Protein AF-A0A0D6LVR3-F1 (afdb_monomer)

Foldseek 3Di:
DDDDDDDPDDQFAFLDKDKWQQALDPQFIWIWTFRQQKIWIWGQDLVQRDIDTQAIDGNVWGFQDWDWADAAPGSHIWIWTQTQAQKIWIWGQYNVVSDIDTQDIGHHDHGGLDQFRWRNAWEAARNRQKIWTGHQAFWIWMWGWDADPVRRIDIDDIDTDGDHQKGWPHKYWDHPPPPDTDMDTDIDRVPDDDDDDPDDWDFQEKEWDDDPVAIWMWTATPLQWTKIWGFDDDPPDTDKIKIFTAAGFADASYWYQRPSQKIWGSHNFWKTWIKGQPDPRPDPVTDIDMPPDDDDVPDDDDGDHDHHDRIDTNDIGGRQPPFQDWDWAPLVVLVHTWIFTFGTFFQFTWTKIKDFFFEKFFPDKDFFPAFWQAKEFECQFPPDLFTFWIWTFHQFFIWIWGDDPDTHTDPLPLDGGGFGFQDKYAAAGGWIWTFGFQWIWIQGPVRDIDTDGDPPPWTFPHWEDERFKIWTATPQAKIWIWGQDPVRDIDTDPDIDGDRFGWQEKYFEYAPPPGRGGQWIWTFTQQQKIWIAGCDPVGHRHTQDMDHHPAGFNYKYWYWDDQPPVPDDIWIWIWTWGQQQKIWIWTADPPRRDTHDIDIDRHERGTWYWAWFADPNGIWIWIFGSFIWIWDADPNDTDITTHPDHGFSYKYWGDDPVRHTWIWTDDTRMITIIDRDDPPDRIDIDIFGDRRRWNDKDQDPPEQKIKTKGKDFQADDPVRVLVVLLVVLVVLLVPDDDPVSNVVSNVVSVCSNPDDDSCSRSNGDGHDGLKMWMKMWMARNPPSDTLDIDTDDIQKGWADKDWEAAPVHNPWIKIKTKIKGSDGDPDDPPQIWIKIWIWTADPNRRDIDTQEIATGRAGWNDWYYDPRWIFTDGQQKTWTWHDDNHHTDTDDIDRHPNVVSVVCVVVVVVVVVVPVVPDPDDDDDDDDDDDDDDDDDDDDDDDDDDDDDDDDDDDDDPDDDDDDDDDDDDDDDDPDDPVVVVVVVVVVVVVVVPDD

Nearest PDB structures (foldseek):
  7qtt-assembly1_A  TM=8.056E-01  e=1.765E-85  Homo sapiens
  8ch6-assembly1_A  TM=7.986E-01  e=8.817E-81  Homo sapiens
  9bbg-assembly1_A  TM=6.700E-01  e=7.889E-51  Homo sapiens
  3ei3-assembly1_A  TM=7.001E-01  e=1.724E-49  Homo sapiens
  4ci3-assembly1_A  TM=7.238E-01  e=1.888E-47  Homo sapiens

pLDDT: mean 81.64, std 19.07, range [22.12, 96.56]

Mean predicted aligned error: 13.9 Å

Solvent-accessible surface area (backbone atoms only — not comparable to full-atom values): 55483 Å² total; per-residue (Å²): 138,87,84,83,92,78,83,91,71,77,75,53,47,43,65,41,55,44,65,40,26,40,76,48,52,87,92,53,59,32,37,43,34,32,23,46,39,32,44,33,34,34,37,64,39,88,87,79,52,43,79,41,79,73,34,78,46,78,68,85,50,45,60,53,24,74,46,68,39,37,48,78,96,57,78,42,32,34,39,38,38,20,26,28,64,14,36,48,35,33,33,37,53,37,72,93,74,56,41,78,42,77,75,46,75,49,81,82,52,63,68,51,90,48,62,54,42,43,17,56,39,58,28,47,26,75,55,26,48,34,39,39,35,21,18,46,25,36,36,28,37,35,32,42,44,49,65,50,98,84,70,44,83,44,75,51,78,74,44,79,60,67,44,80,67,27,39,49,81,47,59,44,39,45,82,58,80,85,54,81,85,45,73,52,67,47,72,48,65,68,86,70,89,81,89,84,89,86,82,73,92,53,76,63,31,67,27,73,46,77,61,98,86,53,61,43,32,41,39,24,33,80,62,11,43,28,30,41,38,39,72,43,64,57,92,95,42,80,75,41,47,37,41,27,77,47,42,60,40,71,46,34,47,24,45,40,67,45,95,89,40,34,41,39,37,33,16,63,54,27,53,26,42,33,26,36,53,76,47,92,58,81,57,87,89,55,78,73,46,47,71,80,64,86,68,61,98,89,62,76,94,85,82,83,88,66,78,68,72,23,48,42,85,67,36,73,48,83,31,61,25,48,68,57,40,75,48,78,46,56,70,84,72,70,91,55,63,31,37,41,34,33,23,25,54,42,37,55,6,29,46,32,41,35,37,75,7,30,51,65,48,78,78,45,77,44,83,46,102,53,64,56,67,44,47,38,52,28,45,64,35,71,87,47,90,40,41,38,35,40,41,38,14,29,86,62,27,28,49,42,30,33,58,64,100,61,82,44,80,46,89,83,75,81,73,70,44,78,39,30,56,79,49,65,40,48,35,67,61,45,25,40,37,43,31,30,43,62,30,39,40,40,35,39,77,86,70,50,72,49,74,49,69,46,73,88,88,38,37,48,72,38,59,28,61,37,49,42,40,40,39,37,30,33,66,74,19,35,40,46,45,33,40,50,44,97,86,74,46,79,42,73,54,92,70,70,55,71,41,100,50,46,62,56,24,40,20,40,34,69,55,54,93,94,53,88,58,43,50,54,39,38,40,22,28,68,85,16,33,40,36,33,24,32,54,42,91,91,48,58,78,39,79,61,33,77,45,82,49,100,46,43,42,50,21,37,39,45,45,79,44,74,48,92,78,85,75,54,76,70,45,35,35,40,37,38,13,17,46,75,7,34,38,37,39,26,35,37,41,93,85,67,43,46,79,41,79,75,45,80,45,81,60,35,81,34,47,18,41,53,32,66,32,56,54,94,95,35,82,26,39,39,34,25,28,58,38,28,30,42,35,38,78,55,94,96,38,83,45,80,43,38,43,62,59,76,51,41,76,27,50,21,41,34,29,39,97,92,39,74,61,23,35,38,33,32,38,71,44,29,42,34,36,32,29,72,81,52,84,88,45,61,59,31,79,46,78,37,84,38,69,32,17,52,54,45,73,48,71,46,94,88,31,55,24,38,38,36,37,21,37,35,76,24,24,60,30,72,73,57,45,55,49,51,41,48,52,51,28,53,49,48,42,66,69,41,86,46,79,70,47,37,55,53,27,45,54,52,24,51,47,54,65,69,58,76,78,58,35,64,57,62,42,64,70,75,38,64,88,44,31,16,17,19,38,42,40,32,31,32,71,86,80,61,46,75,58,35,79,46,78,46,58,76,26,32,30,59,58,28,66,31,71,34,50,33,68,93,41,71,94,43,52,27,40,39,38,22,16,29,35,56,58,49,88,95,50,87,77,84,82,38,29,13,36,36,40,37,27,42,47,44,92,76,50,58,47,70,45,81,70,40,68,29,82,40,85,37,35,26,62,41,55,41,61,48,96,36,28,39,38,36,35,28,74,40,34,43,31,36,29,38,90,43,93,72,38,66,40,79,77,48,78,46,81,47,56,72,66,53,46,53,45,49,57,50,47,54,53,52,54,49,65,68,51,67,80,74,67,90,68,85,89,71,94,76,91,79,83,88,80,82,81,79,82,82,82,82,88,80,92,84,83,84,87,86,88,84,84,88,87,84,85,79,86,88,82,92,73,86,79,90,89,90,88,89,86,90,88,85,88,88,87,87,88,80,69,75,75,58,51,59,53,51,54,51,48,53,54,58,64,75,69,72,76,131

Structure (mmCIF, N/CA/C/O backbone):
data_AF-A0A0D6LVR3-F1
#
_entry.id   AF-A0A0D6LVR3-F1
#
loop_
_atom_site.group_PDB
_atom_site.id
_atom_site.type_symbol
_atom_site.label_atom_id
_atom_site.label_alt_id
_atom_site.label_comp_id
_atom_site.label_asym_id
_atom_site.label_entity_id
_atom_site.label_seq_id
_atom_site.pdbx_PDB_ins_code
_atom_site.Cartn_x
_atom_site.Cartn_y
_atom_site.Cartn_z
_atom_site.occupancy
_atom_site.B_iso_or_equiv
_atom_site.auth_seq_id
_atom_site.auth_comp_id
_atom_site.auth_asym_id
_atom_site.auth_atom_id
_atom_site.pdbx_PDB_model_num
ATOM 1 N N . MET A 1 1 ? -14.407 -28.831 -9.518 1.00 78.44 1 MET A N 1
ATOM 2 C CA . MET A 1 1 ? -13.690 -27.862 -8.665 1.00 78.44 1 MET A CA 1
ATOM 3 C C . MET A 1 1 ? -14.320 -26.502 -8.917 1.00 78.44 1 MET A C 1
ATOM 5 O O . MET A 1 1 ? -14.341 -26.081 -10.065 1.00 78.44 1 MET A O 1
ATOM 9 N N . HIS A 1 2 ? -14.910 -25.877 -7.899 1.00 88.75 2 HIS A N 1
ATOM 10 C CA . HIS A 1 2 ? -15.403 -24.500 -7.988 1.00 88.75 2 HIS A CA 1
ATOM 11 C C . HIS A 1 2 ? -14.345 -23.592 -7.363 1.00 88.75 2 HIS A C 1
ATOM 13 O O . HIS A 1 2 ? -13.868 -23.889 -6.271 1.00 88.75 2 HIS A O 1
ATOM 19 N N . LEU A 1 3 ? -13.958 -22.530 -8.063 1.00 91.56 3 LEU A N 1
ATOM 20 C CA . LEU A 1 3 ? -13.041 -21.510 -7.559 1.00 91.56 3 LEU A CA 1
ATOM 21 C C . LEU A 1 3 ? -13.811 -20.195 -7.418 1.00 91.56 3 LEU A C 1
ATOM 23 O O . LEU A 1 3 ? -14.681 -19.901 -8.237 1.00 91.56 3 LEU A O 1
ATOM 27 N N . TYR A 1 4 ? -13.484 -19.417 -6.389 1.00 92.38 4 TYR A N 1
ATOM 28 C CA . TYR A 1 4 ? -14.029 -18.081 -6.163 1.00 92.38 4 TYR A CA 1
ATOM 29 C C . TYR A 1 4 ? -12.878 -17.077 -6.165 1.00 92.38 4 TYR A C 1
ATOM 31 O O . TYR A 1 4 ? -11.946 -17.206 -5.374 1.00 92.38 4 TYR A O 1
ATOM 39 N N . ASN A 1 5 ? -12.923 -16.109 -7.080 1.00 90.81 5 ASN A N 1
ATOM 40 C CA . ASN A 1 5 ? -11.905 -15.069 -7.183 1.00 90.81 5 ASN A CA 1
ATOM 41 C C . ASN A 1 5 ? -12.265 -13.895 -6.264 1.00 90.81 5 ASN A C 1
ATOM 43 O O . ASN A 1 5 ? -13.367 -13.356 -6.362 1.00 90.81 5 ASN A O 1
ATOM 47 N N . LEU A 1 6 ? -11.334 -13.496 -5.398 1.00 89.38 6 LEU A N 1
ATOM 48 C CA . LEU A 1 6 ? -11.467 -12.338 -4.521 1.00 89.38 6 LEU A CA 1
ATOM 49 C C . LEU A 1 6 ? -10.172 -11.524 -4.546 1.00 89.38 6 LEU A C 1
ATOM 51 O O . LEU A 1 6 ? -9.086 -12.062 -4.335 1.00 89.38 6 LEU A O 1
ATOM 55 N N . THR A 1 7 ? -10.297 -10.216 -4.744 1.00 87.62 7 THR A N 1
ATOM 56 C CA . THR A 1 7 ? -9.169 -9.284 -4.715 1.00 87.62 7 THR A CA 1
ATOM 57 C C . THR A 1 7 ? -8.992 -8.720 -3.306 1.00 87.62 7 THR A C 1
ATOM 59 O O . THR A 1 7 ? -9.866 -8.015 -2.811 1.00 87.62 7 THR A O 1
ATOM 62 N N . LEU A 1 8 ? -7.860 -9.025 -2.658 1.00 86.38 8 LEU A N 1
ATOM 63 C CA . LEU A 1 8 ? -7.519 -8.488 -1.330 1.00 86.38 8 LEU A CA 1
ATOM 64 C C . LEU A 1 8 ? -6.923 -7.077 -1.407 1.00 86.38 8 LEU A C 1
ATOM 66 O O . LEU A 1 8 ? -7.274 -6.214 -0.612 1.00 86.38 8 LEU A O 1
ATOM 70 N N . GLN A 1 9 ? -6.034 -6.851 -2.375 1.00 85.94 9 GLN A N 1
ATOM 71 C CA . GLN A 1 9 ? -5.432 -5.554 -2.670 1.00 85.94 9 GLN A CA 1
ATOM 72 C C . GLN A 1 9 ? -5.692 -5.232 -4.141 1.00 85.94 9 GLN A C 1
ATOM 74 O O . GLN A 1 9 ? -5.344 -6.021 -5.022 1.00 85.94 9 GLN A O 1
ATOM 79 N N . GLY A 1 10 ? -6.336 -4.093 -4.403 1.00 85.44 10 GLY A N 1
ATOM 80 C CA . GLY A 1 10 ? -6.606 -3.627 -5.763 1.00 85.44 10 GLY A CA 1
ATOM 81 C C . GLY A 1 10 ? -5.327 -3.267 -6.526 1.00 85.44 10 GLY A C 1
ATOM 82 O O . GLY A 1 10 ? -4.255 -3.113 -5.940 1.00 85.44 10 GLY A O 1
ATOM 83 N N . GLN A 1 11 ? -5.438 -3.101 -7.846 1.00 88.81 11 GLN A N 1
ATOM 84 C CA . GLN A 1 11 ? -4.311 -2.655 -8.669 1.00 88.81 11 GLN A CA 1
ATOM 85 C C . GLN A 1 11 ? -3.825 -1.285 -8.195 1.00 88.81 11 GLN A C 1
ATOM 87 O O . GLN A 1 11 ? -4.625 -0.367 -8.045 1.00 88.81 11 GLN A O 1
ATOM 92 N N . THR A 1 12 ? -2.518 -1.138 -7.978 1.00 91.19 12 THR A N 1
ATOM 93 C CA . THR A 1 12 ? -1.912 0.121 -7.519 1.00 91.19 12 THR A CA 1
ATOM 94 C C . THR A 1 12 ? -1.181 0.876 -8.625 1.00 91.19 12 THR A C 1
ATOM 96 O O . THR A 1 12 ? -0.748 1.995 -8.392 1.00 91.19 12 THR A O 1
ATOM 99 N N . ALA A 1 13 ? -1.040 0.314 -9.826 1.00 92.00 13 ALA A N 1
ATOM 100 C CA . ALA A 1 13 ? -0.486 1.043 -10.964 1.00 92.00 13 ALA A CA 1
ATOM 101 C C . ALA A 1 13 ? -1.473 2.125 -11.427 1.00 92.00 13 ALA A C 1
ATOM 103 O O . ALA A 1 13 ? -2.678 1.878 -11.465 1.00 92.00 13 ALA A O 1
ATOM 104 N N . ILE A 1 14 ? -0.976 3.310 -11.779 1.00 94.44 14 ILE A N 1
ATOM 105 C CA . ILE A 1 14 ? -1.771 4.355 -12.432 1.00 94.44 14 ILE A CA 1
ATOM 106 C C . ILE A 1 14 ? -1.338 4.410 -13.891 1.00 94.44 14 ILE A C 1
ATOM 108 O O . ILE A 1 14 ? -0.207 4.779 -14.200 1.00 94.44 14 ILE A O 1
ATOM 112 N N . ASN A 1 15 ? -2.244 4.040 -14.791 1.00 90.56 15 ASN A N 1
ATOM 113 C CA . ASN A 1 15 ? -1.988 4.081 -16.226 1.00 90.56 15 ASN A CA 1
ATOM 114 C C . ASN A 1 15 ? -2.154 5.508 -16.746 1.00 90.56 15 ASN A C 1
ATOM 116 O O . ASN A 1 15 ? -1.379 5.952 -17.583 1.00 90.56 15 ASN A O 1
ATOM 120 N N . GLN A 1 16 ? -3.182 6.210 -16.262 1.00 91.12 16 GLN A N 1
ATOM 121 C CA . GLN A 1 16 ? -3.510 7.579 -16.652 1.00 91.12 16 GLN A CA 1
ATOM 122 C C . GLN A 1 16 ? -4.091 8.344 -15.471 1.00 91.12 16 GLN A C 1
ATOM 124 O O . GLN A 1 16 ? -4.826 7.780 -14.657 1.00 91.12 16 GLN A O 1
ATOM 129 N N . ALA A 1 17 ? -3.784 9.635 -15.410 1.00 94.94 17 ALA A N 1
ATOM 130 C CA . ALA A 1 17 ? -4.320 10.563 -14.430 1.00 94.94 17 ALA A CA 1
ATOM 131 C C . ALA A 1 17 ? -4.745 11.844 -15.141 1.00 94.94 17 ALA A C 1
ATOM 133 O O . ALA A 1 17 ? -4.003 12.374 -15.966 1.00 94.94 17 ALA A O 1
ATOM 134 N N . VAL A 1 18 ? -5.937 12.333 -14.815 1.00 94.69 18 VAL A N 1
ATOM 135 C CA . VAL A 1 18 ? -6.458 13.600 -15.324 1.00 94.69 18 VAL A CA 1
ATOM 136 C C . VAL A 1 18 ? -7.054 14.407 -14.185 1.00 94.69 18 VAL A C 1
ATOM 138 O O . VAL A 1 18 ? -7.685 13.849 -13.291 1.00 94.69 18 VAL A O 1
ATOM 141 N N . HIS A 1 19 ? -6.880 15.724 -14.212 1.00 94.38 19 HIS A N 1
ATOM 142 C CA . HIS A 1 19 ? -7.401 16.611 -13.176 1.00 94.38 19 HIS A CA 1
ATOM 143 C C . HIS A 1 19 ? -8.533 17.491 -13.712 1.00 94.38 19 HIS A C 1
ATOM 145 O O . HIS A 1 19 ? -8.549 17.874 -14.881 1.00 94.38 19 HIS A O 1
ATOM 151 N N . GLY A 1 20 ? -9.488 17.822 -12.847 1.00 92.31 20 GLY A N 1
ATOM 152 C CA . GLY A 1 20 ? -10.683 18.583 -13.206 1.00 92.31 20 GLY A CA 1
ATOM 153 C C . GLY A 1 20 ? -11.516 18.940 -11.979 1.00 92.31 20 GLY A C 1
ATOM 154 O O . GLY A 1 20 ? -11.193 18.550 -10.865 1.00 92.31 20 GLY A O 1
ATOM 155 N N . ASN A 1 21 ? -12.573 19.718 -12.178 1.00 93.19 21 ASN A N 1
ATOM 156 C CA . ASN A 1 21 ? -13.628 19.944 -11.195 1.00 93.19 21 ASN A CA 1
ATOM 157 C C . ASN A 1 21 ? -14.746 18.918 -11.422 1.00 93.19 21 ASN A C 1
ATOM 159 O O . ASN A 1 21 ? -15.737 19.200 -12.103 1.00 93.19 21 ASN A O 1
ATOM 163 N N . PHE A 1 22 ? -14.566 17.719 -10.880 1.00 93.69 22 PHE A N 1
ATOM 164 C CA . PHE A 1 22 ? -15.504 16.611 -11.027 1.00 93.69 22 PHE A CA 1
ATOM 165 C C . PHE A 1 22 ? -16.616 16.656 -9.977 1.00 93.69 22 PHE A C 1
ATOM 167 O O . PHE A 1 22 ? -17.717 16.184 -10.251 1.00 93.69 22 PHE A O 1
ATOM 174 N N . SER A 1 23 ? -16.375 17.240 -8.795 1.00 88.25 23 SER A N 1
ATOM 175 C CA . SER A 1 23 ? -17.413 17.403 -7.762 1.00 88.25 23 SER A CA 1
ATOM 176 C C . SER A 1 23 ? -18.408 18.525 -8.075 1.00 88.25 23 SER A C 1
ATOM 178 O O . SER A 1 23 ? -19.529 18.511 -7.572 1.00 88.25 23 SER A O 1
ATOM 180 N N . GLY A 1 24 ? -18.027 19.482 -8.928 1.00 83.38 24 GLY A N 1
ATOM 181 C CA . GLY A 1 24 ? -18.813 20.687 -9.202 1.00 83.38 24 GLY A CA 1
ATOM 182 C C . GLY A 1 24 ? -18.655 21.765 -8.125 1.00 83.38 24 GLY A C 1
ATOM 183 O O . GLY A 1 24 ? -19.277 22.824 -8.225 1.00 83.38 24 GLY A O 1
ATOM 184 N N . THR A 1 25 ? -17.796 21.538 -7.127 1.00 82.69 25 THR A N 1
ATOM 185 C CA . THR A 1 25 ? -17.517 22.507 -6.065 1.00 82.69 25 THR A CA 1
ATOM 186 C C . THR A 1 25 ? -16.667 23.651 -6.624 1.00 82.69 25 THR A C 1
ATOM 188 O O . THR A 1 25 ? -15.662 23.409 -7.299 1.00 82.69 25 THR A O 1
ATOM 191 N N . PRO A 1 26 ? -17.017 24.926 -6.384 1.00 73.69 26 PRO A N 1
ATOM 192 C CA . PRO A 1 26 ? -16.202 26.041 -6.847 1.00 73.69 26 PRO A CA 1
ATOM 193 C C . PRO A 1 26 ? -14.778 25.952 -6.282 1.00 73.69 26 PRO A C 1
ATOM 195 O O . PRO A 1 26 ? -14.598 25.804 -5.079 1.00 73.69 26 PRO A O 1
ATOM 198 N N . LYS A 1 27 ? -13.769 26.103 -7.148 1.00 73.62 27 LYS A N 1
ATOM 199 C CA . LYS A 1 27 ? -12.326 26.120 -6.817 1.00 73.62 27 LYS A CA 1
ATOM 200 C C . LYS A 1 27 ? -11.703 24.790 -6.361 1.00 73.62 27 LYS A C 1
ATOM 202 O O . LYS A 1 27 ? -10.477 24.734 -6.318 1.00 73.62 27 LYS A O 1
ATOM 207 N N . ALA A 1 28 ? -12.480 23.742 -6.092 1.00 80.50 28 ALA A N 1
ATOM 208 C CA . ALA A 1 28 ? -11.923 22.411 -5.860 1.00 80.50 28 ALA A CA 1
ATOM 209 C C . ALA A 1 28 ? -11.417 21.801 -7.179 1.00 80.50 28 ALA A C 1
ATOM 211 O O . ALA A 1 28 ? -11.988 22.035 -8.249 1.00 80.50 28 ALA A O 1
ATOM 212 N N . GLN A 1 29 ? -10.319 21.050 -7.104 1.00 90.00 29 GLN A N 1
ATOM 213 C CA . GLN A 1 29 ? -9.851 20.197 -8.190 1.00 90.00 29 GLN A CA 1
ATOM 214 C C . GLN A 1 29 ? -9.580 18.806 -7.640 1.00 90.00 29 GLN A C 1
ATOM 216 O O . GLN A 1 29 ? -8.870 18.646 -6.648 1.00 90.00 29 GLN A O 1
ATOM 221 N N . GLU A 1 30 ? -10.140 17.812 -8.308 1.00 94.56 30 GLU A N 1
ATOM 222 C CA . GLU A 1 30 ? -9.919 16.404 -8.030 1.00 94.56 30 GLU A CA 1
ATOM 223 C C . GLU A 1 30 ? -9.114 15.769 -9.173 1.00 94.56 30 GLU A C 1
ATOM 225 O O . GLU A 1 30 ? -9.017 16.308 -10.282 1.00 94.56 30 GLU A O 1
ATOM 230 N N . ILE A 1 31 ? -8.530 14.604 -8.902 1.00 95.69 31 ILE A N 1
ATOM 231 C CA . ILE A 1 31 ? -7.748 13.828 -9.863 1.00 95.69 31 ILE A CA 1
ATOM 232 C C . ILE A 1 31 ? -8.472 12.507 -10.111 1.00 95.69 31 ILE A C 1
ATOM 234 O O . ILE A 1 31 ? -8.648 11.699 -9.204 1.00 95.69 31 ILE A O 1
ATOM 238 N N . CYS A 1 32 ? -8.892 12.274 -11.348 1.00 95.75 32 CYS A N 1
ATOM 239 C CA . CYS A 1 32 ? -9.432 10.998 -11.787 1.00 95.75 32 CYS A CA 1
ATOM 240 C C . CYS A 1 32 ? -8.286 10.125 -12.310 1.00 95.75 32 CYS A C 1
ATOM 242 O O . CYS A 1 32 ? -7.558 10.533 -13.217 1.00 95.75 32 CYS A O 1
ATOM 244 N N . VAL A 1 33 ? -8.114 8.935 -11.736 1.00 95.69 33 VAL A N 1
ATOM 245 C CA . VAL A 1 33 ? -7.041 8.001 -12.094 1.00 95.69 33 VAL A CA 1
ATOM 246 C C . VAL A 1 33 ? -7.609 6.682 -12.613 1.00 95.69 33 VAL A C 1
ATOM 248 O O . VAL A 1 33 ? -8.510 6.090 -12.016 1.00 95.69 33 VAL A O 1
ATOM 251 N N . GLY A 1 34 ? -7.063 6.213 -13.734 1.00 93.56 34 GLY A N 1
ATOM 252 C CA . GLY A 1 34 ? -7.338 4.896 -14.304 1.00 93.56 34 GLY A CA 1
ATOM 253 C C . GLY A 1 34 ? -6.257 3.898 -13.898 1.00 93.56 34 GLY A C 1
ATOM 254 O O . GLY A 1 34 ? -5.111 4.010 -14.335 1.00 93.56 34 GLY A O 1
ATOM 255 N N . ARG A 1 35 ? -6.623 2.910 -13.081 1.00 92.00 35 ARG A N 1
ATOM 256 C CA . ARG A 1 35 ? -5.755 1.832 -12.587 1.00 92.00 35 ARG A CA 1
ATOM 257 C C . ARG A 1 35 ? -6.086 0.523 -13.292 1.00 92.00 35 ARG A C 1
ATOM 259 O O . ARG A 1 35 ? -6.693 -0.357 -12.689 1.00 92.00 35 ARG A O 1
ATOM 266 N N . GLY A 1 36 ? -5.795 0.443 -14.591 1.00 87.75 36 GLY A N 1
ATOM 267 C CA . GLY A 1 36 ? -6.125 -0.713 -15.431 1.00 87.75 36 GLY A CA 1
ATOM 268 C C . GLY A 1 36 ? -7.629 -1.012 -15.481 1.00 87.75 36 GLY A C 1
ATOM 269 O O . GLY A 1 36 ? -8.314 -0.536 -16.383 1.00 87.75 36 GLY A O 1
ATOM 270 N N . SER A 1 37 ? -8.132 -1.788 -14.517 1.00 90.25 37 SER A N 1
ATOM 271 C CA . SER A 1 37 ? -9.543 -2.175 -14.371 1.00 90.25 37 SER A CA 1
ATOM 272 C C . SER A 1 37 ? -10.343 -1.413 -13.320 1.00 90.25 37 SER A C 1
ATOM 274 O O . SER A 1 37 ? -11.534 -1.682 -13.154 1.00 90.25 37 SER A O 1
ATOM 276 N N . THR A 1 38 ? -9.732 -0.448 -12.638 1.00 92.75 38 THR A N 1
ATOM 277 C CA . THR A 1 38 ? -10.400 0.358 -11.611 1.00 92.75 38 THR A CA 1
ATOM 278 C C . THR A 1 38 ? -10.305 1.839 -11.950 1.00 92.75 38 THR A C 1
ATOM 280 O O . THR A 1 38 ? -9.237 2.337 -12.301 1.00 92.75 38 THR A O 1
ATOM 283 N N . LEU A 1 39 ? -11.416 2.560 -11.820 1.00 94.31 39 LEU A N 1
ATOM 284 C CA . LEU A 1 39 ? -11.473 4.015 -11.911 1.00 94.31 39 LEU A CA 1
ATOM 285 C C . LEU A 1 39 ? -11.578 4.594 -10.498 1.00 94.31 39 LEU A C 1
ATOM 287 O O . LEU A 1 39 ? -12.447 4.183 -9.728 1.00 94.31 39 LEU A O 1
ATOM 291 N N . GLN A 1 40 ? -10.708 5.537 -10.147 1.00 93.69 40 GLN A N 1
ATOM 292 C CA . GLN A 1 40 ? -10.725 6.173 -8.828 1.00 93.69 40 GLN A CA 1
ATOM 293 C C . GLN A 1 40 ? -10.719 7.694 -8.932 1.00 93.69 40 GLN A C 1
ATOM 295 O O . GLN A 1 40 ? -10.107 8.262 -9.833 1.00 93.69 40 GLN A O 1
ATOM 300 N N . LEU A 1 41 ? -11.383 8.346 -7.981 1.00 94.06 41 LEU A N 1
ATOM 301 C CA . LEU A 1 41 ? -11.356 9.791 -7.802 1.00 94.06 41 LEU A CA 1
ATOM 302 C C . LEU A 1 41 ? -10.582 10.130 -6.529 1.00 94.06 41 LEU A C 1
ATOM 304 O O . LEU A 1 41 ? -10.961 9.712 -5.433 1.00 94.06 41 LEU A O 1
ATOM 308 N N . LEU A 1 42 ? -9.505 10.887 -6.687 1.00 93.25 42 LEU A N 1
ATOM 309 C CA . LEU A 1 42 ? -8.629 11.348 -5.621 1.00 93.25 42 LEU A CA 1
ATOM 310 C C . LEU A 1 42 ? -8.875 12.834 -5.359 1.00 93.25 42 LEU A C 1
ATOM 312 O O . LEU A 1 42 ? -9.034 13.619 -6.293 1.00 93.25 42 LEU A O 1
ATOM 316 N N . PHE A 1 43 ? -8.852 13.228 -4.095 1.00 91.44 43 PHE A N 1
ATOM 317 C CA . PHE A 1 43 ? -8.890 14.618 -3.666 1.00 91.44 43 PHE A CA 1
ATOM 318 C C . PHE A 1 43 ? -7.603 14.956 -2.924 1.00 91.44 43 PHE A C 1
ATOM 320 O O . PHE A 1 43 ? -7.257 14.298 -1.943 1.00 91.44 43 PHE A O 1
ATOM 327 N N . CYS A 1 44 ? -6.898 15.974 -3.408 1.00 89.19 44 CYS A N 1
ATOM 328 C CA . CYS A 1 44 ? -5.722 16.522 -2.747 1.00 89.19 44 CYS A CA 1
ATOM 329 C C . CYS A 1 44 ? -6.186 17.649 -1.828 1.00 89.19 44 CYS A C 1
ATOM 331 O O . CYS A 1 44 ? -6.583 18.715 -2.301 1.00 89.19 44 CYS A O 1
ATOM 333 N N . ASP A 1 45 ? -6.168 17.395 -0.525 1.00 86.94 45 ASP A N 1
ATOM 334 C CA . ASP A 1 45 ? -6.590 18.364 0.475 1.00 86.94 45 ASP A CA 1
ATOM 335 C C . ASP A 1 45 ? -5.525 19.471 0.593 1.00 86.94 45 ASP A C 1
ATOM 337 O O . ASP A 1 45 ? -4.392 19.183 0.980 1.00 86.94 45 ASP A O 1
ATOM 341 N N . PRO A 1 46 ? -5.837 20.734 0.248 1.00 83.88 46 PRO A N 1
ATOM 342 C CA . PRO A 1 46 ? -4.841 21.799 0.226 1.00 83.88 46 PRO A CA 1
ATOM 343 C C . PRO A 1 46 ? -4.395 22.241 1.620 1.00 83.88 46 PRO A C 1
ATOM 345 O O . PRO A 1 46 ? -3.369 22.902 1.735 1.00 83.88 46 PRO A O 1
ATOM 348 N N . THR A 1 47 ? -5.162 21.922 2.665 1.00 85.44 47 THR A N 1
ATOM 349 C CA . THR A 1 47 ? -4.858 22.334 4.039 1.00 85.44 47 THR A CA 1
ATOM 350 C C . THR A 1 47 ? -3.983 21.302 4.733 1.00 85.44 47 THR A C 1
ATOM 352 O O . THR A 1 47 ? -3.021 21.663 5.400 1.00 85.44 47 THR A O 1
ATOM 355 N N . THR A 1 48 ? -4.300 20.016 4.557 1.00 83.44 48 THR A N 1
ATOM 356 C CA . THR A 1 48 ? -3.521 18.919 5.158 1.00 83.44 48 THR A CA 1
ATOM 357 C C . THR A 1 48 ? -2.402 18.407 4.253 1.00 83.44 48 THR A C 1
ATOM 359 O O . THR A 1 48 ? -1.513 17.703 4.722 1.00 83.44 48 THR A O 1
ATOM 362 N N . GLY A 1 49 ? -2.449 18.715 2.954 1.00 82.94 49 GLY A N 1
ATOM 363 C CA . GLY A 1 49 ? -1.511 18.199 1.959 1.00 82.94 49 GLY A CA 1
ATOM 364 C C . GLY A 1 49 ? -1.692 16.709 1.642 1.00 82.94 49 GLY A C 1
ATOM 365 O O . GLY A 1 49 ? -0.897 16.147 0.894 1.00 82.94 49 GLY A O 1
ATOM 366 N N . LYS A 1 50 ? -2.718 16.049 2.199 1.00 85.50 50 LYS A N 1
ATOM 367 C CA . LYS A 1 50 ? -2.939 14.603 2.065 1.00 85.50 50 LYS A CA 1
ATOM 368 C C . LYS A 1 50 ? -3.853 14.245 0.902 1.00 85.50 50 LYS A C 1
ATOM 370 O O . LYS A 1 50 ? -4.821 14.950 0.602 1.00 85.50 50 LYS A O 1
ATOM 375 N N . ILE A 1 51 ? -3.580 13.098 0.282 1.00 88.75 51 ILE A N 1
ATOM 376 C CA . ILE A 1 51 ? -4.428 12.541 -0.772 1.00 88.75 51 ILE A CA 1
ATOM 377 C C . ILE A 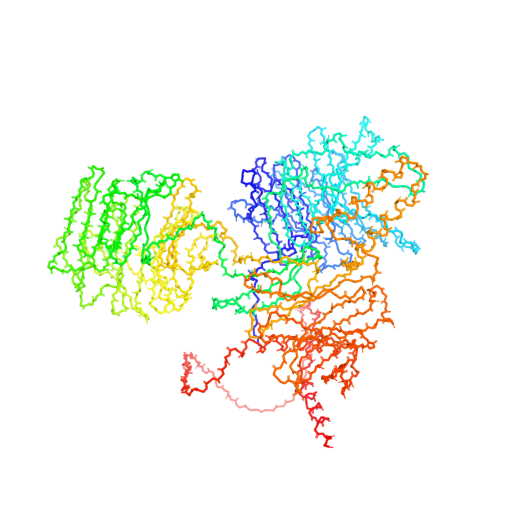1 51 ? -5.493 11.628 -0.162 1.00 88.75 51 ILE A C 1
ATOM 379 O O . ILE A 1 51 ? -5.192 10.632 0.493 1.00 88.75 51 ILE A O 1
ATOM 383 N N . LYS A 1 52 ? -6.764 11.940 -0.424 1.00 86.88 52 LYS A N 1
ATOM 384 C CA . LYS A 1 52 ? -7.925 11.151 0.005 1.00 86.88 52 LYS A CA 1
ATOM 385 C C . LYS A 1 52 ? -8.581 10.493 -1.205 1.00 86.88 52 LYS A C 1
ATOM 387 O O . LYS A 1 52 ? -8.827 11.147 -2.216 1.00 86.88 52 LYS A O 1
ATOM 392 N N . VAL A 1 53 ? -8.897 9.203 -1.109 1.00 87.44 53 VAL A N 1
ATOM 393 C CA . VAL A 1 53 ? -9.704 8.507 -2.124 1.00 87.44 53 VAL A CA 1
ATOM 394 C C . VAL A 1 53 ? -11.176 8.801 -1.839 1.00 87.44 53 VAL A C 1
ATOM 396 O O . VAL A 1 53 ? -11.691 8.377 -0.808 1.00 87.44 53 VAL A O 1
ATOM 399 N N . LEU A 1 54 ? -11.850 9.530 -2.731 1.00 87.38 54 LEU A N 1
ATOM 400 C CA . LEU A 1 54 ? -13.277 9.842 -2.592 1.00 87.38 54 LEU A CA 1
ATOM 401 C C . LEU A 1 54 ? -14.147 8.664 -3.035 1.00 87.38 54 LEU A C 1
ATOM 403 O O . LEU A 1 54 ? -15.031 8.218 -2.307 1.00 87.38 54 LEU A O 1
ATOM 407 N N . CYS A 1 55 ? -13.861 8.146 -4.230 1.00 88.81 55 CYS A N 1
ATOM 408 C CA . CYS A 1 55 ? -14.627 7.084 -4.868 1.00 88.81 55 CYS A CA 1
ATOM 409 C C . CYS A 1 55 ? -13.683 6.114 -5.584 1.00 88.81 55 CYS A C 1
ATOM 411 O O . CYS A 1 55 ? -12.693 6.527 -6.191 1.00 88.81 55 CYS A O 1
ATOM 413 N N . SER A 1 56 ? -14.002 4.823 -5.533 1.00 89.75 56 SER A N 1
ATOM 414 C CA . SER A 1 56 ? -13.301 3.765 -6.259 1.00 89.75 56 SER A CA 1
ATOM 415 C C . SER A 1 56 ? -14.328 2.823 -6.871 1.00 89.75 56 SER A C 1
ATOM 417 O O . SER A 1 56 ? -15.181 2.297 -6.160 1.00 89.75 56 SER A O 1
ATOM 419 N N . HIS A 1 57 ? -14.248 2.604 -8.181 1.00 91.38 57 HIS A N 1
ATOM 420 C CA . HIS A 1 57 ? -15.193 1.774 -8.917 1.00 91.38 57 HIS A CA 1
ATOM 421 C C . HIS A 1 57 ? -14.462 0.809 -9.848 1.00 91.38 57 HIS A C 1
ATOM 423 O O . HIS A 1 57 ? -13.626 1.220 -10.654 1.00 91.38 57 HIS A O 1
ATOM 429 N N . GLU A 1 58 ? -14.778 -0.479 -9.749 1.00 91.38 58 GLU A N 1
ATOM 430 C CA . GLU A 1 58 ? -14.238 -1.494 -10.649 1.00 91.38 58 GLU A CA 1
ATOM 431 C C . GLU A 1 58 ? -15.038 -1.498 -11.954 1.00 91.38 58 GLU A C 1
ATOM 433 O O . GLU A 1 58 ? -16.256 -1.663 -11.952 1.00 91.38 58 GLU A O 1
ATOM 438 N N . VAL A 1 59 ? -14.357 -1.271 -13.079 1.00 91.62 59 VAL A N 1
ATOM 439 C CA . VAL A 1 59 ? -15.008 -1.142 -14.393 1.00 91.62 59 VAL A CA 1
ATOM 440 C C . VAL A 1 59 ? -15.102 -2.469 -15.149 1.00 91.62 59 VAL A C 1
ATOM 442 O O . VAL A 1 59 ? -15.757 -2.523 -16.188 1.00 91.62 59 VAL A O 1
ATOM 445 N N . PHE A 1 60 ? -14.451 -3.529 -14.650 1.00 91.69 60 PHE A N 1
ATOM 446 C CA . PHE A 1 60 ? -14.396 -4.867 -15.261 1.00 91.69 60 PHE A CA 1
ATOM 447 C C . PHE A 1 60 ? -13.958 -4.868 -16.741 1.00 91.69 60 PHE A C 1
ATOM 449 O O . PHE A 1 60 ? -14.444 -5.654 -17.554 1.00 91.69 60 PHE A O 1
ATOM 456 N N . GLY A 1 61 ? -13.028 -3.979 -17.091 1.00 91.06 61 GLY A N 1
ATOM 457 C CA . GLY A 1 61 ? -12.434 -3.838 -18.424 1.00 91.06 61 GLY A CA 1
ATOM 458 C C . GLY A 1 61 ? -11.068 -3.163 -18.334 1.00 91.06 61 GLY A C 1
ATOM 459 O O . GLY A 1 61 ? -10.583 -2.919 -17.236 1.00 91.06 61 GLY A O 1
ATOM 460 N N . ILE A 1 62 ? -10.438 -2.852 -19.463 1.00 93.75 62 ILE A N 1
ATOM 461 C CA . ILE A 1 62 ? -9.137 -2.170 -19.493 1.00 93.75 62 ILE A CA 1
ATOM 462 C C . ILE A 1 62 ? -9.354 -0.719 -19.913 1.00 93.75 62 ILE A C 1
ATOM 464 O O . ILE A 1 62 ? -9.726 -0.441 -21.056 1.00 93.75 62 ILE A O 1
ATOM 468 N N . ILE A 1 63 ? -9.092 0.214 -19.000 1.00 94.38 63 ILE A N 1
ATOM 469 C CA . ILE A 1 63 ? -9.066 1.651 -19.281 1.00 94.38 63 ILE A CA 1
ATOM 470 C C . ILE A 1 63 ? -7.804 1.945 -20.092 1.00 94.38 63 ILE A C 1
ATOM 472 O O . ILE A 1 63 ? -6.685 1.692 -19.643 1.00 94.38 63 ILE A O 1
ATOM 476 N N . ARG A 1 64 ? -7.987 2.459 -21.309 1.00 93.25 64 ARG A N 1
ATOM 477 C CA . ARG A 1 64 ? -6.896 2.726 -22.258 1.00 93.25 64 ARG A CA 1
ATOM 478 C C . ARG A 1 64 ? -6.674 4.210 -22.493 1.00 93.25 64 ARG A C 1
ATOM 480 O O . ARG A 1 64 ? -5.553 4.593 -22.799 1.00 93.25 64 ARG A O 1
ATOM 487 N N . SER A 1 65 ? -7.728 5.013 -22.406 1.00 93.75 65 SER A N 1
ATOM 488 C CA . SER A 1 65 ? -7.682 6.463 -22.566 1.00 93.75 65 SER A CA 1
ATOM 489 C C . SER A 1 65 ? -8.722 7.143 -21.673 1.00 93.75 65 SER A C 1
ATOM 491 O O . SER A 1 65 ? -9.834 6.640 -21.501 1.00 93.75 65 SER A O 1
ATOM 493 N N . LEU A 1 66 ? -8.348 8.278 -21.091 1.00 94.69 66 LEU A N 1
ATOM 494 C CA . LEU A 1 66 ? -9.115 9.026 -20.106 1.00 94.69 66 LEU A CA 1
ATOM 495 C C . LEU A 1 66 ? -8.893 10.513 -20.374 1.00 94.69 66 LEU A C 1
ATOM 497 O O . LEU A 1 66 ? -7.751 10.964 -20.360 1.00 94.69 66 LEU A O 1
ATOM 501 N N . MET A 1 67 ? -9.963 11.268 -20.626 1.00 94.56 67 MET A N 1
ATOM 502 C CA . MET A 1 67 ? -9.880 12.716 -20.847 1.00 94.56 67 MET A CA 1
ATOM 503 C C . MET A 1 67 ? -11.055 13.443 -20.184 1.00 94.56 67 MET A C 1
ATOM 505 O O . MET A 1 67 ? -12.209 13.043 -20.387 1.00 94.56 67 MET A O 1
ATOM 509 N N . PRO A 1 68 ? -10.806 14.515 -19.414 1.00 95.19 68 PRO A N 1
ATOM 510 C CA . PRO A 1 68 ? -11.858 15.346 -18.866 1.00 95.19 68 PRO A CA 1
ATOM 511 C C . PRO A 1 68 ? -12.313 16.365 -19.909 1.00 95.19 68 PRO A C 1
ATOM 513 O O . PRO A 1 68 ? -11.527 16.813 -20.745 1.00 95.19 68 PRO A O 1
ATOM 516 N N . PHE A 1 69 ? -13.573 16.777 -19.841 1.00 94.50 69 PHE A N 1
ATOM 517 C CA . PHE A 1 69 ? -14.046 17.892 -20.650 1.00 94.50 69 PHE A CA 1
ATOM 518 C C . PHE A 1 69 ? -15.158 18.674 -19.971 1.00 94.50 69 PHE A C 1
ATOM 520 O O . PHE A 1 69 ? -15.960 18.139 -19.203 1.00 94.50 69 PHE A O 1
ATOM 527 N N . ARG A 1 70 ? -15.224 19.959 -20.316 1.00 92.25 70 ARG A N 1
ATOM 528 C CA . ARG A 1 70 ? -16.241 20.885 -19.838 1.00 92.25 70 ARG A CA 1
ATOM 529 C C . ARG A 1 70 ? -17.029 21.423 -21.008 1.00 92.25 70 ARG A C 1
ATOM 531 O O . ARG A 1 70 ? -16.467 22.046 -21.899 1.00 92.25 70 ARG A O 1
ATOM 538 N N . LEU A 1 71 ? -18.339 21.248 -20.965 1.00 90.31 71 LEU A N 1
ATOM 539 C CA . LEU A 1 71 ? -19.235 21.911 -21.904 1.00 90.31 71 LEU A CA 1
ATOM 540 C C . LEU A 1 71 ? -19.222 23.439 -21.673 1.00 90.31 71 LEU A C 1
ATOM 542 O O . LEU A 1 71 ? -19.148 23.891 -20.525 1.00 90.31 71 LEU A O 1
ATOM 546 N N . THR A 1 72 ? -19.368 24.231 -22.736 1.00 87.06 72 THR A N 1
ATOM 547 C CA . THR A 1 72 ? -19.400 25.705 -22.682 1.00 87.06 72 THR A CA 1
ATOM 548 C C . THR A 1 72 ? -20.374 26.230 -21.620 1.00 87.06 72 THR A C 1
ATOM 550 O O . THR A 1 72 ? -21.531 25.819 -21.560 1.00 87.06 72 THR A O 1
ATOM 553 N N . GLY A 1 73 ? -19.904 27.124 -20.743 1.00 83.31 73 GLY A N 1
ATOM 554 C CA . GLY A 1 73 ? -20.706 27.681 -19.643 1.00 83.31 73 GLY A CA 1
ATOM 555 C C . GLY A 1 73 ? -21.023 26.691 -18.512 1.00 83.31 73 GLY A C 1
ATOM 556 O O . GLY A 1 73 ? -21.905 26.948 -17.704 1.00 83.31 73 GLY A O 1
ATOM 557 N N . GLY A 1 74 ? -20.369 25.526 -18.472 1.00 84.94 74 GLY A N 1
ATOM 558 C CA . GLY A 1 74 ? -20.514 24.547 -17.390 1.00 84.94 74 GLY A CA 1
ATOM 559 C C . GLY A 1 74 ? -19.629 24.856 -16.194 1.00 84.94 74 GLY A C 1
ATOM 560 O O . GLY A 1 74 ? -18.592 25.504 -16.322 1.00 84.94 74 GLY A O 1
ATOM 561 N N . THR A 1 75 ? -20.014 24.350 -15.029 1.00 87.56 75 THR A N 1
ATOM 562 C CA . THR A 1 75 ? -19.219 24.442 -13.794 1.00 87.56 75 THR A CA 1
ATOM 563 C C . THR A 1 75 ? -18.483 23.142 -13.466 1.00 87.56 75 THR A C 1
ATOM 565 O O . THR A 1 75 ? -17.453 23.189 -12.787 1.00 87.56 75 THR A O 1
ATOM 568 N N . LYS A 1 76 ? -18.983 22.016 -13.989 1.00 91.06 76 LYS A N 1
ATOM 569 C CA . LYS A 1 76 ? -18.542 20.646 -13.711 1.00 91.06 76 LYS A CA 1
ATOM 570 C C . LYS A 1 76 ? -17.922 19.987 -14.943 1.00 91.06 76 LYS A C 1
ATOM 572 O O . LYS A 1 76 ? -18.387 20.211 -16.064 1.00 91.06 76 LYS A O 1
ATOM 577 N N . ASP A 1 77 ? -16.892 19.183 -14.708 1.00 93.75 77 ASP A N 1
ATOM 578 C CA . ASP A 1 77 ? -16.190 18.405 -15.724 1.00 93.75 77 ASP A CA 1
ATOM 579 C C . ASP A 1 77 ? -16.765 16.989 -15.827 1.00 93.75 77 ASP A C 1
ATOM 581 O O . ASP A 1 77 ? -16.986 16.311 -14.823 1.00 93.75 77 ASP A O 1
ATOM 585 N N . TYR A 1 78 ? -16.986 16.543 -17.060 1.00 95.19 78 TYR A N 1
ATOM 586 C CA . TYR A 1 78 ? -17.318 15.162 -17.392 1.00 95.19 78 TYR A CA 1
ATOM 587 C C . TYR A 1 78 ? -16.041 14.377 -17.684 1.00 95.19 78 TYR A C 1
ATOM 589 O O . TYR A 1 78 ? -15.015 14.948 -18.059 1.00 95.19 78 TYR A O 1
ATOM 597 N N . ILE A 1 79 ? -16.111 13.056 -17.551 1.00 96.12 79 ILE A N 1
ATOM 598 C CA . ILE A 1 79 ? -14.990 12.150 -17.803 1.00 96.12 79 ILE A CA 1
ATOM 599 C C . ILE A 1 79 ? -15.328 11.298 -19.022 1.00 96.12 79 ILE A C 1
ATOM 601 O O . ILE A 1 79 ? -16.275 10.514 -18.993 1.00 96.12 79 ILE A O 1
ATOM 605 N N . SER A 1 80 ? -14.550 11.435 -20.091 1.00 95.44 80 SER A N 1
ATOM 606 C CA . SER A 1 80 ? -14.630 10.556 -21.258 1.00 95.44 80 SER A CA 1
ATOM 607 C C . SER A 1 80 ? -13.645 9.395 -21.112 1.00 95.44 80 SER A C 1
ATOM 609 O O . SER A 1 80 ? -12.480 9.600 -20.764 1.00 95.44 80 SER A O 1
ATOM 611 N N . VAL A 1 81 ? -14.128 8.173 -21.343 1.00 95.94 81 VAL A N 1
ATOM 612 C CA . VAL A 1 81 ? -13.370 6.931 -21.151 1.00 95.94 81 VAL A CA 1
ATOM 613 C C . VAL A 1 81 ? -13.360 6.122 -22.444 1.00 95.94 81 VAL A C 1
ATOM 615 O O . VAL A 1 81 ? -14.415 5.724 -22.951 1.00 95.94 81 VAL A O 1
ATOM 618 N N . GLY A 1 82 ? -12.160 5.839 -22.949 1.00 94.88 82 GLY A N 1
ATOM 619 C CA . GLY A 1 82 ? -11.908 4.827 -23.968 1.00 94.88 82 GLY A CA 1
ATOM 620 C C . GLY A 1 82 ? -11.392 3.542 -23.324 1.00 94.88 82 GLY A C 1
ATOM 621 O O . GLY A 1 82 ? -10.374 3.538 -22.626 1.00 94.88 82 GLY A O 1
ATOM 622 N N . SER A 1 83 ? -12.100 2.437 -23.555 1.00 94.75 83 SER A N 1
ATOM 623 C CA . SER A 1 83 ? -11.757 1.119 -23.011 1.00 94.75 83 SER A CA 1
ATOM 624 C C . SER A 1 83 ? -11.605 0.059 -24.101 1.00 94.75 83 SER A C 1
ATOM 626 O O . SER A 1 83 ? -11.727 0.328 -25.297 1.00 94.75 83 SER A O 1
ATOM 628 N N . ASP A 1 84 ? -11.345 -1.177 -23.696 1.00 94.81 84 ASP A N 1
ATOM 629 C CA . ASP A 1 84 ? -11.366 -2.357 -24.558 1.00 94.81 84 ASP A CA 1
ATOM 630 C C . ASP A 1 84 ? -12.786 -2.799 -24.962 1.00 94.81 84 ASP A C 1
ATOM 632 O O . ASP A 1 84 ? -12.941 -3.739 -25.733 1.00 94.81 84 ASP A O 1
ATOM 636 N N . SER A 1 85 ? -13.843 -2.136 -24.493 1.00 93.75 85 SER A N 1
ATOM 637 C CA . SER A 1 85 ? -15.228 -2.546 -24.770 1.00 93.75 85 SER A CA 1
ATOM 638 C C . SER A 1 85 ? -15.704 -2.297 -26.213 1.00 93.75 85 SER A C 1
ATOM 640 O O . SER A 1 85 ? -16.741 -2.830 -26.610 1.00 93.75 85 SER A O 1
ATOM 642 N N . GLY A 1 86 ? -14.987 -1.488 -27.004 1.00 93.12 86 GLY A N 1
ATOM 643 C CA . GLY A 1 86 ? -15.473 -1.000 -28.306 1.00 93.12 86 GLY A CA 1
ATOM 644 C C . GLY A 1 86 ? -16.614 0.023 -28.182 1.00 93.12 86 GLY A C 1
ATOM 645 O O . GLY A 1 86 ? -17.399 0.207 -29.118 1.00 93.12 86 GLY A O 1
ATOM 646 N N . ARG A 1 87 ? -16.727 0.653 -27.006 1.00 94.94 87 ARG A N 1
ATOM 647 C CA . ARG A 1 87 ? -17.690 1.706 -26.678 1.00 94.94 87 ARG A CA 1
ATOM 648 C C . ARG A 1 87 ? -16.969 2.927 -26.119 1.00 94.94 87 ARG A C 1
ATOM 650 O O . ARG A 1 87 ? -15.939 2.785 -25.462 1.00 94.94 87 ARG A O 1
ATOM 657 N N . ILE A 1 88 ? -17.535 4.107 -26.353 1.00 94.69 88 ILE A N 1
ATOM 658 C CA . ILE A 1 88 ? -17.122 5.350 -25.695 1.00 94.69 88 ILE A CA 1
ATOM 659 C C . ILE A 1 88 ? -18.114 5.612 -24.571 1.00 94.69 88 ILE A C 1
ATOM 661 O O . ILE A 1 88 ? -19.327 5.526 -24.773 1.00 94.69 88 ILE A O 1
ATOM 665 N N . VAL A 1 89 ? -17.598 5.879 -23.376 1.00 95.75 89 VAL A N 1
ATOM 666 C CA . VAL A 1 89 ? -18.417 6.105 -22.185 1.00 95.75 89 VAL A CA 1
ATOM 667 C C . VAL A 1 89 ? -18.134 7.498 -21.650 1.00 95.75 89 VAL A C 1
ATOM 669 O O . VAL A 1 89 ? -16.974 7.890 -21.530 1.00 95.75 89 VAL A O 1
ATOM 672 N N . ILE A 1 90 ? -19.194 8.232 -21.315 1.00 96.25 90 ILE A N 1
ATOM 673 C CA . ILE A 1 90 ? -19.095 9.523 -20.636 1.00 96.25 90 ILE A CA 1
ATOM 674 C C . ILE A 1 90 ? -19.681 9.379 -19.238 1.00 96.25 90 ILE A C 1
ATOM 676 O O . ILE A 1 90 ? -20.830 8.958 -19.066 1.00 96.25 90 ILE A O 1
ATOM 680 N N . LEU A 1 91 ? -18.871 9.718 -18.243 1.00 95.88 91 LEU A N 1
ATOM 681 C CA . LEU A 1 91 ? -19.182 9.604 -16.829 1.00 95.88 91 LEU A CA 1
ATOM 682 C C . LEU A 1 91 ? -19.282 10.988 -16.187 1.00 95.88 91 LEU A C 1
ATOM 684 O O . LEU A 1 91 ? -18.573 11.925 -16.554 1.00 95.88 91 LEU A O 1
ATOM 688 N N . GLU A 1 92 ? -20.132 11.077 -15.175 1.00 94.62 92 GLU A N 1
ATOM 689 C CA . GLU A 1 92 ? -20.253 12.211 -14.270 1.00 94.62 92 GLU A CA 1
ATOM 690 C C . GLU A 1 92 ? -20.119 11.704 -12.833 1.00 94.62 92 GLU A C 1
ATOM 692 O O . GLU A 1 92 ? -20.746 10.717 -12.454 1.00 94.62 92 GLU A O 1
ATOM 697 N N . TYR A 1 93 ? -19.311 12.362 -12.006 1.00 94.19 93 TYR A N 1
ATOM 698 C CA . TYR A 1 93 ? -19.209 12.010 -10.591 1.00 94.19 93 TYR A CA 1
ATOM 699 C C . TYR A 1 93 ? -20.348 12.650 -9.783 1.00 94.19 93 TYR A C 1
ATOM 701 O O . TYR A 1 93 ? -20.542 13.860 -9.847 1.00 94.19 93 TYR A O 1
ATOM 709 N N . SER A 1 94 ? -21.104 11.869 -9.009 1.00 90.88 94 SER A N 1
ATOM 710 C CA . SER A 1 94 ? -22.143 12.377 -8.101 1.00 90.88 94 SER A CA 1
ATOM 711 C C . SER A 1 94 ? -21.651 12.317 -6.656 1.00 90.88 94 SER A C 1
ATOM 713 O O . SER A 1 94 ? -21.400 11.228 -6.141 1.00 90.88 94 SER A O 1
ATOM 715 N N . SER A 1 95 ? -21.544 13.476 -5.999 1.00 86.19 95 SER A N 1
ATOM 716 C CA . SER A 1 95 ? -21.160 13.583 -4.584 1.00 86.19 95 SER A CA 1
ATOM 717 C C . SER A 1 95 ? -22.220 13.005 -3.645 1.00 86.19 95 SER A C 1
ATOM 719 O O . SER A 1 95 ? -21.864 12.349 -2.675 1.00 86.19 95 SER A O 1
ATOM 721 N N . GLU A 1 96 ? -23.507 13.174 -3.963 1.00 86.31 96 GLU A N 1
ATOM 722 C CA . GLU A 1 96 ? -24.628 12.643 -3.169 1.00 86.31 96 GLU A CA 1
ATOM 723 C C . GLU A 1 96 ? -24.618 11.112 -3.091 1.00 86.31 96 GLU A C 1
ATOM 725 O O . GLU A 1 96 ? -24.868 10.536 -2.038 1.00 86.31 96 GLU A O 1
ATOM 730 N N . LYS A 1 97 ? -24.315 10.442 -4.211 1.00 84.62 97 LYS A N 1
ATOM 731 C CA . LYS A 1 97 ? -24.258 8.971 -4.289 1.00 84.62 97 LYS A CA 1
ATOM 732 C C . LYS A 1 97 ? -22.861 8.405 -4.041 1.00 84.62 97 LYS A C 1
ATOM 734 O O . LYS A 1 97 ? -22.704 7.188 -4.034 1.00 84.62 97 LYS A O 1
ATOM 739 N N . ASN A 1 98 ? -21.857 9.275 -3.931 1.00 86.50 98 ASN A N 1
ATOM 740 C CA . ASN A 1 98 ? -20.436 8.940 -3.953 1.00 86.50 98 ASN A CA 1
ATOM 741 C C . ASN A 1 98 ? -20.062 7.909 -5.046 1.00 86.50 98 ASN A C 1
ATOM 743 O O . ASN A 1 98 ? -19.394 6.905 -4.792 1.00 86.50 98 ASN A O 1
ATOM 747 N N . ALA A 1 99 ? -20.547 8.125 -6.274 1.00 90.69 99 ALA A N 1
ATOM 748 C CA . ALA A 1 99 ? -20.418 7.161 -7.368 1.00 90.69 99 ALA A CA 1
ATOM 749 C C . ALA A 1 99 ? -20.296 7.833 -8.742 1.00 90.69 99 ALA A C 1
ATOM 751 O O . ALA A 1 99 ? -20.810 8.932 -8.972 1.00 90.69 99 ALA A O 1
ATOM 752 N N . PHE A 1 100 ? -19.655 7.134 -9.683 1.00 93.56 100 PHE A N 1
ATOM 753 C CA . PHE A 1 100 ? -19.655 7.517 -11.094 1.00 93.56 100 PHE A CA 1
ATOM 754 C C . PHE A 1 100 ? -20.988 7.139 -11.745 1.00 93.56 100 PHE A C 1
ATOM 756 O O . PHE A 1 100 ? -21.356 5.968 -11.830 1.00 93.56 100 PHE A O 1
ATOM 763 N N . VAL A 1 101 ? -21.706 8.143 -12.234 1.00 94.25 101 VAL A N 1
ATOM 764 C CA . VAL A 1 101 ? -22.942 7.991 -12.995 1.00 94.25 101 VAL A CA 1
ATOM 765 C C . VAL A 1 101 ? -22.598 7.970 -14.476 1.00 94.25 101 VAL A C 1
ATOM 767 O O . VAL A 1 101 ? -21.960 8.879 -15.005 1.00 94.25 101 VAL A O 1
ATOM 770 N N . ARG A 1 102 ? -23.032 6.919 -15.167 1.00 94.81 102 ARG A N 1
ATOM 771 C CA . ARG A 1 102 ? -22.890 6.817 -16.618 1.00 94.81 102 ARG A CA 1
ATOM 772 C C . ARG A 1 102 ? -23.933 7.693 -17.304 1.00 94.81 102 ARG A C 1
ATOM 774 O O . ARG A 1 102 ? -25.110 7.345 -17.292 1.00 94.81 102 ARG A O 1
ATOM 781 N N . VAL A 1 103 ? -23.482 8.784 -17.918 1.00 93.25 103 VAL A N 1
ATOM 782 C CA . VAL A 1 103 ? -24.342 9.739 -18.632 1.00 93.25 103 VAL A CA 1
ATOM 783 C C . VAL A 1 103 ? -24.640 9.239 -20.041 1.00 93.25 103 VAL A C 1
ATOM 785 O O . VAL A 1 103 ? -25.798 9.169 -20.432 1.00 93.25 103 VAL A O 1
ATOM 788 N N . HIS A 1 104 ? -23.601 8.833 -20.779 1.00 94.31 104 HIS A N 1
ATOM 789 C CA . HIS A 1 104 ? -23.726 8.322 -22.148 1.00 94.31 104 HIS A CA 1
ATOM 790 C C . HIS A 1 104 ? -22.852 7.099 -22.386 1.00 94.31 104 HIS A C 1
ATOM 792 O O . HIS A 1 104 ? -21.801 6.928 -21.762 1.00 94.31 104 HIS A O 1
ATOM 798 N N . GLN A 1 105 ? -23.294 6.249 -23.311 1.00 94.62 105 GLN A N 1
ATOM 799 C CA . GLN A 1 105 ? -22.546 5.089 -23.777 1.00 94.62 105 GLN A CA 1
ATOM 800 C C . GLN A 1 105 ? -22.900 4.788 -25.231 1.00 94.62 105 GLN A C 1
ATOM 802 O O . GLN A 1 105 ? -23.975 4.260 -25.504 1.00 94.62 105 GLN A O 1
ATOM 807 N N . GLU A 1 106 ? -21.955 5.030 -26.134 1.00 94.62 106 GLU A N 1
ATOM 808 C CA . GLU A 1 106 ? -22.122 4.782 -27.567 1.00 94.62 106 GLU A CA 1
ATOM 809 C C . GLU A 1 106 ? -21.248 3.620 -28.029 1.00 94.62 106 GLU A C 1
ATOM 811 O O . GLU A 1 106 ? -20.097 3.478 -27.609 1.00 94.62 106 GLU A O 1
ATOM 816 N N . THR A 1 107 ? -21.799 2.760 -28.886 1.00 94.62 107 THR A N 1
ATOM 817 C CA . THR A 1 107 ? -21.098 1.573 -29.398 1.00 94.62 107 THR A CA 1
ATOM 818 C C . THR A 1 107 ? -20.610 1.825 -30.814 1.00 94.62 107 THR A C 1
ATOM 820 O O . THR A 1 107 ? -21.408 2.141 -31.688 1.00 94.62 107 THR A O 1
ATOM 823 N N . PHE A 1 108 ? -19.316 1.619 -31.057 1.00 92.19 108 PHE A N 1
ATOM 824 C CA . PHE A 1 108 ? -18.708 1.852 -32.371 1.00 92.19 108 PHE A CA 1
ATOM 825 C C . PHE A 1 108 ? -17.882 0.671 -32.894 1.00 92.19 108 PHE A C 1
ATOM 827 O O . PHE A 1 108 ? -17.502 0.653 -34.062 1.00 92.19 108 PHE A O 1
ATOM 834 N N . GLY A 1 109 ? -17.566 -0.320 -32.054 1.00 91.75 109 GLY A N 1
ATOM 835 C CA . GLY A 1 109 ? -16.658 -1.398 -32.433 1.00 91.75 109 GLY A CA 1
ATOM 836 C C . GLY A 1 109 ? -16.832 -2.688 -31.641 1.00 91.75 109 GLY A C 1
ATOM 837 O O . GLY A 1 109 ? -17.746 -2.852 -30.837 1.00 91.75 109 GLY A O 1
ATOM 838 N N . LYS A 1 110 ? -15.932 -3.641 -31.906 1.00 93.19 110 LYS A N 1
ATOM 839 C CA . LYS A 1 110 ? -15.866 -4.932 -31.206 1.00 93.19 110 LYS A CA 1
ATOM 840 C C . LYS A 1 110 ? -15.023 -4.818 -29.938 1.00 93.19 110 LYS A C 1
ATOM 842 O O . LYS A 1 110 ? -14.078 -4.038 -29.899 1.00 93.19 110 LYS A O 1
ATOM 847 N N . THR A 1 111 ? -15.299 -5.686 -28.971 1.00 93.75 111 THR A N 1
ATOM 848 C CA . THR A 1 111 ? -14.522 -5.802 -27.733 1.00 93.75 111 THR A CA 1
ATOM 849 C C . THR A 1 111 ? -13.097 -6.336 -27.974 1.00 93.75 111 THR A C 1
ATOM 851 O O . THR A 1 111 ? -12.835 -7.076 -28.939 1.00 93.75 111 THR A O 1
ATOM 854 N N . GLY A 1 112 ? -12.181 -5.965 -27.079 1.00 92.06 112 GLY A N 1
ATOM 855 C CA . GLY A 1 112 ? -10.762 -6.311 -27.029 1.00 92.06 112 GLY A CA 1
ATOM 856 C C . GLY A 1 112 ? -9.816 -5.171 -27.437 1.00 92.06 112 GLY A C 1
ATOM 857 O O . GLY A 1 112 ? -10.163 -4.288 -28.222 1.00 92.06 112 GLY A O 1
ATOM 858 N N . CYS A 1 113 ? -8.567 -5.239 -26.965 1.00 92.81 113 CYS A N 1
ATOM 859 C CA . CYS A 1 113 ? -7.468 -4.351 -27.364 1.00 92.81 113 CYS A CA 1
ATOM 860 C C . CYS A 1 113 ? -7.009 -4.638 -28.804 1.00 92.81 113 CYS A C 1
ATOM 862 O O . CYS A 1 113 ? -5.973 -5.258 -29.040 1.00 92.81 113 CYS A O 1
ATOM 864 N N . ARG A 1 114 ? -7.810 -4.225 -29.788 1.00 93.06 114 ARG A N 1
ATOM 865 C CA . ARG A 1 114 ? -7.541 -4.455 -31.214 1.00 93.06 114 ARG A CA 1
ATOM 866 C C . ARG A 1 114 ? -6.726 -3.310 -31.812 1.00 93.06 114 ARG A C 1
ATOM 868 O O . ARG A 1 114 ? -6.858 -2.161 -31.402 1.00 93.06 114 ARG A O 1
ATOM 875 N N . ARG A 1 115 ? -5.942 -3.636 -32.843 1.00 90.94 115 ARG A N 1
ATOM 876 C CA . ARG A 1 115 ? -5.102 -2.691 -33.597 1.00 90.94 115 ARG A CA 1
ATOM 877 C C . ARG A 1 115 ? -5.915 -1.587 -34.288 1.00 90.94 115 ARG A C 1
ATOM 879 O O . ARG A 1 115 ? -5.549 -0.421 -34.209 1.00 90.94 115 ARG A O 1
ATOM 886 N N . ILE A 1 116 ? -7.034 -1.967 -34.907 1.00 92.81 116 ILE A N 1
ATOM 887 C CA . ILE A 1 116 ? -7.859 -1.071 -35.734 1.00 92.81 116 ILE A CA 1
ATOM 888 C C . ILE A 1 116 ? -9.112 -0.533 -35.039 1.00 92.81 116 ILE A C 1
ATOM 890 O O . ILE A 1 116 ? -9.769 0.314 -35.618 1.00 92.81 116 ILE A O 1
ATOM 894 N N . VAL A 1 117 ? -9.485 -1.025 -33.850 1.00 94.25 117 VAL A N 1
ATOM 895 C CA . VAL A 1 117 ? -10.696 -0.540 -33.158 1.00 94.25 117 VAL A CA 1
ATOM 896 C C . VAL A 1 117 ? -10.329 0.639 -32.251 1.00 94.25 117 VAL A C 1
ATOM 898 O O . VAL A 1 117 ? -9.382 0.500 -31.467 1.00 94.25 117 VAL A O 1
ATOM 901 N N . PRO A 1 118 ? -11.050 1.777 -32.330 1.00 93.31 118 PRO A N 1
ATOM 902 C CA . PRO A 1 118 ? -10.763 2.949 -31.511 1.00 93.31 118 PRO A CA 1
ATOM 903 C C . PRO A 1 118 ? -10.856 2.685 -30.006 1.00 93.31 118 PRO A C 1
ATOM 905 O O . PRO A 1 118 ? -11.588 1.808 -29.554 1.00 93.31 118 PRO A O 1
ATOM 908 N N . GLY A 1 119 ? -10.094 3.450 -29.226 1.00 90.56 119 GLY A N 1
ATOM 909 C CA . GLY A 1 119 ? -10.067 3.350 -27.762 1.00 90.56 119 GLY A CA 1
ATOM 910 C C . GLY A 1 119 ? -8.684 3.548 -27.157 1.00 90.56 119 GLY A C 1
ATOM 911 O O . GLY A 1 119 ? -8.577 3.756 -25.952 1.00 90.56 119 GLY A O 1
ATOM 912 N N . HIS A 1 120 ? -7.625 3.505 -27.973 1.00 93.62 120 HIS A N 1
ATOM 913 C CA . HIS A 1 120 ? -6.267 3.750 -27.492 1.00 93.62 120 HIS A CA 1
ATOM 914 C C . HIS A 1 120 ? -5.982 5.234 -27.282 1.00 93.62 120 HIS A C 1
ATOM 916 O O . HIS A 1 120 ? -5.428 5.601 -26.253 1.00 93.62 120 HIS A O 1
ATOM 922 N N . TYR A 1 121 ? -6.385 6.059 -28.248 1.00 94.56 121 TYR A N 1
ATOM 923 C CA . TYR A 1 121 ? -6.198 7.501 -28.217 1.00 94.56 121 TYR A CA 1
ATOM 924 C C . TYR A 1 121 ? -7.539 8.195 -28.016 1.00 94.56 121 TYR A C 1
ATOM 926 O O . TYR A 1 121 ? -8.547 7.793 -28.604 1.00 94.56 121 TYR A O 1
ATOM 934 N N . LEU A 1 122 ? -7.533 9.260 -27.223 1.00 94.88 122 LEU A N 1
ATOM 935 C CA . LEU A 1 122 ? -8.699 10.089 -26.953 1.00 94.88 122 LEU A CA 1
ATOM 936 C C . LEU A 1 122 ? -8.247 11.542 -26.870 1.00 94.88 122 LEU A C 1
ATOM 938 O O . LEU A 1 122 ? -7.300 11.851 -26.154 1.00 94.88 122 LEU A O 1
ATOM 942 N N . ALA A 1 123 ? -8.920 12.416 -27.607 1.00 95.19 123 ALA A N 1
ATOM 943 C CA . ALA A 1 123 ? -8.652 13.843 -27.628 1.00 95.19 123 ALA A CA 1
ATOM 944 C C . ALA A 1 123 ? -9.972 14.603 -27.560 1.00 95.19 123 ALA A C 1
ATOM 946 O O . ALA A 1 123 ? -10.972 14.192 -28.149 1.00 95.19 123 ALA A O 1
ATOM 947 N N . VAL A 1 124 ? -9.976 15.719 -26.843 1.00 95.06 124 VAL A N 1
ATOM 948 C CA . VAL A 1 124 ? -11.168 16.542 -26.634 1.00 95.06 124 VAL A CA 1
ATOM 949 C C . VAL A 1 124 ? -10.864 17.965 -27.086 1.00 95.06 124 VAL A C 1
ATOM 951 O O . VAL A 1 124 ? -9.783 18.484 -26.818 1.00 95.06 124 VAL A O 1
ATOM 954 N N . ASP A 1 125 ? -11.821 18.595 -27.768 1.00 94.62 125 ASP A N 1
ATOM 955 C CA . ASP A 1 125 ? -11.832 20.042 -27.983 1.00 94.62 125 ASP A CA 1
ATOM 956 C C . ASP A 1 125 ? -11.801 20.767 -26.621 1.00 94.62 125 ASP A C 1
ATOM 958 O O . ASP A 1 125 ? -12.642 20.477 -25.766 1.00 94.62 125 ASP A O 1
ATOM 962 N N . PRO A 1 126 ? -10.894 21.734 -26.394 1.00 90.56 126 PRO A N 1
ATOM 963 C CA . PRO A 1 126 ? -10.786 22.434 -25.110 1.00 90.56 126 PRO A CA 1
ATOM 964 C C . PRO A 1 126 ? -12.041 23.210 -24.676 1.00 90.56 126 PRO A C 1
ATOM 966 O O . PRO A 1 126 ? -12.181 23.530 -23.494 1.00 90.56 126 PRO A O 1
ATOM 969 N N . LYS A 1 127 ? -12.971 23.517 -25.597 1.00 91.12 127 LYS A N 1
ATOM 970 C CA . LYS A 1 127 ? -14.295 24.089 -25.268 1.00 91.12 127 LYS A CA 1
ATOM 971 C C . LYS A 1 127 ? -15.386 23.029 -25.061 1.00 91.12 127 LYS A C 1
ATOM 973 O O . LYS A 1 127 ? -16.547 23.377 -24.856 1.00 91.12 127 LYS A O 1
ATOM 978 N N . GLY A 1 128 ? -15.025 21.749 -25.125 1.00 90.81 128 GLY A N 1
ATOM 979 C CA . GLY A 1 128 ? -15.904 20.608 -24.902 1.00 90.81 128 GLY A CA 1
ATOM 980 C C . GLY A 1 128 ? -16.950 20.394 -25.991 1.00 90.81 128 GLY A C 1
ATOM 981 O O . GLY A 1 128 ? -17.987 19.814 -25.692 1.00 90.81 128 GLY A O 1
ATOM 982 N N . ARG A 1 129 ? -16.722 20.870 -27.224 1.00 92.75 129 ARG A N 1
ATOM 983 C CA . ARG A 1 129 ? -17.698 20.785 -28.332 1.00 92.75 129 ARG A CA 1
ATOM 984 C C . ARG A 1 129 ? -17.609 19.484 -29.124 1.00 92.75 129 ARG A C 1
ATOM 986 O O . ARG A 1 129 ? -18.586 19.074 -29.743 1.00 92.75 129 ARG A O 1
ATOM 993 N N . ALA A 1 130 ? -16.446 18.840 -29.132 1.00 94.69 130 ALA A N 1
ATOM 994 C CA . ALA A 1 130 ? -16.221 17.595 -29.855 1.00 94.69 130 ALA A CA 1
ATOM 995 C C . ALA A 1 130 ? -15.197 16.707 -29.140 1.00 94.69 130 ALA A C 1
ATOM 997 O O . ALA A 1 130 ? -14.275 17.204 -28.491 1.00 94.69 130 ALA A O 1
ATOM 998 N N . ILE A 1 131 ? -15.345 15.393 -29.294 1.00 95.94 131 ILE A N 1
ATOM 999 C CA . ILE A 1 131 ? -14.408 14.380 -28.801 1.00 95.94 131 ILE A CA 1
ATOM 1000 C C . ILE A 1 131 ? -14.018 13.468 -29.955 1.00 95.94 131 ILE A C 1
ATOM 1002 O O . ILE A 1 131 ? -14.882 12.925 -30.638 1.00 95.94 131 ILE A O 1
ATOM 1006 N N . MET A 1 132 ? -12.721 13.265 -30.143 1.00 96.19 132 MET A N 1
ATOM 1007 C CA . MET A 1 132 ? -12.163 12.346 -31.121 1.00 96.19 132 MET A CA 1
ATOM 1008 C C . MET A 1 132 ? -11.587 11.119 -30.416 1.00 96.19 132 MET A C 1
ATOM 1010 O O . MET A 1 132 ? -10.793 11.243 -29.484 1.00 96.19 132 MET A O 1
ATOM 1014 N N . ILE A 1 133 ? -11.971 9.926 -30.866 1.00 95.94 133 ILE A N 1
ATOM 1015 C CA . ILE A 1 133 ? -11.454 8.642 -30.385 1.00 95.94 133 ILE A CA 1
ATOM 1016 C C . ILE A 1 133 ? -10.754 7.906 -31.528 1.00 95.94 133 ILE A C 1
ATOM 1018 O O . ILE A 1 133 ? -11.289 7.773 -32.631 1.00 95.94 133 ILE A O 1
ATOM 1022 N N . GLY A 1 134 ? -9.536 7.436 -31.267 1.00 94.06 134 GLY A N 1
ATOM 1023 C CA . GLY A 1 134 ? -8.635 6.876 -32.271 1.00 94.06 134 GLY A CA 1
ATOM 1024 C C . GLY A 1 134 ? -8.163 5.464 -31.934 1.00 94.06 134 GLY A C 1
ATOM 1025 O O . GLY A 1 134 ? -7.984 5.093 -30.767 1.00 94.06 134 GLY A O 1
ATOM 1026 N N . ALA A 1 135 ? -7.974 4.659 -32.977 1.00 94.19 135 ALA A N 1
ATOM 1027 C CA . ALA A 1 135 ? -7.237 3.402 -32.931 1.00 94.19 135 ALA A CA 1
ATOM 1028 C C . ALA A 1 135 ? -5.736 3.645 -33.170 1.00 94.19 135 ALA A C 1
ATOM 1030 O O . ALA A 1 135 ? -5.333 4.746 -33.544 1.00 94.19 135 ALA A O 1
ATOM 1031 N N . VAL A 1 136 ? -4.912 2.610 -32.980 1.00 92.75 136 VAL A N 1
ATOM 1032 C CA . VAL A 1 136 ? -3.477 2.668 -33.329 1.00 92.75 136 VAL A CA 1
ATOM 1033 C C . VAL A 1 136 ? -3.299 2.787 -34.838 1.00 92.75 136 VAL A C 1
ATOM 1035 O O . VAL A 1 136 ? -2.403 3.473 -35.309 1.00 92.75 136 VAL A O 1
ATOM 1038 N N . GLU A 1 137 ? -4.177 2.141 -35.600 1.00 88.69 137 GLU A N 1
ATOM 1039 C CA . GLU A 1 137 ? -4.163 2.205 -37.052 1.00 88.69 137 GLU A CA 1
ATOM 1040 C C . GLU A 1 137 ? -5.562 2.478 -37.590 1.00 88.69 137 GLU A C 1
ATOM 1042 O O . GLU A 1 137 ? -6.561 1.955 -37.085 1.00 88.69 137 GLU A O 1
ATOM 1047 N N . ARG A 1 138 ? -5.611 3.220 -38.694 1.00 88.75 138 ARG A N 1
ATOM 1048 C CA . ARG A 1 138 ? -6.763 3.362 -39.581 1.00 88.75 138 ARG A CA 1
ATOM 1049 C C . ARG A 1 138 ? -7.958 4.132 -39.039 1.00 88.75 138 ARG A C 1
ATOM 1051 O O . ARG A 1 138 ? -8.319 5.152 -39.624 1.00 88.75 138 ARG A O 1
ATOM 1058 N N . GLN A 1 139 ? -8.634 3.625 -38.012 1.00 92.81 139 GLN A N 1
ATOM 1059 C CA . GLN A 1 139 ? -9.937 4.146 -37.602 1.00 92.81 139 GLN A CA 1
ATOM 1060 C C . GLN A 1 139 ? -9.808 5.292 -36.599 1.00 92.81 139 GLN A C 1
ATOM 1062 O O . GLN A 1 139 ? -9.219 5.140 -35.529 1.00 92.81 139 GLN A O 1
ATOM 1067 N N . LYS A 1 140 ? -10.444 6.419 -36.920 1.00 94.88 140 LYS A N 1
ATOM 1068 C CA . LYS A 1 140 ? -10.707 7.528 -36.000 1.00 94.88 140 LYS A CA 1
ATOM 1069 C C . LYS A 1 140 ? -12.162 7.966 -36.147 1.00 94.88 140 LYS A C 1
ATOM 1071 O O . LYS A 1 140 ? -12.687 7.946 -37.265 1.00 94.88 140 LYS A O 1
ATOM 1076 N N . LEU A 1 141 ? -12.800 8.305 -35.032 1.00 95.88 141 LEU A N 1
ATOM 1077 C CA . LEU A 1 141 ? -14.206 8.706 -34.950 1.00 95.88 141 LEU A CA 1
ATOM 1078 C C . LEU A 1 141 ? -14.327 9.999 -34.145 1.00 95.88 141 LEU A C 1
ATOM 1080 O O . LEU A 1 141 ? -13.651 10.143 -33.128 1.00 95.88 141 LEU A O 1
ATOM 1084 N N . VAL A 1 142 ? -15.203 10.906 -34.568 1.00 96.56 142 VAL A N 1
ATOM 1085 C CA . VAL A 1 142 ? -15.462 12.185 -33.893 1.00 96.56 142 VAL A CA 1
ATOM 1086 C C . VAL A 1 142 ? -16.924 12.258 -33.462 1.00 96.56 142 VAL A C 1
ATOM 1088 O O . VAL A 1 142 ? -17.823 12.024 -34.262 1.00 96.56 142 VAL A O 1
ATOM 1091 N N . TYR A 1 143 ? -17.162 12.610 -32.205 1.00 95.69 143 TYR A N 1
ATOM 1092 C CA . TYR A 1 143 ? -18.482 12.818 -31.618 1.00 95.69 143 TYR A CA 1
ATOM 1093 C C . TYR A 1 143 ? -18.660 14.293 -31.273 1.00 95.69 143 TYR A C 1
ATOM 1095 O O . TYR A 1 143 ? -17.790 14.882 -30.633 1.00 95.69 143 TYR A O 1
ATOM 1103 N N . ILE A 1 144 ? -19.788 14.883 -31.661 1.00 94.69 144 ILE A N 1
ATOM 1104 C CA . ILE A 1 144 ? -20.144 16.262 -31.317 1.00 94.69 144 ILE A CA 1
ATOM 1105 C C . ILE A 1 144 ? -20.923 16.245 -30.002 1.00 94.69 144 ILE A C 1
ATOM 1107 O O . ILE A 1 144 ? -21.837 15.438 -29.822 1.00 94.69 144 ILE A O 1
ATOM 1111 N N . MET A 1 145 ? -20.556 17.146 -29.095 1.00 92.25 145 MET A N 1
ATOM 1112 C CA . MET A 1 145 ? -21.147 17.286 -27.768 1.00 92.25 145 MET A CA 1
ATOM 1113 C C . MET A 1 145 ? -22.006 18.544 -27.714 1.00 92.25 145 MET A C 1
ATOM 1115 O O . MET A 1 145 ? -21.524 19.644 -27.979 1.00 92.25 145 MET A O 1
ATOM 1119 N N . ASN A 1 146 ? -23.271 18.384 -27.334 1.00 89.44 146 ASN A N 1
ATOM 1120 C CA . ASN A 1 146 ? -24.237 19.475 -27.210 1.00 89.44 146 ASN A CA 1
ATOM 1121 C C . ASN A 1 146 ? -24.979 19.419 -25.872 1.00 89.44 146 ASN A C 1
ATOM 1123 O O . ASN A 1 146 ? -24.900 18.435 -25.135 1.00 89.44 146 ASN A O 1
ATOM 1127 N N . ARG A 1 147 ? -25.725 20.482 -25.561 1.00 87.56 147 ARG A N 1
ATOM 1128 C CA . ARG A 1 147 ? -26.662 20.520 -24.432 1.00 87.56 147 ARG A CA 1
ATOM 1129 C C . ARG A 1 147 ? -28.097 20.611 -24.926 1.00 87.56 147 ARG A C 1
ATOM 1131 O O . ARG A 1 147 ? -28.362 21.357 -25.866 1.00 87.56 147 ARG A O 1
ATOM 1138 N N . ASP A 1 148 ? -28.999 19.879 -24.281 1.00 86.88 148 ASP A N 1
ATOM 1139 C CA . ASP A 1 148 ? -30.439 20.057 -24.476 1.00 86.88 148 ASP A CA 1
ATOM 1140 C C . ASP A 1 148 ? -30.966 21.289 -23.706 1.00 86.88 148 ASP A C 1
ATOM 1142 O O . ASP A 1 148 ? -30.220 21.988 -23.011 1.00 86.88 148 ASP A O 1
ATOM 1146 N N . ALA A 1 149 ? -32.268 21.571 -23.832 1.00 84.69 149 ALA A N 1
ATOM 1147 C CA . ALA A 1 149 ? -32.922 22.676 -23.125 1.00 84.69 149 ALA A CA 1
ATOM 1148 C C . ALA A 1 149 ? -32.901 22.520 -21.589 1.00 84.69 149 ALA A C 1
ATOM 1150 O O . ALA A 1 149 ? -33.019 23.511 -20.873 1.00 84.69 149 ALA A O 1
ATOM 1151 N N . GLU A 1 150 ? -32.712 21.296 -21.086 1.00 83.00 150 GLU A N 1
ATOM 1152 C CA . GLU A 1 150 ? -32.582 20.964 -19.661 1.00 83.00 150 GLU A CA 1
ATOM 1153 C C . GLU A 1 150 ? -31.109 20.963 -19.198 1.00 83.00 150 GLU A C 1
ATOM 1155 O O . GLU A 1 150 ? -30.795 20.511 -18.099 1.00 83.00 150 GLU A O 1
ATOM 1160 N N . ALA A 1 151 ? -30.194 21.481 -20.029 1.00 80.94 151 ALA A N 1
ATOM 1161 C CA . ALA A 1 151 ? -28.750 21.533 -19.804 1.00 80.94 151 ALA A CA 1
ATOM 1162 C C . ALA A 1 151 ? -28.055 20.164 -19.655 1.00 80.94 151 ALA A C 1
ATOM 1164 O O . ALA A 1 151 ? -26.898 20.104 -19.222 1.00 80.94 151 ALA A O 1
ATOM 1165 N N . ARG A 1 152 ? -28.704 19.070 -20.066 1.00 85.56 152 ARG A N 1
ATOM 1166 C CA . ARG A 1 152 ? -28.105 17.733 -20.097 1.00 85.56 152 ARG A CA 1
ATOM 1167 C C . ARG A 1 152 ? -27.212 17.573 -21.315 1.00 85.56 152 ARG A C 1
ATOM 1169 O O . ARG A 1 152 ? -27.508 18.073 -22.400 1.00 85.56 152 ARG A O 1
ATOM 1176 N N . LEU A 1 153 ? -26.120 16.838 -21.136 1.00 90.88 153 LEU A N 1
ATOM 1177 C CA . LEU A 1 153 ? -25.224 16.464 -22.223 1.00 90.88 153 LEU A CA 1
ATOM 1178 C C . LEU A 1 153 ? -25.961 15.585 -23.246 1.00 90.88 153 LEU A C 1
ATOM 1180 O O . LEU A 1 153 ? -26.665 14.650 -22.875 1.00 90.88 153 LEU A O 1
ATOM 1184 N N . THR A 1 154 ? -25.736 15.843 -24.530 1.00 90.44 154 THR A N 1
ATOM 1185 C CA . THR A 1 154 ? -26.185 15.030 -25.668 1.00 90.44 154 THR A CA 1
ATOM 1186 C C . THR A 1 154 ? -25.005 14.771 -26.603 1.00 90.44 154 THR A C 1
ATOM 1188 O O . THR A 1 154 ? -24.133 15.630 -26.753 1.00 90.44 154 THR A O 1
ATOM 1191 N N . ILE A 1 155 ? -24.967 13.582 -27.205 1.00 92.69 155 ILE A N 1
ATOM 1192 C CA . ILE A 1 155 ? -23.900 13.127 -28.104 1.00 92.69 155 ILE A CA 1
ATOM 1193 C C . ILE A 1 155 ? -24.468 12.884 -29.508 1.00 92.69 155 ILE A C 1
ATOM 1195 O O . ILE A 1 155 ? -25.575 12.364 -29.649 1.00 92.69 155 ILE A O 1
ATOM 1199 N N . SER A 1 156 ? -23.744 13.294 -30.552 1.00 92.38 156 SER A N 1
ATOM 1200 C CA . SER A 1 156 ? -24.132 13.032 -31.945 1.00 92.38 156 SER A CA 1
ATOM 1201 C C . SER A 1 156 ? -23.766 11.617 -32.400 1.00 92.38 156 SER A C 1
ATOM 1203 O O . SER A 1 156 ? -22.953 10.936 -31.778 1.00 92.38 156 SER A O 1
ATOM 1205 N N . SER A 1 157 ? -24.274 11.209 -33.567 1.00 91.12 157 SER A N 1
ATOM 1206 C CA . SER A 1 157 ? -23.703 10.074 -34.301 1.00 91.12 157 SER A CA 1
ATOM 1207 C C . SER A 1 157 ? -22.225 10.331 -34.646 1.00 91.12 157 SER A C 1
ATOM 1209 O O . SER A 1 157 ? -21.846 11.493 -34.847 1.00 91.12 157 SER A O 1
ATOM 1211 N N . PRO A 1 158 ? -21.388 9.278 -34.708 1.00 94.12 158 PRO A N 1
ATOM 1212 C CA . PRO A 1 158 ? -19.965 9.426 -34.979 1.00 94.12 158 PRO A CA 1
ATOM 1213 C C . PRO A 1 158 ? -19.707 9.865 -36.422 1.00 94.12 158 PRO A C 1
ATOM 1215 O O . PRO A 1 158 ? -20.291 9.331 -37.362 1.00 94.12 158 PRO A O 1
ATOM 1218 N N . LEU A 1 159 ? -18.775 10.796 -36.590 1.00 94.62 159 LEU A N 1
ATOM 1219 C CA . LEU A 1 159 ? -18.201 11.176 -37.875 1.00 94.62 159 LEU A CA 1
ATOM 1220 C C . LEU A 1 159 ? -16.907 10.392 -38.102 1.00 94.62 159 LEU A C 1
ATOM 1222 O O . LEU A 1 159 ? -16.049 10.323 -37.220 1.00 94.62 159 LEU A O 1
ATOM 1226 N N . GLU A 1 160 ? -16.760 9.794 -39.279 1.00 92.81 160 GLU A N 1
ATOM 1227 C CA . GLU A 1 160 ? -15.621 8.936 -39.605 1.00 92.81 160 GLU A CA 1
ATOM 1228 C C . GLU A 1 160 ? -14.457 9.739 -40.204 1.00 92.81 160 GLU A C 1
ATOM 1230 O O . GLU A 1 160 ? -14.625 10.469 -41.176 1.00 92.81 160 GLU A O 1
ATOM 1235 N N . ALA A 1 161 ? -13.255 9.558 -39.651 1.00 91.31 161 ALA A N 1
ATOM 1236 C CA . ALA A 1 161 ? -12.004 10.145 -40.144 1.00 91.31 161 ALA A CA 1
ATOM 1237 C C . ALA A 1 161 ? -10.960 9.039 -40.392 1.00 91.31 161 ALA A C 1
ATOM 1239 O O . ALA A 1 161 ? -9.908 8.971 -39.752 1.00 91.31 161 ALA A O 1
ATOM 1240 N N . HIS A 1 162 ? -11.309 8.080 -41.251 1.00 90.38 162 HIS A N 1
ATOM 1241 C CA . HIS A 1 162 ? -10.501 6.887 -41.510 1.00 90.38 162 HIS A CA 1
ATOM 1242 C C . HIS A 1 162 ? -9.410 7.136 -42.557 1.00 90.38 162 HIS A C 1
ATOM 1244 O O . HIS A 1 162 ? -9.683 7.711 -43.606 1.00 90.38 162 HIS A O 1
ATOM 1250 N N . LYS A 1 163 ? -8.199 6.618 -42.316 1.00 85.06 163 LYS A N 1
ATOM 1251 C CA . LYS A 1 163 ? -7.076 6.689 -43.268 1.00 85.06 163 LYS A CA 1
ATOM 1252 C C . LYS A 1 163 ? -6.305 5.371 -43.300 1.00 85.06 163 LYS A C 1
ATOM 1254 O O . LYS A 1 163 ? -5.843 4.913 -42.264 1.00 85.06 163 LYS A O 1
ATOM 1259 N N . GLN A 1 164 ? -6.244 4.701 -44.449 1.00 83.62 164 GLN A N 1
ATOM 1260 C CA . GLN A 1 164 ? -5.611 3.377 -44.559 1.00 83.62 164 GLN A CA 1
ATOM 1261 C C . GLN A 1 164 ? -4.080 3.473 -44.439 1.00 83.62 164 GLN A C 1
ATOM 1263 O O . GLN A 1 164 ? -3.529 4.549 -44.630 1.00 83.62 164 GLN A O 1
ATOM 1268 N N . TYR A 1 165 ? -3.423 2.368 -44.061 1.00 75.88 165 TYR A N 1
ATOM 1269 C CA . TYR A 1 165 ? -1.953 2.240 -43.976 1.00 75.88 165 TYR A CA 1
ATOM 1270 C C . TYR A 1 165 ? -1.240 3.268 -43.084 1.00 75.88 165 TYR A C 1
ATOM 1272 O O . TYR A 1 165 ? -0.034 3.456 -43.161 1.00 75.88 165 TYR A O 1
ATOM 1280 N N . THR A 1 166 ? -1.985 3.902 -42.177 1.00 78.69 166 THR A N 1
ATOM 1281 C CA . THR A 1 166 ? -1.462 4.949 -41.303 1.00 78.69 166 THR A CA 1
ATOM 1282 C C . THR A 1 166 ? -1.462 4.504 -39.845 1.00 78.69 166 THR A C 1
ATOM 1284 O O . THR A 1 166 ? -2.516 4.163 -39.292 1.00 78.69 166 THR A O 1
ATOM 1287 N N . LEU A 1 167 ? -0.292 4.569 -39.211 1.00 84.44 167 LEU A N 1
ATOM 1288 C CA . LEU A 1 167 ? -0.115 4.432 -37.767 1.00 84.44 167 LEU A CA 1
ATOM 1289 C C . LEU A 1 167 ? -0.262 5.796 -37.091 1.00 84.44 167 LEU A C 1
ATOM 1291 O O . LEU A 1 167 ? 0.315 6.781 -37.540 1.00 84.44 167 LEU A O 1
ATOM 1295 N N . CYS A 1 168 ? -1.022 5.849 -36.003 1.00 87.06 168 CYS A N 1
ATOM 1296 C CA . CYS A 1 168 ? -1.160 7.022 -35.148 1.00 87.06 168 CYS A CA 1
ATOM 1297 C C . CYS A 1 168 ? -0.249 6.858 -33.926 1.00 87.06 168 CYS A C 1
ATOM 1299 O O . CYS A 1 168 ? -0.361 5.852 -33.228 1.00 87.06 168 CYS A O 1
ATOM 1301 N N . TYR A 1 169 ? 0.621 7.835 -33.665 1.00 86.44 169 TYR A N 1
ATOM 1302 C CA . TYR A 1 169 ? 1.524 7.856 -32.506 1.00 86.44 169 TYR A CA 1
ATOM 1303 C C . TYR A 1 169 ? 0.991 8.727 -31.363 1.00 86.44 169 TYR A C 1
ATOM 1305 O O . TYR A 1 169 ? 1.209 8.415 -30.193 1.00 86.44 169 TYR A O 1
ATOM 1313 N N . GLY A 1 170 ? 0.258 9.793 -31.690 1.00 87.75 170 GLY A N 1
ATOM 1314 C CA . GLY A 1 170 ? -0.307 10.730 -30.722 1.00 87.75 170 GLY A CA 1
ATOM 1315 C C . GLY A 1 170 ? -1.461 11.527 -31.319 1.00 87.75 170 GLY A C 1
ATOM 1316 O O . GLY A 1 170 ? -1.520 11.723 -32.532 1.00 87.75 170 GLY A O 1
ATOM 1317 N N . MET A 1 171 ? -2.389 11.966 -30.467 1.00 91.19 171 MET A N 1
ATOM 1318 C CA . MET A 1 171 ? -3.599 12.687 -30.866 1.00 91.19 171 MET A CA 1
ATOM 1319 C C . MET A 1 171 ? -3.970 13.722 -29.803 1.00 91.19 171 MET A C 1
ATOM 1321 O O . MET A 1 171 ? -4.076 13.372 -28.628 1.00 91.19 171 MET A O 1
ATOM 1325 N N . VAL A 1 172 ? -4.173 14.979 -30.205 1.00 93.06 172 VAL A N 1
ATOM 1326 C CA . VAL A 1 172 ? -4.450 16.107 -29.296 1.00 93.06 172 VAL A CA 1
ATOM 1327 C C . VAL A 1 172 ? -5.470 17.062 -29.928 1.00 93.06 172 VAL A C 1
ATOM 1329 O O . VAL A 1 172 ? -5.483 17.256 -31.143 1.00 93.06 172 VAL A O 1
ATOM 1332 N N . GLY A 1 173 ? -6.346 17.656 -29.114 1.00 92.56 173 GLY A N 1
ATOM 1333 C CA . GLY A 1 173 ? -7.257 18.723 -29.547 1.00 92.56 173 GLY A CA 1
ATOM 1334 C C . GLY A 1 173 ? -6.578 20.094 -29.496 1.00 92.56 173 GLY A C 1
ATOM 1335 O O . GLY A 1 173 ? -5.908 20.410 -28.515 1.00 92.56 173 GLY A O 1
ATOM 1336 N N . ILE A 1 174 ? -6.753 20.912 -30.533 1.00 92.12 174 ILE A N 1
ATOM 1337 C CA . ILE A 1 174 ? -6.159 22.253 -30.635 1.00 92.12 174 ILE A CA 1
ATOM 1338 C C . ILE A 1 174 ? -7.122 23.295 -30.036 1.00 92.12 174 ILE A C 1
ATOM 1340 O O . ILE A 1 174 ? -8.305 23.313 -30.381 1.00 92.12 174 ILE A O 1
ATOM 1344 N N . ASP A 1 175 ? -6.635 24.184 -29.156 1.00 89.12 175 ASP A N 1
ATOM 1345 C CA . ASP A 1 175 ? -7.425 25.318 -28.630 1.00 89.12 175 ASP A CA 1
ATOM 1346 C C . ASP A 1 175 ? -7.527 26.421 -29.691 1.00 89.12 175 ASP A C 1
ATOM 1348 O O . ASP A 1 175 ? -6.714 27.337 -29.743 1.00 89.12 175 ASP A O 1
ATOM 1352 N N . VAL A 1 176 ? -8.541 26.320 -30.547 1.00 90.25 176 VAL A N 1
ATOM 1353 C CA . VAL A 1 176 ? -8.835 27.289 -31.620 1.00 90.25 176 VAL A CA 1
ATOM 1354 C C . VAL A 1 176 ? -9.853 28.358 -31.192 1.00 90.25 176 VAL A C 1
ATOM 1356 O O . VAL A 1 176 ? -10.535 28.967 -32.016 1.00 90.25 176 VAL A O 1
ATOM 1359 N N . GLY A 1 177 ? -10.043 28.563 -29.885 1.00 87.38 177 GLY A N 1
ATOM 1360 C CA . GLY A 1 177 ? -11.073 29.472 -29.388 1.00 87.38 177 GLY A CA 1
ATOM 1361 C C . GLY A 1 177 ? -12.480 28.956 -29.707 1.00 87.38 177 GLY A C 1
ATOM 1362 O O . GLY A 1 177 ? -12.907 27.963 -29.125 1.00 87.38 177 GLY A O 1
ATOM 1363 N N . PHE A 1 178 ? -13.210 29.645 -30.589 1.00 88.06 178 PHE A N 1
ATOM 1364 C CA . PHE A 1 178 ? -14.557 29.254 -31.035 1.00 88.06 178 PHE A CA 1
ATOM 1365 C C . PHE A 1 178 ? -14.632 28.884 -32.522 1.00 88.06 178 PHE A C 1
ATOM 1367 O O . PHE A 1 178 ? -15.718 28.567 -33.006 1.00 88.06 178 PHE A O 1
ATOM 1374 N N . GLU A 1 179 ? -13.493 28.829 -33.213 1.00 92.62 179 GLU A N 1
ATOM 1375 C CA . GLU A 1 179 ? -13.397 28.290 -34.573 1.00 92.62 179 GLU A CA 1
ATOM 1376 C C . GLU A 1 179 ? -13.694 26.785 -34.608 1.00 92.62 179 GLU A C 1
ATOM 1378 O O . GLU A 1 179 ? -13.846 26.131 -33.566 1.00 92.62 179 GLU A O 1
ATOM 1383 N N . ASN A 1 180 ? -13.788 26.218 -35.810 1.00 90.81 180 ASN A N 1
ATOM 1384 C CA . ASN A 1 180 ? -14.082 24.798 -36.003 1.00 90.81 180 ASN A CA 1
ATOM 1385 C C . ASN A 1 180 ? -13.112 23.896 -35.208 1.00 90.81 180 ASN A C 1
ATOM 1387 O O . ASN A 1 180 ? -11.896 24.014 -35.391 1.00 90.81 180 ASN A O 1
ATOM 1391 N N . PRO A 1 181 ? -13.616 22.978 -34.350 1.00 93.31 181 PRO A N 1
ATOM 1392 C CA . PRO A 1 181 ? -12.773 22.070 -33.576 1.00 93.31 181 PRO A CA 1
ATOM 1393 C C . PRO A 1 181 ? -11.756 21.344 -34.459 1.00 93.31 181 PRO A C 1
ATOM 1395 O O . PRO A 1 181 ? -12.131 20.679 -35.425 1.00 93.31 181 PRO A O 1
ATOM 1398 N N . THR A 1 182 ? -10.474 21.463 -34.117 1.00 93.56 182 THR A N 1
ATOM 1399 C CA . THR A 1 182 ? -9.372 20.877 -34.889 1.00 93.56 182 THR A CA 1
ATOM 1400 C C . THR A 1 182 ? -8.590 19.897 -34.019 1.00 93.56 182 THR A C 1
ATOM 1402 O O . THR A 1 182 ? -8.287 20.187 -32.861 1.00 93.56 182 THR A O 1
ATOM 1405 N N . PHE A 1 183 ? -8.255 18.735 -34.579 1.00 93.69 183 PHE A N 1
ATOM 1406 C CA . PHE A 1 183 ? -7.483 17.689 -33.911 1.00 93.69 183 PHE A CA 1
ATOM 1407 C C . PHE A 1 183 ? -6.177 17.445 -34.667 1.00 93.69 183 PHE A C 1
ATOM 1409 O O . PHE A 1 183 ? -6.196 17.159 -35.863 1.00 93.69 183 PHE A O 1
ATOM 1416 N N . ALA A 1 184 ? -5.049 17.534 -33.965 1.00 92.44 184 ALA A N 1
ATOM 1417 C CA . ALA A 1 184 ? -3.738 17.181 -34.494 1.00 92.44 184 ALA A CA 1
ATOM 1418 C C . ALA A 1 184 ? -3.443 15.707 -34.201 1.00 92.44 184 ALA A C 1
ATOM 1420 O O . ALA A 1 184 ? -3.641 15.242 -33.076 1.00 92.44 184 ALA A O 1
ATOM 1421 N N . CYS A 1 185 ? -2.951 14.979 -35.204 1.00 88.81 185 CYS A N 1
ATOM 1422 C CA . CYS A 1 185 ? -2.508 13.593 -35.070 1.00 88.81 185 CYS A CA 1
ATOM 1423 C C . CYS A 1 185 ? -1.084 13.453 -35.619 1.00 88.81 185 CYS A C 1
ATOM 1425 O O . CYS A 1 185 ? -0.794 13.968 -36.698 1.00 88.81 185 CYS A O 1
ATOM 1427 N N . LEU A 1 186 ? -0.219 12.729 -34.908 1.00 87.44 186 LEU A N 1
ATOM 1428 C CA . LEU A 1 186 ? 1.082 12.302 -35.425 1.00 87.44 186 LEU A CA 1
ATOM 1429 C C . LEU A 1 186 ? 0.893 10.986 -36.173 1.00 87.44 186 LEU A C 1
ATOM 1431 O O . LEU A 1 186 ? 0.608 9.955 -35.561 1.00 87.44 186 LEU A O 1
ATOM 1435 N N . GLU A 1 187 ? 1.008 11.043 -37.493 1.00 81.12 187 GLU A N 1
ATOM 1436 C CA . GLU A 1 187 ? 0.715 9.936 -38.395 1.00 81.12 187 GLU A CA 1
ATOM 1437 C C . GLU A 1 187 ? 1.959 9.510 -39.170 1.00 81.12 187 GLU A C 1
ATOM 1439 O O . GLU A 1 187 ? 2.665 10.354 -39.715 1.00 81.12 187 GLU A O 1
ATOM 1444 N N . PHE A 1 188 ? 2.189 8.202 -39.255 1.00 77.81 188 PHE A N 1
ATOM 1445 C CA . PHE A 1 188 ? 3.197 7.611 -40.130 1.00 77.81 188 PHE A CA 1
ATOM 1446 C C . PHE A 1 188 ? 2.512 6.702 -41.146 1.00 77.81 188 PHE A C 1
ATOM 1448 O O . PHE A 1 188 ? 1.795 5.770 -40.764 1.00 77.81 188 PHE A O 1
ATOM 1455 N N . ASP A 1 189 ? 2.717 6.996 -42.424 1.00 77.69 189 ASP A N 1
ATOM 1456 C CA . ASP A 1 189 ? 2.261 6.164 -43.530 1.00 77.69 189 ASP A CA 1
ATOM 1457 C C . ASP A 1 189 ? 3.372 5.179 -43.892 1.00 77.69 189 ASP A C 1
ATOM 1459 O O . ASP A 1 189 ? 4.470 5.592 -44.255 1.00 77.69 189 ASP A O 1
ATOM 1463 N N . TYR A 1 190 ? 3.102 3.883 -43.741 1.00 74.44 190 TYR A N 1
ATOM 1464 C CA . TYR A 1 190 ? 4.091 2.834 -44.000 1.00 74.44 190 TYR A CA 1
ATOM 1465 C C . TYR A 1 190 ? 3.966 2.232 -45.410 1.00 74.44 190 TYR A C 1
ATOM 1467 O O . TYR A 1 190 ? 4.493 1.147 -45.655 1.00 74.44 190 TYR A O 1
ATOM 1475 N N . GLU A 1 191 ? 3.259 2.895 -46.336 1.00 61.09 191 GLU A N 1
ATOM 1476 C CA . GLU A 1 191 ? 3.126 2.436 -47.725 1.00 61.09 191 GLU A CA 1
ATOM 1477 C C . GLU A 1 191 ? 4.462 2.464 -48.502 1.00 61.09 191 GLU A C 1
ATOM 1479 O O . GLU A 1 191 ? 4.642 1.634 -49.390 1.00 61.09 191 GLU A O 1
ATOM 1484 N N . ASN A 1 192 ? 5.433 3.319 -48.134 1.00 45.44 192 ASN A N 1
ATOM 1485 C CA . ASN A 1 192 ? 6.786 3.333 -48.711 1.00 45.44 192 ASN A CA 1
ATOM 1486 C C . ASN A 1 192 ? 7.883 3.599 -47.651 1.00 45.44 192 ASN A C 1
ATOM 1488 O O . ASN A 1 192 ? 7.838 4.608 -46.957 1.00 45.44 192 ASN A O 1
ATOM 1492 N N . ASP A 1 193 ? 8.886 2.714 -47.641 1.00 50.44 193 ASP A N 1
ATOM 1493 C CA . ASP A 1 193 ? 10.219 2.774 -47.006 1.00 50.44 193 ASP A CA 1
ATOM 1494 C C . ASP A 1 193 ? 10.512 2.239 -45.585 1.00 50.44 193 ASP A C 1
ATOM 1496 O O . ASP A 1 193 ? 9.696 2.221 -44.661 1.00 50.44 193 ASP A O 1
ATOM 1500 N N . LEU A 1 194 ? 11.757 1.734 -45.526 1.00 44.78 194 LEU A N 1
ATOM 1501 C CA . LEU A 1 194 ? 12.531 1.028 -44.501 1.00 44.78 194 LEU A CA 1
ATOM 1502 C C . LEU A 1 194 ? 13.667 1.949 -43.980 1.00 44.78 194 LEU A C 1
ATOM 1504 O O . LEU A 1 194 ? 14.259 2.667 -44.780 1.00 44.78 194 LEU A O 1
ATOM 1508 N N . ASP A 1 195 ? 14.012 1.806 -42.688 1.00 38.22 195 ASP A N 1
ATOM 1509 C CA . ASP A 1 195 ? 15.168 2.359 -41.921 1.00 38.22 195 ASP A CA 1
ATOM 1510 C C . ASP A 1 195 ? 15.147 3.885 -41.603 1.00 38.22 195 ASP A C 1
ATOM 1512 O O . ASP A 1 195 ? 14.554 4.661 -42.340 1.00 38.22 195 ASP A O 1
ATOM 1516 N N . ASP A 1 196 ? 15.627 4.428 -40.463 1.00 44.47 196 ASP A N 1
ATOM 1517 C CA . ASP A 1 196 ? 16.847 4.200 -39.646 1.00 44.47 196 ASP A CA 1
ATOM 1518 C C . ASP A 1 196 ? 16.617 4.583 -38.139 1.00 44.47 196 ASP A C 1
ATOM 1520 O O . ASP A 1 196 ? 15.733 5.403 -37.860 1.00 44.47 196 ASP A O 1
ATOM 1524 N N . PRO A 1 197 ? 17.352 4.047 -37.129 1.00 45.06 197 PRO A N 1
ATOM 1525 C CA . PRO A 1 197 ? 17.128 4.313 -35.707 1.00 45.06 197 PRO A CA 1
ATOM 1526 C C . PRO A 1 197 ? 18.265 5.116 -35.042 1.00 45.06 197 PRO A C 1
ATOM 1528 O O . PRO A 1 197 ? 18.951 4.594 -34.161 1.00 45.06 197 PRO A O 1
ATOM 1531 N N . ASP A 1 198 ? 18.414 6.399 -35.371 1.00 43.06 198 ASP A N 1
ATOM 1532 C CA . ASP A 1 198 ? 19.196 7.317 -34.531 1.00 43.06 198 ASP A CA 1
ATOM 1533 C C . ASP A 1 198 ? 18.304 7.875 -33.418 1.00 43.06 198 ASP A C 1
ATOM 1535 O O . ASP A 1 198 ? 17.379 8.662 -33.625 1.00 43.06 198 ASP A O 1
ATOM 1539 N N . ARG A 1 199 ? 18.515 7.363 -32.203 1.00 51.03 199 ARG A N 1
ATOM 1540 C CA . ARG A 1 199 ? 17.617 7.588 -31.068 1.00 51.03 199 ARG A CA 1
ATOM 1541 C C . ARG A 1 199 ? 18.056 8.814 -30.265 1.00 51.03 199 ARG A C 1
ATOM 1543 O O . ARG A 1 199 ? 19.046 8.761 -29.542 1.00 51.03 199 ARG A O 1
ATOM 1550 N N . SER A 1 200 ? 17.275 9.884 -30.362 1.00 57.06 200 SER A N 1
ATOM 1551 C CA . SER A 1 200 ? 17.334 11.076 -29.511 1.00 57.06 200 SER A CA 1
ATOM 1552 C C . SER A 1 200 ? 16.680 10.850 -28.132 1.00 57.06 200 SER A C 1
ATOM 1554 O O . SER A 1 200 ? 16.060 9.811 -27.875 1.00 57.06 200 SER A O 1
ATOM 1556 N N . LEU A 1 201 ? 16.828 11.822 -27.221 1.00 57.72 201 LEU A N 1
ATOM 1557 C CA . LEU A 1 201 ? 16.146 11.858 -25.919 1.00 57.72 201 LEU A CA 1
ATOM 1558 C C . LEU A 1 201 ? 14.618 11.830 -26.096 1.00 57.72 201 LEU A C 1
ATOM 1560 O O . LEU A 1 201 ? 14.047 12.640 -26.824 1.00 57.72 201 LEU A O 1
ATOM 1564 N N . MET A 1 202 ? 13.951 10.900 -25.408 1.00 68.81 202 MET A N 1
ATOM 1565 C CA . MET A 1 202 ? 12.501 10.716 -25.493 1.00 68.81 202 MET A CA 1
ATOM 1566 C C . MET A 1 202 ? 11.784 11.478 -24.376 1.00 68.81 202 MET A C 1
ATOM 1568 O O . MET A 1 202 ? 12.079 11.288 -23.194 1.00 68.81 202 MET A O 1
ATOM 1572 N N . ILE A 1 203 ? 10.805 12.298 -24.758 1.00 77.38 203 ILE A N 1
ATOM 1573 C CA . ILE A 1 203 ? 9.863 12.933 -23.832 1.00 77.38 203 ILE A CA 1
ATOM 1574 C C . ILE A 1 203 ? 8.747 11.929 -23.540 1.00 77.38 203 ILE A C 1
ATOM 1576 O O . ILE A 1 203 ? 8.100 11.435 -24.464 1.00 77.38 203 ILE A O 1
ATOM 1580 N N . ILE A 1 204 ? 8.536 11.614 -22.263 1.00 80.44 204 ILE A N 1
ATOM 1581 C CA . ILE A 1 204 ? 7.599 10.564 -21.834 1.00 80.44 204 ILE A CA 1
ATOM 1582 C C . ILE A 1 204 ? 6.243 11.118 -21.394 1.00 80.44 204 ILE A C 1
ATOM 1584 O O . ILE A 1 204 ? 5.217 10.475 -21.599 1.00 80.44 204 ILE A O 1
ATOM 1588 N N . CYS A 1 205 ? 6.224 12.314 -20.805 1.00 84.62 205 CYS A N 1
ATOM 1589 C CA . CYS A 1 205 ? 5.022 12.920 -20.249 1.00 84.62 205 CYS A CA 1
ATOM 1590 C C . CYS A 1 205 ? 5.105 14.445 -20.344 1.00 84.62 205 CYS A C 1
ATOM 1592 O O . CYS A 1 205 ? 6.181 15.032 -20.233 1.00 84.62 205 CYS A O 1
ATOM 1594 N N . ALA A 1 206 ? 3.950 15.085 -20.509 1.00 88.94 206 ALA A N 1
ATOM 1595 C CA . ALA A 1 206 ? 3.807 16.532 -20.493 1.00 88.94 206 ALA A CA 1
ATOM 1596 C C . ALA A 1 206 ? 2.669 16.935 -19.550 1.00 88.94 206 ALA A C 1
ATOM 1598 O O . ALA A 1 206 ? 1.605 16.316 -19.554 1.00 88.94 206 ALA A O 1
ATOM 1599 N N . ALA A 1 207 ? 2.874 17.994 -18.772 1.00 90.12 207 ALA A N 1
ATOM 1600 C CA . ALA A 1 207 ? 1.821 18.678 -18.034 1.00 90.12 207 ALA A CA 1
ATOM 1601 C C . ALA A 1 207 ? 1.716 20.123 -18.514 1.00 90.12 207 ALA A C 1
ATOM 1603 O O . ALA A 1 207 ? 2.721 20.793 -18.735 1.00 90.12 207 ALA A O 1
ATOM 1604 N N . THR A 1 208 ? 0.488 20.609 -18.672 1.00 89.31 208 THR A N 1
ATOM 1605 C CA . THR A 1 208 ? 0.216 21.980 -19.114 1.00 89.31 208 THR A CA 1
ATOM 1606 C C . THR A 1 208 ? -0.438 22.755 -17.985 1.00 89.31 208 THR A C 1
ATOM 1608 O O . THR A 1 208 ? -1.421 22.290 -17.406 1.00 89.31 208 THR A O 1
ATOM 1611 N N . HIS A 1 209 ? 0.055 23.959 -17.705 1.00 88.62 209 HIS A N 1
ATOM 1612 C CA . HIS A 1 209 ? -0.603 24.880 -16.790 1.00 88.62 209 HIS A CA 1
ATOM 1613 C C . HIS A 1 209 ? -0.912 26.202 -17.489 1.00 88.62 209 HIS A C 1
ATOM 1615 O O . HIS A 1 209 ? -0.039 26.831 -18.081 1.00 88.62 209 HIS A O 1
ATOM 1621 N N . LYS A 1 210 ? -2.176 26.633 -17.408 1.00 84.31 210 LYS A N 1
ATOM 1622 C CA . LYS A 1 210 ? -2.664 27.885 -17.995 1.00 84.31 210 LYS A CA 1
ATOM 1623 C C . LYS A 1 210 ? -3.287 28.751 -16.909 1.00 84.31 210 LYS A C 1
ATOM 1625 O O . LYS A 1 210 ? -4.285 28.373 -16.291 1.00 84.31 210 LYS A O 1
ATOM 1630 N N . THR A 1 211 ? -2.719 29.933 -16.716 1.00 80.88 211 THR A N 1
ATOM 1631 C CA . THR A 1 211 ? -3.311 31.019 -15.928 1.00 80.88 211 THR A CA 1
ATOM 1632 C C . THR A 1 211 ? -3.864 32.092 -16.870 1.00 80.88 211 THR A C 1
ATOM 1634 O O . THR A 1 211 ? -3.790 31.957 -18.090 1.00 80.88 211 THR A O 1
ATOM 1637 N N . LYS A 1 212 ? -4.458 33.164 -16.329 1.00 76.69 212 LYS A N 1
ATOM 1638 C CA . LYS A 1 212 ? -4.955 34.274 -17.162 1.00 76.69 212 LYS A CA 1
ATOM 1639 C C . LYS A 1 212 ? -3.836 35.063 -17.851 1.00 76.69 212 LYS A C 1
ATOM 1641 O O . LYS A 1 212 ? -4.107 35.668 -18.878 1.00 76.69 212 LYS A O 1
ATOM 1646 N N . LEU A 1 213 ? -2.639 35.091 -17.261 1.00 75.69 213 LEU A N 1
ATOM 1647 C CA . LEU A 1 213 ? -1.530 35.957 -17.682 1.00 75.69 213 LEU A CA 1
ATOM 1648 C C . LEU A 1 213 ? -0.383 35.182 -18.338 1.00 75.69 213 LEU A C 1
ATOM 1650 O O . LEU A 1 213 ? 0.329 35.741 -19.157 1.00 75.69 213 LEU A O 1
ATOM 1654 N N . MET A 1 214 ? -0.209 33.906 -17.988 1.00 81.56 214 MET A N 1
ATOM 1655 C CA . MET A 1 214 ? 0.899 33.075 -18.462 1.00 81.56 214 MET A CA 1
ATOM 1656 C C . MET A 1 214 ? 0.472 31.618 -18.642 1.00 81.56 214 MET A C 1
ATOM 1658 O O . MET A 1 214 ? -0.424 31.121 -17.946 1.00 81.56 214 MET A O 1
ATOM 1662 N N . TYR A 1 215 ? 1.156 30.919 -19.537 1.00 86.19 215 TYR A N 1
ATOM 1663 C CA . TYR A 1 215 ? 1.092 29.472 -19.679 1.00 86.19 215 TYR A CA 1
ATOM 1664 C C . TYR A 1 215 ? 2.512 28.910 -19.717 1.00 86.19 215 TYR A C 1
ATOM 1666 O O . TYR A 1 215 ? 3.437 29.571 -20.181 1.00 86.19 215 TYR A O 1
ATOM 1674 N N . PHE A 1 216 ? 2.686 27.703 -19.194 1.00 90.50 216 PHE A N 1
ATOM 1675 C CA . PHE A 1 216 ? 3.950 26.980 -19.265 1.00 90.50 216 PHE A CA 1
ATOM 1676 C C . PHE A 1 216 ? 3.684 25.479 -19.317 1.00 90.50 216 PHE A C 1
ATOM 1678 O O . PHE A 1 216 ? 2.607 24.999 -18.935 1.00 90.50 216 PHE A O 1
ATOM 1685 N N . PHE A 1 217 ? 4.688 24.744 -19.777 1.00 92.38 217 PHE A N 1
ATOM 1686 C CA . PHE A 1 217 ? 4.658 23.293 -19.868 1.00 92.38 217 PHE A CA 1
ATOM 1687 C C . PHE A 1 217 ? 5.746 22.705 -18.979 1.00 92.38 217 PHE A C 1
ATOM 1689 O O . PHE A 1 217 ? 6.835 23.263 -18.890 1.00 92.38 217 PHE A O 1
ATOM 1696 N N . LEU A 1 218 ? 5.453 21.578 -18.338 1.00 92.44 218 LEU A N 1
ATOM 1697 C CA . LEU A 1 218 ? 6.466 20.720 -17.732 1.00 92.44 218 LEU A CA 1
ATOM 1698 C C . LEU A 1 218 ? 6.596 19.472 -18.596 1.00 92.44 218 LEU A C 1
ATOM 1700 O O . LEU A 1 218 ? 5.641 18.699 -18.705 1.00 92.44 218 LEU A O 1
ATOM 1704 N N . LEU A 1 219 ? 7.753 19.296 -19.225 1.00 91.75 219 LEU A N 1
ATOM 1705 C CA . LEU A 1 219 ? 8.077 18.131 -20.045 1.00 91.75 219 LEU A CA 1
ATOM 1706 C C . LEU A 1 219 ? 9.022 17.226 -19.267 1.00 91.75 219 LEU A C 1
ATOM 1708 O O . LEU A 1 219 ? 10.023 17.702 -18.743 1.00 91.75 219 LEU A O 1
ATOM 1712 N N . GLN A 1 220 ? 8.707 15.937 -19.197 1.00 92.81 220 GLN A N 1
ATOM 1713 C CA . GLN A 1 220 ? 9.545 14.958 -18.517 1.00 92.81 220 GLN A CA 1
ATOM 1714 C C . GLN A 1 220 ? 10.319 14.105 -19.520 1.00 92.81 220 GLN A C 1
ATOM 1716 O O . GLN A 1 220 ? 9.732 13.567 -20.465 1.00 92.81 220 GLN A O 1
ATOM 1721 N N . THR A 1 221 ? 11.620 13.936 -19.292 1.00 87.50 221 THR A N 1
ATOM 1722 C CA . THR A 1 221 ? 12.466 13.013 -20.062 1.00 87.50 221 THR A CA 1
ATOM 1723 C C . THR A 1 221 ? 12.390 11.585 -19.524 1.00 87.50 221 THR A C 1
ATOM 1725 O O . THR A 1 221 ? 11.936 11.330 -18.410 1.00 87.50 221 THR A O 1
ATOM 1728 N N . GLU A 1 222 ? 12.900 10.619 -20.286 1.00 80.69 222 GLU A N 1
ATOM 1729 C CA . GLU A 1 222 ? 13.016 9.221 -19.846 1.00 80.69 222 GLU A CA 1
ATOM 1730 C C . GLU A 1 222 ? 13.952 8.970 -18.641 1.00 80.69 222 GLU A C 1
ATOM 1732 O O . GLU A 1 222 ? 14.021 7.834 -18.157 1.00 80.69 222 GLU A O 1
ATOM 1737 N N . GLN A 1 223 ? 14.702 9.980 -18.187 1.00 79.00 223 GLN A N 1
ATOM 1738 C CA . GLN A 1 223 ? 15.515 9.924 -16.963 1.00 79.00 223 GLN A CA 1
ATOM 1739 C C . GLN A 1 223 ? 14.747 10.446 -15.738 1.00 79.00 223 GLN A C 1
ATOM 1741 O O . GLN A 1 223 ? 15.072 10.080 -14.612 1.00 79.00 223 GLN A O 1
ATOM 1746 N N . GLY A 1 224 ? 13.653 11.183 -15.960 1.00 83.50 224 GLY A N 1
ATOM 1747 C CA . GLY A 1 224 ? 12.824 11.767 -14.906 1.00 83.50 224 GLY A CA 1
ATOM 1748 C C . GLY A 1 224 ? 12.963 13.285 -14.772 1.00 83.50 224 GLY A C 1
ATOM 1749 O O . GLY A 1 224 ? 12.210 13.891 -14.007 1.00 83.50 224 GLY A O 1
ATOM 1750 N N . ASP A 1 225 ? 13.866 13.894 -15.539 1.00 89.00 225 ASP A N 1
ATOM 1751 C CA . ASP A 1 225 ? 14.144 15.328 -15.500 1.00 89.00 225 ASP A CA 1
ATOM 1752 C C . ASP A 1 225 ? 12.959 16.123 -16.043 1.00 89.00 225 ASP A C 1
ATOM 1754 O O . ASP A 1 225 ? 12.448 15.834 -17.131 1.00 89.00 225 ASP A O 1
ATOM 1758 N N . LEU A 1 226 ? 12.529 17.129 -15.284 1.00 90.81 226 LEU A N 1
ATOM 1759 C CA . LEU A 1 226 ? 11.474 18.052 -15.672 1.00 90.81 226 LEU A CA 1
ATOM 1760 C C . LEU A 1 226 ? 12.081 19.305 -16.282 1.00 90.81 226 LEU A C 1
ATOM 1762 O O . LEU A 1 226 ? 12.911 19.974 -15.670 1.00 90.81 226 LEU A O 1
ATOM 1766 N N . PHE A 1 227 ? 11.583 19.670 -17.453 1.00 90.50 227 PHE A N 1
ATOM 1767 C CA . PHE A 1 227 ? 11.896 20.923 -18.115 1.00 90.50 227 PHE A CA 1
ATOM 1768 C C . PHE A 1 227 ? 10.675 21.825 -18.135 1.00 90.50 227 PHE A C 1
ATOM 1770 O O . PHE A 1 227 ? 9.612 21.435 -18.627 1.00 90.50 227 PHE A O 1
ATOM 1777 N N . LYS A 1 228 ? 10.840 23.047 -17.631 1.00 92.75 228 LYS A N 1
ATOM 1778 C CA . LYS A 1 228 ? 9.891 24.133 -17.834 1.00 92.75 228 LYS A CA 1
ATOM 1779 C C . LYS A 1 228 ? 10.102 24.686 -19.235 1.00 92.75 228 LYS A C 1
ATOM 1781 O O . LYS A 1 228 ? 11.182 25.175 -19.553 1.00 92.75 228 LYS A O 1
ATOM 1786 N N . VAL A 1 229 ? 9.062 24.607 -20.056 1.00 91.62 229 VAL A N 1
ATOM 1787 C CA . VAL A 1 229 ? 9.043 25.192 -21.396 1.00 91.62 229 VAL A CA 1
ATOM 1788 C C . VAL A 1 229 ? 8.083 26.369 -21.417 1.00 91.62 229 VAL A C 1
ATOM 1790 O O . VAL A 1 229 ? 6.911 26.243 -21.040 1.00 91.62 229 VAL A O 1
ATOM 1793 N N . THR A 1 230 ? 8.587 27.509 -21.869 1.00 90.44 230 THR A N 1
ATOM 1794 C CA . THR A 1 230 ? 7.838 28.745 -22.086 1.00 90.44 230 THR A CA 1
ATOM 1795 C C . THR A 1 230 ? 7.983 29.167 -23.543 1.00 90.44 230 THR A C 1
ATOM 1797 O O . THR A 1 230 ? 9.012 28.950 -24.181 1.00 90.44 230 THR A O 1
ATOM 1800 N N . LEU A 1 231 ? 6.909 29.724 -24.096 1.00 89.31 231 LEU A N 1
ATOM 1801 C CA . LEU A 1 231 ? 6.895 30.248 -25.456 1.00 89.31 231 LEU A CA 1
ATOM 1802 C C . LEU A 1 231 ? 6.799 31.764 -25.364 1.00 89.31 231 LEU A C 1
ATOM 1804 O O . LEU A 1 231 ? 5.857 32.280 -24.758 1.00 89.31 231 LEU A O 1
ATOM 1808 N N . GLU A 1 232 ? 7.763 32.462 -25.952 1.00 87.38 232 GLU A N 1
ATOM 1809 C CA . GLU A 1 232 ? 7.662 33.903 -26.126 1.00 87.38 232 GLU A CA 1
ATOM 1810 C C . GLU A 1 232 ? 6.888 34.198 -27.402 1.00 87.38 232 GLU A C 1
ATOM 1812 O O . GLU A 1 232 ? 7.145 33.635 -28.469 1.00 87.38 232 GLU A O 1
ATOM 1817 N N . THR A 1 233 ? 5.906 35.075 -27.270 1.00 85.06 233 THR A N 1
ATOM 1818 C CA . THR A 1 233 ? 5.020 35.472 -28.356 1.00 85.06 233 THR A CA 1
ATOM 1819 C C . THR A 1 233 ? 5.147 36.964 -28.568 1.00 85.06 233 THR A C 1
ATOM 1821 O O . THR A 1 233 ? 5.038 37.727 -27.607 1.00 85.06 233 THR A O 1
ATOM 1824 N N . ASP A 1 234 ? 5.346 37.358 -29.818 1.00 84.50 234 ASP A N 1
ATOM 1825 C CA . ASP A 1 234 ? 5.203 38.738 -30.259 1.00 84.50 234 ASP A CA 1
ATOM 1826 C C . ASP A 1 234 ? 3.952 38.811 -31.134 1.00 84.50 234 ASP A C 1
ATOM 1828 O O . ASP A 1 234 ? 3.822 38.075 -32.116 1.00 84.50 234 ASP A O 1
ATOM 1832 N N . GLU A 1 235 ? 2.990 39.629 -30.714 1.00 82.88 235 GLU A N 1
ATOM 1833 C CA . GLU A 1 235 ? 1.626 39.638 -31.255 1.00 82.88 235 GLU A CA 1
ATOM 1834 C C . GLU A 1 235 ? 0.996 38.223 -31.277 1.00 82.88 235 GLU A C 1
ATOM 1836 O O . GLU A 1 235 ? 0.762 37.636 -30.219 1.00 82.88 235 GLU A O 1
ATOM 1841 N N . ASP A 1 236 ? 0.737 37.677 -32.471 1.00 81.38 236 ASP A N 1
ATOM 1842 C CA . ASP A 1 236 ? 0.143 36.352 -32.700 1.00 81.38 236 ASP A CA 1
ATOM 1843 C C . ASP A 1 236 ? 1.180 35.289 -33.136 1.00 81.38 236 ASP A C 1
ATOM 1845 O O . ASP A 1 236 ? 0.821 34.147 -33.437 1.00 81.38 236 ASP A O 1
ATOM 1849 N N . LEU A 1 237 ? 2.473 35.637 -33.188 1.00 85.38 237 LEU A N 1
ATOM 1850 C CA . LEU A 1 237 ? 3.554 34.764 -33.655 1.00 85.38 237 LEU A CA 1
ATOM 1851 C C . LEU A 1 237 ? 4.477 34.350 -32.500 1.00 85.38 237 LEU A C 1
ATOM 1853 O O . LEU A 1 237 ? 4.913 35.165 -31.690 1.00 85.38 237 LEU A O 1
ATOM 1857 N N . VAL A 1 238 ? 4.817 33.060 -32.438 1.00 86.12 238 VAL A N 1
ATOM 1858 C CA . VAL A 1 238 ? 5.824 32.544 -31.496 1.00 86.12 238 VAL A CA 1
ATOM 1859 C C . VAL A 1 238 ? 7.211 32.926 -32.009 1.00 86.12 238 VAL A C 1
ATOM 1861 O O . VAL A 1 238 ? 7.580 32.548 -33.121 1.00 86.12 238 VAL A O 1
ATOM 1864 N N . THR A 1 239 ? 7.978 33.669 -31.212 1.00 87.38 239 THR A N 1
ATOM 1865 C CA . THR A 1 239 ? 9.311 34.161 -31.593 1.00 87.38 239 THR A CA 1
ATOM 1866 C C . THR A 1 239 ? 10.432 33.251 -31.112 1.00 87.38 239 THR A C 1
ATOM 1868 O O . THR A 1 239 ? 11.415 33.068 -31.830 1.00 87.38 239 THR A O 1
ATOM 1871 N N . GLU A 1 240 ? 10.305 32.674 -29.917 1.00 89.38 240 GLU A N 1
ATOM 1872 C CA . GLU A 1 240 ? 11.261 31.708 -29.379 1.00 89.38 240 GLU A CA 1
ATOM 1873 C C . GLU A 1 240 ? 10.636 30.746 -28.368 1.00 89.38 240 GLU A C 1
ATOM 1875 O O . GLU A 1 240 ? 9.648 31.049 -27.696 1.00 89.38 240 GLU A O 1
ATOM 1880 N N . MET A 1 241 ? 11.245 29.564 -28.269 1.00 88.69 241 MET A N 1
ATOM 1881 C CA . MET A 1 241 ? 10.962 28.581 -27.233 1.00 88.69 241 MET A CA 1
ATOM 1882 C C . MET A 1 241 ? 12.115 28.577 -26.238 1.00 88.69 241 MET A C 1
ATOM 1884 O O . MET A 1 241 ? 13.259 28.312 -26.614 1.00 88.69 241 MET A O 1
ATOM 1888 N N . LYS A 1 242 ? 11.789 28.835 -24.974 1.00 89.81 242 LYS A N 1
ATOM 1889 C CA . LYS A 1 242 ? 12.723 28.810 -23.856 1.00 89.81 242 LYS A CA 1
ATOM 1890 C C . LYS A 1 242 ? 12.523 27.538 -23.050 1.00 89.81 242 LYS A C 1
ATOM 1892 O O . LYS A 1 242 ? 11.394 27.159 -22.732 1.00 89.81 242 LYS A O 1
ATOM 1897 N N . VAL A 1 243 ? 13.622 26.862 -22.749 1.00 89.75 243 VAL A N 1
ATOM 1898 C CA . VAL A 1 243 ? 13.656 25.602 -22.013 1.00 89.75 243 VAL A CA 1
ATOM 1899 C C . VAL A 1 243 ? 14.590 25.761 -20.829 1.00 89.75 243 VAL A C 1
ATOM 1901 O O . VAL A 1 243 ? 15.744 26.159 -20.980 1.00 89.75 243 VAL A O 1
ATOM 1904 N N . LYS A 1 244 ? 14.093 25.409 -19.647 1.00 90.75 244 LYS A N 1
ATOM 1905 C CA . LYS A 1 244 ? 14.852 25.486 -18.406 1.00 90.75 244 LYS A CA 1
ATOM 1906 C C . LYS A 1 244 ? 14.659 24.228 -17.577 1.00 90.75 244 LYS A C 1
ATOM 1908 O O . LYS A 1 244 ? 13.537 23.738 -17.445 1.00 90.75 244 LYS A O 1
ATOM 1913 N N . TYR A 1 245 ? 15.745 23.697 -17.026 1.00 90.44 245 TYR A N 1
ATOM 1914 C CA . TYR A 1 245 ? 15.665 22.562 -16.112 1.00 90.44 245 TYR A CA 1
ATOM 1915 C C . TYR A 1 245 ? 14.959 22.991 -14.815 1.00 90.44 245 TYR A C 1
ATOM 1917 O O . TYR A 1 245 ? 15.278 24.024 -14.233 1.00 90.44 245 TYR A O 1
ATOM 1925 N N . PHE A 1 246 ? 13.954 22.226 -14.397 1.00 89.69 246 PHE A N 1
ATOM 1926 C CA . PHE A 1 246 ? 13.064 22.581 -13.295 1.00 89.69 246 PHE A CA 1
ATOM 1927 C C . PHE A 1 246 ? 13.423 21.821 -12.016 1.00 89.69 246 PHE A C 1
ATOM 1929 O O . PHE A 1 246 ? 13.784 22.448 -11.023 1.00 89.69 246 PHE A O 1
ATOM 1936 N N . ASP A 1 247 ? 13.324 20.490 -12.052 1.00 91.44 247 ASP A N 1
ATOM 1937 C CA . ASP A 1 247 ? 13.692 19.548 -10.986 1.00 91.44 247 ASP A CA 1
ATOM 1938 C C . ASP A 1 247 ? 13.654 18.110 -11.549 1.00 91.44 247 ASP A C 1
ATOM 1940 O O . ASP A 1 247 ? 13.147 17.885 -12.648 1.00 91.44 247 ASP A O 1
ATOM 1944 N N . THR A 1 248 ? 14.144 17.117 -10.802 1.00 90.25 248 THR A N 1
ATOM 1945 C CA . THR A 1 248 ? 14.077 15.696 -11.197 1.00 90.25 248 THR A CA 1
ATOM 1946 C C . THR A 1 248 ? 13.082 14.934 -10.333 1.00 90.25 248 THR A C 1
ATOM 1948 O O . THR A 1 248 ? 13.164 14.963 -9.107 1.00 90.25 248 THR A O 1
ATOM 1951 N N . VAL A 1 249 ? 12.149 14.214 -10.959 1.00 92.19 249 VAL A N 1
ATOM 1952 C CA . VAL A 1 249 ? 11.164 13.365 -10.267 1.00 92.19 249 VAL A CA 1
ATOM 1953 C C . VAL A 1 249 ? 11.112 11.975 -10.902 1.00 92.19 249 VAL A C 1
ATOM 1955 O O . VAL A 1 249 ? 11.613 11.772 -12.008 1.00 92.19 249 VAL A O 1
ATOM 1958 N N . PRO A 1 250 ? 10.491 10.975 -10.254 1.00 90.25 250 PRO A N 1
ATOM 1959 C CA . PRO A 1 250 ? 10.287 9.683 -10.884 1.00 90.25 250 PRO A CA 1
ATOM 1960 C C . PRO A 1 250 ? 9.601 9.756 -12.249 1.00 90.25 250 PRO A C 1
ATOM 1962 O O . PRO A 1 250 ? 8.614 10.473 -12.403 1.00 90.25 250 PRO A O 1
ATOM 1965 N N . ALA A 1 251 ? 10.105 8.986 -13.224 1.00 89.31 251 ALA A N 1
ATOM 1966 C CA . ALA A 1 251 ? 9.474 8.827 -14.532 1.00 89.31 251 ALA A CA 1
ATOM 1967 C C . ALA A 1 251 ? 7.983 8.501 -14.362 1.00 89.31 251 ALA A C 1
ATOM 1969 O O . ALA A 1 251 ? 7.623 7.582 -13.618 1.00 89.31 251 ALA A O 1
ATOM 1970 N N . ALA A 1 252 ? 7.119 9.280 -15.008 1.00 91.75 252 ALA A N 1
ATOM 1971 C CA . ALA A 1 252 ? 5.683 9.252 -14.787 1.00 91.75 252 ALA A CA 1
ATOM 1972 C C . ALA A 1 252 ? 4.914 8.899 -16.059 1.00 91.75 252 ALA A C 1
ATOM 1974 O O . ALA A 1 252 ? 5.252 9.339 -17.154 1.00 91.75 252 ALA A O 1
ATOM 1975 N N . ASN A 1 253 ? 3.825 8.146 -15.889 1.00 90.44 253 ASN A N 1
ATOM 1976 C CA . ASN A 1 253 ? 2.840 7.912 -16.946 1.00 90.44 253 ASN A CA 1
ATOM 1977 C C . ASN A 1 253 ? 1.974 9.156 -17.191 1.00 90.44 253 ASN A C 1
ATOM 1979 O O . ASN A 1 253 ? 1.482 9.368 -18.296 1.00 90.44 253 ASN A O 1
ATOM 1983 N N . ALA A 1 254 ? 1.737 9.948 -16.141 1.00 91.31 254 ALA A N 1
ATOM 1984 C CA . ALA A 1 254 ? 0.948 11.170 -16.198 1.00 91.31 254 ALA A CA 1
ATOM 1985 C C . ALA A 1 254 ? 1.364 12.146 -15.088 1.00 91.31 254 ALA A C 1
ATOM 1987 O O . ALA A 1 254 ? 1.695 11.741 -13.970 1.00 91.31 254 ALA A O 1
ATOM 1988 N N . MET A 1 255 ? 1.279 13.441 -15.385 1.00 94.69 255 MET A N 1
ATOM 1989 C CA . MET A 1 255 ? 1.525 14.531 -14.443 1.00 94.69 255 MET A CA 1
ATOM 1990 C C . MET A 1 255 ? 0.337 15.493 -14.443 1.00 94.69 255 MET A C 1
ATOM 1992 O O . MET A 1 255 ? -0.202 15.824 -15.498 1.00 94.69 255 MET A O 1
ATOM 1996 N N . CYS A 1 256 ? -0.082 15.951 -13.265 1.00 93.25 256 CYS A N 1
ATOM 1997 C CA . CYS A 1 256 ? -1.211 16.870 -13.104 1.00 93.25 256 CYS A CA 1
ATOM 1998 C C . CYS A 1 256 ? -0.797 18.080 -12.261 1.00 93.25 256 CYS A C 1
ATOM 2000 O O . CYS A 1 256 ? -0.434 17.919 -11.096 1.00 93.25 256 CYS A O 1
ATOM 2002 N N . ILE A 1 257 ? -0.894 19.287 -12.830 1.00 93.62 257 ILE A N 1
ATOM 2003 C CA . ILE A 1 257 ? -0.617 20.545 -12.120 1.00 93.62 257 ILE A CA 1
ATOM 2004 C C . ILE A 1 257 ? -1.938 21.128 -11.611 1.00 93.62 257 ILE A C 1
ATOM 2006 O O . ILE A 1 257 ? -2.793 21.563 -12.390 1.00 93.62 257 ILE A O 1
ATOM 2010 N N . LEU A 1 258 ? -2.099 21.164 -10.291 1.00 91.25 258 LEU A N 1
ATOM 2011 C CA . LEU A 1 258 ? -3.269 21.715 -9.618 1.00 91.25 258 LEU A CA 1
ATOM 2012 C C . LEU A 1 258 ? -3.123 23.229 -9.404 1.00 91.25 258 LEU A C 1
ATOM 2014 O O . LEU A 1 258 ? -2.047 23.747 -9.117 1.00 91.25 258 LEU A O 1
ATOM 2018 N N . LYS A 1 259 ? -4.242 23.954 -9.479 1.00 88.12 259 LYS A N 1
ATOM 2019 C CA . LYS A 1 259 ? -4.330 25.412 -9.265 1.00 88.12 259 LYS A CA 1
ATOM 2020 C C . LYS A 1 259 ? -3.976 25.842 -7.845 1.00 88.12 259 LYS A C 1
ATOM 2022 O O . LYS A 1 259 ? -3.694 27.011 -7.623 1.00 88.12 259 LYS A O 1
ATOM 2027 N N . THR A 1 260 ? -4.023 24.914 -6.898 1.00 85.44 260 THR A N 1
ATOM 2028 C CA . THR A 1 260 ? -3.614 25.106 -5.504 1.00 85.44 260 THR A CA 1
ATOM 2029 C C . THR A 1 260 ? -2.095 25.059 -5.314 1.00 85.44 260 THR A C 1
ATOM 2031 O O . THR A 1 260 ? -1.638 25.220 -4.191 1.00 85.44 260 THR A O 1
ATOM 2034 N N . GLY A 1 261 ? -1.317 24.879 -6.391 1.00 89.00 261 GLY A N 1
ATOM 2035 C CA . GLY A 1 261 ? 0.146 24.857 -6.335 1.00 89.00 261 GLY A CA 1
ATOM 2036 C C . GLY A 1 261 ? 0.726 23.477 -6.033 1.00 89.00 261 GLY A C 1
ATOM 2037 O O . GLY A 1 261 ? 1.820 23.393 -5.489 1.00 89.00 261 GLY A O 1
ATOM 2038 N N . PHE A 1 262 ? 0.017 22.397 -6.375 1.00 92.56 262 PHE A N 1
ATOM 2039 C CA . PHE A 1 262 ? 0.540 21.034 -6.250 1.00 92.56 262 PHE A CA 1
ATOM 2040 C C . PHE A 1 262 ? 0.812 20.404 -7.613 1.00 92.56 262 PHE A C 1
ATOM 2042 O O . PHE A 1 262 ? 0.068 20.621 -8.572 1.00 92.56 262 PHE A O 1
ATOM 2049 N N . LEU A 1 263 ? 1.841 19.566 -7.668 1.00 94.31 263 LEU A N 1
ATOM 2050 C CA . LEU A 1 263 ? 2.165 18.696 -8.788 1.00 94.31 263 LEU A CA 1
ATOM 2051 C C . LEU A 1 263 ? 1.966 17.242 -8.351 1.00 94.31 263 LEU A C 1
ATOM 2053 O O . LEU A 1 263 ? 2.685 16.735 -7.492 1.00 94.31 263 LEU A O 1
ATOM 2057 N N . PHE A 1 264 ? 0.993 16.566 -8.955 1.00 95.44 264 PHE A N 1
ATOM 2058 C CA . PHE A 1 264 ? 0.797 15.130 -8.778 1.00 95.44 264 PHE A CA 1
ATOM 2059 C C . PHE A 1 264 ? 1.533 14.361 -9.874 1.00 95.44 264 PHE A C 1
ATOM 2061 O O . PHE A 1 264 ? 1.319 14.615 -11.063 1.00 95.44 264 PHE A O 1
ATOM 2068 N N . VAL A 1 265 ? 2.374 13.410 -9.468 1.00 94.94 265 VAL A N 1
ATOM 2069 C CA . VAL A 1 265 ? 3.232 12.609 -10.346 1.00 94.94 265 VAL A CA 1
ATOM 2070 C C . VAL A 1 265 ? 2.835 11.140 -10.227 1.00 94.94 265 VAL A C 1
ATOM 2072 O O . VAL A 1 265 ? 3.114 10.470 -9.227 1.00 94.94 265 VAL A O 1
ATOM 2075 N N . ALA A 1 266 ? 2.179 10.625 -11.266 1.00 94.44 266 ALA A N 1
ATOM 2076 C CA . ALA A 1 266 ? 1.810 9.220 -11.365 1.00 94.44 266 ALA A CA 1
ATOM 2077 C C . ALA A 1 266 ? 2.967 8.416 -11.974 1.00 94.44 266 ALA A C 1
ATOM 2079 O O . ALA A 1 266 ? 3.005 8.195 -13.185 1.00 94.44 266 ALA A O 1
ATOM 2080 N N . SER A 1 267 ? 3.911 7.993 -11.126 1.00 92.06 267 SER A N 1
ATOM 2081 C CA . SER A 1 267 ? 5.079 7.187 -11.514 1.00 92.06 267 SER A CA 1
ATOM 2082 C C . SER A 1 267 ? 4.705 5.963 -12.366 1.00 92.06 267 SER A C 1
ATOM 2084 O O . SER A 1 267 ? 3.701 5.305 -12.080 1.00 92.06 267 SER A O 1
ATOM 2086 N N . GLU A 1 268 ? 5.521 5.626 -13.374 1.00 88.88 268 GLU A N 1
ATOM 2087 C CA . GLU A 1 268 ? 5.329 4.418 -14.201 1.00 88.88 268 GLU A CA 1
ATOM 2088 C C . GLU A 1 268 ? 5.368 3.131 -13.360 1.00 88.88 268 GLU A C 1
ATOM 2090 O O . GLU A 1 268 ? 4.564 2.214 -13.546 1.00 88.88 268 GLU A O 1
ATOM 2095 N N . PHE A 1 269 ? 6.281 3.105 -12.391 1.00 90.62 269 PHE A N 1
ATOM 2096 C CA . PHE A 1 269 ? 6.546 2.015 -11.465 1.00 90.62 269 PHE A CA 1
ATOM 2097 C C . PHE A 1 269 ? 6.901 2.593 -10.092 1.00 90.62 269 PHE A C 1
ATOM 2099 O O . PHE A 1 269 ? 7.481 3.676 -9.997 1.00 90.62 269 PHE A O 1
ATOM 2106 N N . GLY A 1 270 ? 6.599 1.847 -9.034 1.00 88.75 270 GLY A N 1
ATOM 2107 C CA . GLY A 1 270 ? 6.780 2.285 -7.655 1.00 88.75 270 GLY A CA 1
ATOM 2108 C C . GLY A 1 270 ? 5.728 3.298 -7.205 1.00 88.75 270 GLY A C 1
ATOM 2109 O O . GLY A 1 270 ? 4.667 3.442 -7.820 1.00 88.75 270 GLY A O 1
ATOM 2110 N N . ASP A 1 271 ? 6.020 3.962 -6.091 1.00 92.50 271 ASP A N 1
ATOM 2111 C CA . ASP A 1 271 ? 5.093 4.868 -5.413 1.00 92.50 271 ASP A CA 1
ATOM 2112 C C . ASP A 1 271 ? 4.800 6.123 -6.242 1.00 92.50 271 ASP A C 1
ATOM 2114 O O . ASP A 1 271 ? 5.650 6.616 -6.991 1.00 92.50 271 ASP A O 1
ATOM 2118 N N . HIS A 1 272 ? 3.589 6.654 -6.096 1.00 93.94 272 HIS A N 1
ATOM 2119 C CA . HIS A 1 272 ? 3.178 7.916 -6.712 1.00 93.94 272 HIS A CA 1
ATOM 2120 C C . HIS A 1 272 ? 3.378 9.062 -5.727 1.00 93.94 272 HIS A C 1
ATOM 2122 O O . HIS A 1 272 ? 3.202 8.876 -4.523 1.00 93.94 272 HIS A O 1
ATOM 2128 N N . HIS A 1 273 ? 3.709 10.247 -6.228 1.00 93.81 273 HIS A N 1
ATOM 2129 C CA . HIS A 1 273 ? 4.156 11.356 -5.389 1.00 93.81 273 HIS A CA 1
ATOM 2130 C C . HIS A 1 273 ? 3.285 12.597 -5.584 1.00 93.81 273 HIS A C 1
ATOM 2132 O O . HIS A 1 273 ? 2.818 12.883 -6.690 1.00 93.81 273 HIS A O 1
ATOM 2138 N N . LEU A 1 274 ? 3.088 13.343 -4.499 1.00 94.56 274 LEU A N 1
ATOM 2139 C CA . LEU A 1 274 ? 2.502 14.675 -4.498 1.00 94.56 274 LEU A CA 1
ATOM 2140 C C . LEU A 1 274 ? 3.541 15.678 -4.009 1.00 94.56 274 LEU A C 1
ATOM 2142 O O . LEU A 1 274 ? 4.044 15.564 -2.890 1.00 94.56 274 LEU A O 1
ATOM 2146 N N . TYR A 1 275 ? 3.813 16.675 -4.841 1.00 94.38 275 TYR A N 1
ATOM 2147 C CA . TYR A 1 275 ? 4.745 17.752 -4.543 1.00 94.38 275 TYR A CA 1
ATOM 2148 C C . TYR A 1 275 ? 4.016 19.091 -4.424 1.00 94.38 275 TYR A C 1
ATOM 2150 O O . TYR A 1 275 ? 3.042 19.335 -5.137 1.00 94.38 275 TYR A O 1
ATOM 2158 N N . GLN A 1 276 ? 4.513 19.981 -3.571 1.00 93.56 276 GLN A N 1
ATOM 2159 C CA . GLN A 1 276 ? 4.178 21.402 -3.578 1.00 93.56 276 GLN A CA 1
ATOM 2160 C C . GLN A 1 276 ? 5.123 22.139 -4.512 1.00 93.56 276 GLN A C 1
ATOM 2162 O O . GLN A 1 276 ? 6.330 21.934 -4.444 1.00 93.56 276 GLN A O 1
ATOM 2167 N N . ILE A 1 277 ? 4.591 23.032 -5.335 1.00 92.44 277 ILE A N 1
ATOM 2168 C CA . ILE A 1 277 ? 5.385 23.963 -6.130 1.00 92.44 277 ILE A CA 1
ATOM 2169 C C . ILE A 1 277 ? 5.696 25.156 -5.224 1.00 92.44 277 ILE A C 1
ATOM 2171 O O . ILE A 1 277 ? 4.826 25.993 -4.984 1.00 92.44 277 ILE A O 1
ATOM 2175 N N . ALA A 1 278 ? 6.915 25.204 -4.687 1.00 89.31 278 ALA A N 1
ATOM 2176 C CA . ALA A 1 278 ? 7.382 26.315 -3.862 1.00 89.31 278 ALA A CA 1
ATOM 2177 C C . ALA A 1 278 ? 7.725 27.527 -4.737 1.00 89.31 278 ALA A C 1
ATOM 2179 O O . ALA A 1 278 ? 7.262 28.634 -4.476 1.00 89.31 278 ALA A O 1
ATOM 2180 N N . ASN A 1 279 ? 8.471 27.281 -5.818 1.00 87.88 279 ASN A N 1
ATOM 2181 C CA . ASN A 1 279 ? 8.918 28.291 -6.771 1.00 87.88 279 ASN A CA 1
ATOM 2182 C C . ASN A 1 279 ? 8.594 27.854 -8.207 1.00 87.88 279 ASN A C 1
ATOM 2184 O O . ASN A 1 279 ? 8.573 26.667 -8.522 1.00 87.88 279 ASN A O 1
ATOM 2188 N N . LEU A 1 280 ? 8.384 28.819 -9.107 1.00 84.94 280 LEU A N 1
ATOM 2189 C CA . LEU A 1 280 ? 8.104 28.561 -10.529 1.00 84.94 280 LEU A CA 1
ATOM 2190 C C . LEU A 1 280 ? 9.370 28.312 -11.369 1.00 84.94 280 LEU A C 1
ATOM 2192 O O . LEU A 1 280 ? 9.280 28.277 -12.595 1.00 84.94 280 LEU A O 1
ATOM 2196 N N . GLY A 1 281 ? 10.530 28.109 -10.737 1.00 76.56 281 GLY A N 1
ATOM 2197 C CA . GLY A 1 281 ? 11.794 27.828 -11.426 1.00 76.56 281 GLY A CA 1
ATOM 2198 C C . GLY A 1 281 ? 12.394 29.033 -12.158 1.00 76.56 281 GLY A C 1
ATOM 2199 O O . GLY A 1 281 ? 13.174 28.860 -13.087 1.00 76.56 281 GLY A O 1
ATOM 2200 N N . ASP A 1 282 ? 12.046 30.262 -11.769 1.00 77.31 282 ASP A N 1
ATOM 2201 C CA . ASP A 1 282 ? 12.518 31.506 -12.407 1.00 77.31 282 ASP A CA 1
ATOM 2202 C C . ASP A 1 282 ? 13.851 32.026 -11.826 1.00 77.31 282 ASP A C 1
ATOM 2204 O O . ASP A 1 282 ? 14.139 33.215 -11.884 1.00 77.31 282 ASP A O 1
ATOM 2208 N N . ASP A 1 283 ? 14.673 31.137 -11.261 1.00 74.44 283 ASP A N 1
ATOM 2209 C CA . ASP A 1 283 ? 15.956 31.494 -10.640 1.00 74.44 283 ASP A CA 1
ATOM 2210 C C . ASP A 1 283 ? 16.976 32.007 -11.685 1.00 74.44 283 ASP A C 1
ATOM 2212 O O . ASP A 1 283 ? 17.305 31.254 -12.606 1.00 74.44 283 ASP A O 1
ATOM 2216 N N . PRO A 1 284 ? 17.475 33.254 -11.601 1.00 70.06 284 PRO A N 1
ATOM 2217 C CA . PRO A 1 284 ? 18.403 33.802 -12.590 1.00 70.06 284 PRO A CA 1
ATOM 2218 C C . PRO A 1 284 ? 19.768 33.097 -12.635 1.00 70.06 284 PRO A C 1
ATOM 2220 O O . PRO A 1 284 ? 20.497 33.290 -13.604 1.00 70.06 284 PRO A O 1
ATOM 2223 N N . GLU A 1 285 ? 20.129 32.299 -11.626 1.00 74.56 285 GLU A N 1
ATOM 2224 C CA . GLU A 1 285 ? 21.408 31.571 -11.599 1.00 74.56 285 GLU A CA 1
ATOM 2225 C C . GLU A 1 285 ? 21.436 30.356 -12.539 1.00 74.56 285 GLU A C 1
ATOM 2227 O O . GLU A 1 285 ? 22.503 29.844 -12.877 1.00 74.56 285 GLU A O 1
ATOM 2232 N N . GLU A 1 286 ? 20.271 29.876 -12.973 1.00 78.31 286 GLU A N 1
ATOM 2233 C CA . GLU A 1 286 ? 20.169 28.676 -13.795 1.00 78.31 286 GLU A CA 1
ATOM 2234 C C . GLU A 1 286 ? 20.150 28.990 -15.292 1.00 78.31 286 GLU A C 1
ATOM 2236 O O . GLU A 1 286 ? 19.405 29.879 -15.718 1.00 78.31 286 GLU A O 1
ATOM 2241 N N . PRO A 1 287 ? 20.896 28.224 -16.112 1.00 81.94 287 PRO A N 1
ATOM 2242 C CA . PRO A 1 287 ? 20.955 28.465 -17.542 1.00 81.94 287 PRO A CA 1
ATOM 2243 C C . PRO A 1 287 ? 19.582 28.240 -18.184 1.00 81.94 287 PRO A C 1
ATOM 2245 O O . PRO A 1 287 ? 18.940 27.203 -18.000 1.00 81.94 287 PRO A O 1
ATOM 2248 N N . GLU A 1 288 ? 19.142 29.232 -18.951 1.00 84.56 288 GLU A N 1
ATOM 2249 C CA . GLU A 1 288 ? 17.948 29.172 -19.787 1.00 84.56 288 GLU A CA 1
ATOM 2250 C C . GLU A 1 288 ? 18.379 28.998 -21.246 1.00 84.56 288 GLU A C 1
ATOM 2252 O O . GLU A 1 288 ? 19.178 29.777 -21.768 1.00 84.56 288 GLU A O 1
ATOM 2257 N N . PHE A 1 289 ? 17.854 27.967 -21.905 1.00 87.38 289 PHE A N 1
ATOM 2258 C CA . PHE A 1 289 ? 18.196 27.641 -23.285 1.00 87.38 289 PHE A CA 1
ATOM 2259 C C . PHE A 1 289 ? 17.101 28.146 -24.217 1.00 87.38 289 PHE A C 1
ATOM 2261 O O . PHE A 1 289 ? 15.926 27.844 -24.013 1.00 87.38 289 PHE A O 1
ATOM 2268 N N . SER A 1 290 ? 17.474 28.898 -25.252 1.00 87.19 290 SER A N 1
ATOM 2269 C CA . SER A 1 290 ? 16.531 29.451 -26.230 1.00 87.19 290 SER A CA 1
ATOM 2270 C C . SER A 1 290 ? 16.759 28.836 -27.604 1.00 87.19 290 SER A C 1
ATOM 2272 O O . SER A 1 290 ? 17.896 28.622 -28.021 1.00 87.19 290 SER A O 1
ATOM 2274 N N . SER A 1 291 ? 15.680 28.616 -28.352 1.00 86.06 291 SER A N 1
ATOM 2275 C CA . SER A 1 291 ? 15.738 28.118 -29.731 1.00 86.06 291 SER A CA 1
ATOM 2276 C C . SER A 1 291 ? 16.479 29.045 -30.707 1.00 86.06 291 SER A C 1
ATOM 2278 O O . SER A 1 291 ? 16.766 28.630 -31.826 1.00 86.06 291 SER A O 1
ATOM 2280 N N . LYS A 1 292 ? 16.763 30.300 -30.326 1.00 84.12 292 LYS A N 1
ATOM 2281 C CA . LYS A 1 292 ? 17.567 31.242 -31.130 1.00 84.12 292 LYS A CA 1
ATOM 2282 C C . LYS A 1 292 ? 19.077 31.081 -30.949 1.00 84.12 292 LYS A C 1
ATOM 2284 O O . LYS A 1 292 ? 19.839 31.665 -31.716 1.00 84.12 292 LYS A O 1
ATOM 2289 N N . MET A 1 293 ? 19.521 30.346 -29.932 1.00 83.25 293 MET A N 1
ATOM 2290 C CA . MET A 1 293 ? 20.941 30.078 -29.728 1.00 83.25 293 MET A CA 1
ATOM 2291 C C . MET A 1 293 ? 21.413 29.083 -30.794 1.00 83.25 293 MET A C 1
ATOM 2293 O O . MET A 1 293 ? 20.906 27.966 -30.873 1.00 83.25 293 MET A O 1
ATOM 2297 N N . HIS A 1 294 ? 22.356 29.501 -31.638 1.00 74.31 294 HIS A N 1
ATOM 2298 C CA . HIS A 1 294 ? 22.945 28.636 -32.657 1.00 74.31 294 HIS A CA 1
ATOM 2299 C C . HIS A 1 294 ? 24.000 27.723 -32.021 1.00 74.31 294 HIS A C 1
ATOM 2301 O O . HIS A 1 294 ? 24.905 28.213 -31.352 1.00 74.31 294 HIS A O 1
ATOM 2307 N N . LEU A 1 295 ? 23.855 26.416 -32.237 1.00 73.62 295 LEU A N 1
ATOM 2308 C CA . LEU A 1 295 ? 24.827 25.381 -31.883 1.00 73.62 295 LEU A CA 1
ATOM 2309 C C . LEU A 1 295 ? 25.454 24.836 -33.171 1.00 73.62 295 LEU A C 1
ATOM 2311 O O . LEU A 1 295 ? 24.756 24.739 -34.188 1.00 73.62 295 LEU A O 1
ATOM 2315 N N . ASP A 1 296 ? 26.735 24.474 -33.127 1.00 73.50 296 ASP A N 1
ATOM 2316 C CA . ASP A 1 296 ? 27.406 23.813 -34.248 1.00 73.50 296 ASP A CA 1
ATOM 2317 C C . ASP A 1 296 ? 26.902 22.361 -34.422 1.00 73.50 296 ASP A C 1
ATOM 2319 O O . ASP A 1 296 ? 26.335 21.761 -33.502 1.00 73.50 296 ASP A O 1
ATOM 2323 N N . GLU A 1 297 ? 27.064 21.777 -35.619 1.00 58.25 297 GLU A N 1
ATOM 2324 C CA . GLU A 1 297 ? 26.608 20.406 -35.912 1.00 58.25 297 GLU A CA 1
ATOM 2325 C C . GLU A 1 297 ? 27.248 19.386 -34.949 1.00 58.25 297 GLU A C 1
ATOM 2327 O O . GLU A 1 297 ? 28.427 19.054 -35.058 1.00 58.25 297 GLU A O 1
ATOM 2332 N N . GLY A 1 298 ? 26.442 18.859 -34.020 1.00 57.72 298 GLY A N 1
ATOM 2333 C CA . GLY A 1 298 ? 26.860 17.870 -33.020 1.00 57.72 298 GLY A CA 1
ATOM 2334 C C . GLY A 1 298 ? 26.996 18.410 -31.593 1.00 57.72 298 GLY A C 1
ATOM 2335 O O . GLY A 1 298 ? 27.174 17.609 -30.675 1.00 57.72 298 GLY A O 1
ATOM 2336 N N . GLU A 1 299 ? 26.865 19.722 -31.377 1.00 65.12 299 GLU A N 1
ATOM 2337 C CA . GLU A 1 299 ? 26.841 20.319 -30.038 1.00 65.12 299 GLU A CA 1
ATOM 2338 C C . GLU A 1 299 ? 25.428 20.322 -29.436 1.00 65.12 299 GLU A C 1
ATOM 2340 O O . GLU A 1 299 ? 24.422 20.504 -30.124 1.00 65.12 299 GLU A O 1
ATOM 2345 N N . THR A 1 300 ? 25.337 20.117 -28.120 1.00 69.50 300 THR A N 1
ATOM 2346 C CA . THR A 1 300 ? 24.076 20.114 -27.362 1.00 69.50 300 THR A CA 1
ATOM 2347 C C . THR A 1 300 ? 24.235 20.865 -26.047 1.00 69.50 300 THR A C 1
ATOM 2349 O O . THR A 1 300 ? 25.319 20.879 -25.470 1.00 69.50 300 THR A O 1
ATOM 2352 N N . PHE A 1 301 ? 23.146 21.432 -25.525 1.00 76.62 301 PHE A N 1
ATOM 2353 C CA . PHE A 1 301 ? 23.149 22.052 -24.200 1.00 76.62 301 PHE A CA 1
ATOM 2354 C C . PHE A 1 301 ? 23.319 21.015 -23.082 1.00 76.62 301 PHE A C 1
ATOM 2356 O O . PHE A 1 301 ? 22.676 19.964 -23.093 1.00 76.62 301 PHE A O 1
ATOM 2363 N N . PHE A 1 302 ? 24.136 21.349 -22.082 1.00 73.81 302 PHE A N 1
ATOM 2364 C CA . PHE A 1 302 ? 24.330 20.558 -20.867 1.00 73.81 302 PHE A CA 1
ATOM 2365 C C . PHE A 1 302 ? 23.805 21.315 -19.644 1.00 73.81 302 PHE A C 1
ATOM 2367 O O . PHE A 1 302 ? 23.859 22.542 -19.588 1.00 73.81 302 PHE A O 1
ATOM 2374 N N . TYR A 1 303 ? 23.313 20.580 -18.649 1.00 81.44 303 TYR A N 1
ATOM 2375 C CA . TYR A 1 303 ? 22.834 21.120 -17.377 1.00 81.44 303 TYR A CA 1
ATOM 2376 C C . TYR A 1 303 ? 23.301 20.233 -16.219 1.00 81.44 303 TYR A C 1
ATOM 2378 O O . TYR A 1 303 ? 23.516 19.031 -16.382 1.00 81.44 303 TYR A O 1
ATOM 2386 N N . GLY A 1 304 ? 23.474 20.837 -15.043 1.00 71.38 304 GLY A N 1
ATOM 2387 C CA . GLY A 1 304 ? 23.811 20.125 -13.814 1.00 71.38 304 GLY A CA 1
ATOM 2388 C C . GLY A 1 304 ? 22.559 19.633 -13.091 1.00 71.38 304 GLY A C 1
ATOM 2389 O O . GLY A 1 304 ? 21.624 20.400 -12.865 1.00 71.38 304 GLY A O 1
ATOM 2390 N N . ILE A 1 305 ? 22.556 18.361 -12.697 1.00 77.50 305 ILE A N 1
ATOM 2391 C CA . ILE A 1 305 ? 21.509 17.786 -11.847 1.00 77.50 305 ILE A CA 1
ATOM 2392 C C . ILE A 1 305 ? 21.692 18.297 -10.407 1.00 77.50 305 ILE A C 1
ATOM 2394 O O . ILE A 1 305 ? 22.818 18.441 -9.930 1.00 77.50 305 ILE A O 1
ATOM 2398 N N . ARG A 1 306 ? 20.584 18.558 -9.706 1.00 83.06 306 ARG A N 1
ATOM 2399 C CA . ARG A 1 306 ? 20.555 19.076 -8.327 1.00 83.06 306 ARG A CA 1
ATOM 2400 C C . ARG A 1 306 ? 19.369 18.527 -7.535 1.00 83.06 306 ARG A C 1
ATOM 2402 O O . ARG A 1 306 ? 18.400 18.056 -8.130 1.00 83.06 306 ARG A O 1
ATOM 2409 N N . GLU A 1 307 ? 19.438 18.675 -6.213 1.00 84.38 307 GLU A N 1
ATOM 2410 C CA . GLU A 1 307 ? 18.331 18.375 -5.298 1.00 84.38 307 GLU A CA 1
ATOM 2411 C C . GLU A 1 307 ? 17.114 19.266 -5.556 1.00 84.38 307 GLU A C 1
ATOM 2413 O O . GLU A 1 307 ? 17.227 20.347 -6.141 1.00 84.38 307 GLU A O 1
ATOM 2418 N N . LEU A 1 308 ? 15.950 18.789 -5.107 1.00 87.19 308 LEU A N 1
ATOM 2419 C CA . LEU A 1 308 ? 14.672 19.467 -5.292 1.00 87.19 308 LEU A CA 1
ATOM 2420 C C . LEU A 1 308 ? 14.712 20.867 -4.666 1.00 87.19 308 LEU A C 1
ATOM 2422 O O . LEU A 1 308 ? 14.812 21.007 -3.446 1.00 87.19 308 LEU A O 1
ATOM 2426 N N . LYS A 1 309 ? 14.613 21.901 -5.506 1.00 87.19 309 LYS A N 1
ATOM 2427 C CA . LYS A 1 309 ? 14.521 23.305 -5.066 1.00 87.19 309 LYS A CA 1
ATOM 2428 C C . LYS A 1 309 ? 13.147 23.903 -5.339 1.00 87.19 309 LYS A C 1
ATOM 2430 O O . LYS A 1 309 ? 12.644 24.693 -4.540 1.00 87.19 309 LYS A O 1
ATOM 2435 N N . SER A 1 310 ? 12.554 23.562 -6.481 1.00 89.12 310 SER A N 1
ATOM 2436 C CA . SER A 1 310 ? 11.263 24.106 -6.912 1.00 89.12 310 SER A CA 1
ATOM 2437 C C . SER A 1 310 ? 10.096 23.301 -6.342 1.00 89.12 310 SER A C 1
ATOM 2439 O O . SER A 1 310 ? 9.011 23.852 -6.130 1.00 89.12 310 SER A O 1
ATOM 2441 N N . LEU A 1 311 ? 10.318 22.013 -6.069 1.00 92.31 311 LEU A N 1
ATOM 2442 C CA . LEU A 1 311 ? 9.332 21.071 -5.552 1.00 92.31 311 LEU A CA 1
ATOM 2443 C C . LEU A 1 311 ? 9.626 20.642 -4.110 1.00 92.31 311 LEU A C 1
ATOM 2445 O O . LEU A 1 311 ? 10.750 20.303 -3.764 1.00 92.31 311 LEU A O 1
ATOM 2449 N N . VAL A 1 312 ? 8.584 20.560 -3.283 1.00 92.81 312 VAL A N 1
ATOM 2450 C CA . VAL A 1 312 ? 8.662 20.000 -1.923 1.00 92.81 312 VAL A CA 1
ATOM 2451 C C . VAL A 1 312 ? 7.794 18.743 -1.849 1.00 92.81 312 VAL A C 1
ATOM 2453 O O . VAL A 1 312 ? 6.599 18.838 -2.129 1.00 92.81 312 VAL A O 1
ATOM 2456 N N . PRO A 1 313 ? 8.332 17.559 -1.507 1.00 91.44 313 PRO A N 1
ATOM 2457 C CA . PRO A 1 313 ? 7.524 16.348 -1.368 1.00 91.44 313 PRO A CA 1
ATOM 2458 C C . PRO A 1 313 ? 6.588 16.458 -0.155 1.00 91.44 313 PRO A C 1
ATOM 2460 O O . PRO A 1 313 ? 7.043 16.749 0.948 1.00 91.44 313 PRO A O 1
ATOM 2463 N N . ILE A 1 314 ? 5.288 16.208 -0.346 1.00 90.94 314 ILE A N 1
ATOM 2464 C CA . ILE A 1 314 ? 4.279 16.295 0.727 1.00 90.94 314 ILE A CA 1
ATOM 2465 C C . ILE A 1 314 ? 3.719 14.928 1.087 1.00 90.94 314 ILE A C 1
ATOM 2467 O O . ILE A 1 314 ? 3.651 14.554 2.259 1.00 90.94 314 ILE A O 1
ATOM 2471 N N . ASP A 1 315 ? 3.254 14.197 0.078 1.00 91.06 315 ASP A N 1
ATOM 2472 C CA . ASP A 1 315 ? 2.543 12.945 0.288 1.00 91.06 315 ASP A CA 1
ATOM 2473 C C . ASP A 1 315 ? 2.928 11.919 -0.769 1.00 91.06 315 ASP A C 1
ATOM 2475 O O . ASP A 1 315 ? 3.371 12.253 -1.873 1.00 91.06 315 ASP A O 1
ATOM 2479 N N . ARG A 1 316 ? 2.750 10.648 -0.415 1.00 90.25 316 ARG A N 1
ATOM 2480 C CA . ARG A 1 316 ? 3.049 9.515 -1.289 1.00 90.25 316 ARG A CA 1
ATOM 2481 C C . ARG A 1 316 ? 1.910 8.507 -1.254 1.00 90.25 316 ARG A C 1
ATOM 2483 O O . ARG A 1 316 ? 1.391 8.186 -0.189 1.00 90.25 316 ARG A O 1
ATOM 2490 N N . ILE A 1 317 ? 1.549 7.980 -2.420 1.00 89.50 317 ILE A N 1
ATOM 2491 C CA . ILE A 1 317 ? 0.657 6.826 -2.534 1.00 89.50 317 ILE A CA 1
ATOM 2492 C C . ILE A 1 317 ? 1.515 5.596 -2.773 1.00 89.50 317 ILE A C 1
ATOM 2494 O O . ILE A 1 317 ? 2.187 5.481 -3.800 1.00 89.50 317 ILE A O 1
ATOM 2498 N N . GLU A 1 318 ? 1.429 4.657 -1.843 1.00 89.50 318 GLU A N 1
ATOM 2499 C CA . GLU A 1 318 ? 2.166 3.407 -1.910 1.00 89.50 318 GLU A CA 1
ATOM 2500 C C . GLU A 1 318 ? 1.647 2.505 -3.039 1.00 89.50 318 GLU A C 1
ATOM 2502 O O . GLU A 1 318 ? 0.440 2.302 -3.207 1.00 89.50 318 GLU A O 1
ATOM 2507 N N . SER A 1 319 ? 2.569 1.950 -3.825 1.00 91.12 319 SER A N 1
ATOM 2508 C CA . SER A 1 319 ? 2.272 1.074 -4.952 1.00 91.12 319 SER A CA 1
ATOM 2509 C C . SER A 1 319 ? 3.109 -0.200 -4.926 1.00 91.12 319 SER A C 1
ATOM 2511 O O . SER A 1 319 ? 4.322 -0.181 -4.746 1.00 91.12 319 SER A O 1
ATOM 2513 N N . LEU A 1 320 ? 2.450 -1.330 -5.178 1.00 91.00 320 LEU A N 1
ATOM 2514 C CA . LEU A 1 320 ? 3.068 -2.649 -5.324 1.00 91.00 320 LEU A CA 1
ATOM 2515 C C . LEU A 1 320 ? 3.494 -2.949 -6.770 1.00 91.00 320 LEU A C 1
ATOM 2517 O O . LEU A 1 320 ? 3.837 -4.085 -7.085 1.00 91.00 320 LEU A O 1
ATOM 2521 N N . CYS A 1 321 ? 3.432 -1.965 -7.671 1.00 90.94 321 CYS A N 1
ATOM 2522 C CA . CYS A 1 321 ? 3.762 -2.158 -9.079 1.00 90.94 321 CYS A CA 1
ATOM 2523 C C . CYS A 1 321 ? 5.249 -1.867 -9.359 1.00 90.94 321 CYS A C 1
ATOM 2525 O O . CYS A 1 321 ? 5.727 -0.805 -8.963 1.00 90.94 321 CYS A O 1
ATOM 2527 N N . PRO A 1 322 ? 5.969 -2.714 -10.115 1.00 92.94 322 PRO A N 1
ATOM 2528 C CA . PRO A 1 322 ? 5.601 -4.061 -10.543 1.00 92.94 322 PRO A CA 1
ATOM 2529 C C . PRO A 1 322 ? 5.873 -5.068 -9.421 1.00 92.94 322 PRO A C 1
ATOM 2531 O O . PRO A 1 322 ? 6.904 -4.976 -8.763 1.00 92.94 322 PRO A O 1
ATOM 2534 N N . LEU A 1 323 ? 4.987 -6.049 -9.245 1.00 92.81 323 LEU A N 1
ATOM 2535 C CA . LEU A 1 323 ? 5.203 -7.184 -8.345 1.00 92.81 323 LEU A CA 1
ATOM 2536 C C . LEU A 1 323 ? 5.914 -8.295 -9.121 1.00 92.81 323 LEU A C 1
ATOM 2538 O O . LEU A 1 323 ? 5.335 -8.841 -10.062 1.00 92.81 323 LEU A O 1
ATOM 2542 N N . THR A 1 324 ? 7.160 -8.611 -8.763 1.00 91.44 324 THR A N 1
ATOM 2543 C CA . THR A 1 324 ? 7.955 -9.623 -9.480 1.00 91.44 324 THR A CA 1
ATOM 2544 C C . THR A 1 324 ? 7.824 -11.014 -8.876 1.00 91.44 324 THR A C 1
ATOM 2546 O O . THR A 1 324 ? 7.672 -11.980 -9.619 1.00 91.44 324 THR A O 1
ATOM 2549 N N . ASP A 1 325 ? 7.850 -11.116 -7.549 1.00 92.50 325 ASP A N 1
ATOM 2550 C CA . ASP A 1 325 ? 7.705 -12.370 -6.807 1.00 92.50 325 ASP A CA 1
ATOM 2551 C C . ASP A 1 325 ? 7.076 -12.100 -5.432 1.00 92.50 325 ASP A C 1
ATOM 2553 O O . ASP A 1 325 ? 7.215 -11.003 -4.879 1.00 92.50 325 ASP A O 1
ATOM 2557 N N . ALA A 1 326 ? 6.386 -13.094 -4.873 1.00 92.88 326 ALA A N 1
ATOM 2558 C CA . ALA A 1 326 ? 5.756 -12.993 -3.564 1.00 92.88 326 ALA A CA 1
ATOM 2559 C C . ALA A 1 326 ? 5.848 -14.309 -2.784 1.00 92.88 326 ALA A C 1
ATOM 2561 O O . ALA A 1 326 ? 5.556 -15.384 -3.304 1.00 92.88 326 ALA A O 1
ATOM 2562 N N . TYR A 1 327 ? 6.193 -14.213 -1.502 1.00 92.19 327 TYR A N 1
ATOM 2563 C CA . TYR A 1 327 ? 6.227 -15.332 -0.572 1.00 92.19 327 TYR A CA 1
ATOM 2564 C C . TYR A 1 327 ? 5.263 -15.070 0.580 1.00 92.19 327 TYR A C 1
ATOM 2566 O O . TYR A 1 327 ? 5.281 -13.998 1.179 1.00 92.19 327 TYR A O 1
ATOM 2574 N N . ILE A 1 328 ? 4.424 -16.053 0.896 1.00 93.25 328 ILE A N 1
ATOM 2575 C CA . ILE A 1 328 ? 3.464 -15.972 1.996 1.00 93.25 328 ILE A CA 1
ATOM 2576 C C . ILE A 1 328 ? 3.901 -16.963 3.066 1.00 93.25 328 ILE A C 1
ATOM 2578 O O . ILE A 1 328 ? 4.011 -18.158 2.797 1.00 93.25 328 ILE A O 1
ATOM 2582 N N . GLY A 1 329 ? 4.146 -16.473 4.276 1.00 89.25 329 GLY A N 1
ATOM 2583 C CA . GLY A 1 329 ? 4.521 -17.312 5.408 1.00 89.25 329 GLY A CA 1
ATOM 2584 C C . GLY A 1 329 ? 4.692 -16.498 6.680 1.00 89.25 329 GLY A C 1
ATOM 2585 O O . GLY A 1 329 ? 4.823 -15.279 6.622 1.00 89.25 329 GLY A O 1
ATOM 2586 N N . ASP A 1 330 ? 4.683 -17.169 7.829 1.00 86.62 330 ASP A N 1
ATOM 2587 C CA . ASP A 1 330 ? 4.893 -16.523 9.126 1.00 86.62 330 ASP A CA 1
ATOM 2588 C C . ASP A 1 330 ? 6.374 -16.559 9.526 1.00 86.62 330 ASP A C 1
ATOM 2590 O O . ASP A 1 330 ? 6.826 -17.373 10.332 1.00 86.62 330 ASP A O 1
ATOM 2594 N N . LEU A 1 331 ? 7.163 -15.686 8.901 1.00 83.31 331 LEU A N 1
ATOM 2595 C CA . LEU A 1 331 ? 8.587 -15.532 9.218 1.00 83.31 331 LEU A CA 1
ATOM 2596 C C . LEU A 1 331 ? 8.794 -14.705 10.492 1.00 83.31 331 LEU A C 1
ATOM 2598 O O . LEU A 1 331 ? 9.835 -14.818 11.147 1.00 83.31 331 LEU A O 1
ATOM 2602 N N . ALA A 1 332 ? 7.810 -13.882 10.861 1.00 77.31 332 ALA A N 1
ATOM 2603 C CA . ALA A 1 332 ? 7.881 -13.065 12.061 1.00 77.31 332 ALA A CA 1
ATOM 2604 C C . ALA A 1 332 ? 7.475 -13.821 13.343 1.00 77.31 332 ALA A C 1
ATOM 2606 O O . ALA A 1 332 ? 7.905 -13.407 14.426 1.00 77.31 332 ALA A O 1
ATOM 2607 N N . ARG A 1 333 ? 6.779 -14.963 13.221 1.00 78.50 333 ARG A N 1
ATOM 2608 C CA . ARG A 1 333 ? 6.147 -15.720 14.319 1.00 78.50 333 ARG A CA 1
ATOM 2609 C C . ARG A 1 333 ? 5.045 -14.907 15.008 1.00 78.50 333 ARG A C 1
ATOM 2611 O O . ARG A 1 333 ? 5.035 -14.787 16.228 1.00 78.50 333 ARG A O 1
ATOM 2618 N N . GLU A 1 334 ? 4.180 -14.291 14.206 1.00 72.25 334 GLU A N 1
ATOM 2619 C CA . GLU A 1 334 ? 3.052 -13.450 14.643 1.00 72.25 334 GLU A CA 1
ATOM 2620 C C . GLU A 1 334 ? 1.694 -14.186 14.537 1.00 72.25 334 GLU A C 1
ATOM 2622 O O . GLU A 1 334 ? 0.645 -13.539 14.576 1.00 72.25 334 GLU A O 1
ATOM 2627 N N . ASP A 1 335 ? 1.697 -15.516 14.352 1.00 74.62 335 ASP A N 1
ATOM 2628 C CA . ASP A 1 335 ? 0.552 -16.426 14.122 1.00 74.62 335 ASP A CA 1
ATOM 2629 C C . ASP A 1 335 ? -0.235 -16.166 12.821 1.00 74.62 335 ASP A C 1
ATOM 2631 O O . ASP A 1 335 ? -0.876 -17.065 12.271 1.00 74.62 335 ASP A O 1
ATOM 2635 N N . ALA A 1 336 ? -0.184 -14.944 12.290 1.00 80.25 336 ALA A N 1
ATOM 2636 C CA . ALA A 1 336 ? -0.745 -14.566 11.004 1.00 80.25 336 ALA A CA 1
ATOM 2637 C C . ALA A 1 336 ? 0.361 -14.517 9.938 1.00 80.25 336 ALA A C 1
ATOM 2639 O O . ALA A 1 336 ? 1.341 -13.798 10.126 1.00 80.25 336 ALA A O 1
ATOM 2640 N N . PRO A 1 337 ? 0.210 -15.203 8.791 1.00 86.06 337 PRO A N 1
ATOM 2641 C CA . PRO A 1 337 ? 1.214 -15.157 7.737 1.00 86.06 337 PRO A CA 1
ATOM 2642 C C . PRO A 1 337 ? 1.315 -13.750 7.136 1.00 86.06 337 PRO A C 1
ATOM 2644 O O . PRO A 1 337 ? 0.299 -13.106 6.853 1.00 86.06 337 PRO A O 1
ATOM 2647 N N . GLN A 1 338 ? 2.543 -13.291 6.904 1.00 89.69 338 GLN A N 1
ATOM 2648 C CA . GLN A 1 338 ? 2.814 -12.039 6.201 1.00 89.69 338 GLN A CA 1
ATOM 2649 C C . GLN A 1 338 ? 3.039 -12.309 4.709 1.00 89.69 338 GLN A C 1
ATOM 2651 O O . GLN A 1 338 ? 3.383 -13.424 4.303 1.00 89.69 338 GLN A O 1
ATOM 2656 N N . ILE A 1 339 ? 2.851 -11.278 3.882 1.00 92.81 339 ILE A N 1
ATOM 2657 C CA . ILE A 1 339 ? 3.164 -11.342 2.450 1.00 92.81 339 ILE A CA 1
ATOM 2658 C C . ILE A 1 339 ? 4.462 -10.577 2.214 1.00 92.81 339 ILE A C 1
ATOM 2660 O O . ILE A 1 339 ? 4.513 -9.361 2.361 1.00 92.81 339 ILE A O 1
ATOM 2664 N N . TYR A 1 340 ? 5.505 -11.289 1.820 1.00 92.81 340 TYR A N 1
ATOM 2665 C CA . TYR A 1 340 ? 6.780 -10.731 1.394 1.00 92.81 340 TYR A CA 1
ATOM 2666 C C . TYR A 1 340 ? 6.720 -10.526 -0.110 1.00 92.81 340 TYR A C 1
ATOM 2668 O O . TYR A 1 340 ? 6.639 -11.496 -0.854 1.00 92.81 340 TYR A O 1
ATOM 2676 N N . ALA A 1 341 ? 6.714 -9.278 -0.557 1.00 94.06 341 ALA A N 1
ATOM 2677 C CA . ALA A 1 341 ? 6.530 -8.891 -1.946 1.00 94.06 341 ALA A CA 1
ATOM 2678 C C . ALA A 1 341 ? 7.788 -8.196 -2.474 1.00 94.06 341 ALA A C 1
ATOM 2680 O O . ALA A 1 341 ? 8.214 -7.172 -1.940 1.00 94.06 341 ALA A O 1
ATOM 2681 N N . LEU A 1 342 ? 8.372 -8.732 -3.542 1.00 94.12 342 LEU A N 1
ATOM 2682 C CA . LEU A 1 342 ? 9.437 -8.068 -4.286 1.00 94.12 342 LEU A CA 1
ATOM 2683 C C . LEU A 1 342 ? 8.806 -7.116 -5.297 1.00 94.12 342 LEU A C 1
ATOM 2685 O O . LEU A 1 342 ? 8.098 -7.557 -6.206 1.00 94.12 342 LEU A O 1
ATOM 2689 N N . VAL A 1 343 ? 9.037 -5.814 -5.124 1.00 94.06 343 VAL A N 1
ATOM 2690 C CA . VAL A 1 343 ? 8.401 -4.781 -5.946 1.00 94.06 343 VAL A CA 1
ATOM 2691 C C . VAL A 1 343 ? 9.389 -3.735 -6.450 1.00 94.06 343 VAL A C 1
ATOM 2693 O O . VAL A 1 343 ? 10.444 -3.514 -5.861 1.00 94.06 343 VAL A O 1
ATOM 2696 N N . GLY A 1 344 ? 9.019 -3.036 -7.518 1.00 89.75 344 GLY A N 1
ATOM 2697 C CA . GLY A 1 344 ? 9.766 -1.884 -8.028 1.00 89.75 344 GLY A CA 1
ATOM 2698 C C . GLY A 1 344 ? 10.687 -2.205 -9.207 1.00 89.75 344 GLY A C 1
ATOM 2699 O O . GLY A 1 344 ? 10.692 -3.313 -9.747 1.00 89.75 344 GLY A O 1
ATOM 2700 N N . ARG A 1 345 ? 11.412 -1.179 -9.659 1.00 90.56 345 ARG A N 1
ATOM 2701 C CA . ARG A 1 345 ? 12.276 -1.217 -10.845 1.00 90.56 345 ARG A CA 1
ATOM 2702 C C . ARG A 1 345 ? 13.560 -0.438 -10.577 1.00 90.56 345 ARG A C 1
ATOM 2704 O O . ARG A 1 345 ? 13.508 0.692 -10.092 1.00 90.56 345 ARG A O 1
ATOM 2711 N N . GLY A 1 346 ? 14.698 -1.004 -10.966 1.00 88.31 346 GLY A N 1
ATOM 2712 C CA . GLY A 1 346 ? 15.996 -0.343 -10.849 1.00 88.31 346 GLY A CA 1
ATOM 2713 C C . GLY A 1 346 ? 16.376 -0.064 -9.397 1.00 88.31 346 GLY A C 1
ATOM 2714 O O . GLY A 1 346 ? 16.035 -0.839 -8.501 1.00 88.31 346 GLY A O 1
ATOM 2715 N N . ALA A 1 347 ? 16.988 1.098 -9.173 1.00 87.25 347 ALA A N 1
ATOM 2716 C CA . ALA A 1 347 ? 17.342 1.609 -7.849 1.00 87.25 347 ALA A CA 1
ATOM 2717 C C . ALA A 1 347 ? 16.128 1.871 -6.936 1.00 87.25 347 ALA A C 1
ATOM 2719 O O . ALA A 1 347 ? 16.265 1.913 -5.722 1.00 87.25 347 ALA A O 1
ATOM 2720 N N . ARG A 1 348 ? 14.912 1.998 -7.488 1.00 90.44 348 ARG A N 1
ATOM 2721 C CA . ARG A 1 348 ? 13.670 2.185 -6.709 1.00 90.44 348 ARG A CA 1
ATOM 2722 C C . ARG A 1 348 ? 12.990 0.870 -6.337 1.00 90.44 348 ARG A C 1
ATOM 2724 O O . ARG A 1 348 ? 11.788 0.829 -6.069 1.00 90.44 348 ARG A O 1
ATOM 2731 N N . SER A 1 349 ? 13.730 -0.228 -6.393 1.00 93.44 349 SER A N 1
ATOM 2732 C CA . SER A 1 349 ? 13.208 -1.533 -6.016 1.00 93.44 349 SER A CA 1
ATOM 2733 C C . SER A 1 349 ? 13.174 -1.684 -4.504 1.00 93.44 349 SER A C 1
ATOM 2735 O O . SER A 1 349 ? 14.022 -1.157 -3.793 1.00 93.44 349 SER A O 1
ATOM 2737 N N . THR A 1 350 ? 12.180 -2.404 -3.998 1.00 93.69 350 THR A N 1
ATOM 2738 C CA . THR A 1 350 ? 11.983 -2.606 -2.565 1.00 93.69 350 THR A CA 1
ATOM 2739 C C . THR A 1 350 ? 11.448 -4.010 -2.283 1.00 93.69 350 THR A C 1
ATOM 2741 O O . THR A 1 350 ? 10.673 -4.565 -3.061 1.00 93.69 350 THR A O 1
ATOM 2744 N N . LEU A 1 351 ? 11.841 -4.588 -1.152 1.00 93.62 351 LEU A N 1
ATOM 2745 C CA . LEU A 1 351 ? 11.131 -5.705 -0.537 1.00 93.62 351 LEU A CA 1
ATOM 2746 C C . LEU A 1 351 ? 10.081 -5.113 0.404 1.00 93.62 351 LEU A C 1
ATOM 2748 O O . LEU A 1 351 ? 10.433 -4.417 1.356 1.00 93.62 351 LEU A O 1
ATOM 2752 N N . ARG A 1 352 ? 8.802 -5.394 0.152 1.00 92.56 352 ARG A N 1
ATOM 2753 C CA . ARG A 1 352 ? 7.698 -4.959 1.010 1.00 92.56 352 ARG A CA 1
ATOM 2754 C C . ARG A 1 352 ? 7.131 -6.119 1.805 1.00 92.56 352 ARG A C 1
ATOM 2756 O O . ARG A 1 352 ? 6.759 -7.139 1.235 1.00 92.56 352 ARG A O 1
ATOM 2763 N N . VAL A 1 353 ? 7.033 -5.945 3.115 1.00 91.50 353 VAL A N 1
ATOM 2764 C CA . VAL A 1 353 ? 6.328 -6.860 4.013 1.00 91.50 353 VAL A CA 1
ATOM 2765 C C . VAL A 1 353 ? 4.931 -6.308 4.235 1.00 91.50 353 VAL A C 1
ATOM 2767 O O . VAL A 1 353 ? 4.774 -5.228 4.803 1.00 91.50 353 VAL A O 1
ATOM 2770 N N . LEU A 1 354 ? 3.923 -7.039 3.767 1.00 90.75 354 LEU A N 1
ATOM 2771 C CA . LEU A 1 354 ? 2.520 -6.693 3.942 1.00 90.75 354 LEU A CA 1
ATOM 2772 C C . LEU A 1 354 ? 1.975 -7.444 5.146 1.00 90.75 354 LEU A C 1
ATOM 2774 O O . LEU A 1 354 ? 1.912 -8.679 5.151 1.00 90.75 354 LEU A O 1
ATOM 2778 N N . ARG A 1 355 ? 1.542 -6.687 6.150 1.00 88.06 355 ARG A N 1
ATOM 2779 C CA . ARG A 1 355 ? 0.785 -7.216 7.282 1.00 88.06 355 ARG A CA 1
ATOM 2780 C C . ARG A 1 355 ? -0.674 -6.851 7.106 1.00 88.06 355 ARG A C 1
ATOM 2782 O O . ARG A 1 355 ? -0.998 -5.686 6.908 1.00 88.06 355 ARG A O 1
ATOM 2789 N N . ASN A 1 356 ? -1.558 -7.840 7.197 1.00 87.44 356 ASN A N 1
ATOM 2790 C CA . ASN A 1 356 ? -2.986 -7.559 7.268 1.00 87.44 356 ASN A CA 1
ATOM 2791 C C . ASN A 1 356 ? -3.283 -6.888 8.613 1.00 87.44 356 ASN A C 1
ATOM 2793 O O . ASN A 1 356 ? -3.107 -7.506 9.672 1.00 87.44 356 ASN A O 1
ATOM 2797 N N . GLY A 1 357 ? -3.709 -5.634 8.553 1.00 86.75 357 GLY A N 1
ATOM 2798 C CA . GLY A 1 357 ? -4.120 -4.844 9.694 1.00 86.75 357 GLY A CA 1
ATOM 2799 C C . GLY A 1 357 ? -3.969 -3.349 9.456 1.00 86.75 357 GLY A C 1
ATOM 2800 O O . GLY A 1 357 ? -3.219 -2.917 8.583 1.00 86.75 357 GLY A O 1
ATOM 2801 N N . LEU A 1 358 ? -4.688 -2.571 10.259 1.00 87.88 358 LEU A N 1
ATOM 2802 C CA . LEU A 1 358 ? -4.615 -1.117 10.231 1.00 87.88 358 LEU A CA 1
ATOM 2803 C C . LEU A 1 358 ? -3.241 -0.643 10.705 1.00 87.88 358 LEU A C 1
A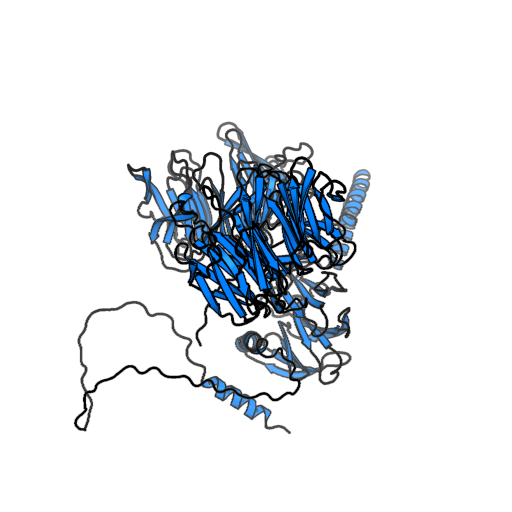TOM 2805 O O . LEU A 1 358 ? -2.660 -1.207 11.641 1.00 87.88 358 LEU A O 1
ATOM 2809 N N . GLU A 1 359 ? -2.748 0.402 10.049 1.00 85.38 359 GLU A N 1
ATOM 2810 C CA . GLU A 1 359 ? -1.568 1.145 10.474 1.00 85.38 359 GLU A CA 1
ATOM 2811 C C . GLU A 1 359 ? -1.895 1.926 11.754 1.00 85.38 359 GLU A C 1
ATOM 2813 O O . GLU A 1 359 ? -2.954 2.549 11.862 1.00 85.38 359 GLU A O 1
ATOM 2818 N N . VAL A 1 360 ? -0.989 1.856 12.725 1.00 87.69 360 VAL A N 1
ATOM 2819 C CA . VAL A 1 360 ? -1.115 2.516 14.025 1.00 87.69 360 VAL A CA 1
ATOM 2820 C C . VAL A 1 360 ? 0.041 3.501 14.154 1.00 87.69 360 VAL A C 1
ATOM 2822 O O . VAL A 1 360 ? 1.197 3.082 14.083 1.00 87.69 360 VAL A O 1
ATOM 2825 N N . SER A 1 361 ? -0.262 4.789 14.323 1.00 87.31 361 SER A N 1
ATOM 2826 C CA . SER A 1 361 ? 0.737 5.824 14.596 1.00 87.31 361 SER A CA 1
ATOM 2827 C C . SER A 1 361 ? 0.975 5.924 16.102 1.00 87.31 361 SER A C 1
ATOM 2829 O O . SER A 1 361 ? 0.045 6.131 16.880 1.00 87.31 361 SER A O 1
ATOM 2831 N N . GLU A 1 362 ? 2.223 5.738 16.531 1.00 86.88 362 GLU A N 1
ATOM 2832 C CA . GLU A 1 362 ? 2.623 5.914 17.929 1.00 86.88 362 GLU A CA 1
ATOM 2833 C C . GLU A 1 362 ? 2.914 7.393 18.197 1.00 86.88 362 GLU A C 1
ATOM 2835 O O . GLU A 1 362 ? 3.813 7.970 17.589 1.00 86.88 362 GLU A O 1
ATOM 2840 N N . MET A 1 363 ? 2.164 8.000 19.117 1.00 87.19 363 MET A N 1
ATOM 2841 C CA . MET A 1 363 ? 2.354 9.395 19.529 1.00 87.19 363 MET A CA 1
ATOM 2842 C C . MET A 1 363 ? 3.304 9.498 20.721 1.00 87.19 363 MET A C 1
ATOM 2844 O O . MET A 1 363 ? 4.137 10.398 20.781 1.00 87.19 363 MET A O 1
ATOM 2848 N N . ALA A 1 364 ? 3.179 8.577 21.680 1.00 88.00 364 ALA A N 1
ATOM 2849 C CA . ALA A 1 364 ? 4.021 8.546 22.870 1.00 88.00 364 ALA A CA 1
ATOM 2850 C C . ALA A 1 364 ? 4.156 7.121 23.415 1.00 88.00 364 ALA A C 1
ATOM 2852 O O . ALA A 1 364 ? 3.200 6.343 23.391 1.00 88.00 364 ALA A O 1
ATOM 2853 N N . VAL A 1 365 ? 5.330 6.803 23.961 1.00 90.75 365 VAL A N 1
ATOM 2854 C CA . VAL A 1 365 ? 5.594 5.562 24.695 1.00 90.75 365 VAL A CA 1
ATOM 2855 C C . VAL A 1 365 ? 6.261 5.929 26.014 1.00 90.75 365 VAL A C 1
ATOM 2857 O O . VAL A 1 365 ? 7.212 6.708 26.042 1.00 90.75 365 VAL A O 1
ATOM 2860 N N . SER A 1 366 ? 5.757 5.386 27.113 1.00 91.00 366 SER A N 1
ATOM 2861 C CA . SER A 1 366 ? 6.304 5.604 28.450 1.00 91.00 366 SER A CA 1
ATOM 2862 C C . SER A 1 366 ? 6.387 4.279 29.190 1.00 91.00 366 SER A C 1
ATOM 2864 O O . SER A 1 366 ? 5.427 3.512 29.221 1.00 91.00 366 SER A O 1
ATOM 2866 N N . GLU A 1 367 ? 7.541 3.991 29.781 1.00 90.88 367 GLU A N 1
ATOM 2867 C CA . GLU A 1 367 ? 7.701 2.817 30.636 1.00 90.88 367 GLU A CA 1
ATOM 2868 C C . GLU A 1 367 ? 7.055 3.069 31.999 1.00 90.88 367 GLU A C 1
ATOM 2870 O O . GLU A 1 367 ? 7.173 4.153 32.572 1.00 90.88 367 GLU A O 1
ATOM 2875 N N . LEU A 1 368 ? 6.360 2.061 32.515 1.00 90.50 368 LEU A N 1
ATOM 2876 C CA . LEU A 1 368 ? 5.679 2.114 33.799 1.00 90.50 368 LEU A CA 1
ATOM 2877 C C . LEU A 1 368 ? 6.426 1.286 34.854 1.00 90.50 368 LEU A C 1
ATOM 2879 O O . LEU A 1 368 ? 7.043 0.265 34.532 1.00 90.50 368 LEU A O 1
ATOM 2883 N N . PRO A 1 369 ? 6.355 1.684 36.139 1.00 85.06 369 PRO A N 1
ATOM 2884 C CA . PRO A 1 369 ? 6.968 0.943 37.233 1.00 85.06 369 PRO A CA 1
ATOM 2885 C C . PRO A 1 369 ? 6.151 -0.323 37.549 1.00 85.06 369 PRO A C 1
ATOM 2887 O O . PRO A 1 369 ? 5.329 -0.353 38.462 1.00 85.06 369 PRO A O 1
ATOM 2890 N N . GLY A 1 370 ? 6.381 -1.387 36.779 1.00 87.38 370 GLY A N 1
ATOM 2891 C CA . GLY A 1 370 ? 5.739 -2.695 36.940 1.00 87.38 370 GLY A CA 1
ATOM 2892 C C . GLY A 1 370 ? 4.679 -2.993 35.879 1.00 87.38 370 GLY A C 1
ATOM 2893 O O . GLY A 1 370 ? 4.594 -2.307 34.866 1.00 87.38 370 GLY A O 1
ATOM 2894 N N . ASN A 1 371 ? 3.876 -4.036 36.117 1.00 89.50 371 ASN A N 1
ATOM 2895 C CA . ASN A 1 371 ? 2.862 -4.507 35.170 1.00 89.50 371 ASN A CA 1
ATOM 2896 C C . ASN A 1 371 ? 1.485 -3.913 35.514 1.00 89.50 371 ASN A C 1
ATOM 2898 O O . ASN A 1 371 ? 0.855 -4.366 36.481 1.00 89.50 371 ASN A O 1
ATOM 2902 N N . PRO A 1 372 ? 1.018 -2.889 34.782 1.00 93.38 372 PRO A N 1
ATOM 2903 C CA . PRO A 1 372 ? -0.337 -2.367 34.923 1.00 93.38 372 PRO A CA 1
ATOM 2904 C C . PRO A 1 372 ? -1.385 -3.367 34.410 1.00 93.38 372 PRO A C 1
ATOM 2906 O O . PRO A 1 372 ? -1.106 -4.199 33.554 1.00 93.38 372 PRO A O 1
ATOM 2909 N N . ASN A 1 373 ? -2.609 -3.286 34.932 1.00 91.12 373 ASN A N 1
ATOM 2910 C CA . ASN A 1 373 ? -3.714 -4.177 34.559 1.00 91.12 373 ASN A CA 1
ATOM 2911 C C . ASN A 1 373 ? -4.804 -3.486 33.725 1.00 91.12 373 ASN A C 1
ATOM 2913 O O . ASN A 1 373 ? -5.461 -4.145 32.914 1.00 91.12 373 ASN A O 1
ATOM 2917 N N . ALA A 1 374 ? -5.005 -2.184 33.920 1.00 92.50 374 ALA A N 1
ATOM 2918 C CA . ALA A 1 374 ? -6.059 -1.419 33.275 1.00 92.50 374 ALA A CA 1
ATOM 2919 C C . ALA A 1 374 ? -5.693 0.062 33.153 1.00 92.50 374 ALA A C 1
ATOM 2921 O O . ALA A 1 374 ? -4.938 0.597 33.969 1.00 92.50 374 ALA A O 1
ATOM 2922 N N . VAL A 1 375 ? -6.248 0.714 32.132 1.00 95.31 375 VAL A N 1
ATOM 2923 C CA . VAL A 1 375 ? -6.100 2.151 31.901 1.00 95.31 375 VAL A CA 1
ATOM 2924 C C . VAL A 1 375 ? -7.440 2.786 31.571 1.00 95.31 375 VAL A C 1
ATOM 2926 O O . VAL A 1 375 ? -8.247 2.211 30.842 1.00 95.31 375 VAL A O 1
ATOM 2929 N N . TRP A 1 376 ? -7.643 3.996 32.079 1.00 94.88 376 TRP A N 1
ATOM 2930 C CA . TRP A 1 376 ? -8.776 4.849 31.754 1.00 94.88 376 TRP A CA 1
ATOM 2931 C C . TRP A 1 376 ? -8.314 6.274 31.519 1.00 94.88 376 TRP A C 1
ATOM 2933 O O . TRP A 1 376 ? -7.280 6.719 32.014 1.00 94.88 376 TRP A O 1
ATOM 2943 N N . THR A 1 377 ? -9.137 6.999 30.793 1.00 93.62 377 THR A N 1
ATOM 2944 C CA . THR A 1 377 ? -8.984 8.415 30.485 1.00 93.62 377 THR A CA 1
ATOM 2945 C C . THR A 1 377 ? -10.227 9.122 30.988 1.00 93.62 377 THR A C 1
ATOM 2947 O O . THR A 1 377 ? -11.344 8.618 30.845 1.00 93.62 377 THR A O 1
ATOM 2950 N N . VAL A 1 378 ? -10.037 10.253 31.661 1.00 91.94 378 VAL A N 1
ATOM 2951 C CA . VAL A 1 378 ? -11.134 10.943 32.335 1.00 91.94 378 VAL A CA 1
ATOM 2952 C C . VAL A 1 378 ? -11.049 12.441 32.080 1.00 91.94 378 VAL A C 1
ATOM 2954 O O . VAL A 1 378 ? -9.994 13.063 32.235 1.00 91.94 378 VAL A O 1
ATOM 2957 N N . LYS A 1 379 ? -12.188 13.022 31.707 1.00 90.69 379 LYS A N 1
ATOM 2958 C CA . LYS A 1 379 ? -12.380 14.468 31.600 1.00 90.69 379 LYS A CA 1
ATOM 2959 C C . LYS A 1 379 ? -12.647 15.078 32.967 1.00 90.69 379 LYS A C 1
ATOM 2961 O O . LYS A 1 379 ? -13.192 14.417 33.847 1.00 90.69 379 LYS A O 1
ATOM 2966 N N . LYS A 1 380 ? -12.294 16.350 33.135 1.00 86.31 380 LYS A N 1
ATOM 2967 C CA . LYS A 1 380 ? -12.607 17.088 34.363 1.00 86.31 380 LYS A CA 1
ATOM 2968 C C . LYS A 1 380 ? -14.060 17.562 34.371 1.00 86.31 380 LYS A C 1
ATOM 2970 O O . LYS A 1 380 ? -14.725 17.439 35.393 1.00 86.31 380 LYS A O 1
ATOM 2975 N N . ASN A 1 381 ? -14.531 18.071 33.238 1.00 87.56 381 ASN A N 1
ATOM 2976 C CA . ASN A 1 381 ? -15.920 18.437 32.996 1.00 87.56 381 ASN A CA 1
ATOM 2977 C C . ASN A 1 381 ? -16.411 17.773 31.699 1.00 87.56 381 ASN A C 1
ATOM 2979 O O . ASN A 1 381 ? -15.625 17.515 30.786 1.00 87.56 381 ASN A O 1
ATOM 2983 N N . ILE A 1 382 ? -17.708 17.494 31.599 1.00 85.44 382 ILE A N 1
ATOM 2984 C CA . ILE A 1 382 ? -18.322 16.934 30.391 1.00 85.44 382 ILE A CA 1
ATOM 2985 C C . ILE A 1 382 ? -18.186 17.867 29.177 1.00 85.44 382 ILE A C 1
ATOM 2987 O O . ILE A 1 382 ? -17.990 17.389 28.057 1.00 85.44 382 ILE A O 1
ATOM 2991 N N . ASP A 1 383 ? -18.225 19.182 29.414 1.00 87.12 383 ASP A N 1
ATOM 2992 C CA . ASP A 1 383 ? -18.098 20.218 28.382 1.00 87.12 383 ASP A CA 1
ATOM 2993 C C . ASP A 1 383 ? -16.653 20.399 27.883 1.00 87.12 383 ASP A C 1
ATOM 2995 O O . ASP A 1 383 ? -16.418 21.050 26.858 1.00 87.12 383 ASP A O 1
ATOM 2999 N N . ASP A 1 384 ? -15.671 19.811 28.576 1.00 87.88 384 ASP A N 1
ATOM 3000 C CA . ASP A 1 384 ? -14.279 19.881 28.155 1.00 87.88 384 ASP A CA 1
ATOM 3001 C C . ASP A 1 384 ? -14.072 19.065 26.872 1.00 87.88 384 ASP A C 1
ATOM 3003 O O . ASP A 1 384 ? -14.483 17.905 26.730 1.00 87.88 384 ASP A O 1
ATOM 3007 N N . LYS A 1 385 ? -13.380 19.667 25.902 1.00 86.06 385 LYS A N 1
ATOM 3008 C CA . LYS A 1 385 ? -13.077 19.007 24.622 1.00 86.06 385 LYS A CA 1
ATOM 3009 C C . LYS A 1 385 ? -12.103 17.839 24.786 1.00 86.06 385 LYS A C 1
ATOM 3011 O O . LYS A 1 385 ? -12.233 16.836 24.081 1.00 86.06 385 LYS A O 1
ATOM 3016 N N . HIS A 1 386 ? -11.172 17.967 25.726 1.00 90.31 386 HIS A N 1
ATOM 3017 C CA . HIS A 1 386 ? -10.044 17.064 25.927 1.00 90.31 386 HIS A CA 1
ATOM 3018 C C . HIS A 1 386 ? -10.102 16.381 27.293 1.00 90.31 386 HIS A C 1
ATOM 3020 O O . HIS A 1 386 ? -10.765 16.859 28.215 1.00 90.31 386 HIS A O 1
ATOM 3026 N N . ASP A 1 387 ? -9.419 15.247 27.399 1.00 91.38 387 ASP A N 1
ATOM 3027 C CA . ASP A 1 387 ? -9.264 14.509 28.645 1.00 91.38 387 ASP A CA 1
ATOM 3028 C C . ASP A 1 387 ? -8.228 15.195 29.543 1.00 91.38 387 ASP A C 1
ATOM 3030 O O . ASP A 1 387 ? -7.263 15.787 29.062 1.00 91.38 387 ASP A O 1
ATOM 3034 N N . ALA A 1 388 ? -8.429 15.112 30.860 1.00 90.50 388 ALA A N 1
ATOM 3035 C CA . ALA A 1 388 ? -7.575 15.771 31.849 1.00 90.50 388 ALA A CA 1
ATOM 3036 C C . ALA A 1 388 ? -6.648 14.792 32.583 1.00 90.50 388 ALA A C 1
ATOM 3038 O O . ALA A 1 388 ? -5.531 15.158 32.944 1.00 90.50 388 ALA A O 1
ATOM 3039 N N . TYR A 1 389 ? -7.096 13.550 32.802 1.00 92.50 389 TYR A N 1
ATOM 3040 C CA . TYR A 1 389 ? -6.344 12.541 33.547 1.00 92.50 389 TYR A CA 1
ATOM 3041 C C . TYR A 1 389 ? -6.263 11.207 32.802 1.00 92.50 389 TYR A C 1
ATOM 3043 O O . TYR A 1 389 ? -7.242 10.759 32.203 1.00 92.50 389 TYR A O 1
ATOM 3051 N N . ILE A 1 390 ? -5.115 10.538 32.919 1.00 93.94 390 ILE A N 1
ATOM 3052 C CA . ILE A 1 390 ? -4.922 9.122 32.592 1.00 93.94 390 ILE A CA 1
ATOM 3053 C C . ILE A 1 390 ? -4.740 8.372 33.909 1.00 93.94 390 ILE A C 1
ATOM 3055 O O . ILE A 1 390 ? -3.810 8.642 34.666 1.00 93.94 390 ILE A O 1
ATOM 3059 N N . VAL A 1 391 ? -5.624 7.423 34.191 1.00 94.44 391 VAL A N 1
ATOM 3060 C CA . VAL A 1 391 ? -5.581 6.596 35.398 1.00 94.44 391 VAL A CA 1
ATOM 3061 C C . VAL A 1 391 ? -5.099 5.207 35.008 1.00 94.44 391 VAL A C 1
ATOM 3063 O O . VAL A 1 391 ? -5.750 4.519 34.226 1.00 94.44 391 VAL A O 1
ATOM 3066 N N . VAL A 1 392 ? -3.965 4.791 35.562 1.00 94.62 392 VAL A N 1
ATOM 3067 C CA . VAL A 1 392 ? -3.357 3.478 35.343 1.00 94.62 392 VAL A CA 1
ATOM 3068 C C . VAL A 1 392 ? -3.453 2.676 36.631 1.00 94.62 392 VAL A C 1
ATOM 3070 O O . VAL A 1 392 ? -2.906 3.063 37.661 1.00 94.62 392 VAL A O 1
ATOM 3073 N N . SER A 1 393 ? -4.137 1.540 36.588 1.00 95.00 393 SER A N 1
ATOM 3074 C CA . SER A 1 393 ? -4.204 0.630 37.727 1.00 95.00 393 SER A CA 1
ATOM 3075 C C . SER A 1 393 ? -3.117 -0.443 37.623 1.00 95.00 393 SER A C 1
ATOM 3077 O O . SER A 1 393 ? -2.818 -0.965 36.550 1.00 95.00 393 SER A O 1
ATOM 3079 N N . PHE A 1 394 ? -2.532 -0.782 38.766 1.00 93.31 394 PHE A N 1
ATOM 3080 C CA . PHE A 1 394 ? -1.626 -1.907 38.976 1.00 93.31 394 PHE A CA 1
ATOM 3081 C C . PHE A 1 394 ? -2.308 -2.939 39.879 1.00 93.31 394 PHE A C 1
ATOM 3083 O O . PHE A 1 394 ? -3.449 -2.771 40.301 1.00 93.31 394 PHE A O 1
ATOM 3090 N N . VAL A 1 395 ? -1.606 -4.023 40.213 1.00 90.12 395 VAL A N 1
ATOM 3091 C CA . VAL A 1 395 ? -2.136 -5.058 41.118 1.00 90.12 395 VAL A CA 1
ATOM 3092 C C . VAL A 1 395 ? -2.407 -4.505 42.525 1.00 90.12 395 VAL A C 1
ATOM 3094 O O . VAL A 1 395 ? -3.409 -4.861 43.136 1.00 90.12 395 VAL A O 1
ATOM 3097 N N . ASN A 1 396 ? -1.543 -3.609 43.021 1.00 89.38 396 ASN A N 1
ATOM 3098 C CA . ASN A 1 396 ? -1.586 -3.121 44.407 1.00 89.38 396 ASN A CA 1
ATOM 3099 C C . ASN A 1 396 ? -1.715 -1.596 44.541 1.00 89.38 396 ASN A C 1
ATOM 3101 O O . ASN A 1 396 ? -1.762 -1.098 45.659 1.00 89.38 396 ASN A O 1
ATOM 3105 N N . ALA A 1 397 ? -1.726 -0.848 43.440 1.00 92.69 397 ALA A N 1
ATOM 3106 C CA . ALA A 1 397 ? -1.700 0.612 43.460 1.00 92.69 397 ALA A CA 1
ATOM 3107 C C . ALA A 1 397 ? -2.392 1.183 42.222 1.00 92.69 397 ALA A C 1
ATOM 3109 O O . ALA A 1 397 ? -2.602 0.471 41.242 1.00 92.69 397 ALA A O 1
ATOM 3110 N N . THR A 1 398 ? -2.705 2.472 42.256 1.00 93.19 398 THR A N 1
ATOM 3111 C CA . THR A 1 398 ? -3.201 3.236 41.110 1.00 93.19 398 THR A CA 1
ATOM 3112 C C . THR A 1 398 ? -2.307 4.455 40.916 1.00 93.19 398 THR A C 1
ATOM 3114 O O . THR A 1 398 ? -2.039 5.178 41.871 1.00 93.19 398 THR A O 1
ATOM 3117 N N . LEU A 1 399 ? -1.863 4.687 39.686 1.00 93.12 399 LEU A N 1
ATOM 3118 C CA . LEU A 1 399 ? -1.109 5.865 39.273 1.00 93.12 399 LEU A CA 1
ATOM 3119 C C . LEU A 1 399 ? -2.025 6.781 38.463 1.00 93.12 399 LEU A C 1
ATOM 3121 O O . LEU A 1 399 ? -2.735 6.319 37.571 1.00 93.12 399 LEU A O 1
ATOM 3125 N N . VAL A 1 400 ? -2.006 8.077 38.761 1.00 93.12 400 VAL A N 1
ATOM 3126 C CA . VAL A 1 400 ? -2.780 9.079 38.021 1.00 93.12 400 VAL A CA 1
ATOM 3127 C C . VAL A 1 400 ? -1.819 10.057 37.375 1.00 93.12 400 VAL A C 1
ATOM 3129 O O . VAL A 1 400 ? -0.980 10.646 38.050 1.00 93.12 400 VAL A O 1
ATOM 3132 N N . LEU A 1 401 ? -1.958 10.235 36.069 1.00 91.88 401 LEU A N 1
ATOM 3133 C CA . LEU A 1 401 ? -1.170 11.158 35.267 1.00 91.88 401 LEU A CA 1
ATOM 3134 C C . LEU A 1 401 ? -2.077 12.296 34.794 1.00 91.88 401 LEU A C 1
ATOM 3136 O O . LEU A 1 401 ? -3.184 12.040 34.319 1.00 91.88 401 LEU A O 1
ATOM 3140 N N . ALA A 1 402 ? -1.636 13.541 34.929 1.00 90.62 402 ALA A N 1
ATOM 3141 C CA . ALA A 1 402 ? -2.311 14.701 34.359 1.00 90.62 402 ALA A CA 1
ATOM 3142 C C . ALA A 1 402 ? -1.855 14.925 32.913 1.00 90.62 402 ALA A C 1
ATOM 3144 O O . ALA A 1 402 ? -0.673 14.793 32.593 1.00 90.62 402 ALA A O 1
ATOM 3145 N N . ILE A 1 403 ? -2.808 15.274 32.051 1.00 88.06 403 ILE A N 1
ATOM 3146 C CA . ILE A 1 403 ? -2.579 15.587 30.642 1.00 88.06 403 ILE A CA 1
ATOM 3147 C C . ILE A 1 403 ? -2.435 17.109 30.520 1.00 88.06 403 ILE A C 1
ATOM 3149 O O . ILE A 1 403 ? -3.410 17.843 30.676 1.00 88.06 403 ILE A O 1
ATOM 3153 N N . GLY A 1 404 ? -1.213 17.580 30.272 1.00 78.81 404 GLY A N 1
ATOM 3154 C CA . GLY A 1 404 ? -0.900 18.974 29.946 1.00 78.81 404 GLY A CA 1
ATOM 3155 C C . GLY A 1 404 ? -0.062 19.063 28.669 1.00 78.81 404 GLY A C 1
ATOM 3156 O O . GLY A 1 404 ? -0.233 18.258 27.755 1.00 78.81 404 GLY A O 1
ATOM 3157 N N . GLU A 1 405 ? 0.879 20.011 28.613 1.00 71.81 405 GLU A N 1
ATOM 3158 C CA . GLU A 1 405 ? 1.924 20.021 27.572 1.00 71.81 405 GLU A CA 1
ATOM 3159 C C . GLU A 1 405 ? 2.841 18.790 27.691 1.00 71.81 405 GLU A C 1
ATOM 3161 O O . GLU A 1 405 ? 3.233 18.190 26.688 1.00 71.81 405 GLU A O 1
ATOM 3166 N N . THR A 1 406 ? 3.137 18.397 28.931 1.00 77.56 406 THR A N 1
ATOM 3167 C CA . THR A 1 406 ? 3.832 17.170 29.326 1.00 77.56 406 THR A CA 1
ATOM 3168 C C . THR A 1 406 ? 2.902 16.296 30.169 1.00 77.56 406 THR A C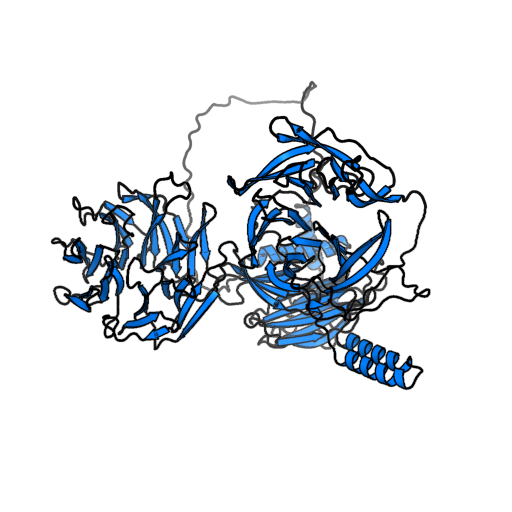 1
ATOM 3170 O O . THR A 1 406 ? 1.968 16.784 30.809 1.00 77.56 406 THR A O 1
ATOM 3173 N N . VAL A 1 407 ? 3.136 14.981 30.153 1.00 82.75 407 VAL A N 1
ATOM 3174 C CA . VAL A 1 407 ? 2.409 14.027 31.003 1.00 82.75 407 VAL A CA 1
ATOM 3175 C C . VAL A 1 407 ? 3.159 13.892 32.326 1.00 82.75 407 VAL A C 1
ATOM 3177 O O . VAL A 1 407 ? 4.292 13.412 32.342 1.00 82.75 407 VAL A O 1
ATOM 3180 N N . GLU A 1 408 ? 2.534 14.312 33.426 1.00 87.31 408 GLU A N 1
ATOM 3181 C CA . GLU A 1 408 ? 3.142 14.334 34.766 1.00 87.31 408 GLU A CA 1
ATOM 3182 C C . GLU A 1 408 ? 2.277 13.609 35.802 1.00 87.31 408 GLU A C 1
ATOM 3184 O O . GLU A 1 408 ? 1.057 13.522 35.666 1.00 87.31 408 GLU A O 1
ATOM 3189 N N . GLU A 1 409 ? 2.899 13.086 36.860 1.00 88.19 409 GLU A N 1
ATOM 3190 C CA . GLU A 1 409 ? 2.183 12.419 37.951 1.00 88.19 409 GLU A CA 1
ATOM 3191 C C . GLU A 1 409 ? 1.367 13.419 38.786 1.00 88.19 409 GLU A C 1
ATOM 3193 O O . GLU A 1 409 ? 1.889 14.394 39.331 1.00 88.19 409 GLU A O 1
ATOM 3198 N N . ALA A 1 410 ? 0.063 13.160 38.907 1.00 85.44 410 ALA A N 1
ATOM 3199 C CA . ALA A 1 410 ? -0.889 14.039 39.571 1.00 85.44 410 ALA A CA 1
ATOM 3200 C C . ALA A 1 410 ? -1.146 13.607 41.022 1.00 85.44 410 ALA A C 1
ATOM 3202 O O . ALA A 1 410 ? -1.888 12.658 41.288 1.00 85.44 410 ALA A O 1
ATOM 3203 N N . ASN A 1 411 ? -0.607 14.369 41.977 1.00 80.25 411 ASN A N 1
ATOM 3204 C CA . ASN A 1 411 ? -0.773 14.106 43.412 1.00 80.25 411 ASN A CA 1
ATOM 3205 C C . ASN A 1 411 ? -2.083 14.658 44.009 1.00 80.25 411 ASN A C 1
ATOM 3207 O O . ASN A 1 411 ? -2.511 14.217 45.074 1.00 80.25 411 ASN A O 1
ATOM 3211 N N . ASP A 1 412 ? -2.730 15.628 43.357 1.00 77.38 412 ASP A N 1
ATOM 3212 C CA . ASP A 1 412 ? -3.892 16.352 43.894 1.00 77.38 412 ASP A CA 1
ATOM 3213 C C . ASP A 1 412 ? -5.229 15.977 43.227 1.00 77.38 412 ASP A C 1
ATOM 3215 O O . ASP A 1 412 ? -6.243 16.645 43.434 1.00 77.38 412 ASP A O 1
ATOM 3219 N N . SER A 1 413 ? -5.240 14.879 42.469 1.00 80.38 413 SER A N 1
ATOM 3220 C CA . SER A 1 413 ? -6.382 14.402 41.680 1.00 80.38 413 SER A CA 1
ATOM 3221 C C . SER A 1 413 ? -7.571 13.901 42.518 1.00 80.38 413 SER A C 1
ATOM 3223 O O . SER A 1 413 ? -8.681 13.770 42.010 1.00 80.38 413 SER A O 1
ATOM 3225 N N . GLY A 1 414 ? -7.366 13.613 43.809 1.00 81.88 414 GLY A N 1
ATOM 3226 C CA . GLY A 1 414 ? -8.396 13.089 44.718 1.00 81.88 414 GLY A CA 1
ATOM 3227 C C . GLY A 1 414 ? -8.611 11.571 44.635 1.00 81.88 414 GLY A C 1
ATOM 3228 O O . GLY A 1 414 ? -9.292 10.999 45.494 1.00 81.88 414 GLY A O 1
ATOM 3229 N N . PHE A 1 415 ? -7.996 10.894 43.664 1.00 88.00 415 PHE A N 1
ATOM 3230 C CA . PHE A 1 415 ? -8.002 9.435 43.565 1.00 88.00 415 PHE A CA 1
ATOM 3231 C C . PHE A 1 415 ? -7.192 8.784 44.695 1.00 88.00 415 PHE A C 1
ATOM 3233 O O . PHE A 1 415 ? -6.272 9.362 45.273 1.00 88.00 415 PHE A O 1
ATOM 3240 N N . MET A 1 416 ? -7.568 7.560 45.051 1.00 89.00 416 MET A N 1
ATOM 3241 C CA . MET A 1 416 ? -6.843 6.726 46.001 1.00 89.00 416 MET A CA 1
ATOM 3242 C C . MET A 1 416 ? -5.753 5.952 45.260 1.00 89.00 416 MET A C 1
ATOM 3244 O O . MET A 1 416 ? -6.060 5.040 44.498 1.00 89.00 416 MET A O 1
ATOM 3248 N N . ALA A 1 417 ? -4.490 6.312 45.496 1.00 87.69 417 ALA A N 1
ATOM 3249 C CA . ALA A 1 417 ? -3.340 5.684 44.842 1.00 87.69 417 ALA A CA 1
ATOM 3250 C C . ALA A 1 417 ? -2.889 4.364 45.503 1.00 87.69 417 ALA A C 1
ATOM 3252 O O . ALA A 1 417 ? -2.190 3.562 44.891 1.00 87.69 417 ALA A O 1
ATOM 3253 N N . THR A 1 418 ? -3.285 4.109 46.754 1.00 90.25 418 THR A N 1
ATOM 3254 C CA . THR A 1 418 ? -2.796 2.970 47.558 1.00 90.25 418 THR A CA 1
ATOM 3255 C C . THR A 1 418 ? -3.494 1.641 47.277 1.00 90.25 418 THR A C 1
ATOM 3257 O O . THR A 1 418 ? -3.102 0.625 47.840 1.00 90.25 418 THR A O 1
ATOM 3260 N N . THR A 1 419 ? -4.560 1.642 46.480 1.00 91.19 419 THR A N 1
ATOM 3261 C CA . THR A 1 419 ? -5.363 0.459 46.148 1.00 91.19 419 THR A CA 1
ATOM 3262 C C . THR A 1 419 ? -5.555 0.367 44.633 1.00 91.19 419 THR A C 1
ATOM 3264 O O . THR A 1 419 ? -5.463 1.386 43.940 1.00 91.19 419 THR A O 1
ATOM 3267 N N . PRO A 1 420 ? -5.792 -0.838 44.083 1.00 93.38 420 PRO A N 1
ATOM 3268 C CA . PRO A 1 420 ? -6.109 -0.993 42.668 1.00 93.38 420 PRO A CA 1
ATOM 3269 C C . PRO A 1 420 ? -7.491 -0.410 42.352 1.00 93.38 420 PRO A C 1
ATOM 3271 O O . PRO A 1 420 ? -8.421 -0.501 43.158 1.00 93.38 420 PRO A O 1
ATOM 3274 N N . THR A 1 421 ? -7.633 0.146 41.154 1.00 94.50 421 THR A N 1
ATOM 3275 C CA . THR A 1 421 ? -8.899 0.689 40.648 1.00 94.50 421 THR A CA 1
ATOM 3276 C C . THR A 1 421 ? -9.527 -0.315 39.685 1.00 94.50 421 THR A C 1
ATOM 3278 O O . THR A 1 421 ? -8.856 -0.832 38.800 1.00 94.50 421 THR A O 1
ATOM 3281 N N . LEU A 1 422 ? -10.815 -0.612 39.862 1.00 92.94 422 LEU A N 1
ATOM 3282 C CA . LEU A 1 422 ? -11.591 -1.513 38.997 1.00 92.94 422 LEU A CA 1
ATOM 3283 C C . LEU A 1 422 ? -12.303 -0.764 37.869 1.00 92.94 422 LEU A C 1
ATOM 3285 O O . LEU A 1 422 ? -12.536 -1.328 36.802 1.00 92.94 422 LEU A O 1
ATOM 3289 N N . GLY A 1 423 ? -12.655 0.496 38.112 1.00 92.00 423 GLY A N 1
ATOM 3290 C CA . GLY A 1 423 ? -13.265 1.372 37.125 1.00 92.00 423 GLY A CA 1
ATOM 3291 C C . GLY A 1 423 ? -13.249 2.815 37.598 1.00 92.00 423 GLY A C 1
ATOM 3292 O O . GLY A 1 423 ? -13.463 3.095 38.780 1.00 92.00 423 GLY A O 1
ATOM 3293 N N . CYS A 1 424 ? -13.004 3.732 36.673 1.00 92.94 424 CYS A N 1
ATOM 3294 C CA . CYS A 1 424 ? -13.117 5.158 36.927 1.00 92.94 424 CYS A CA 1
ATOM 3295 C C . CYS A 1 424 ? -13.676 5.893 35.715 1.00 92.94 424 CYS A C 1
ATOM 3297 O O . CYS A 1 424 ? -13.511 5.457 34.576 1.00 92.94 424 CYS A O 1
ATOM 3299 N N . GLY A 1 425 ? -14.320 7.023 35.978 1.00 91.12 425 GLY A N 1
ATOM 3300 C CA . GLY A 1 425 ? -14.939 7.843 34.952 1.00 91.12 425 GLY A CA 1
ATOM 3301 C C . GLY A 1 425 ? -15.585 9.087 35.541 1.00 91.12 425 GLY A C 1
ATOM 3302 O O . GLY A 1 425 ? -15.584 9.294 36.759 1.00 91.12 425 GLY A O 1
ATOM 3303 N N . ILE A 1 426 ? -16.130 9.911 34.653 1.00 91.44 426 ILE A N 1
ATOM 3304 C CA . ILE A 1 426 ? -16.927 11.078 35.017 1.00 91.44 426 ILE A CA 1
ATOM 3305 C C . ILE A 1 426 ? -18.366 10.651 35.328 1.00 91.44 426 ILE A C 1
ATOM 3307 O O . ILE A 1 426 ? -18.946 9.821 34.623 1.00 91.44 426 ILE A O 1
ATOM 3311 N N . ILE A 1 427 ? -18.936 11.213 36.390 1.00 89.88 427 ILE A N 1
ATOM 3312 C CA . ILE A 1 427 ? -20.329 11.033 36.789 1.00 89.88 427 ILE A CA 1
ATOM 3313 C C . ILE A 1 427 ? -20.974 12.410 36.986 1.00 89.88 427 ILE A C 1
ATOM 3315 O O . ILE A 1 427 ? -20.412 13.288 37.634 1.00 89.88 427 ILE A O 1
ATOM 3319 N N . GLY A 1 428 ? -22.159 12.616 36.417 1.00 86.44 428 GLY A N 1
ATOM 3320 C CA . GLY A 1 428 ? -22.764 13.944 36.317 1.00 86.44 428 GLY A CA 1
ATOM 3321 C C . GLY A 1 428 ? -21.965 14.870 35.396 1.00 86.44 428 GLY A C 1
ATOM 3322 O O . GLY A 1 428 ? -21.400 14.414 34.402 1.00 86.44 428 GLY A O 1
ATOM 3323 N N . ASP A 1 429 ? -21.936 16.157 35.738 1.00 85.12 429 ASP A N 1
ATOM 3324 C CA . ASP A 1 429 ? -21.309 17.189 34.906 1.00 85.12 429 ASP A CA 1
ATOM 3325 C C . ASP A 1 429 ? -19.816 17.363 35.237 1.00 85.12 429 ASP A C 1
ATOM 3327 O O . ASP A 1 429 ? -18.989 17.475 34.336 1.00 85.12 429 ASP A O 1
ATOM 3331 N N . ASP A 1 430 ? -19.455 17.342 36.527 1.00 87.00 430 ASP A N 1
ATOM 3332 C CA . ASP A 1 430 ? -18.130 17.741 37.027 1.00 87.00 430 ASP A CA 1
ATOM 3333 C C . ASP A 1 430 ? -17.574 16.854 38.162 1.00 87.00 430 ASP A C 1
ATOM 3335 O O . ASP A 1 430 ? -16.587 17.217 38.813 1.00 87.00 430 ASP A O 1
ATOM 3339 N N . ALA A 1 431 ? -18.200 15.704 38.437 1.00 90.38 431 ALA A N 1
ATOM 3340 C CA . ALA A 1 431 ? -17.764 14.792 39.489 1.00 90.38 431 ALA A CA 1
ATOM 3341 C C . ALA A 1 431 ? -17.046 13.561 38.924 1.00 90.38 431 ALA A C 1
ATOM 3343 O O . ALA A 1 431 ? -17.364 13.038 37.858 1.00 90.38 431 ALA A O 1
ATOM 3344 N N . LEU A 1 432 ? -16.060 13.073 39.670 1.00 91.88 432 LEU A N 1
ATOM 3345 C CA . LEU A 1 432 ? -15.266 11.900 39.326 1.00 91.88 432 LEU A CA 1
ATOM 3346 C C . LEU A 1 432 ? -15.659 10.737 40.231 1.00 91.88 432 LEU A C 1
ATOM 3348 O O . LEU A 1 432 ? -15.903 10.910 41.429 1.00 91.88 432 LEU A O 1
ATOM 3352 N N . LEU A 1 433 ? -15.684 9.533 39.674 1.00 93.25 433 LEU A N 1
ATOM 3353 C CA . LEU A 1 433 ? -15.951 8.315 40.425 1.00 93.25 433 LEU A CA 1
ATOM 3354 C C . LEU A 1 433 ? -14.780 7.346 40.292 1.00 93.25 433 LEU A C 1
ATOM 3356 O O . LEU A 1 433 ? -14.325 7.058 39.187 1.00 93.25 433 LEU A O 1
ATOM 3360 N N . GLN A 1 434 ? -14.330 6.806 41.421 1.00 94.31 434 GLN A N 1
ATOM 3361 C CA . GLN A 1 434 ? -13.357 5.722 41.488 1.00 94.31 434 GLN A CA 1
ATOM 3362 C C . GLN A 1 434 ? -13.981 4.526 42.200 1.00 94.31 434 GLN A C 1
ATOM 3364 O O . GLN A 1 434 ? -14.434 4.634 43.338 1.00 94.31 434 GLN A O 1
ATOM 3369 N N . ILE A 1 435 ? -13.965 3.368 41.554 1.00 95.06 435 ILE A N 1
ATOM 3370 C CA . ILE A 1 435 ? -14.411 2.101 42.129 1.00 95.06 435 ILE A CA 1
ATOM 3371 C C . ILE A 1 435 ? -13.172 1.258 42.418 1.00 95.06 435 ILE A C 1
ATOM 3373 O O . ILE A 1 435 ? -12.354 1.026 41.530 1.00 95.06 435 ILE A O 1
ATOM 3377 N N . TYR A 1 436 ? -13.036 0.793 43.654 1.00 94.44 436 TYR A N 1
ATOM 3378 C CA . TYR A 1 436 ? -11.930 -0.043 44.126 1.00 94.44 436 TYR A CA 1
ATOM 3379 C C . TYR A 1 436 ? -12.503 -1.239 44.906 1.00 94.44 436 TYR A C 1
ATOM 3381 O O . TYR A 1 436 ? -13.673 -1.217 45.285 1.00 94.44 436 TYR A O 1
ATOM 3389 N N . PRO A 1 437 ? -11.733 -2.310 45.163 1.00 92.44 437 PRO A N 1
ATOM 3390 C CA . PRO A 1 437 ? -12.284 -3.538 45.747 1.00 92.44 437 PRO A CA 1
ATOM 3391 C C . PRO A 1 437 ? -13.027 -3.354 47.080 1.00 92.44 437 PRO A C 1
ATOM 3393 O O . PRO A 1 437 ? -13.974 -4.082 47.355 1.00 92.44 437 PRO A O 1
ATOM 3396 N N . GLU A 1 438 ? -12.635 -2.375 47.895 1.00 92.25 438 GLU A N 1
ATOM 3397 C CA . GLU A 1 438 ? -13.218 -2.128 49.223 1.00 92.25 438 GLU A CA 1
ATOM 3398 C C . GLU A 1 438 ? -14.363 -1.094 49.218 1.00 92.25 438 GLU A C 1
ATOM 3400 O O . GLU A 1 438 ? -14.985 -0.856 50.259 1.00 92.25 438 GLU A O 1
ATOM 3405 N N . GLY A 1 439 ? -14.666 -0.458 48.078 1.00 92.56 439 GLY A N 1
ATOM 3406 C CA . GLY A 1 439 ? -15.694 0.579 48.035 1.00 92.56 439 GLY A CA 1
ATOM 3407 C C . GLY A 1 439 ? -15.767 1.421 46.761 1.00 92.56 439 GLY A C 1
ATOM 3408 O O . GLY A 1 439 ? -15.114 1.168 45.750 1.00 92.56 439 GLY A O 1
ATOM 3409 N N . ILE A 1 440 ? -16.597 2.459 46.827 1.00 94.19 440 ILE A N 1
ATOM 3410 C CA . ILE A 1 440 ? -16.787 3.461 45.777 1.00 94.19 440 ILE A CA 1
ATOM 3411 C C . ILE A 1 440 ? -16.453 4.828 46.365 1.00 94.19 440 ILE A C 1
ATOM 3413 O O . ILE A 1 440 ? -16.962 5.207 47.420 1.00 94.19 440 ILE A O 1
ATOM 3417 N N . ARG A 1 441 ? -15.616 5.589 45.667 1.00 93.06 441 ARG A N 1
ATOM 3418 C CA . ARG A 1 441 ? -15.201 6.940 46.035 1.00 93.06 441 ARG A CA 1
ATOM 3419 C C . ARG A 1 441 ? -15.753 7.930 45.017 1.00 93.06 441 ARG A C 1
ATOM 3421 O O . ARG A 1 441 ? -15.367 7.905 43.853 1.00 93.06 441 ARG A O 1
ATOM 3428 N N . HIS A 1 442 ? -16.645 8.803 45.466 1.00 92.12 442 HIS A N 1
ATOM 3429 C CA . HIS A 1 442 ? -17.246 9.874 44.679 1.00 92.12 442 HIS A CA 1
ATOM 3430 C C . HIS A 1 442 ? -16.593 11.208 45.043 1.00 92.12 442 HIS A C 1
ATOM 3432 O O . HIS A 1 442 ? -16.689 11.664 46.183 1.00 92.12 442 HIS A O 1
ATOM 3438 N N . ILE A 1 443 ? -15.899 11.805 44.080 1.00 91.25 443 ILE A N 1
ATOM 3439 C CA . ILE A 1 443 ? -15.092 13.014 44.222 1.00 91.25 443 ILE A CA 1
ATOM 3440 C C . ILE A 1 443 ? -15.830 14.142 43.501 1.00 91.25 443 ILE A C 1
ATOM 3442 O O . ILE A 1 443 ? -15.941 14.133 42.279 1.00 91.25 443 ILE A O 1
ATOM 3446 N N . ARG A 1 444 ? -16.350 15.116 44.248 1.00 87.06 444 ARG A N 1
ATOM 3447 C CA . ARG A 1 444 ? -17.018 16.288 43.662 1.00 87.06 444 ARG A CA 1
ATOM 3448 C C . ARG A 1 444 ? -15.996 17.340 43.225 1.00 87.06 444 ARG A C 1
ATOM 3450 O O . ARG A 1 444 ? -14.854 17.338 43.689 1.00 87.06 444 ARG A O 1
ATOM 3457 N N . SER A 1 445 ? -16.424 18.287 42.395 1.00 82.25 445 SER A N 1
ATOM 3458 C CA . SER A 1 445 ? -15.590 19.402 41.920 1.00 82.25 445 SER A CA 1
ATOM 3459 C C . SER A 1 445 ? -15.008 20.274 43.039 1.00 82.25 445 SER A C 1
ATOM 3461 O O . SER A 1 445 ? -13.901 20.797 42.915 1.00 82.25 445 SER A O 1
ATOM 3463 N N . ASP A 1 446 ? -15.697 20.369 44.177 1.00 81.56 446 ASP A N 1
ATOM 3464 C CA . ASP A 1 446 ? -15.228 21.071 45.377 1.00 81.56 446 ASP A CA 1
ATOM 3465 C C . ASP A 1 446 ? -14.248 20.259 46.246 1.00 81.56 446 ASP A C 1
ATOM 3467 O O . ASP A 1 446 ? -13.955 20.640 47.382 1.00 81.56 446 ASP A O 1
ATOM 3471 N N . ARG A 1 447 ? -13.734 19.141 45.714 1.00 81.56 447 ARG A N 1
ATOM 3472 C CA . ARG A 1 447 ? -12.829 18.188 46.374 1.00 81.56 447 ARG A CA 1
ATOM 3473 C C . ARG A 1 447 ? -13.436 17.479 47.590 1.00 81.56 447 ARG A C 1
ATOM 3475 O O . ARG A 1 447 ? -12.704 16.811 48.324 1.00 81.56 447 ARG A O 1
ATOM 3482 N N . ARG A 1 448 ? -14.755 17.562 47.819 1.00 85.50 448 ARG A N 1
ATOM 3483 C CA . ARG A 1 448 ? -15.417 16.697 48.805 1.00 85.50 448 ARG A CA 1
ATOM 3484 C C . ARG A 1 448 ? -15.475 15.272 48.283 1.00 85.50 448 ARG A C 1
ATOM 3486 O O . ARG A 1 448 ? -15.844 15.022 47.137 1.00 85.50 448 ARG A O 1
ATOM 3493 N N . VAL A 1 449 ? -15.129 14.346 49.166 1.00 88.50 449 VAL A N 1
ATOM 3494 C CA . VAL A 1 449 ? -15.075 12.921 48.866 1.00 88.50 449 VAL A CA 1
ATOM 3495 C C . VAL A 1 449 ? -16.134 12.202 49.687 1.00 88.50 449 VAL A C 1
ATOM 3497 O O . VAL A 1 449 ? -16.067 12.191 50.915 1.00 88.50 449 VAL A O 1
ATOM 3500 N N . ASN A 1 450 ? -17.086 11.582 48.999 1.00 89.50 450 ASN A N 1
ATOM 3501 C CA . ASN A 1 450 ? -18.052 10.668 49.591 1.00 89.50 450 ASN A CA 1
ATOM 3502 C C . ASN A 1 450 ? -17.582 9.235 49.339 1.00 89.50 450 ASN A C 1
ATOM 3504 O O . ASN A 1 450 ? -17.361 8.843 48.195 1.00 89.50 450 ASN A O 1
ATOM 3508 N N . GLU A 1 451 ? -17.418 8.457 50.404 1.00 89.69 451 GLU A N 1
ATOM 3509 C CA . GLU A 1 451 ? -16.931 7.080 50.329 1.00 89.69 451 GLU A CA 1
ATOM 3510 C C . GLU A 1 451 ? -18.037 6.111 50.753 1.00 89.69 451 GLU A C 1
ATOM 3512 O O . GLU A 1 451 ? -18.546 6.185 51.873 1.00 89.69 451 GLU A O 1
ATOM 3517 N N . TRP A 1 452 ? -18.404 5.197 49.858 1.00 92.19 452 TRP A N 1
ATOM 3518 C CA . TRP A 1 452 ? -19.268 4.060 50.152 1.00 92.19 452 TRP A CA 1
ATOM 3519 C C . TRP A 1 452 ? -18.392 2.825 50.350 1.00 92.19 452 TRP A C 1
ATOM 3521 O O . TRP A 1 452 ? -17.596 2.484 49.478 1.00 92.19 452 TRP A O 1
ATOM 3531 N N . LYS A 1 453 ? -18.520 2.159 51.499 1.00 90.44 453 LYS A N 1
ATOM 3532 C CA . LYS A 1 453 ? -17.740 0.960 51.835 1.00 90.44 453 LYS A CA 1
ATOM 3533 C C . LYS A 1 453 ? -18.567 -0.288 51.611 1.00 90.44 453 LYS A C 1
ATOM 3535 O O . LYS A 1 453 ? -19.773 -0.285 51.860 1.00 90.44 453 LYS A O 1
ATOM 3540 N N . THR A 1 454 ? -17.912 -1.365 51.203 1.00 88.25 454 THR A N 1
ATOM 3541 C CA . THR A 1 454 ? -18.608 -2.612 50.918 1.00 88.25 454 THR A CA 1
ATOM 3542 C C . THR A 1 454 ? -19.257 -3.220 52.177 1.00 88.25 454 THR A C 1
ATOM 3544 O O . THR A 1 454 ? -18.660 -3.269 53.260 1.00 88.25 454 THR A O 1
ATOM 3547 N N . PRO A 1 455 ? -20.491 -3.737 52.065 1.00 84.50 455 PRO A N 1
ATOM 3548 C CA . PRO A 1 455 ? -21.166 -4.450 53.143 1.00 84.50 455 PRO A CA 1
ATOM 3549 C C . PRO A 1 455 ? -20.451 -5.767 53.494 1.00 84.50 455 PRO A C 1
ATOM 3551 O O . PRO A 1 455 ? -20.188 -6.604 52.632 1.00 84.50 455 PRO A O 1
ATOM 3554 N N . GLY A 1 456 ? -20.179 -5.999 54.783 1.00 73.44 456 GLY A N 1
ATOM 3555 C CA . GLY A 1 456 ? -19.834 -7.334 55.294 1.00 73.44 456 GLY A CA 1
ATOM 3556 C C . GLY A 1 456 ? -18.445 -7.883 54.933 1.00 73.44 456 GLY A C 1
ATOM 3557 O O . GLY A 1 456 ? -18.317 -9.095 54.780 1.00 73.44 456 GLY A O 1
ATOM 3558 N N . LYS A 1 457 ? -17.408 -7.036 54.818 1.00 79.56 457 LYS A N 1
ATOM 3559 C CA . LYS A 1 457 ? -16.029 -7.415 54.406 1.00 79.56 457 LYS A CA 1
ATOM 3560 C C . LYS A 1 457 ? -15.938 -8.099 53.027 1.00 79.56 457 LYS A C 1
ATOM 3562 O O . LYS A 1 457 ? -14.935 -8.743 52.728 1.00 79.56 457 LYS A O 1
ATOM 3567 N N . ARG A 1 458 ? -16.981 -8.008 52.199 1.00 87.62 458 ARG A N 1
ATOM 3568 C CA . ARG A 1 458 ? -16.962 -8.521 50.824 1.00 87.62 458 ARG A CA 1
ATOM 3569 C C . ARG A 1 458 ? -16.266 -7.514 49.921 1.00 87.62 458 ARG A C 1
ATOM 3571 O O . ARG A 1 458 ? -16.331 -6.320 50.184 1.00 87.62 458 ARG A O 1
ATOM 3578 N N . GLN A 1 459 ? -15.645 -7.984 48.849 1.00 91.62 459 GLN A N 1
ATOM 3579 C CA . GLN A 1 459 ? -14.987 -7.108 47.882 1.00 91.62 459 GLN A CA 1
ATOM 3580 C C . GLN A 1 459 ? -15.838 -6.956 46.622 1.00 91.62 459 GLN A C 1
ATOM 3582 O O . GLN A 1 459 ? -16.582 -7.869 46.255 1.00 91.62 459 GLN A O 1
ATOM 3587 N N . ILE A 1 460 ? -15.732 -5.803 45.966 1.00 93.94 460 ILE A N 1
ATOM 3588 C CA . ILE A 1 460 ? -16.263 -5.585 44.620 1.00 93.94 460 ILE A CA 1
ATOM 3589 C C . ILE A 1 460 ? -15.387 -6.373 43.643 1.00 93.94 460 ILE A C 1
ATOM 3591 O O . ILE A 1 460 ? -14.169 -6.216 43.636 1.00 93.94 460 ILE A O 1
ATOM 3595 N N . VAL A 1 461 ? -16.005 -7.221 42.820 1.00 92.00 461 VAL A N 1
ATOM 3596 C CA . VAL A 1 461 ? -15.307 -8.055 41.826 1.00 92.00 461 VAL A CA 1
ATOM 3597 C C . VAL A 1 461 ? -15.372 -7.417 40.440 1.00 92.00 461 VAL A C 1
ATOM 3599 O O . VAL A 1 461 ? -14.388 -7.424 39.700 1.00 92.00 461 VAL A O 1
ATOM 3602 N N . LYS A 1 462 ? -16.530 -6.852 40.077 1.00 93.12 462 LYS A N 1
ATOM 3603 C CA . LYS A 1 462 ? -16.760 -6.187 38.787 1.00 93.12 462 LYS A CA 1
ATOM 3604 C C . LYS A 1 462 ? -17.623 -4.950 38.963 1.00 93.12 462 LYS A C 1
ATOM 3606 O O . LYS A 1 462 ? -18.431 -4.868 39.886 1.00 93.12 462 LYS A O 1
ATOM 3611 N N . CYS A 1 463 ? -17.492 -4.016 38.033 1.00 94.19 463 CYS A N 1
ATOM 3612 C CA . CYS A 1 463 ? -18.302 -2.810 37.973 1.00 94.19 463 CYS A CA 1
ATOM 3613 C C . CYS A 1 463 ? -18.658 -2.459 36.527 1.00 94.19 463 CYS A C 1
ATOM 3615 O O . CYS A 1 463 ? -17.924 -2.797 35.601 1.00 94.19 463 CYS A O 1
ATOM 3617 N N . ALA A 1 464 ? -19.768 -1.755 36.356 1.00 93.12 464 ALA A N 1
ATOM 3618 C CA . ALA A 1 464 ? -20.145 -1.075 35.130 1.00 93.12 464 ALA A CA 1
ATOM 3619 C C . ALA A 1 464 ? -20.656 0.321 35.497 1.00 93.12 464 ALA A C 1
ATOM 3621 O O . ALA A 1 464 ? -21.361 0.484 36.493 1.00 93.12 464 ALA A O 1
ATOM 3622 N N . MET A 1 465 ? -20.284 1.330 34.718 1.00 92.00 465 MET A N 1
ATOM 3623 C CA . MET A 1 465 ? -20.675 2.714 34.972 1.00 92.00 465 MET A CA 1
ATOM 3624 C C . MET A 1 465 ? -21.033 3.426 33.674 1.00 92.00 465 MET A C 1
ATOM 3626 O O . MET A 1 465 ? -20.475 3.125 32.621 1.00 92.00 465 MET A O 1
ATOM 3630 N N . ASN A 1 466 ? -21.937 4.391 33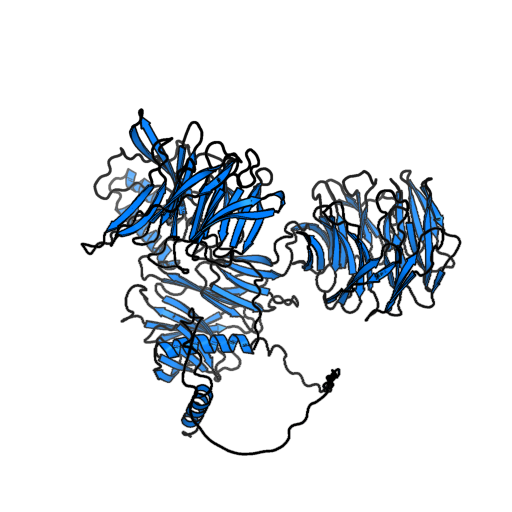.778 1.00 90.94 466 ASN A N 1
ATOM 3631 C CA . ASN A 1 466 ? -22.127 5.443 32.789 1.00 90.94 466 ASN A CA 1
ATOM 3632 C C . ASN A 1 466 ? -22.189 6.805 33.499 1.00 90.94 466 ASN A C 1
ATOM 3634 O O . ASN A 1 466 ? -21.855 6.925 34.676 1.00 90.94 466 ASN A O 1
ATOM 3638 N N . ARG A 1 467 ? -22.656 7.836 32.788 1.00 88.75 467 ARG A N 1
ATOM 3639 C CA . ARG A 1 467 ? -22.709 9.212 33.299 1.00 88.75 467 ARG A CA 1
ATOM 3640 C C . ARG A 1 467 ? -23.594 9.402 34.533 1.00 88.75 467 ARG A C 1
ATOM 3642 O O . ARG A 1 467 ? -23.391 10.372 35.251 1.00 88.75 467 ARG A O 1
ATOM 3649 N N . ARG A 1 468 ? -24.596 8.550 34.783 1.00 90.81 468 ARG A N 1
ATOM 3650 C CA . ARG A 1 468 ? -25.550 8.730 35.901 1.00 90.81 468 ARG A CA 1
ATOM 3651 C C . ARG A 1 468 ? -25.879 7.461 36.681 1.00 90.81 468 ARG A C 1
ATOM 3653 O O . ARG A 1 468 ? -26.616 7.529 37.654 1.00 90.81 468 ARG A O 1
ATOM 3660 N N . GLN A 1 469 ? -25.363 6.315 36.271 1.00 92.50 469 GLN A N 1
ATOM 3661 C CA . GLN A 1 469 ? -25.695 5.005 36.808 1.00 92.50 469 GLN A CA 1
ATOM 3662 C C . GLN A 1 469 ? -24.415 4.225 37.064 1.00 92.50 469 GLN A C 1
ATOM 3664 O O . GLN A 1 469 ? -23.475 4.247 36.264 1.00 92.50 469 GLN A O 1
ATOM 3669 N N . VAL A 1 470 ? -24.400 3.499 38.176 1.00 94.19 470 VAL A N 1
ATOM 3670 C CA . VAL A 1 470 ? -23.271 2.667 38.582 1.00 94.19 470 VAL A CA 1
ATOM 3671 C C . VAL A 1 470 ? -23.813 1.336 39.074 1.00 94.19 470 VAL A C 1
ATOM 3673 O O . VAL A 1 470 ? -24.640 1.292 39.975 1.00 94.19 470 VAL A O 1
ATOM 3676 N N . ALA A 1 471 ? -23.336 0.239 38.502 1.00 93.44 471 ALA A N 1
ATOM 3677 C CA . ALA A 1 471 ? -23.652 -1.111 38.942 1.00 93.44 471 ALA A CA 1
ATOM 3678 C C . ALA A 1 471 ? -22.369 -1.803 39.408 1.00 93.44 471 ALA A C 1
ATOM 3680 O O . ALA A 1 471 ? -21.360 -1.806 38.697 1.00 93.44 471 ALA A O 1
ATOM 3681 N N . VAL A 1 472 ? -22.392 -2.406 40.594 1.00 94.00 472 VAL A N 1
ATOM 3682 C CA . VAL A 1 472 ? -21.255 -3.145 41.159 1.00 94.00 472 VAL A CA 1
ATOM 3683 C C . VAL A 1 472 ? -21.682 -4.542 41.583 1.00 94.00 472 VAL A C 1
ATOM 3685 O O . VAL A 1 472 ? -22.743 -4.731 42.171 1.00 94.00 472 VAL A O 1
ATOM 3688 N N . ALA A 1 473 ? -20.838 -5.525 41.288 1.00 93.50 473 ALA A N 1
ATOM 3689 C CA . ALA A 1 473 ? -21.032 -6.909 41.690 1.00 93.50 473 ALA A CA 1
ATOM 3690 C C . ALA A 1 473 ? -20.062 -7.245 42.824 1.00 93.50 473 ALA A C 1
ATOM 3692 O O . ALA A 1 473 ? -18.843 -7.109 42.676 1.00 93.50 473 ALA A O 1
ATOM 3693 N N . LEU A 1 474 ? -20.607 -7.683 43.955 1.00 92.62 474 LEU A N 1
ATOM 3694 C CA . LEU A 1 474 ? -19.857 -8.118 45.127 1.00 92.62 474 LEU A CA 1
ATOM 3695 C C . LEU A 1 474 ? -19.485 -9.602 45.021 1.00 92.62 474 LEU A C 1
ATOM 3697 O O . LEU A 1 474 ? -20.163 -10.395 44.360 1.00 92.62 474 LEU A O 1
ATOM 3701 N N . ALA A 1 475 ? -18.432 -9.992 45.738 1.00 88.25 475 ALA A N 1
ATOM 3702 C CA . ALA A 1 475 ? -18.066 -11.391 45.923 1.00 88.25 475 ALA A CA 1
ATOM 3703 C C . ALA A 1 475 ? -19.264 -12.188 46.476 1.00 88.25 475 ALA A C 1
ATOM 3705 O O . ALA A 1 475 ? -19.869 -11.800 47.479 1.00 88.25 475 ALA A O 1
ATOM 3706 N N . GLY A 1 476 ? -19.617 -13.290 45.807 1.00 83.62 476 GLY A N 1
ATOM 3707 C CA . GLY A 1 476 ? -20.832 -14.066 46.085 1.00 83.62 476 GLY A CA 1
ATOM 3708 C C . GLY A 1 476 ? -22.033 -13.758 45.180 1.00 83.62 476 GLY A C 1
ATOM 3709 O O . GLY A 1 476 ? -23.113 -14.275 45.444 1.00 83.62 476 GLY A O 1
ATOM 3710 N N . GLY A 1 477 ? -21.863 -12.947 44.127 1.00 83.88 477 GLY A N 1
ATOM 3711 C CA . GLY A 1 477 ? -22.878 -12.761 43.079 1.00 83.88 477 GLY A CA 1
ATOM 3712 C C . GLY A 1 477 ? -24.017 -11.804 43.444 1.00 83.88 477 GLY A C 1
ATOM 3713 O O . GLY A 1 477 ? -25.097 -11.900 42.869 1.00 83.88 477 GLY A O 1
ATOM 3714 N N . GLU A 1 478 ? -23.800 -10.905 44.409 1.00 89.56 478 GLU A N 1
ATOM 3715 C CA . GLU A 1 478 ? -24.760 -9.864 44.803 1.00 89.56 478 GLU A CA 1
ATOM 3716 C C . GLU A 1 478 ? -24.526 -8.591 43.980 1.00 89.56 478 GLU A C 1
ATOM 3718 O O . GLU A 1 478 ? -23.409 -8.069 43.944 1.00 89.56 478 GLU A O 1
ATOM 3723 N N . LEU A 1 479 ? -25.572 -8.099 43.321 1.00 91.12 479 LEU A N 1
ATOM 3724 C CA . LEU A 1 479 ? -25.550 -6.905 42.485 1.00 91.12 479 LEU A CA 1
ATOM 3725 C C . LEU A 1 479 ? -26.130 -5.717 43.260 1.00 91.12 479 LEU A C 1
ATOM 3727 O O . LEU A 1 479 ? -27.241 -5.786 43.789 1.00 91.12 479 LEU A O 1
ATOM 3731 N N . VAL A 1 480 ? -25.372 -4.622 43.306 1.00 92.44 480 VAL A N 1
ATOM 3732 C CA . VAL A 1 480 ? -25.775 -3.351 43.917 1.00 92.44 480 VAL A CA 1
ATOM 3733 C C . VAL A 1 480 ? -25.803 -2.282 42.831 1.00 92.44 480 VAL A C 1
ATOM 3735 O O . VAL A 1 480 ? -24.842 -2.127 42.074 1.00 92.44 480 VAL A O 1
ATOM 3738 N N . TYR A 1 481 ? -26.914 -1.559 42.747 1.00 93.31 481 TYR A N 1
ATOM 3739 C CA . TYR A 1 481 ? -27.148 -0.522 41.750 1.00 93.31 481 TYR A CA 1
ATOM 3740 C C . TYR A 1 481 ? -27.247 0.847 42.423 1.00 93.31 481 TYR A C 1
ATOM 3742 O O . TYR A 1 481 ? -27.879 0.993 43.470 1.00 93.31 481 TYR A O 1
ATOM 3750 N N . PHE A 1 482 ? -26.619 1.839 41.804 1.00 92.81 482 PHE A N 1
ATOM 3751 C CA . PHE A 1 482 ? -26.634 3.225 42.229 1.00 92.81 482 PHE A CA 1
ATOM 3752 C C . PHE A 1 482 ? -27.059 4.134 41.084 1.00 92.81 482 PHE A C 1
ATOM 3754 O O . PHE A 1 482 ? -26.672 3.932 39.930 1.00 92.81 482 PHE A O 1
ATOM 3761 N N . GLU A 1 483 ? -27.783 5.188 41.432 1.00 91.62 483 GLU A N 1
ATOM 3762 C CA . GLU A 1 483 ? -28.234 6.207 40.493 1.00 91.62 483 GLU A CA 1
ATOM 3763 C C . GLU A 1 483 ? -27.903 7.605 41.018 1.00 91.62 483 GLU A C 1
ATOM 3765 O O . GLU A 1 483 ? -27.960 7.873 42.220 1.00 91.62 483 GLU A O 1
ATOM 3770 N N . LEU A 1 484 ? -27.508 8.491 40.106 1.00 90.81 484 LEU A N 1
ATOM 3771 C CA . LEU A 1 484 ? -27.178 9.872 40.406 1.00 90.81 484 LEU A CA 1
ATOM 3772 C C . LEU A 1 484 ? -28.433 10.746 40.343 1.00 90.81 484 LEU A C 1
ATOM 3774 O O . LEU A 1 484 ? -28.993 11.006 39.268 1.00 90.81 484 LEU A O 1
ATOM 3778 N N . ASP A 1 485 ? -28.807 11.287 41.494 1.00 86.75 485 ASP A N 1
ATOM 3779 C CA . ASP A 1 485 ? -29.885 12.259 41.599 1.00 86.75 485 ASP A CA 1
ATOM 3780 C C . ASP A 1 485 ? -29.564 13.553 40.834 1.00 86.75 485 ASP A C 1
ATOM 3782 O O . ASP A 1 485 ? -28.395 13.919 40.679 1.00 86.75 485 ASP A O 1
ATOM 3786 N N . PRO A 1 486 ? -30.583 14.340 40.439 1.00 82.62 486 PRO A N 1
ATOM 3787 C CA . PRO A 1 486 ? -30.384 15.683 39.884 1.00 82.62 486 PRO A CA 1
ATOM 3788 C C . PRO A 1 486 ? -29.599 16.639 40.803 1.00 82.62 486 PRO A C 1
ATOM 3790 O O . PRO A 1 486 ? -29.080 17.649 40.347 1.00 82.62 486 PRO A O 1
ATOM 3793 N N . THR A 1 487 ? -29.512 16.342 42.104 1.00 83.62 487 THR A N 1
ATOM 3794 C CA . THR A 1 487 ? -28.731 17.105 43.095 1.00 83.62 487 THR A CA 1
ATOM 3795 C C . THR A 1 487 ? -27.240 16.725 43.117 1.00 83.62 487 THR A C 1
ATOM 3797 O O . THR A 1 487 ? -26.451 17.309 43.873 1.00 83.62 487 THR A O 1
ATOM 3800 N N . GLY A 1 488 ? -26.840 15.740 42.303 1.00 82.50 488 GLY A N 1
ATOM 3801 C CA . GLY A 1 488 ? -25.473 15.236 42.208 1.00 82.50 488 GLY A CA 1
ATOM 3802 C C . GLY A 1 488 ? -25.056 14.369 43.398 1.00 82.50 488 GLY A C 1
ATOM 3803 O O . GLY A 1 488 ? -23.877 14.350 43.747 1.00 82.50 488 GLY A O 1
ATOM 3804 N N . GLN A 1 489 ? -26.003 13.703 44.066 1.00 86.94 489 GLN A N 1
ATOM 3805 C CA . GLN A 1 489 ? -25.724 12.666 45.065 1.00 86.94 489 GLN A CA 1
ATOM 3806 C C . GLN A 1 489 ? -25.968 11.279 44.470 1.00 86.94 489 GLN A C 1
ATOM 3808 O O . GLN A 1 489 ? -26.869 11.097 43.657 1.00 86.94 489 GLN A O 1
ATOM 3813 N N . LEU A 1 490 ? -25.137 10.316 44.867 1.00 88.75 490 LEU A N 1
ATOM 3814 C CA . LEU A 1 490 ? -25.220 8.936 44.406 1.00 88.75 490 LEU A CA 1
ATOM 3815 C C . LEU A 1 490 ? -26.047 8.124 45.410 1.00 88.75 490 LEU A C 1
ATOM 3817 O O . LEU A 1 490 ? -25.600 7.921 46.540 1.00 88.75 490 LEU A O 1
ATOM 3821 N N . ASN A 1 491 ? -27.230 7.675 44.999 1.00 90.31 491 ASN A N 1
ATOM 3822 C CA . ASN A 1 491 ? -28.156 6.928 45.844 1.00 90.31 491 ASN A CA 1
ATOM 3823 C C . ASN A 1 491 ? -28.091 5.431 45.550 1.00 90.31 491 ASN A C 1
ATOM 3825 O O . ASN A 1 491 ? -28.092 5.025 44.391 1.00 90.31 491 ASN A O 1
ATOM 3829 N N . GLU A 1 492 ? -28.069 4.616 46.605 1.00 90.31 492 GLU A N 1
ATOM 3830 C CA . GLU A 1 492 ? -28.166 3.155 46.517 1.00 90.31 492 GLU A CA 1
ATOM 3831 C C . GLU A 1 492 ? -29.629 2.735 46.329 1.00 90.31 492 GLU A C 1
ATOM 3833 O O . GLU A 1 492 ? -30.517 3.202 47.049 1.00 90.31 492 GLU A O 1
ATOM 3838 N N . PHE A 1 493 ? -29.882 1.830 45.383 1.00 88.00 493 PHE A N 1
ATOM 3839 C CA . PHE A 1 493 ? -31.190 1.204 45.237 1.00 88.00 493 PHE A CA 1
ATOM 3840 C C . PHE A 1 493 ? -31.446 0.216 46.378 1.00 88.00 493 PHE A C 1
ATOM 3842 O O . PHE A 1 493 ? -30.568 -0.542 46.784 1.00 88.00 493 PHE A O 1
ATOM 3849 N N . THR A 1 494 ? -32.662 0.241 46.917 1.00 83.50 494 THR A N 1
ATOM 3850 C CA . THR A 1 494 ? -33.004 -0.443 48.171 1.00 83.50 494 THR A CA 1
ATOM 3851 C C . THR A 1 494 ? -32.991 -1.965 48.064 1.00 83.50 494 THR A C 1
ATOM 3853 O O . THR A 1 494 ? -32.709 -2.636 49.058 1.00 83.50 494 THR A O 1
ATOM 3856 N N . GLU A 1 495 ? -33.279 -2.521 46.886 1.00 83.19 495 GLU A N 1
ATOM 3857 C CA . GLU A 1 495 ? -33.243 -3.963 46.654 1.00 83.19 495 GLU A CA 1
ATOM 3858 C C . GLU A 1 495 ? -31.911 -4.413 46.058 1.00 83.19 495 GLU A C 1
ATOM 3860 O O . GLU A 1 495 ? -31.344 -3.781 45.167 1.00 83.19 495 GLU A O 1
ATOM 3865 N N . ARG A 1 496 ? -31.434 -5.564 46.533 1.00 84.88 496 ARG A N 1
ATOM 3866 C CA . ARG A 1 496 ? -30.231 -6.220 46.025 1.00 84.88 496 ARG A CA 1
ATOM 3867 C C . ARG A 1 496 ? -30.601 -7.580 45.478 1.00 84.88 496 ARG A C 1
ATOM 3869 O O . ARG A 1 496 ? -31.277 -8.363 46.146 1.00 84.88 496 ARG A O 1
ATOM 3876 N N . THR A 1 497 ? -30.138 -7.870 44.273 1.00 83.62 497 THR A N 1
ATOM 3877 C CA . THR A 1 497 ? -30.347 -9.168 43.634 1.00 83.62 497 THR A CA 1
ATOM 3878 C C . THR A 1 497 ? -29.109 -10.030 43.837 1.00 83.62 497 THR A C 1
ATOM 3880 O O . THR A 1 497 ? -27.983 -9.574 43.653 1.00 83.62 497 THR A O 1
ATOM 3883 N N . SER A 1 498 ? -29.302 -11.278 44.261 1.00 82.69 498 SER A N 1
ATOM 3884 C CA . SER A 1 498 ? -28.217 -12.247 44.422 1.00 82.69 498 SER A CA 1
ATOM 3885 C C . SER A 1 498 ? -28.393 -13.408 43.458 1.00 82.69 498 SER A C 1
ATOM 3887 O O . SER A 1 498 ? -29.505 -13.892 43.224 1.00 82.69 498 SER A O 1
ATOM 3889 N N . TRP A 1 499 ? -27.283 -13.862 42.885 1.00 83.38 499 TRP A N 1
ATOM 3890 C CA . TRP A 1 499 ? -27.255 -15.015 41.997 1.00 83.38 499 TRP A CA 1
ATOM 3891 C C . TRP A 1 499 ? -26.422 -16.157 42.571 1.00 83.38 499 TRP A C 1
ATOM 3893 O O . TRP A 1 499 ? -25.480 -15.928 43.325 1.00 83.38 499 TRP A O 1
ATOM 3903 N N . PRO A 1 500 ? -26.745 -17.408 42.195 1.00 82.94 500 PRO A N 1
ATOM 3904 C CA . PRO A 1 500 ? -26.032 -18.581 42.695 1.00 82.94 500 PRO A CA 1
ATOM 3905 C C . PRO A 1 500 ? -24.593 -18.699 42.176 1.00 82.94 500 PRO A C 1
ATOM 3907 O O . PRO A 1 500 ? -23.799 -19.425 42.763 1.00 82.94 500 PRO A O 1
ATOM 3910 N N . HIS A 1 501 ? -24.268 -18.027 41.071 1.00 87.75 501 HIS A N 1
ATOM 3911 C CA . HIS A 1 501 ? -22.962 -18.086 40.418 1.00 87.75 501 HIS A CA 1
ATOM 3912 C C . HIS A 1 501 ? -22.339 -16.690 40.382 1.00 87.75 501 HIS A C 1
ATOM 3914 O O . HIS A 1 501 ? -23.048 -15.683 40.361 1.00 87.75 501 HIS A O 1
ATOM 3920 N N . GLU A 1 502 ? -21.010 -16.636 40.350 1.00 90.44 502 GLU A N 1
ATOM 3921 C CA . GLU A 1 502 ? -20.269 -15.378 40.336 1.00 90.44 502 GLU A CA 1
ATOM 3922 C C . GLU A 1 502 ? -20.405 -14.626 39.005 1.00 90.44 502 GLU A C 1
ATOM 3924 O O . GLU A 1 502 ? -20.554 -15.215 37.928 1.00 90.44 502 GLU A O 1
ATOM 3929 N N . VAL A 1 503 ? -20.327 -13.298 39.101 1.00 93.19 503 VAL A N 1
ATOM 3930 C CA . VAL A 1 503 ? -20.360 -12.375 37.965 1.00 93.19 503 VAL A CA 1
ATOM 3931 C C . VAL A 1 503 ? -18.943 -12.164 37.438 1.00 93.19 503 VAL A C 1
ATOM 3933 O O . VAL A 1 503 ? -18.072 -11.691 38.166 1.00 93.19 503 VAL A O 1
ATOM 3936 N N . LEU A 1 504 ? -18.718 -12.478 36.161 1.00 93.50 504 LEU A N 1
ATOM 3937 C CA . LEU A 1 504 ? -17.402 -12.384 35.519 1.00 93.50 504 LEU A CA 1
ATOM 3938 C C . LEU A 1 504 ? -17.181 -11.042 34.815 1.00 93.50 504 LEU A C 1
ATOM 3940 O O . LEU A 1 504 ? -16.074 -10.501 34.827 1.00 93.50 504 LEU A O 1
ATOM 3944 N N . CYS A 1 505 ? -18.228 -10.485 34.211 1.00 93.44 505 CYS A N 1
ATOM 3945 C CA . CYS A 1 505 ? -18.167 -9.222 33.484 1.00 93.44 505 CYS A CA 1
ATOM 3946 C C . CYS A 1 505 ? -19.533 -8.532 33.457 1.00 93.44 505 CYS A C 1
ATOM 3948 O O . CYS A 1 505 ? -20.576 -9.179 33.539 1.00 93.44 505 CYS A O 1
ATOM 3950 N N . MET A 1 506 ? -19.522 -7.206 33.348 1.00 94.31 506 MET A N 1
ATOM 3951 C CA . MET A 1 506 ? -20.724 -6.379 33.268 1.00 94.31 506 MET A CA 1
ATOM 3952 C C . MET A 1 506 ? -20.507 -5.259 32.262 1.00 94.31 506 MET A C 1
ATOM 3954 O O . MET A 1 506 ? -19.384 -4.784 32.099 1.00 94.31 506 MET A O 1
ATOM 3958 N N . SER A 1 507 ? -21.581 -4.826 31.615 1.00 94.00 507 SER A N 1
ATOM 3959 C CA . SER A 1 507 ? -21.553 -3.665 30.735 1.00 94.00 507 SER A CA 1
ATOM 3960 C C . SER A 1 507 ? -22.869 -2.912 30.773 1.00 94.00 507 SER A C 1
ATOM 3962 O O . SER A 1 507 ? -23.947 -3.506 30.865 1.00 94.00 507 SER A O 1
ATOM 3964 N N . LEU A 1 508 ? -22.751 -1.594 30.685 1.00 90.94 508 LEU A N 1
ATOM 3965 C CA . LEU A 1 508 ? -23.846 -0.648 30.737 1.00 90.94 508 LEU A CA 1
ATOM 3966 C C . LEU A 1 508 ? -23.674 0.327 29.567 1.00 90.94 508 LEU A C 1
ATOM 3968 O O . LEU A 1 508 ? -22.551 0.753 29.289 1.00 90.94 508 LEU A O 1
ATOM 3972 N N . SER A 1 509 ? -24.762 0.634 28.860 1.00 85.62 509 SER A N 1
ATOM 3973 C CA . SER A 1 509 ? -24.708 1.574 27.737 1.00 85.62 509 SER A CA 1
ATOM 3974 C C . SER A 1 509 ? -24.540 3.009 28.234 1.00 85.62 509 SER A C 1
ATOM 3976 O O . SER A 1 509 ? -24.901 3.357 29.367 1.00 85.62 509 SER A O 1
ATOM 3978 N N . GLU A 1 510 ? -24.026 3.866 27.355 1.00 83.12 510 GLU A N 1
ATOM 3979 C CA . GLU A 1 510 ? -24.207 5.299 27.541 1.00 83.12 510 GLU A CA 1
ATOM 3980 C C . GLU A 1 510 ? -25.683 5.689 27.472 1.00 83.12 510 GLU A C 1
ATOM 3982 O O . GLU A 1 510 ? -26.519 4.961 26.937 1.00 83.12 510 GLU A O 1
ATOM 3987 N N . ILE A 1 511 ? -25.978 6.837 28.077 1.00 85.50 511 ILE A N 1
ATOM 3988 C CA . ILE A 1 511 ? -27.325 7.389 28.159 1.00 85.50 511 ILE A CA 1
ATOM 3989 C C . ILE A 1 511 ? -27.617 8.103 26.832 1.00 85.50 511 ILE A C 1
ATOM 3991 O O . ILE A 1 511 ? -26.851 9.011 26.487 1.00 85.50 511 ILE A O 1
ATOM 3995 N N . PRO A 1 512 ? -28.684 7.725 26.107 1.00 80.69 512 PRO A N 1
ATOM 3996 C CA . PRO A 1 512 ? -29.089 8.410 24.885 1.00 80.69 512 PRO A CA 1
ATOM 3997 C C . PRO A 1 512 ? -29.387 9.894 25.128 1.00 80.69 512 PRO A C 1
ATOM 3999 O O . PRO A 1 512 ? -29.825 10.293 26.211 1.00 80.69 512 PRO A O 1
ATOM 4002 N N . GLU A 1 513 ? -29.179 10.732 24.111 1.00 75.44 513 GLU A N 1
ATOM 4003 C CA . GLU A 1 513 ? -29.494 12.159 24.214 1.00 75.44 513 GLU A CA 1
ATOM 4004 C C . GLU A 1 513 ? -30.993 12.369 24.484 1.00 75.44 513 GLU A C 1
ATOM 4006 O O . GLU A 1 513 ? -31.850 11.920 23.727 1.00 75.44 513 GLU A O 1
ATOM 4011 N N . GLY A 1 514 ? -31.311 13.068 25.576 1.00 78.62 514 GLY A N 1
ATOM 4012 C CA . GLY A 1 514 ? -32.688 13.321 26.013 1.00 78.62 514 GLY A CA 1
ATOM 4013 C C . GLY A 1 514 ? -33.230 12.320 27.038 1.00 78.62 514 GLY A C 1
ATOM 4014 O O . GLY A 1 514 ? -34.249 12.606 27.667 1.00 78.62 514 GLY A O 1
ATOM 4015 N N . GLU A 1 515 ? -32.540 11.204 27.276 1.00 83.75 515 GLU A N 1
ATOM 4016 C CA . GLU A 1 515 ? -32.871 10.264 28.348 1.00 83.75 515 GLU A CA 1
ATOM 4017 C C . GLU A 1 515 ? -32.055 10.543 29.619 1.00 83.75 515 GLU A C 1
ATOM 4019 O O . GLU A 1 515 ? -31.012 11.196 29.604 1.00 83.75 515 GLU A O 1
ATOM 4024 N N . LEU A 1 516 ? -32.551 10.071 30.768 1.00 84.94 516 LEU A N 1
ATOM 4025 C CA . LEU A 1 516 ? -31.869 10.237 32.061 1.00 84.94 516 LEU A CA 1
ATOM 4026 C C . LEU A 1 516 ? -31.097 8.986 32.493 1.00 84.94 516 LEU A C 1
ATOM 4028 O O . LEU A 1 516 ? -30.303 9.066 33.428 1.00 84.94 516 LEU A O 1
ATOM 4032 N N . ARG A 1 517 ? -31.357 7.841 31.854 1.00 86.44 517 ARG A N 1
ATOM 4033 C CA . ARG A 1 517 ? -30.831 6.527 32.228 1.00 86.44 517 ARG A CA 1
ATOM 4034 C C . ARG A 1 517 ? -30.721 5.631 30.997 1.00 86.44 517 ARG A C 1
ATOM 4036 O O . ARG A 1 517 ? -31.503 5.784 30.072 1.00 86.44 517 ARG A O 1
ATOM 4043 N N . SER A 1 518 ? -29.793 4.682 31.021 1.00 89.00 518 SER A N 1
ATOM 4044 C CA . SER A 1 518 ? -29.790 3.530 30.121 1.00 89.00 518 SER A CA 1
ATOM 4045 C C . SER A 1 518 ? -30.724 2.464 30.682 1.00 89.00 518 SER A C 1
ATOM 4047 O O . SER A 1 518 ? -30.643 2.125 31.867 1.00 89.00 518 SER A O 1
ATOM 4049 N N . ARG A 1 519 ? -31.571 1.909 29.815 1.00 88.19 519 ARG A N 1
ATOM 4050 C CA . ARG A 1 519 ? -32.547 0.872 30.163 1.00 88.19 519 ARG A CA 1
ATOM 4051 C C . ARG A 1 519 ? -31.921 -0.490 30.444 1.00 88.19 519 ARG A C 1
ATOM 4053 O O . ARG A 1 519 ? -32.415 -1.222 31.291 1.00 88.19 519 ARG A O 1
ATOM 4060 N N . PHE A 1 520 ? -30.845 -0.843 29.745 1.00 91.25 520 PHE A N 1
ATOM 4061 C CA . PHE A 1 520 ? -30.284 -2.193 29.794 1.00 91.25 520 PHE A CA 1
ATOM 4062 C C . PHE A 1 520 ? -28.966 -2.252 30.572 1.00 91.25 520 PHE A C 1
ATOM 4064 O O . PHE A 1 520 ? -28.033 -1.487 30.312 1.00 91.25 520 PHE A O 1
ATOM 4071 N N . LEU A 1 521 ? -28.875 -3.226 31.476 1.00 92.50 521 LEU A N 1
ATOM 4072 C CA . LEU A 1 521 ? -27.638 -3.720 32.074 1.00 92.50 521 LEU A CA 1
ATOM 4073 C C . LEU A 1 521 ? -27.380 -5.132 31.555 1.00 92.50 521 LEU A C 1
ATOM 4075 O O . LEU A 1 521 ? -28.253 -5.993 31.613 1.00 92.50 521 LEU A O 1
ATOM 4079 N N . THR A 1 522 ? -26.171 -5.391 31.071 1.00 93.31 522 THR A N 1
ATOM 4080 C CA . THR A 1 522 ? -25.781 -6.724 30.596 1.00 93.31 522 THR A CA 1
ATOM 4081 C C . THR A 1 522 ? -24.769 -7.344 31.536 1.00 93.31 522 THR A C 1
ATOM 4083 O O . THR A 1 522 ? -23.808 -6.687 31.946 1.00 93.31 522 THR A O 1
ATOM 4086 N N . VAL A 1 523 ? -24.991 -8.608 31.899 1.00 93.94 523 VAL A N 1
ATOM 4087 C CA . VAL A 1 523 ? -24.155 -9.307 32.875 1.00 93.94 523 VAL A CA 1
ATOM 4088 C C . VAL A 1 523 ? -23.790 -10.706 32.402 1.00 93.94 523 VAL A C 1
ATOM 4090 O O . VAL A 1 523 ? -24.653 -11.480 31.990 1.00 93.94 523 VAL A O 1
ATOM 4093 N N . GLY A 1 524 ? -22.496 -11.016 32.466 1.00 94.44 524 GLY A N 1
ATOM 4094 C CA . GLY A 1 524 ? -21.921 -12.317 32.149 1.00 94.44 524 GLY A CA 1
ATOM 4095 C C . GLY A 1 524 ? -21.628 -13.100 33.421 1.00 94.44 524 GLY A C 1
ATOM 4096 O O . GLY A 1 524 ? -20.957 -12.604 34.331 1.00 94.44 524 GLY A O 1
ATOM 4097 N N . ILE A 1 525 ? -22.132 -14.328 33.479 1.00 92.50 525 ILE A N 1
ATOM 4098 C CA . ILE A 1 525 ? -22.102 -15.178 34.670 1.00 92.50 525 ILE A CA 1
ATOM 4099 C C . ILE A 1 525 ? -21.204 -16.397 34.412 1.00 92.50 525 ILE A C 1
ATOM 4101 O O . ILE A 1 525 ? -21.033 -16.848 33.275 1.00 92.50 525 ILE A O 1
ATOM 4105 N N . ALA A 1 526 ? -20.616 -16.950 35.476 1.00 92.19 526 ALA A N 1
ATOM 4106 C CA . ALA A 1 526 ? -19.739 -18.122 35.412 1.00 92.19 526 ALA A CA 1
ATOM 4107 C C . ALA A 1 526 ? -20.409 -19.408 34.871 1.00 92.19 526 ALA A C 1
ATOM 4109 O O . ALA A 1 526 ? -19.708 -20.346 34.485 1.00 92.19 526 ALA A O 1
ATOM 4110 N N . ASP A 1 527 ? -21.743 -19.444 34.775 1.00 91.94 527 ASP A N 1
ATOM 4111 C CA . ASP A 1 527 ? -22.530 -20.523 34.156 1.00 91.94 527 ASP A CA 1
ATOM 4112 C C . ASP A 1 527 ? -22.489 -20.504 32.611 1.00 91.94 527 ASP A C 1
ATOM 4114 O O . ASP A 1 527 ? -23.212 -21.253 31.959 1.00 91.94 527 ASP A O 1
ATOM 4118 N N . SER A 1 528 ? -21.621 -19.675 32.016 1.00 93.81 528 SER A N 1
ATOM 4119 C CA . SER A 1 528 ? -21.535 -19.439 30.568 1.00 93.81 528 SER A CA 1
ATOM 4120 C C . SER A 1 528 ? -22.830 -18.870 29.983 1.00 93.81 528 SER A C 1
ATOM 4122 O O . SER A 1 528 ? -23.181 -19.162 28.842 1.00 93.81 528 SER A O 1
ATOM 4124 N N . THR A 1 529 ? -23.545 -18.037 30.743 1.00 93.56 529 THR A N 1
ATOM 4125 C CA . THR A 1 529 ? -24.692 -17.274 30.240 1.00 93.56 529 THR A CA 1
ATOM 4126 C C . THR A 1 529 ? -24.436 -15.773 30.285 1.00 93.56 529 THR A C 1
ATOM 4128 O O . THR A 1 529 ? -23.683 -15.262 31.118 1.00 93.56 529 THR A O 1
ATOM 4131 N N . VAL A 1 530 ? -25.084 -15.060 29.367 1.00 94.44 530 VAL A N 1
ATOM 4132 C CA . VAL A 1 530 ? -25.227 -13.604 29.409 1.00 94.44 530 VAL A CA 1
ATOM 4133 C C . VAL A 1 530 ? -26.696 -13.266 29.585 1.00 94.44 530 VAL A C 1
ATOM 4135 O O . VAL A 1 530 ? -27.563 -13.867 28.946 1.00 94.44 530 VAL A O 1
ATOM 4138 N N . ARG A 1 531 ? -26.971 -12.321 30.482 1.00 92.31 531 ARG A N 1
ATOM 4139 C CA . ARG A 1 531 ? -28.320 -11.869 30.822 1.00 92.31 531 ARG A CA 1
ATOM 4140 C C . ARG A 1 531 ? -28.451 -10.373 30.582 1.00 92.31 531 ARG A C 1
ATOM 4142 O O . ARG A 1 531 ? -27.541 -9.617 30.923 1.00 92.31 531 ARG A O 1
ATOM 4149 N N . VAL A 1 532 ? -29.584 -9.966 30.021 1.00 93.38 532 VAL A N 1
ATOM 4150 C CA . VAL A 1 532 ? -29.988 -8.562 29.891 1.00 93.38 532 VAL A CA 1
ATOM 4151 C C . VAL A 1 532 ? -30.986 -8.257 31.001 1.00 93.38 532 VAL A C 1
ATOM 4153 O O . VAL A 1 532 ? -31.919 -9.025 31.230 1.00 93.38 532 VAL A O 1
ATOM 4156 N N . ILE A 1 533 ? -30.770 -7.160 31.714 1.00 91.69 533 ILE A N 1
ATOM 4157 C CA . ILE A 1 533 ? -31.515 -6.757 32.907 1.00 91.69 533 ILE A CA 1
ATOM 4158 C C . ILE A 1 533 ? -32.074 -5.358 32.675 1.00 91.69 533 ILE A C 1
ATOM 4160 O O . ILE A 1 533 ? -31.355 -4.495 32.167 1.00 91.69 533 ILE A O 1
ATOM 4164 N N . SER A 1 534 ? -33.331 -5.140 33.060 1.00 92.06 534 SER A N 1
ATOM 4165 C CA . SER A 1 534 ? -33.947 -3.813 33.010 1.00 92.06 534 SER A CA 1
ATOM 4166 C C . SER A 1 534 ? -33.487 -2.941 34.181 1.00 92.06 534 SER A C 1
ATOM 4168 O O . SER A 1 534 ? -33.377 -3.397 35.321 1.00 92.06 534 SER A O 1
ATOM 4170 N N . LEU A 1 535 ? -33.224 -1.670 33.900 1.00 89.69 535 LEU A N 1
ATOM 4171 C CA . LEU A 1 535 ? -32.962 -0.605 34.869 1.00 89.69 535 LEU A CA 1
ATOM 4172 C C . LEU A 1 535 ? -34.066 0.465 34.855 1.00 89.69 535 LEU A C 1
ATOM 4174 O O . LEU A 1 535 ? -33.894 1.548 35.429 1.00 89.69 535 LEU A O 1
ATOM 4178 N N . ASP A 1 536 ? -35.190 0.187 34.191 1.00 88.06 536 ASP A N 1
ATOM 4179 C CA . ASP A 1 536 ? -36.346 1.070 34.248 1.00 88.06 536 ASP A CA 1
ATOM 4180 C C . ASP A 1 536 ? -36.986 1.034 35.642 1.00 88.06 536 ASP A C 1
ATOM 4182 O O . ASP A 1 536 ? -37.089 -0.032 36.242 1.00 88.06 536 ASP A O 1
ATOM 4186 N N . PRO A 1 537 ? -37.508 2.166 36.152 1.00 84.44 537 PRO A N 1
ATOM 4187 C CA . PRO A 1 537 ? -38.081 2.240 37.499 1.00 84.44 537 PRO A CA 1
ATOM 4188 C C . PRO A 1 537 ? -39.230 1.264 37.786 1.00 84.44 537 PRO A C 1
ATOM 4190 O O . PRO A 1 537 ? -39.551 1.032 38.949 1.00 84.44 537 PRO A O 1
ATOM 4193 N N . GLN A 1 538 ? -39.904 0.760 36.745 1.00 85.12 538 GLN A N 1
ATOM 4194 C CA . GLN A 1 538 ? -41.045 -0.149 36.882 1.00 85.12 538 GLN A CA 1
ATOM 4195 C C . GLN A 1 538 ? -40.611 -1.598 37.136 1.00 85.12 538 GLN A C 1
ATOM 4197 O O . GLN A 1 538 ? -41.342 -2.342 37.786 1.00 85.12 538 GLN A O 1
ATOM 4202 N N . ASP A 1 539 ? -39.443 -1.991 36.630 1.00 86.06 539 ASP A N 1
ATOM 4203 C CA . ASP A 1 539 ? -38.938 -3.364 36.624 1.00 86.06 539 ASP A CA 1
ATOM 4204 C C . ASP A 1 539 ? -37.415 -3.417 36.872 1.00 86.06 539 ASP A C 1
ATOM 4206 O O . ASP A 1 539 ? -36.702 -4.269 36.333 1.00 86.06 539 ASP A O 1
ATOM 4210 N N . THR A 1 540 ? -36.921 -2.517 37.729 1.00 86.38 540 THR A N 1
ATOM 4211 C CA . THR A 1 540 ? -35.507 -2.381 38.097 1.00 86.38 540 THR A CA 1
ATOM 4212 C C . THR A 1 540 ? -34.927 -3.711 38.578 1.00 86.38 540 THR A C 1
ATOM 4214 O O . THR A 1 540 ? -35.470 -4.350 39.477 1.00 86.38 540 THR A O 1
ATOM 4217 N N . LEU A 1 541 ? -33.787 -4.113 38.010 1.00 86.19 541 LEU A N 1
ATOM 4218 C CA . LEU A 1 541 ? -33.069 -5.362 38.303 1.00 86.19 541 LEU A CA 1
ATOM 4219 C C . LEU A 1 541 ? -33.819 -6.656 37.935 1.00 86.19 541 LEU A C 1
ATOM 4221 O O . LEU A 1 541 ? -33.386 -7.747 38.323 1.00 86.19 541 LEU A O 1
ATOM 4225 N N . SER A 1 542 ? -34.889 -6.576 37.139 1.00 88.00 542 SER A N 1
ATOM 4226 C CA . SER A 1 542 ? -35.551 -7.764 36.596 1.00 88.00 542 SER A CA 1
ATOM 4227 C C . SER A 1 542 ? -34.806 -8.320 35.365 1.00 88.00 542 SER A C 1
ATOM 4229 O O . SER A 1 542 ? -34.365 -7.555 34.499 1.00 88.00 542 SER A O 1
ATOM 4231 N N . PRO A 1 543 ? -34.611 -9.650 35.262 1.00 87.44 543 PRO A N 1
ATOM 4232 C CA . PRO A 1 543 ? -34.001 -10.258 34.084 1.00 87.44 543 PRO A CA 1
ATOM 4233 C C . PRO A 1 543 ? -34.996 -10.262 32.915 1.00 87.44 543 PRO A C 1
ATOM 4235 O O . PRO A 1 543 ? -36.073 -10.843 33.026 1.00 87.44 543 PRO A O 1
ATOM 4238 N N . LEU A 1 544 ? -34.611 -9.657 31.790 1.00 89.12 544 LEU A N 1
ATOM 4239 C CA . LEU A 1 544 ? -35.411 -9.605 30.563 1.00 89.12 544 LEU A CA 1
ATOM 4240 C C . LEU A 1 544 ? -35.145 -10.823 29.676 1.00 89.12 544 LEU A C 1
ATOM 4242 O O . LEU A 1 544 ? -36.060 -11.571 29.342 1.00 89.12 544 LEU A O 1
ATOM 4246 N N . SER A 1 545 ? -33.877 -11.055 29.330 1.00 90.56 545 SER A N 1
ATOM 4247 C CA . SER A 1 545 ? -33.477 -12.119 28.406 1.00 90.56 545 SER A CA 1
ATOM 4248 C C . SER A 1 545 ? -32.186 -12.812 28.851 1.00 90.56 545 SER A C 1
ATOM 4250 O O . SER A 1 545 ? -31.372 -12.263 29.599 1.00 90.56 545 SER A O 1
ATOM 4252 N N . MET A 1 546 ? -32.010 -14.062 28.412 1.00 91.44 546 MET A N 1
ATOM 4253 C CA . MET A 1 546 ? -30.856 -14.912 28.716 1.00 91.44 546 MET A CA 1
ATOM 4254 C C . MET A 1 546 ? -30.384 -15.614 27.443 1.00 91.44 546 MET A C 1
ATOM 4256 O O . MET A 1 546 ? -31.188 -16.188 26.713 1.00 91.44 546 MET A O 1
ATOM 4260 N N . GLN A 1 547 ? -29.071 -15.628 27.217 1.00 92.69 547 GLN A N 1
ATOM 4261 C CA . GLN A 1 547 ? -28.432 -16.362 26.130 1.00 92.69 547 GLN A CA 1
ATOM 4262 C C . GLN A 1 547 ? -27.314 -17.245 26.687 1.00 92.69 547 GLN A C 1
ATOM 4264 O O . GLN A 1 547 ? -26.446 -16.781 27.428 1.00 92.69 547 GLN A O 1
ATOM 4269 N N . ALA A 1 548 ? -27.330 -18.526 26.316 1.00 93.75 548 ALA A N 1
ATOM 4270 C CA . ALA A 1 548 ? -26.240 -19.451 26.601 1.00 93.75 548 ALA A CA 1
ATOM 4271 C C . ALA A 1 548 ? -25.075 -19.226 25.625 1.00 93.75 548 ALA A C 1
ATOM 4273 O O . ALA A 1 548 ? -25.281 -19.013 24.428 1.00 93.75 548 ALA A O 1
ATOM 4274 N N . LEU A 1 549 ? -23.851 -19.289 26.142 1.00 93.94 549 LEU A N 1
ATOM 4275 C CA . LEU A 1 549 ? -22.611 -19.071 25.410 1.00 93.94 549 LEU A CA 1
ATOM 4276 C C . LEU A 1 549 ? -21.819 -20.379 25.284 1.00 93.94 549 LEU A C 1
ATOM 4278 O O . LEU A 1 549 ? -21.915 -21.249 26.147 1.00 93.94 549 LEU A O 1
ATOM 4282 N N . PRO A 1 550 ? -20.981 -20.523 24.243 1.00 92.62 550 PRO A N 1
ATOM 4283 C CA . PRO A 1 550 ? -20.153 -21.717 24.067 1.00 92.62 550 PRO A CA 1
ATOM 4284 C C . PRO A 1 550 ? -18.980 -21.809 25.062 1.00 92.62 550 PRO A C 1
ATOM 4286 O O . PRO A 1 550 ? -18.360 -22.860 25.178 1.00 92.62 550 PRO A O 1
ATOM 4289 N N . SER A 1 551 ? -18.637 -20.713 25.741 1.00 94.44 551 SER A N 1
ATOM 4290 C CA . SER A 1 551 ? -17.565 -20.610 26.737 1.00 94.44 551 SER A CA 1
ATOM 4291 C C . SER A 1 551 ? -17.912 -19.495 27.724 1.00 94.44 551 SER A C 1
ATOM 4293 O O . SER A 1 551 ? -18.757 -18.650 27.423 1.00 94.44 551 SER A O 1
ATOM 4295 N N . GLN A 1 552 ? -17.228 -19.447 28.868 1.00 95.38 552 GLN A N 1
ATOM 4296 C CA . GLN A 1 552 ? -17.393 -18.364 29.837 1.00 95.38 552 GLN A CA 1
ATOM 4297 C C . GLN A 1 552 ? -17.067 -16.986 29.222 1.00 95.38 552 GLN A C 1
ATOM 4299 O O . GLN A 1 552 ? -16.087 -16.873 28.467 1.00 95.38 552 GLN A O 1
ATOM 4304 N N . PRO A 1 553 ? -17.871 -15.948 29.528 1.00 96.06 553 PRO A N 1
ATOM 4305 C CA . PRO A 1 553 ? -17.636 -14.587 29.064 1.00 96.06 553 PRO A CA 1
ATOM 4306 C C . PRO A 1 553 ? -16.544 -13.898 29.894 1.00 96.06 553 PRO A C 1
ATOM 4308 O O . PRO A 1 553 ? -16.600 -13.868 31.122 1.00 96.06 553 PRO A O 1
ATOM 4311 N N . GLU A 1 554 ? -15.567 -13.310 29.209 1.00 95.38 554 GLU A N 1
ATOM 4312 C CA . GLU A 1 554 ? -14.479 -12.527 29.807 1.00 95.38 554 GLU A CA 1
ATOM 4313 C C . GLU A 1 554 ? -14.834 -11.034 29.878 1.00 95.38 554 GLU A C 1
ATOM 4315 O O . GLU A 1 554 ? -14.503 -10.348 30.846 1.00 95.38 554 GLU A O 1
ATOM 4320 N N . SER A 1 555 ? -15.513 -10.512 28.852 1.00 94.62 555 SER A N 1
ATOM 4321 C CA . SER A 1 555 ? -15.873 -9.096 28.752 1.00 94.62 555 SER A CA 1
ATOM 4322 C C . SER A 1 555 ? -17.162 -8.872 27.962 1.00 94.62 555 SER A C 1
ATOM 4324 O O . SER A 1 555 ? -17.556 -9.695 27.131 1.00 94.62 555 SER A O 1
ATOM 4326 N N . LEU A 1 556 ? -17.811 -7.736 28.222 1.00 95.38 556 LEU A N 1
ATOM 4327 C CA . LEU A 1 556 ? -19.039 -7.302 27.561 1.00 95.38 556 LEU A CA 1
ATOM 4328 C C . LEU A 1 556 ? -18.934 -5.825 27.185 1.00 95.38 556 LEU A C 1
ATOM 4330 O O . LEU A 1 556 ? -18.394 -5.028 27.952 1.00 95.38 556 LEU A O 1
ATOM 4334 N N . LEU A 1 557 ? -19.498 -5.459 26.036 1.00 94.31 557 LEU A N 1
ATOM 4335 C CA . LEU A 1 557 ? -19.725 -4.067 25.663 1.00 94.31 557 LEU A CA 1
ATOM 4336 C C . LEU A 1 557 ? -21.059 -3.913 24.937 1.00 94.31 557 LEU A C 1
ATOM 4338 O O . LEU A 1 557 ? -21.224 -4.404 23.815 1.00 94.31 557 LEU A O 1
ATOM 4342 N N . LEU A 1 558 ? -21.981 -3.191 25.567 1.00 91.44 558 LEU A N 1
ATOM 4343 C CA . LEU A 1 558 ? -23.220 -2.744 24.946 1.00 91.44 558 LEU A CA 1
ATOM 4344 C C . LEU A 1 558 ? -22.970 -1.406 24.238 1.00 91.44 558 LEU A C 1
ATOM 4346 O O . LEU A 1 558 ? -22.534 -0.447 24.872 1.00 91.44 558 LEU A O 1
ATOM 4350 N N . LEU A 1 559 ? -23.210 -1.356 22.928 1.00 87.75 559 LEU A N 1
ATOM 4351 C CA . LEU A 1 559 ? -23.017 -0.156 22.121 1.00 87.75 559 LEU A CA 1
ATOM 4352 C C . LEU A 1 559 ? -24.249 0.118 21.263 1.00 87.75 559 LEU A C 1
ATOM 4354 O O . LEU A 1 559 ? -24.677 -0.733 20.484 1.00 87.75 559 LEU A O 1
ATOM 4358 N N . GLU A 1 560 ? -24.778 1.328 21.360 1.00 83.38 560 GLU A N 1
ATOM 4359 C CA . GLU A 1 560 ? -25.810 1.825 20.462 1.00 83.38 560 GLU A CA 1
ATOM 4360 C C . GLU A 1 560 ? -25.158 2.442 19.221 1.00 83.38 560 GLU A C 1
ATOM 4362 O O . GLU A 1 560 ? -24.257 3.270 19.322 1.00 83.38 560 GLU A O 1
ATOM 4367 N N . THR A 1 561 ? -25.566 2.004 18.029 1.00 76.00 561 THR A N 1
ATOM 4368 C CA . THR A 1 561 ? -25.063 2.564 16.768 1.00 76.00 561 THR A CA 1
ATOM 4369 C C . THR A 1 561 ? -26.194 3.267 16.034 1.00 76.00 561 THR A C 1
ATOM 4371 O O . THR A 1 561 ? -27.247 2.678 15.780 1.00 76.00 561 THR A O 1
ATOM 4374 N N . THR A 1 562 ? -25.976 4.533 15.685 1.00 68.19 562 THR A N 1
ATOM 4375 C CA . THR A 1 562 ? -26.905 5.332 14.885 1.00 68.19 562 THR A CA 1
ATOM 4376 C C . THR A 1 562 ? -26.617 5.135 13.396 1.00 68.19 562 THR A C 1
ATOM 4378 O O . THR A 1 562 ? -25.468 5.153 12.953 1.00 68.19 562 THR A O 1
ATOM 4381 N N . SER A 1 563 ? -27.665 4.900 12.605 1.00 59.66 563 SER A N 1
ATOM 4382 C CA . SER A 1 563 ? -27.540 4.819 11.143 1.00 59.66 563 SER A CA 1
ATOM 4383 C C . SER A 1 563 ? -27.324 6.212 10.531 1.00 59.66 563 SER A C 1
ATOM 4385 O O . SER A 1 563 ? -27.921 7.188 10.985 1.00 59.66 563 SER A O 1
ATOM 4387 N N . GLU A 1 564 ? -26.479 6.313 9.497 1.00 56.28 564 GLU A N 1
ATOM 4388 C CA . GLU A 1 564 ? -26.063 7.597 8.895 1.00 56.28 564 GLU A CA 1
ATOM 4389 C C . GLU A 1 564 ? -27.201 8.381 8.212 1.00 56.28 564 GLU A C 1
ATOM 4391 O O . GLU A 1 564 ? -27.069 9.582 7.999 1.00 56.28 564 GLU A O 1
ATOM 4396 N N . ASP A 1 565 ? -28.344 7.751 7.926 1.00 47.84 565 ASP A N 1
ATOM 4397 C CA . ASP A 1 565 ? -29.441 8.375 7.172 1.00 47.84 565 ASP A CA 1
ATOM 4398 C C . ASP A 1 565 ? -30.317 9.343 7.990 1.00 47.84 565 ASP A C 1
ATOM 4400 O O . ASP A 1 565 ? -31.307 9.864 7.469 1.00 47.84 565 ASP A O 1
ATOM 4404 N N . GLY A 1 566 ? -30.030 9.567 9.281 1.00 45.66 566 GLY A N 1
ATOM 4405 C CA . GLY A 1 566 ? -30.802 10.474 10.154 1.00 45.66 566 GLY A CA 1
ATOM 4406 C C . GLY A 1 566 ? -32.296 10.124 10.299 1.00 45.66 566 GLY A C 1
ATOM 4407 O O . GLY A 1 566 ? -33.054 10.866 10.918 1.00 45.66 566 GLY A O 1
ATOM 4408 N N . LYS A 1 567 ? -32.728 9.003 9.706 1.00 46.69 567 LYS A N 1
ATOM 4409 C CA . LYS A 1 567 ? -34.110 8.511 9.615 1.00 46.69 567 LYS A CA 1
ATOM 4410 C C . LYS A 1 567 ? -34.264 7.061 10.086 1.00 46.69 567 LYS A C 1
ATOM 4412 O O . LYS A 1 567 ? -35.387 6.566 10.117 1.00 46.69 567 LYS A O 1
ATOM 4417 N N . GLY A 1 568 ? -33.171 6.368 10.411 1.00 51.66 568 GLY A N 1
ATOM 4418 C CA . GLY A 1 568 ? -33.204 4.980 10.873 1.00 51.66 568 GLY A CA 1
ATOM 4419 C C . GLY A 1 568 ? -33.147 4.879 12.395 1.00 51.66 568 GLY A C 1
ATOM 4420 O O . GLY A 1 568 ? -32.393 5.608 13.039 1.00 51.66 568 GLY A O 1
ATOM 4421 N N . SER A 1 569 ? -33.939 3.959 12.949 1.00 61.00 569 SER A N 1
ATOM 4422 C CA . SER A 1 569 ? -33.902 3.556 14.358 1.00 61.00 569 SER A CA 1
ATOM 4423 C C . SER A 1 569 ? -32.477 3.215 14.791 1.00 61.00 569 SER A C 1
ATOM 4425 O O . SER A 1 569 ? -31.765 2.523 14.058 1.00 61.00 569 SER A O 1
ATOM 4427 N N . SER A 1 570 ? -32.070 3.662 15.976 1.00 71.56 570 SER A N 1
ATOM 4428 C CA . SER A 1 570 ? -30.823 3.212 16.581 1.00 71.56 570 SER A CA 1
ATOM 4429 C C . SER A 1 570 ? -30.867 1.703 16.824 1.00 71.56 570 SER A C 1
ATOM 4431 O O . SER A 1 570 ? -31.898 1.134 17.191 1.00 71.56 570 SER A O 1
ATOM 4433 N N . THR A 1 571 ? -29.750 1.031 16.555 1.00 83.25 571 THR A N 1
ATOM 4434 C CA . THR A 1 571 ? -29.619 -0.410 16.783 1.00 83.25 571 THR A CA 1
ATOM 4435 C C . THR A 1 571 ? -28.615 -0.652 17.890 1.00 83.25 571 THR A C 1
ATOM 4437 O O . THR A 1 571 ? -27.475 -0.188 17.809 1.00 83.25 571 THR A O 1
ATOM 4440 N N . ILE A 1 572 ? -29.023 -1.410 18.904 1.00 88.12 572 ILE A N 1
ATOM 4441 C CA . ILE A 1 572 ? -28.168 -1.758 20.032 1.00 88.12 572 ILE A CA 1
ATOM 4442 C C . ILE A 1 572 ? -27.439 -3.064 19.709 1.00 88.12 572 ILE A C 1
ATOM 4444 O O . ILE A 1 572 ? -28.042 -4.071 19.331 1.00 88.12 572 ILE A O 1
ATOM 4448 N N . HIS A 1 573 ? -26.118 -3.053 19.846 1.00 90.44 573 HIS A N 1
ATOM 4449 C CA . HIS A 1 573 ? -25.266 -4.217 19.659 1.00 90.44 573 HIS A CA 1
ATOM 4450 C C . HIS A 1 573 ? -24.580 -4.590 20.968 1.00 90.44 573 HIS A C 1
ATOM 4452 O O . HIS A 1 573 ? -23.838 -3.800 21.548 1.00 90.44 573 HIS A O 1
ATOM 4458 N N . LEU A 1 574 ? -24.778 -5.833 21.391 1.00 93.31 574 LEU A N 1
ATOM 4459 C CA . LEU A 1 574 ? -24.052 -6.449 22.486 1.00 93.31 574 LEU A CA 1
ATOM 4460 C C . LEU A 1 574 ? -22.855 -7.223 21.930 1.00 93.31 574 LEU A C 1
ATOM 4462 O O . LEU A 1 574 ? -23.013 -8.191 21.182 1.00 93.31 574 LEU A O 1
ATOM 4466 N N . ASN A 1 575 ? -21.656 -6.783 22.298 1.00 94.94 575 ASN A N 1
ATOM 4467 C CA . ASN A 1 575 ? -20.396 -7.431 21.955 1.00 94.94 575 ASN A CA 1
ATOM 4468 C C . ASN A 1 575 ? -19.916 -8.243 23.161 1.00 94.94 575 ASN A C 1
ATOM 4470 O O . ASN A 1 575 ? -19.743 -7.697 24.249 1.00 94.94 575 ASN A O 1
ATOM 4474 N N . ILE A 1 576 ? -19.711 -9.543 22.967 1.00 95.88 576 ILE A N 1
ATOM 4475 C CA . ILE A 1 576 ? -19.385 -10.509 24.018 1.00 95.88 576 ILE A CA 1
ATOM 4476 C C . ILE A 1 576 ? -18.033 -11.138 23.697 1.00 95.88 576 ILE A C 1
ATOM 4478 O O . ILE A 1 576 ? -17.904 -11.874 22.716 1.00 95.88 576 ILE A O 1
ATOM 4482 N N . GLY A 1 577 ? -17.027 -10.856 24.521 1.00 96.38 577 GLY A N 1
ATOM 4483 C CA . GLY A 1 577 ? -15.721 -11.500 24.444 1.00 96.38 577 GLY A CA 1
ATOM 4484 C C . GLY A 1 577 ? -15.673 -12.747 25.323 1.00 96.38 577 GLY A C 1
ATOM 4485 O O . GLY A 1 577 ? -15.987 -12.683 26.510 1.00 96.38 577 GLY A O 1
ATOM 4486 N N . LEU A 1 578 ? -15.288 -13.887 24.751 1.00 95.81 578 LEU A N 1
ATOM 4487 C CA . LEU A 1 578 ? -15.198 -15.167 25.456 1.00 95.81 578 LEU A CA 1
ATOM 4488 C C . LEU A 1 578 ? -13.753 -15.519 25.831 1.00 95.81 578 LEU A C 1
ATOM 4490 O O . LEU A 1 578 ? -12.795 -15.091 25.181 1.00 95.81 578 LEU A O 1
ATOM 4494 N N . GLN A 1 579 ? -13.600 -16.379 26.841 1.00 94.94 579 GLN A N 1
ATOM 4495 C CA . GLN A 1 579 ? -12.289 -16.885 27.272 1.00 94.94 579 GLN A CA 1
ATOM 4496 C C . GLN A 1 579 ? -11.578 -17.738 26.211 1.00 94.94 579 GLN A C 1
ATOM 4498 O O . GLN A 1 579 ? -10.353 -17.754 26.156 1.00 94.94 579 GLN A O 1
ATOM 4503 N N . ASN A 1 580 ? -12.330 -18.405 25.333 1.00 92.94 580 ASN A N 1
ATOM 4504 C CA . ASN A 1 580 ? -11.786 -19.237 24.257 1.00 92.94 580 ASN A CA 1
ATOM 4505 C C . ASN A 1 580 ? -11.302 -18.444 23.025 1.00 92.94 580 ASN A C 1
ATOM 4507 O O . ASN A 1 580 ? -10.990 -19.056 22.004 1.00 92.94 580 ASN A O 1
ATOM 4511 N N . GLY A 1 581 ? -11.295 -17.106 23.081 1.00 92.50 581 GLY A N 1
ATOM 4512 C CA . GLY A 1 581 ? -10.821 -16.267 21.978 1.00 92.50 581 GLY A CA 1
ATOM 4513 C C . GLY A 1 581 ? -11.871 -15.885 20.931 1.00 92.50 581 GLY A C 1
ATOM 4514 O O . GLY A 1 581 ? -11.545 -15.246 19.927 1.00 92.50 581 GLY A O 1
ATOM 4515 N N . CYS A 1 582 ? -13.137 -16.258 21.137 1.00 94.50 582 CYS A N 1
ATOM 4516 C CA . CYS A 1 582 ? -14.239 -15.859 20.264 1.00 94.50 582 CYS A CA 1
ATOM 4517 C C . CYS A 1 582 ? -14.881 -14.535 20.710 1.00 94.50 582 CYS A C 1
ATOM 4519 O O . CYS A 1 582 ? -15.118 -14.307 21.894 1.00 94.50 582 CYS A O 1
ATOM 4521 N N . LEU A 1 583 ? -15.230 -13.702 19.733 1.00 95.50 583 LEU A N 1
ATOM 4522 C CA . LEU A 1 583 ? -16.110 -12.548 19.862 1.00 95.50 583 LEU A CA 1
ATOM 4523 C C . LEU A 1 583 ? -17.482 -12.903 19.280 1.00 95.50 583 LEU A C 1
ATOM 4525 O O . LEU A 1 583 ? -17.582 -13.357 18.135 1.00 95.50 583 LEU A O 1
ATOM 4529 N N . LEU A 1 584 ? -18.537 -12.663 20.050 1.00 94.19 584 LEU A N 1
ATOM 4530 C CA . LEU A 1 584 ? -19.918 -12.722 19.585 1.00 94.19 584 LEU A CA 1
ATOM 4531 C C . LEU A 1 584 ? -20.474 -11.306 19.502 1.00 94.19 584 LEU A C 1
ATOM 4533 O O . LEU A 1 584 ? -20.316 -10.519 20.429 1.00 94.19 584 LEU A O 1
ATOM 4537 N N . ARG A 1 585 ? -21.149 -10.990 18.402 1.00 92.69 585 ARG A N 1
ATOM 4538 C CA . ARG A 1 585 ? -21.917 -9.756 18.261 1.00 92.69 585 ARG A CA 1
ATOM 4539 C C . ARG A 1 585 ? -23.377 -10.113 18.074 1.00 92.69 585 ARG A C 1
ATOM 4541 O O . ARG A 1 585 ? -23.704 -10.793 17.108 1.00 92.69 585 ARG A O 1
ATOM 4548 N N . THR A 1 586 ? -24.220 -9.623 18.967 1.00 92.69 586 THR A N 1
ATOM 4549 C CA . THR A 1 586 ? -25.656 -9.897 19.005 1.00 92.69 586 THR A CA 1
ATOM 4550 C C . THR A 1 586 ? -26.409 -8.572 18.950 1.00 92.69 586 THR A C 1
ATOM 4552 O O . THR A 1 586 ? -26.022 -7.609 19.610 1.00 92.69 586 THR A O 1
ATOM 4555 N N . THR A 1 587 ? -27.461 -8.480 18.142 1.00 91.56 587 THR A N 1
ATOM 4556 C CA . THR A 1 587 ? -28.374 -7.327 18.160 1.00 91.56 587 THR A CA 1
ATOM 4557 C C . THR A 1 587 ? -29.342 -7.468 19.324 1.00 91.56 587 THR A C 1
ATOM 4559 O O . THR A 1 587 ? -29.927 -8.537 19.485 1.00 91.56 587 THR A O 1
ATOM 4562 N N . VAL A 1 588 ? -29.518 -6.410 20.109 1.00 90.19 588 VAL A N 1
ATOM 4563 C CA . VAL A 1 588 ? -30.485 -6.361 21.211 1.00 90.19 588 VAL A CA 1
ATOM 4564 C C . VAL A 1 588 ? -31.655 -5.489 20.780 1.00 90.19 588 VAL A C 1
ATOM 4566 O O . VAL A 1 588 ? -31.451 -4.371 20.304 1.00 90.19 588 VAL A O 1
ATOM 4569 N N . ASP A 1 589 ? -32.873 -6.004 20.914 1.00 88.19 589 ASP A N 1
ATOM 4570 C CA . ASP A 1 589 ? -34.078 -5.226 20.643 1.00 88.19 589 ASP A CA 1
ATOM 4571 C C . ASP A 1 589 ? -34.290 -4.137 21.705 1.00 88.19 589 ASP A C 1
ATOM 4573 O O . ASP A 1 589 ? -34.202 -4.398 22.905 1.00 88.19 589 ASP A O 1
ATOM 4577 N N . ASN A 1 590 ? -34.614 -2.918 21.268 1.00 83.06 590 ASN A N 1
ATOM 4578 C CA . ASN A 1 590 ? -34.722 -1.759 22.158 1.00 83.06 590 ASN A CA 1
ATOM 4579 C C . ASN A 1 590 ? -35.957 -1.829 23.084 1.00 83.06 590 ASN A C 1
ATOM 4581 O O . ASN A 1 590 ? -36.016 -1.169 24.122 1.00 83.06 590 ASN A O 1
ATOM 4585 N N . VAL A 1 591 ? -36.961 -2.642 22.732 1.00 83.00 591 VAL A N 1
ATOM 4586 C CA . VAL A 1 591 ? -38.200 -2.767 23.513 1.00 83.00 591 VAL A CA 1
ATOM 4587 C C . VAL A 1 591 ? -38.175 -3.989 24.423 1.00 83.00 591 VAL A C 1
ATOM 4589 O O . VAL A 1 591 ? -38.421 -3.856 25.622 1.00 83.00 591 VAL A O 1
ATOM 4592 N N . THR A 1 592 ? -37.906 -5.165 23.866 1.00 83.69 592 THR A N 1
ATOM 4593 C CA . THR A 1 592 ? -37.984 -6.442 24.594 1.00 83.69 592 THR A CA 1
ATOM 4594 C C . THR A 1 592 ? -36.682 -6.812 25.298 1.00 83.69 592 THR A C 1
ATOM 4596 O O . THR A 1 592 ? -36.705 -7.568 26.265 1.00 83.69 592 THR A O 1
ATOM 4599 N N . GLY A 1 593 ? -35.544 -6.281 24.843 1.00 82.81 593 GLY A N 1
ATOM 4600 C CA . GLY A 1 593 ? -34.231 -6.752 25.277 1.00 82.81 593 GLY A CA 1
ATOM 4601 C C . GLY A 1 593 ? -33.868 -8.129 24.710 1.00 82.81 593 GLY A C 1
ATOM 4602 O O . GLY A 1 593 ? -32.889 -8.729 25.160 1.00 82.81 593 GLY A O 1
ATOM 4603 N N . ASP A 1 594 ? -34.628 -8.649 23.739 1.00 87.94 594 ASP A N 1
ATOM 4604 C CA . ASP A 1 594 ? -34.339 -9.934 23.112 1.00 87.94 594 ASP A CA 1
ATOM 4605 C C . ASP A 1 594 ? -33.076 -9.870 22.250 1.00 87.94 594 ASP A C 1
ATOM 4607 O O . ASP A 1 594 ? -32.784 -8.890 21.560 1.00 87.94 594 ASP A O 1
ATOM 4611 N N . MET A 1 595 ? -32.321 -10.963 22.298 1.00 89.12 595 MET A N 1
ATOM 4612 C CA . MET A 1 595 ? -31.037 -11.131 21.631 1.00 89.12 595 MET A CA 1
ATOM 4613 C C . MET A 1 595 ? -31.220 -11.849 20.285 1.00 89.12 595 MET A C 1
ATOM 4615 O O . MET A 1 595 ? -31.638 -13.005 20.239 1.00 89.12 595 MET A O 1
ATOM 4619 N N . MET A 1 596 ? -30.893 -11.170 19.184 1.00 87.25 596 MET A N 1
ATOM 4620 C CA . MET A 1 596 ? -31.062 -11.633 17.796 1.00 87.25 596 MET A CA 1
ATOM 4621 C C . MET A 1 596 ? -29.763 -11.485 16.968 1.00 87.25 596 MET A C 1
ATOM 4623 O O . MET A 1 596 ? -28.806 -10.862 17.419 1.00 87.25 596 MET A O 1
ATOM 4627 N N . ASP A 1 597 ? -29.710 -12.082 15.766 1.00 84.81 597 ASP A N 1
ATOM 4628 C CA . ASP A 1 597 ? -28.586 -12.014 14.795 1.00 84.81 597 ASP A CA 1
ATOM 4629 C C . ASP A 1 597 ? -27.181 -12.153 15.427 1.00 84.81 597 ASP A C 1
ATOM 4631 O O . ASP A 1 597 ? -26.313 -11.289 15.281 1.00 84.81 597 ASP A O 1
ATOM 4635 N N . THR A 1 598 ? -26.946 -13.244 16.168 1.00 89.06 598 THR A N 1
ATOM 4636 C CA . THR A 1 598 ? -25.630 -13.517 16.761 1.00 89.06 598 THR A CA 1
ATOM 4637 C C . THR A 1 598 ? -24.617 -13.926 15.691 1.00 89.06 598 THR A C 1
ATOM 4639 O O . THR A 1 598 ? -24.739 -14.971 15.051 1.00 89.06 598 THR A O 1
ATOM 4642 N N . ARG A 1 599 ? -23.550 -13.138 15.548 1.00 90.38 599 ARG A N 1
ATOM 4643 C CA . ARG A 1 599 ? -22.413 -13.418 14.663 1.00 90.38 599 ARG A CA 1
ATOM 4644 C C . ARG A 1 599 ? -21.179 -13.766 15.478 1.00 90.38 599 ARG A C 1
ATOM 4646 O O . ARG A 1 599 ? -20.791 -13.004 16.358 1.00 90.38 599 ARG A O 1
ATOM 4653 N N . THR A 1 600 ? -20.526 -14.875 15.146 1.00 91.44 600 THR A N 1
ATOM 4654 C CA 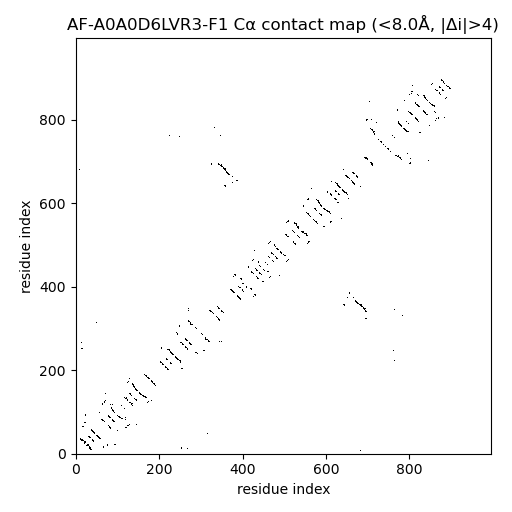. THR A 1 600 ? -19.309 -15.343 15.828 1.00 91.44 600 THR A CA 1
ATOM 4655 C C . THR A 1 600 ? -18.064 -15.088 14.986 1.00 91.44 600 THR A C 1
ATOM 4657 O O . THR A 1 600 ? -18.041 -15.365 13.783 1.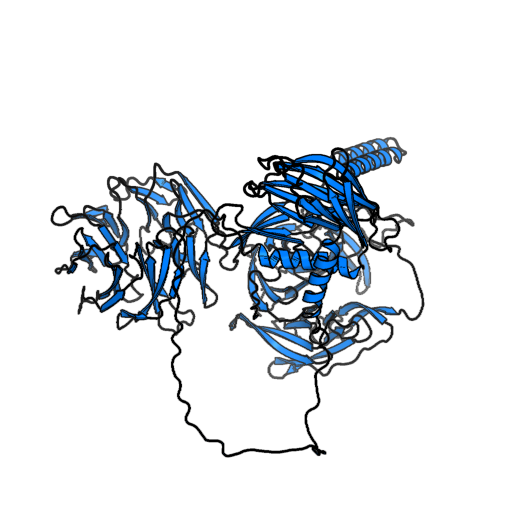00 91.44 600 THR A O 1
ATOM 4660 N N . ARG A 1 601 ? -16.997 -14.595 15.619 1.00 91.44 601 ARG A N 1
ATOM 4661 C CA . ARG A 1 601 ? -15.661 -14.453 15.027 1.00 91.44 601 ARG A CA 1
ATOM 4662 C C . ARG A 1 601 ? -14.592 -14.917 16.008 1.00 91.44 601 ARG A C 1
ATOM 4664 O O . ARG A 1 601 ? -14.626 -14.542 17.169 1.00 91.44 601 ARG A O 1
ATOM 4671 N N . TYR A 1 602 ? -13.632 -15.704 15.535 1.00 92.25 602 TYR A N 1
ATOM 4672 C CA . TYR A 1 602 ? -12.448 -16.070 16.310 1.00 92.25 602 TYR A CA 1
ATOM 4673 C C . TYR A 1 602 ? -11.376 -14.988 16.140 1.00 92.25 602 TYR A C 1
ATOM 4675 O O . TYR A 1 602 ? -11.041 -14.652 15.004 1.00 92.25 602 TYR A O 1
ATOM 4683 N N . LEU A 1 603 ? -10.882 -14.421 17.243 1.00 89.38 603 LEU A N 1
ATOM 4684 C CA . LEU A 1 603 ? -9.912 -13.320 17.224 1.00 89.38 603 LEU A CA 1
ATOM 4685 C C . LEU A 1 603 ? -8.485 -13.760 17.562 1.00 89.38 603 LEU A C 1
ATOM 4687 O O . LEU A 1 603 ? -7.541 -13.089 17.141 1.00 89.38 603 LEU A O 1
ATOM 4691 N N . GLY A 1 604 ? -8.324 -14.843 18.326 1.00 87.19 604 GLY A N 1
ATOM 4692 C CA . GLY A 1 604 ? -7.019 -15.274 18.813 1.00 87.19 604 GLY A CA 1
ATOM 4693 C C . GLY A 1 604 ? -7.081 -16.333 19.907 1.00 87.19 604 GLY A C 1
ATOM 4694 O O . GLY A 1 604 ? -8.152 -16.786 20.286 1.00 87.19 604 GLY A O 1
ATOM 4695 N N . THR A 1 605 ? -5.924 -16.727 20.431 1.00 88.50 605 THR A N 1
ATOM 4696 C CA . THR A 1 605 ? -5.798 -17.765 21.473 1.00 88.50 605 THR A CA 1
ATOM 4697 C C . THR A 1 605 ? -6.008 -17.244 22.897 1.00 88.50 605 THR A C 1
ATOM 4699 O O . THR A 1 605 ? -6.280 -18.033 23.799 1.00 88.50 605 THR A O 1
ATOM 4702 N N . ARG A 1 606 ? -5.887 -15.926 23.118 1.00 91.56 606 ARG A N 1
ATOM 4703 C CA . ARG A 1 606 ? -6.089 -15.286 24.431 1.00 91.56 606 ARG A CA 1
ATOM 4704 C C . ARG A 1 606 ? -7.566 -14.912 24.644 1.00 91.56 606 ARG A C 1
ATOM 4706 O O . ARG A 1 606 ? -8.253 -14.625 23.658 1.00 91.56 606 ARG A O 1
ATOM 4713 N N . PRO A 1 607 ? -8.041 -14.825 25.902 1.00 94.06 607 PRO A N 1
ATOM 4714 C CA . PRO A 1 607 ? -9.372 -14.306 26.216 1.00 94.06 607 PRO A CA 1
ATOM 4715 C C . PRO A 1 607 ? -9.628 -12.944 25.569 1.00 94.06 607 PRO A C 1
ATOM 4717 O O . PRO A 1 607 ? -8.739 -12.091 25.554 1.00 94.06 607 PRO A O 1
ATOM 4720 N N . VAL A 1 608 ? -10.835 -12.744 25.034 1.00 95.69 608 VAL A N 1
ATOM 4721 C CA . VAL A 1 608 ? -11.195 -11.492 24.358 1.00 95.69 608 VAL A CA 1
ATOM 4722 C C . VAL A 1 608 ? -11.647 -10.441 25.369 1.00 95.69 608 VAL A C 1
ATOM 4724 O O . VAL A 1 608 ? -12.662 -10.620 26.049 1.00 95.69 608 VAL A O 1
ATOM 4727 N N . ARG A 1 609 ? -10.946 -9.306 25.414 1.00 94.62 609 ARG A N 1
ATOM 4728 C CA . ARG A 1 609 ? -11.382 -8.107 26.142 1.00 94.62 609 ARG A CA 1
ATOM 4729 C C . ARG A 1 609 ? -11.927 -7.076 25.167 1.00 94.62 609 ARG A C 1
ATOM 4731 O O . ARG A 1 609 ? -11.360 -6.891 24.096 1.00 94.62 609 ARG A O 1
ATOM 4738 N N . VAL A 1 610 ? -13.021 -6.420 25.528 1.00 95.31 610 VAL A N 1
ATOM 4739 C CA . VAL A 1 610 ? -13.718 -5.470 24.663 1.00 95.31 610 VAL A CA 1
ATOM 4740 C C . VAL A 1 610 ? -13.717 -4.088 25.314 1.00 95.31 610 VAL A C 1
ATOM 4742 O O . VAL A 1 610 ? -14.142 -3.941 26.457 1.00 95.31 610 VAL A O 1
ATOM 4745 N N . PHE A 1 611 ? -13.246 -3.082 24.579 1.00 94.44 611 PHE A N 1
ATOM 4746 C CA . PHE A 1 611 ? -13.135 -1.690 25.012 1.00 94.44 611 PHE A CA 1
ATOM 4747 C C . PHE A 1 611 ? -13.860 -0.763 24.038 1.00 94.44 611 PHE A C 1
ATOM 4749 O O . PHE A 1 611 ? -13.863 -0.990 22.825 1.00 94.44 611 PHE A O 1
ATOM 4756 N N . ARG A 1 612 ? -14.456 0.306 24.564 1.00 91.31 612 ARG A N 1
ATOM 4757 C CA . ARG A 1 612 ? -15.032 1.375 23.747 1.00 91.31 612 ARG A CA 1
ATOM 4758 C C . ARG A 1 612 ? -13.943 2.367 23.360 1.00 91.31 612 ARG A C 1
ATOM 4760 O O . ARG A 1 612 ? -13.203 2.841 24.217 1.00 91.31 612 ARG A O 1
ATOM 4767 N N . VAL A 1 613 ? -13.873 2.693 22.077 1.00 92.00 613 VAL A N 1
ATOM 4768 C CA . VAL A 1 613 ? -12.950 3.692 21.528 1.00 92.00 613 VAL A CA 1
ATOM 4769 C C . VAL A 1 613 ? -13.693 4.594 20.552 1.00 92.00 613 VAL A C 1
ATOM 4771 O O . VAL A 1 613 ? -14.724 4.202 20.008 1.00 92.00 613 VAL A O 1
ATOM 4774 N N . ARG A 1 614 ? -13.182 5.800 20.309 1.00 87.50 614 ARG A N 1
ATOM 4775 C CA . ARG A 1 614 ? -13.745 6.718 19.315 1.00 87.50 614 ARG A CA 1
ATOM 4776 C C . ARG A 1 614 ? -12.885 6.715 18.054 1.00 87.50 614 ARG A C 1
ATOM 4778 O O . ARG A 1 614 ? -11.662 6.727 18.141 1.00 87.50 614 ARG A O 1
ATOM 4785 N N . SER A 1 615 ? -13.519 6.672 16.886 1.00 84.19 615 SER A N 1
ATOM 4786 C CA . SER A 1 615 ? -12.844 6.733 15.587 1.00 84.19 615 SER A CA 1
ATOM 4787 C C . SER A 1 615 ? -13.733 7.446 14.566 1.00 84.19 615 SER A C 1
ATOM 4789 O O . SER A 1 615 ? -14.910 7.108 14.437 1.00 84.19 615 SER A O 1
ATOM 4791 N N . GLN A 1 616 ? -13.202 8.450 13.858 1.00 80.12 616 GLN A N 1
ATOM 4792 C CA . GLN A 1 616 ? -13.964 9.335 12.959 1.00 80.12 616 GLN A CA 1
ATOM 4793 C C . GLN A 1 616 ? -15.192 9.958 13.639 1.00 80.12 616 GLN A C 1
ATOM 4795 O O . GLN A 1 616 ? -16.287 9.992 13.073 1.00 80.12 616 GLN A O 1
ATOM 4800 N N . ASN A 1 617 ? -15.030 10.418 14.877 1.00 80.94 617 ASN A N 1
ATOM 4801 C CA . ASN A 1 617 ? -16.095 10.944 15.729 1.00 80.94 617 ASN A CA 1
ATOM 4802 C C . ASN A 1 617 ? -17.271 9.993 16.006 1.00 80.94 617 ASN A C 1
ATOM 4804 O O . ASN A 1 617 ? -18.289 10.430 16.542 1.00 80.94 617 ASN A O 1
ATOM 4808 N N . LYS A 1 618 ? -17.133 8.703 15.690 1.00 84.31 618 LYS A N 1
ATOM 4809 C CA . LYS A 1 618 ? -18.127 7.664 15.962 1.00 84.31 618 LYS A CA 1
ATOM 4810 C C . LYS A 1 618 ? -17.594 6.689 16.995 1.00 84.31 618 LYS A C 1
ATOM 4812 O O . LYS A 1 618 ? -16.383 6.515 17.142 1.00 84.31 618 LYS A O 1
ATOM 4817 N N . ASP A 1 619 ? -18.509 6.037 17.696 1.00 87.06 619 ASP A N 1
ATOM 4818 C CA . ASP A 1 619 ? -18.135 4.955 18.589 1.00 87.06 619 ASP A CA 1
ATOM 4819 C C . ASP A 1 619 ? -17.719 3.715 17.801 1.00 87.06 619 ASP A C 1
ATOM 4821 O O . ASP A 1 619 ? -18.382 3.271 16.860 1.00 87.06 619 ASP A O 1
ATOM 4825 N N . ALA A 1 620 ? -16.599 3.151 18.220 1.00 91.19 620 ALA A N 1
ATOM 4826 C CA . ALA A 1 620 ? -16.017 1.932 17.710 1.00 91.19 620 ALA A CA 1
ATOM 4827 C C . ALA A 1 620 ? -15.656 1.012 18.882 1.00 91.19 620 ALA A C 1
ATOM 4829 O O . ALA A 1 620 ? -15.614 1.404 20.053 1.00 91.19 620 ALA A O 1
ATOM 4830 N N . VAL A 1 621 ? -15.414 -0.253 18.561 1.00 93.25 621 VAL A N 1
ATOM 4831 C CA . VAL A 1 621 ? -15.138 -1.290 19.551 1.00 93.25 621 VAL A CA 1
ATOM 4832 C C . VAL A 1 621 ? -13.755 -1.868 19.299 1.00 93.25 621 VAL A C 1
ATOM 4834 O O . VAL A 1 621 ? -13.498 -2.450 18.247 1.00 93.25 621 VAL A O 1
ATOM 4837 N N . LEU A 1 622 ? -12.860 -1.728 20.272 1.00 94.81 622 LEU A N 1
ATOM 4838 C CA . LEU A 1 622 ? -11.532 -2.326 20.249 1.00 94.81 622 LEU A CA 1
ATOM 4839 C C . LEU A 1 622 ? -11.562 -3.641 21.029 1.00 94.81 622 LEU A C 1
ATOM 4841 O O . LEU A 1 622 ? -11.840 -3.663 22.223 1.00 94.81 622 LEU A O 1
ATOM 4845 N N . CYS A 1 623 ? -11.270 -4.744 20.354 1.00 94.62 623 CYS A N 1
ATOM 4846 C CA . CYS A 1 623 ? -11.189 -6.072 20.946 1.00 94.62 623 CYS A CA 1
ATOM 4847 C C . CYS A 1 623 ? -9.721 -6.485 21.065 1.00 94.62 623 CYS A C 1
ATOM 4849 O O . CYS A 1 623 ? -9.012 -6.486 20.063 1.00 94.62 623 CYS A O 1
ATOM 4851 N N . THR A 1 624 ? -9.254 -6.877 22.245 1.00 93.50 624 THR A N 1
ATOM 4852 C CA . THR A 1 624 ? -7.890 -7.384 22.439 1.00 93.50 624 THR A CA 1
ATOM 4853 C C . THR A 1 624 ? -7.902 -8.880 22.748 1.00 93.50 624 THR A C 1
ATOM 4855 O O . THR A 1 624 ? -8.762 -9.373 23.475 1.00 93.50 624 THR A O 1
ATOM 4858 N N . SER A 1 625 ? -6.979 -9.620 22.133 1.00 91.62 625 SER A N 1
ATOM 4859 C CA . SER A 1 625 ? -6.752 -11.061 22.319 1.00 91.62 625 SER A CA 1
ATOM 4860 C C . SER A 1 625 ? -5.261 -11.347 22.045 1.00 91.62 625 SER A C 1
ATOM 4862 O O . SER A 1 625 ? -4.406 -10.636 22.569 1.00 91.62 625 SER A O 1
ATOM 4864 N N . SER A 1 626 ? -4.905 -12.348 21.228 1.00 87.94 626 SER A N 1
ATOM 4865 C CA . SER A 1 626 ? -3.532 -12.512 20.717 1.00 87.94 626 SER A CA 1
ATOM 4866 C C . SER A 1 626 ? -3.151 -11.401 19.740 1.00 87.94 626 SER A C 1
ATOM 4868 O O . SER A 1 626 ? -1.983 -11.065 19.618 1.00 87.94 626 SER A O 1
ATOM 4870 N N . ARG A 1 627 ? -4.137 -10.791 19.078 1.00 87.94 627 ARG A N 1
ATOM 4871 C CA . ARG A 1 627 ? -4.008 -9.536 18.335 1.00 87.94 627 ARG A CA 1
ATOM 4872 C C . ARG A 1 627 ? -5.110 -8.579 18.768 1.00 87.94 627 ARG A C 1
ATOM 4874 O O . ARG A 1 627 ? -6.157 -9.006 19.257 1.00 87.94 627 ARG A O 1
ATOM 4881 N N . SER A 1 628 ? -4.877 -7.291 18.568 1.00 91.62 628 SER A N 1
ATOM 4882 C CA . SER A 1 628 ? -5.896 -6.258 18.757 1.00 91.62 628 SER A CA 1
ATOM 4883 C C . SER A 1 628 ? -6.700 -6.095 17.468 1.00 91.62 628 SER A C 1
ATOM 4885 O O . SER A 1 628 ? -6.129 -6.113 16.383 1.00 91.62 628 SER A O 1
ATOM 4887 N N . TRP A 1 629 ? -8.015 -5.942 17.573 1.00 92.88 629 TRP A N 1
ATOM 4888 C CA . TRP A 1 629 ? -8.959 -5.833 16.463 1.00 92.88 629 TRP A CA 1
ATOM 4889 C C . TRP A 1 629 ? -9.866 -4.631 16.663 1.00 92.88 629 TRP A C 1
ATOM 4891 O O . TRP A 1 629 ? -10.439 -4.465 17.732 1.00 92.88 629 TRP A O 1
ATOM 4901 N N . LEU A 1 630 ? -10.039 -3.820 15.626 1.00 92.81 630 LEU A N 1
ATOM 4902 C CA . LEU A 1 630 ? -10.937 -2.676 15.638 1.00 92.81 630 LEU A CA 1
ATOM 4903 C C . LEU A 1 630 ? -12.202 -3.003 14.840 1.00 92.81 630 LEU A C 1
ATOM 4905 O O . LEU A 1 630 ? -12.133 -3.349 13.658 1.00 92.81 630 LEU A O 1
ATOM 4909 N N . LEU A 1 631 ? -13.352 -2.890 15.497 1.00 91.50 631 LEU A N 1
ATOM 4910 C CA . LEU A 1 631 ? -14.678 -2.952 14.899 1.00 91.50 631 LEU A CA 1
ATOM 4911 C C . LEU A 1 631 ? -15.224 -1.530 14.760 1.00 91.50 631 LEU A C 1
ATOM 4913 O O . LEU A 1 631 ? -15.487 -0.867 15.760 1.00 91.50 631 LEU A O 1
ATOM 4917 N N . TYR A 1 632 ? -15.426 -1.079 13.529 1.00 88.75 632 TYR A N 1
ATOM 4918 C CA . TYR A 1 632 ? -15.895 0.274 13.227 1.00 88.75 632 TYR A CA 1
ATOM 4919 C C . TYR A 1 632 ? -16.875 0.271 12.051 1.00 88.75 632 TYR A C 1
ATOM 4921 O O . TYR A 1 632 ? -16.974 -0.698 11.290 1.00 88.75 632 TYR A O 1
ATOM 4929 N N . HIS A 1 633 ? -17.628 1.361 11.921 1.00 82.62 633 HIS A N 1
ATOM 4930 C CA . HIS A 1 633 ? -18.551 1.592 10.816 1.00 82.62 633 HIS A CA 1
ATOM 4931 C C . HIS A 1 633 ? -17.897 2.509 9.777 1.00 82.62 633 HIS A C 1
ATOM 4933 O O . HIS A 1 633 ? -17.545 3.645 10.088 1.00 82.62 633 HIS A O 1
ATOM 4939 N N . TYR A 1 634 ? -17.731 2.024 8.548 1.00 77.38 634 TYR A N 1
ATOM 4940 C CA . TYR A 1 634 ? -17.121 2.774 7.449 1.00 77.38 634 TYR A CA 1
ATOM 4941 C C . TYR A 1 634 ? -17.832 2.451 6.134 1.00 77.38 634 TYR A C 1
ATOM 4943 O O . TYR A 1 634 ? -18.126 1.290 5.863 1.00 77.38 634 TYR A O 1
ATOM 4951 N N . GLN A 1 635 ? -18.139 3.476 5.331 1.00 72.44 635 GLN A N 1
ATOM 4952 C CA . GLN A 1 635 ? -18.860 3.342 4.051 1.00 72.44 635 GLN A CA 1
ATOM 4953 C C . GLN A 1 635 ? -20.161 2.512 4.155 1.00 72.44 635 GLN A C 1
ATOM 4955 O O . GLN A 1 635 ? -20.403 1.618 3.345 1.00 72.44 635 GLN A O 1
ATOM 4960 N N . ASN A 1 636 ? -20.997 2.781 5.166 1.00 71.12 636 ASN A N 1
ATOM 4961 C CA . ASN A 1 636 ? -22.246 2.043 5.431 1.00 71.12 636 ASN A CA 1
ATOM 4962 C C . ASN A 1 636 ? -22.078 0.531 5.673 1.00 71.12 636 ASN A C 1
ATOM 4964 O O . ASN A 1 636 ? -23.005 -0.256 5.465 1.00 71.12 636 ASN A O 1
ATOM 4968 N N . ARG A 1 637 ? -20.895 0.102 6.130 1.00 79.00 637 ARG A N 1
ATOM 4969 C CA . ARG A 1 637 ? -20.610 -1.291 6.471 1.00 79.00 637 ARG A CA 1
ATOM 4970 C C . ARG A 1 637 ? -19.799 -1.393 7.760 1.00 79.00 637 ARG A C 1
ATOM 4972 O O . ARG A 1 637 ? -18.935 -0.573 8.051 1.00 79.00 637 ARG A O 1
ATOM 4979 N N . PHE A 1 638 ? -20.051 -2.448 8.533 1.00 81.38 638 PHE A N 1
ATOM 4980 C CA . PHE A 1 638 ? -19.196 -2.804 9.663 1.00 81.38 638 PHE A CA 1
ATOM 4981 C C . PHE A 1 638 ? -17.950 -3.550 9.190 1.00 81.38 638 PHE A C 1
ATOM 4983 O O . PHE A 1 638 ? -18.050 -4.593 8.535 1.00 81.38 638 PHE A O 1
ATOM 4990 N N . HIS A 1 639 ? -16.792 -3.041 9.590 1.00 86.25 639 HIS A N 1
ATOM 4991 C CA . HIS A 1 639 ? -15.487 -3.638 9.352 1.00 86.25 639 HIS A CA 1
ATOM 4992 C C . HIS A 1 639 ? -14.894 -4.101 10.679 1.00 86.25 639 HIS A C 1
ATOM 4994 O O . HIS A 1 639 ? -14.908 -3.357 11.651 1.00 86.25 639 HIS A O 1
ATOM 5000 N N . LEU A 1 640 ? -14.391 -5.336 10.712 1.00 89.44 640 LEU A N 1
ATOM 5001 C CA . LEU A 1 640 ? -13.621 -5.886 11.826 1.00 89.44 640 LEU A CA 1
ATOM 5002 C C . LEU A 1 640 ? -12.223 -6.189 11.295 1.00 89.44 640 LEU A C 1
ATOM 5004 O O . LEU A 1 640 ? -12.033 -7.189 10.599 1.00 89.44 640 LEU A O 1
ATOM 5008 N N . THR A 1 641 ? -11.270 -5.309 11.578 1.00 90.06 641 THR A N 1
ATOM 5009 C CA . THR A 1 641 ? -9.905 -5.401 11.047 1.00 90.06 641 THR A CA 1
ATOM 5010 C C . THR A 1 641 ? -8.898 -5.472 12.185 1.00 90.06 641 THR A C 1
ATOM 5012 O O . THR A 1 641 ? -9.038 -4.728 13.158 1.00 90.06 641 THR A O 1
ATOM 5015 N N . PRO A 1 642 ? -7.871 -6.326 12.092 1.00 91.25 642 PRO A N 1
ATOM 5016 C CA . PRO A 1 642 ? -6.837 -6.370 13.110 1.00 91.25 642 PRO A CA 1
ATOM 5017 C C . PRO A 1 642 ? -5.983 -5.095 13.052 1.00 91.25 642 PRO A C 1
ATOM 5019 O O . PRO A 1 642 ? -5.913 -4.428 12.023 1.00 91.25 642 PRO A O 1
ATOM 5022 N N . LEU A 1 643 ? -5.307 -4.762 14.142 1.00 89.50 643 LEU A N 1
ATOM 5023 C CA . LEU A 1 643 ? -4.254 -3.756 14.169 1.00 89.50 643 LEU A CA 1
ATOM 5024 C C . LEU A 1 643 ? -2.925 -4.434 13.816 1.00 89.50 643 LEU A C 1
ATOM 5026 O O . LEU A 1 643 ? -2.653 -5.570 14.230 1.00 89.50 643 LEU A O 1
ATOM 5030 N N . SER A 1 644 ? -2.093 -3.760 13.026 1.00 86.31 644 SER A N 1
ATOM 5031 C CA . SER A 1 644 ? -0.713 -4.185 12.777 1.00 86.31 644 SER A CA 1
ATOM 5032 C C . SER A 1 644 ? 0.183 -3.686 13.915 1.00 86.31 644 SER A C 1
ATOM 5034 O O . SER A 1 644 ? 1.043 -2.833 13.701 1.00 86.31 644 SER A O 1
ATOM 5036 N N . TYR A 1 645 ? -0.051 -4.189 15.127 1.00 85.12 645 TYR A N 1
ATOM 5037 C CA . TYR A 1 645 ? 0.580 -3.684 16.343 1.00 85.12 645 TYR A CA 1
ATOM 5038 C C . TYR A 1 645 ? 0.854 -4.793 17.364 1.00 85.12 645 TYR A C 1
ATOM 5040 O O . TYR A 1 645 ? 0.372 -5.918 17.208 1.00 85.12 645 TYR A O 1
ATOM 5048 N N . VAL A 1 646 ? 1.623 -4.469 18.407 1.00 86.12 646 VAL A N 1
ATOM 5049 C CA . VAL A 1 646 ? 1.883 -5.380 19.531 1.00 86.12 646 VAL A CA 1
ATOM 5050 C C . VAL A 1 646 ? 0.597 -5.708 20.293 1.00 86.12 646 VAL A C 1
ATOM 5052 O O . VAL A 1 646 ? -0.413 -5.004 20.197 1.00 86.12 646 VAL A O 1
ATOM 5055 N N . THR A 1 647 ? 0.622 -6.801 21.051 1.00 86.44 647 THR A N 1
ATOM 5056 C CA . THR A 1 647 ? -0.537 -7.242 21.830 1.00 86.44 647 THR A CA 1
ATOM 5057 C C . THR A 1 647 ? -0.843 -6.245 22.941 1.00 86.44 647 THR A C 1
ATOM 5059 O O . THR A 1 647 ? 0.043 -5.915 23.728 1.00 86.44 647 THR A O 1
ATOM 5062 N N . LEU A 1 648 ? -2.092 -5.789 23.015 1.00 91.62 648 LEU A N 1
ATOM 5063 C CA . LEU A 1 648 ? -2.540 -4.817 24.010 1.00 91.62 648 LEU A CA 1
ATOM 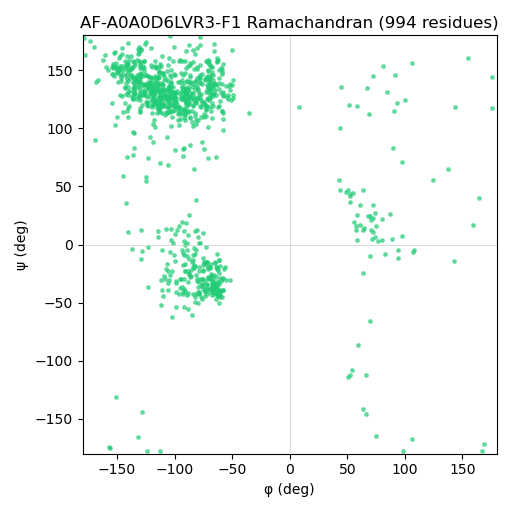5064 C C . LEU A 1 648 ? -3.332 -5.514 25.114 1.00 91.62 648 LEU A C 1
ATOM 5066 O O . LEU A 1 648 ? -4.155 -6.389 24.840 1.00 91.62 648 LEU A O 1
ATOM 5070 N N . GLU A 1 649 ? -3.125 -5.106 26.361 1.00 91.00 649 GLU A N 1
ATOM 5071 C CA . GLU A 1 649 ? -3.824 -5.688 27.510 1.00 91.00 649 GLU A CA 1
ATOM 5072 C C . GLU A 1 649 ? -5.097 -4.926 27.877 1.00 91.00 649 GLU A C 1
ATOM 5074 O O . GLU A 1 649 ? -6.128 -5.530 28.194 1.00 91.00 649 GLU A O 1
ATOM 5079 N N . SER A 1 650 ? -5.023 -3.598 27.831 1.00 92.56 650 SER A N 1
ATOM 5080 C CA . SER A 1 650 ? -6.115 -2.681 28.140 1.00 92.56 650 SER A CA 1
ATOM 5081 C C . SER A 1 650 ? -5.998 -1.430 27.281 1.00 92.56 650 SER A C 1
ATOM 5083 O O . SER A 1 650 ? -4.894 -1.065 26.873 1.00 92.56 650 SER A O 1
ATOM 5085 N N . ALA A 1 651 ? -7.133 -0.803 26.985 1.00 94.88 651 ALA A N 1
ATOM 5086 C CA . ALA A 1 651 ? -7.188 0.406 26.187 1.00 94.88 651 ALA A CA 1
ATOM 5087 C C . ALA A 1 651 ? -8.380 1.291 26.572 1.00 94.88 651 ALA A C 1
ATOM 5089 O O . ALA A 1 651 ? -9.431 0.786 26.967 1.00 94.88 651 ALA A O 1
ATOM 5090 N N . SER A 1 652 ? -8.217 2.601 26.393 1.00 93.56 652 SER A N 1
ATOM 5091 C CA . SER A 1 652 ? -9.251 3.622 26.578 1.00 93.56 652 SER A CA 1
ATOM 5092 C C . SER A 1 652 ? -9.170 4.676 25.471 1.00 93.56 652 SER A C 1
ATOM 5094 O O . SER A 1 652 ? -8.095 4.939 24.928 1.00 93.56 652 SER A O 1
ATOM 5096 N N . SER A 1 653 ? -10.308 5.282 25.126 1.00 93.06 653 SER A N 1
ATOM 5097 C CA . SER A 1 653 ? -10.372 6.394 24.165 1.00 93.06 653 SER A CA 1
ATOM 5098 C C . SER A 1 653 ? -9.637 7.617 24.705 1.00 93.06 653 SER A C 1
ATOM 5100 O O . SER A 1 653 ? -9.819 7.945 25.863 1.00 93.06 653 SER A O 1
ATOM 5102 N N . PHE A 1 654 ? -8.865 8.332 23.896 1.00 92.06 654 PHE A N 1
ATOM 5103 C CA . PHE A 1 654 ? -8.066 9.474 24.348 1.00 92.06 654 PHE A CA 1
ATOM 5104 C C . PHE A 1 654 ? -8.261 10.693 23.449 1.00 92.06 654 PHE A C 1
ATOM 5106 O O . PHE A 1 654 ? -8.296 10.564 22.227 1.00 92.06 654 PHE A O 1
ATOM 5113 N N . SER A 1 655 ? -8.366 11.872 24.054 1.00 91.19 655 SER A N 1
ATOM 5114 C CA . SER A 1 655 ? -8.414 13.161 23.363 1.00 91.19 655 SER A CA 1
ATOM 5115 C C . SER A 1 655 ? -7.530 14.182 24.074 1.00 91.19 655 SER A C 1
ATOM 5117 O O . SER A 1 655 ? -7.706 14.448 25.262 1.00 91.19 655 SER A O 1
ATOM 5119 N N . SER A 1 656 ? -6.622 14.808 23.333 1.00 89.94 656 SER A N 1
ATOM 5120 C CA . SER A 1 656 ? -5.789 15.930 23.774 1.00 89.94 656 SER A CA 1
ATOM 5121 C C . SER A 1 656 ? -5.631 16.968 22.659 1.00 89.94 656 SER A C 1
ATOM 5123 O O . SER A 1 656 ? -6.054 16.748 21.523 1.00 89.94 656 SER A O 1
ATOM 5125 N N . GLU A 1 657 ? -5.004 18.107 22.960 1.00 85.50 657 GLU A N 1
ATOM 5126 C CA . GLU A 1 657 ? -4.703 19.129 21.945 1.00 85.50 657 GLU A CA 1
ATOM 5127 C C . GLU A 1 657 ? -3.741 18.611 20.861 1.00 85.50 657 GLU A C 1
ATOM 5129 O O . GLU A 1 657 ? -3.854 18.986 19.696 1.00 85.50 657 GLU A O 1
ATOM 5134 N N . GLN A 1 658 ? -2.820 17.713 21.231 1.00 82.44 658 GLN A N 1
ATOM 5135 C CA . GLN A 1 658 ? -1.856 17.094 20.314 1.00 82.44 658 GLN A CA 1
ATOM 5136 C C . GLN A 1 658 ? -2.468 15.937 19.511 1.00 82.44 658 GLN A C 1
ATOM 5138 O O . GLN A 1 658 ? -2.057 15.680 18.381 1.00 82.44 658 GLN A O 1
ATOM 5143 N N . CYS A 1 659 ? -3.438 15.223 20.089 1.00 83.31 659 CYS A N 1
ATOM 5144 C CA . CYS A 1 659 ? -4.089 14.069 19.479 1.00 83.31 659 CYS A CA 1
ATOM 5145 C C . CYS A 1 659 ? -5.604 14.149 19.703 1.00 83.31 659 CYS A C 1
ATOM 5147 O O . CYS A 1 659 ? -6.112 13.748 20.748 1.00 83.31 659 CYS A O 1
ATOM 5149 N N . LEU A 1 660 ? -6.327 14.668 18.706 1.00 82.44 660 LEU A N 1
ATOM 5150 C CA . LEU A 1 660 ? -7.780 14.870 18.790 1.00 82.44 660 LEU A CA 1
ATOM 5151 C C . LEU A 1 660 ? -8.560 13.553 18.936 1.00 82.44 660 LEU A C 1
ATOM 5153 O O . LEU A 1 660 ? -9.575 13.511 19.628 1.00 82.44 660 LEU A O 1
ATOM 5157 N N . GLU A 1 661 ? -8.095 12.493 18.271 1.00 86.88 661 GLU A N 1
ATOM 5158 C CA . GLU A 1 661 ? -8.671 11.147 18.332 1.00 86.88 661 GLU A CA 1
ATOM 5159 C C . GLU A 1 661 ? -7.552 10.114 18.490 1.00 86.88 661 GLU A C 1
ATOM 5161 O O . GLU A 1 661 ? -6.930 9.687 17.515 1.00 86.88 661 GLU A O 1
ATOM 5166 N N . GLY A 1 662 ? -7.295 9.718 19.732 1.00 90.69 662 GLY A N 1
ATOM 5167 C CA . GLY A 1 662 ? -6.303 8.716 20.091 1.00 90.69 662 GLY A CA 1
ATOM 5168 C C . GLY A 1 662 ? -6.887 7.571 20.911 1.00 90.69 662 GLY A C 1
ATOM 5169 O O . GLY A 1 662 ? -8.045 7.562 21.329 1.00 90.69 662 GLY A O 1
ATOM 5170 N N . ILE A 1 663 ? -6.043 6.582 21.161 1.00 94.25 663 ILE A N 1
ATOM 5171 C CA . ILE A 1 663 ? -6.284 5.455 22.050 1.00 94.25 663 ILE A CA 1
ATOM 5172 C C . ILE A 1 663 ? -5.067 5.368 22.964 1.00 94.25 663 ILE A C 1
ATOM 5174 O O . ILE A 1 663 ? -3.933 5.251 22.500 1.00 94.25 663 ILE A O 1
ATOM 5178 N N . VAL A 1 664 ? -5.302 5.409 24.269 1.00 94.69 664 VAL A N 1
ATOM 5179 C CA . VAL A 1 664 ? -4.276 5.069 25.256 1.00 94.69 664 VAL A CA 1
ATOM 5180 C C . VAL A 1 664 ? -4.384 3.579 25.511 1.00 94.69 664 VAL A C 1
ATOM 5182 O O . VAL A 1 664 ? -5.465 3.082 25.821 1.00 94.69 664 VAL A O 1
ATOM 5185 N N . ALA A 1 665 ? -3.278 2.862 25.380 1.00 94.88 665 ALA A N 1
ATOM 5186 C CA . ALA A 1 665 ? -3.223 1.430 25.594 1.00 94.88 665 ALA A CA 1
ATOM 5187 C C . ALA A 1 665 ? -2.021 1.024 26.443 1.00 94.88 665 ALA A C 1
ATOM 5189 O O . ALA A 1 665 ? -0.995 1.698 26.495 1.00 94.88 665 ALA A O 1
ATOM 5190 N N . ILE A 1 666 ? -2.166 -0.119 27.097 1.00 93.69 666 ILE A N 1
ATOM 5191 C CA . ILE A 1 666 ? -1.109 -0.778 27.852 1.00 93.69 666 ILE A CA 1
ATOM 5192 C C . ILE A 1 666 ? -0.619 -1.982 27.054 1.00 93.69 666 ILE A C 1
ATOM 5194 O O . ILE A 1 666 ? -1.424 -2.811 26.617 1.00 93.69 666 ILE A O 1
ATOM 5198 N N . ALA A 1 667 ? 0.699 -2.109 26.935 1.00 90.44 667 ALA A N 1
ATOM 5199 C CA . ALA A 1 667 ? 1.361 -3.314 26.456 1.00 90.44 667 ALA A CA 1
ATOM 5200 C C . ALA A 1 667 ? 2.476 -3.695 27.436 1.00 90.44 667 ALA A C 1
ATOM 5202 O O . ALA A 1 667 ? 3.454 -2.958 27.570 1.00 90.44 667 ALA A O 1
ATOM 5203 N N . GLU A 1 668 ? 2.322 -4.835 28.110 1.00 88.12 668 GLU A N 1
ATOM 5204 C CA . GLU A 1 668 ? 3.259 -5.326 29.130 1.00 88.12 668 GLU A CA 1
ATOM 5205 C C . GLU A 1 668 ? 3.545 -4.261 30.207 1.00 88.12 668 GLU A C 1
ATOM 5207 O O . GLU A 1 668 ? 2.646 -3.897 30.958 1.00 88.12 668 GLU A O 1
ATOM 5212 N N . ASN A 1 669 ? 4.770 -3.736 30.271 1.00 91.06 669 ASN A N 1
ATOM 5213 C CA . ASN A 1 669 ? 5.208 -2.693 31.202 1.00 91.06 669 ASN A CA 1
ATOM 5214 C C . ASN A 1 669 ? 5.201 -1.279 30.587 1.00 91.06 669 ASN A C 1
ATOM 5216 O O . ASN A 1 669 ? 5.785 -0.360 31.158 1.00 91.06 669 ASN A O 1
ATOM 5220 N N . THR A 1 670 ? 4.587 -1.086 29.417 1.00 92.56 670 THR A N 1
ATOM 5221 C CA . THR A 1 670 ? 4.588 0.198 28.696 1.00 92.56 670 THR A CA 1
ATOM 5222 C C . THR A 1 670 ? 3.187 0.778 28.538 1.00 92.56 670 THR A C 1
ATOM 5224 O O . THR A 1 670 ? 2.239 0.079 28.171 1.00 92.56 670 THR A O 1
ATOM 5227 N N . LEU A 1 671 ? 3.071 2.083 28.781 1.00 92.88 671 LEU A N 1
ATOM 5228 C CA . LEU A 1 671 ? 1.938 2.919 28.403 1.00 92.88 671 LEU A CA 1
ATOM 5229 C C . LEU A 1 671 ? 2.196 3.498 27.013 1.00 92.88 671 LEU A C 1
ATOM 5231 O O . LEU A 1 671 ? 3.264 4.052 26.753 1.00 92.88 671 LEU A O 1
ATOM 5235 N N . ARG A 1 672 ? 1.224 3.374 26.115 1.00 93.31 672 ARG A N 1
ATOM 5236 C CA . ARG A 1 672 ? 1.348 3.772 24.711 1.00 93.31 672 ARG A CA 1
ATOM 5237 C C . ARG A 1 672 ? 0.158 4.632 24.318 1.00 93.31 672 ARG A C 1
ATOM 5239 O O . ARG A 1 672 ? -0.986 4.232 24.514 1.00 93.31 672 ARG A O 1
ATOM 5246 N N . ILE A 1 673 ? 0.427 5.803 23.754 1.00 92.56 673 ILE A N 1
ATOM 5247 C CA . ILE A 1 673 ? -0.581 6.673 23.147 1.00 92.56 673 ILE A CA 1
ATOM 5248 C C . ILE A 1 673 ? -0.476 6.485 21.644 1.00 92.56 673 ILE A C 1
ATOM 5250 O O . ILE A 1 673 ? 0.585 6.717 21.063 1.00 92.56 673 ILE A O 1
ATOM 5254 N N . MET A 1 674 ? -1.560 6.043 21.023 1.00 91.94 674 MET A N 1
ATOM 5255 C CA . MET A 1 674 ? -1.581 5.685 19.611 1.00 91.94 674 MET A CA 1
ATOM 5256 C C . MET A 1 674 ? -2.813 6.243 18.901 1.00 91.94 674 MET A C 1
ATOM 5258 O O . MET A 1 674 ? -3.853 6.432 19.524 1.00 91.94 674 MET A O 1
ATOM 5262 N N . ALA A 1 675 ? -2.720 6.472 17.595 1.00 90.50 675 ALA A N 1
ATOM 5263 C CA . ALA A 1 675 ? -3.840 6.890 16.760 1.00 90.50 675 ALA A CA 1
ATOM 5264 C C . ALA A 1 675 ? -4.002 5.962 15.547 1.00 90.50 675 ALA A C 1
ATOM 5266 O O . ALA A 1 675 ? -3.058 5.323 15.079 1.00 90.50 675 ALA A O 1
ATOM 5267 N N . VAL A 1 676 ? -5.239 5.852 15.057 1.00 86.75 676 VAL A N 1
ATOM 5268 C CA . VAL A 1 676 ? -5.592 5.024 13.895 1.00 86.75 676 VAL A CA 1
ATOM 5269 C C . VAL A 1 676 ? -6.148 5.936 12.807 1.00 86.75 676 VAL A C 1
ATOM 5271 O O . VAL A 1 676 ? -7.350 6.179 12.731 1.00 86.75 676 VAL A O 1
ATOM 5274 N N . GLU A 1 677 ? -5.260 6.471 11.972 1.00 76.94 677 GLU A N 1
ATOM 5275 C CA . GLU A 1 677 ? -5.616 7.496 10.979 1.00 76.94 677 GLU A CA 1
ATOM 5276 C C . GLU A 1 677 ? -6.172 6.897 9.675 1.00 76.94 677 GLU A C 1
ATOM 5278 O O . GLU A 1 677 ? -7.156 7.386 9.111 1.00 76.94 677 GLU A O 1
ATOM 5283 N N . LYS A 1 678 ? -5.564 5.812 9.173 1.00 75.88 678 LYS A N 1
ATOM 5284 C CA . LYS A 1 678 ? -5.875 5.234 7.853 1.00 75.88 678 LYS A CA 1
ATOM 5285 C C . LYS A 1 678 ? -6.807 4.023 7.946 1.00 75.88 678 LYS A C 1
ATOM 5287 O O . LYS A 1 678 ? -6.381 2.882 7.821 1.00 75.88 678 LYS A O 1
ATOM 5292 N N . LEU A 1 679 ? -8.110 4.269 8.071 1.00 74.94 679 LEU A N 1
ATOM 5293 C CA . LEU A 1 679 ? -9.134 3.207 8.145 1.00 74.94 679 LEU A CA 1
ATOM 5294 C C . LEU A 1 679 ? -9.434 2.514 6.798 1.00 74.94 679 LEU A C 1
ATOM 5296 O O . LEU A 1 679 ? -10.030 1.445 6.772 1.00 74.94 679 LEU A O 1
ATOM 5300 N N . GLY A 1 680 ? -9.030 3.106 5.667 1.00 66.94 680 GLY A N 1
ATOM 5301 C CA . GLY A 1 680 ? -9.324 2.579 4.325 1.00 66.94 680 GLY A CA 1
ATOM 5302 C C . GLY A 1 680 ? -8.320 1.555 3.778 1.00 66.94 680 GLY A C 1
ATOM 5303 O O . GLY A 1 680 ? -8.607 0.909 2.771 1.00 66.94 680 GLY A O 1
ATOM 5304 N N . ALA A 1 681 ? -7.148 1.403 4.402 1.00 71.19 681 ALA A N 1
ATOM 5305 C CA . ALA A 1 681 ? -6.097 0.492 3.949 1.00 71.19 681 ALA A CA 1
ATOM 5306 C C . ALA A 1 681 ? -6.115 -0.800 4.776 1.00 71.19 681 ALA A C 1
ATOM 5308 O O . ALA A 1 681 ? -6.035 -0.764 5.999 1.00 71.19 681 ALA A O 1
ATOM 5309 N N . SER A 1 682 ? -6.229 -1.953 4.111 1.00 71.81 682 SER A N 1
ATOM 5310 C CA . SER A 1 682 ? -6.269 -3.259 4.795 1.00 71.81 682 SER A CA 1
ATOM 5311 C C . SER A 1 682 ? -4.881 -3.839 5.085 1.00 71.81 682 SER A C 1
ATOM 5313 O O . SER A 1 682 ? -4.742 -4.686 5.966 1.00 71.81 682 SER A O 1
ATOM 5315 N N . PHE A 1 683 ? -3.859 -3.404 4.345 1.00 83.94 683 PHE A N 1
ATOM 5316 C CA . PHE A 1 683 ? -2.481 -3.847 4.521 1.00 83.94 683 PHE A CA 1
ATOM 5317 C C . PHE A 1 683 ? -1.600 -2.692 4.981 1.00 83.94 683 PHE A C 1
ATOM 5319 O O . PHE A 1 683 ? -1.622 -1.617 4.388 1.00 83.94 683 PHE A O 1
ATOM 5326 N N . ASN A 1 684 ? -0.795 -2.959 6.002 1.00 85.12 684 ASN A N 1
ATOM 5327 C CA . ASN A 1 684 ? 0.329 -2.123 6.384 1.00 85.12 684 ASN A CA 1
ATOM 5328 C C . ASN A 1 684 ? 1.583 -2.575 5.620 1.00 85.12 684 ASN A C 1
ATOM 5330 O O . ASN A 1 684 ? 1.801 -3.780 5.446 1.00 85.12 684 ASN A O 1
ATOM 5334 N N . HIS A 1 685 ? 2.398 -1.618 5.185 1.00 83.75 685 HIS A N 1
ATOM 5335 C CA . HIS A 1 685 ? 3.597 -1.831 4.390 1.00 83.75 685 HIS A CA 1
ATOM 5336 C C . HIS A 1 685 ? 4.850 -1.498 5.205 1.00 83.75 685 HIS A C 1
ATOM 5338 O O . HIS A 1 685 ? 5.071 -0.357 5.596 1.00 83.75 685 HIS A O 1
ATOM 5344 N N . ILE A 1 686 ? 5.739 -2.476 5.379 1.00 88.12 686 ILE A N 1
ATOM 5345 C CA . ILE A 1 686 ? 7.130 -2.212 5.771 1.00 88.12 686 ILE A CA 1
ATOM 5346 C C . ILE A 1 686 ? 7.998 -2.364 4.537 1.00 88.12 686 ILE A C 1
ATOM 5348 O O . ILE A 1 686 ? 7.891 -3.366 3.835 1.00 88.12 686 ILE A O 1
ATOM 5352 N N . THR A 1 687 ? 8.848 -1.379 4.268 1.00 90.19 687 THR A N 1
ATOM 5353 C CA . THR A 1 687 ? 9.604 -1.293 3.017 1.00 90.19 687 THR A CA 1
ATOM 5354 C C . THR A 1 687 ? 11.102 -1.349 3.290 1.00 90.19 687 THR A C 1
ATOM 5356 O O . THR A 1 687 ? 11.619 -0.542 4.057 1.00 90.19 687 THR A O 1
ATOM 5359 N N . TYR A 1 688 ? 11.802 -2.265 2.620 1.00 92.94 688 TYR A N 1
ATOM 5360 C CA . TYR A 1 688 ? 13.260 -2.371 2.635 1.00 92.94 688 TYR A CA 1
ATOM 5361 C C . TYR A 1 688 ? 13.821 -2.067 1.235 1.00 92.94 688 TYR A C 1
ATOM 5363 O O . TYR A 1 688 ? 13.445 -2.759 0.284 1.00 92.94 688 TYR A O 1
ATOM 5371 N N . PRO A 1 689 ? 14.683 -1.048 1.066 1.00 92.44 689 PRO A N 1
ATOM 5372 C CA . PRO A 1 689 ? 15.206 -0.660 -0.243 1.00 92.44 689 PRO A CA 1
ATOM 5373 C C . PRO A 1 689 ? 16.200 -1.684 -0.810 1.00 92.44 689 PRO A C 1
ATOM 5375 O O . PRO A 1 689 ? 16.976 -2.301 -0.079 1.00 92.44 689 PRO A O 1
ATOM 5378 N N . LEU A 1 690 ? 16.176 -1.851 -2.133 1.00 92.06 690 LEU A N 1
ATOM 5379 C CA . LEU A 1 690 ? 17.044 -2.736 -2.917 1.00 92.06 690 LEU A CA 1
ATOM 5380 C C . LEU A 1 690 ? 17.848 -1.920 -3.943 1.00 92.06 690 LEU A C 1
ATOM 5382 O O . LEU A 1 690 ? 17.575 -0.742 -4.153 1.00 92.06 690 LEU A O 1
ATOM 5386 N N . LYS A 1 691 ? 18.854 -2.535 -4.580 1.00 90.31 691 LYS A N 1
ATOM 5387 C CA . LYS A 1 691 ? 19.765 -1.839 -5.509 1.00 90.31 691 LYS A CA 1
ATOM 5388 C C . LYS A 1 691 ? 19.339 -2.001 -6.968 1.00 90.31 691 LYS A C 1
ATOM 5390 O O . LYS A 1 691 ? 19.387 -1.043 -7.730 1.00 90.31 691 LYS A O 1
ATOM 5395 N N . PHE A 1 692 ? 18.942 -3.208 -7.357 1.00 93.38 692 PHE A N 1
ATOM 5396 C CA . PHE A 1 692 ? 18.479 -3.527 -8.709 1.00 93.38 692 PHE A CA 1
ATOM 5397 C C . PHE A 1 692 ? 17.090 -4.174 -8.671 1.00 93.38 692 PHE A C 1
ATOM 5399 O O . PHE A 1 692 ? 16.588 -4.541 -7.607 1.00 93.38 692 PHE A O 1
ATOM 5406 N N . THR A 1 693 ? 16.472 -4.375 -9.840 1.00 94.69 693 THR A N 1
ATOM 5407 C CA . THR A 1 693 ? 15.155 -5.031 -9.924 1.00 94.69 693 THR A CA 1
ATOM 5408 C C . THR A 1 693 ? 15.204 -6.475 -9.399 1.00 94.69 693 THR A C 1
ATOM 5410 O O . THR A 1 693 ? 15.882 -7.316 -10.005 1.00 94.69 693 THR A O 1
ATOM 5413 N N . PRO A 1 694 ? 14.463 -6.824 -8.329 1.00 95.00 694 PRO A N 1
ATOM 5414 C CA . PRO A 1 694 ? 14.433 -8.177 -7.791 1.00 95.00 694 PRO A CA 1
ATOM 5415 C C . PRO A 1 694 ? 13.713 -9.134 -8.741 1.00 95.00 694 PRO A C 1
ATOM 5417 O O . PRO A 1 694 ? 12.702 -8.787 -9.354 1.00 95.00 694 PRO A O 1
ATOM 5420 N N . ARG A 1 695 ? 14.222 -10.363 -8.865 1.00 91.56 695 ARG A N 1
ATOM 5421 C CA . ARG A 1 695 ? 13.656 -11.390 -9.758 1.00 91.56 695 ARG A CA 1
ATOM 5422 C C . ARG A 1 695 ? 12.986 -12.531 -9.022 1.00 91.56 695 ARG A C 1
ATOM 5424 O O . ARG A 1 695 ? 11.927 -12.971 -9.449 1.00 91.56 695 ARG A O 1
ATOM 5431 N N . ARG A 1 696 ? 13.628 -13.041 -7.974 1.00 91.75 696 ARG A N 1
ATOM 5432 C CA . ARG A 1 696 ? 13.143 -14.190 -7.211 1.00 91.75 696 ARG A CA 1
ATOM 5433 C C . ARG A 1 696 ? 13.760 -14.199 -5.824 1.00 91.75 696 ARG A C 1
ATOM 5435 O O . ARG A 1 696 ? 14.905 -13.764 -5.661 1.00 91.75 696 ARG A O 1
ATOM 5442 N N . MET A 1 697 ? 13.027 -14.737 -4.857 1.00 93.12 697 MET A N 1
ATOM 5443 C CA . MET A 1 697 ? 13.520 -14.947 -3.499 1.00 93.12 697 MET A CA 1
ATOM 5444 C C . MET A 1 697 ? 13.346 -16.390 -3.021 1.00 93.12 697 MET A C 1
ATOM 5446 O O . MET A 1 697 ? 12.527 -17.153 -3.530 1.00 93.12 697 MET A O 1
ATOM 5450 N N . ILE A 1 698 ? 14.145 -16.760 -2.027 1.00 92.19 698 ILE A N 1
ATOM 5451 C CA . ILE A 1 698 ? 14.102 -18.034 -1.315 1.00 92.19 698 ILE A CA 1
ATOM 5452 C C . ILE A 1 698 ? 14.239 -17.781 0.185 1.00 92.19 698 ILE A C 1
ATOM 5454 O O . ILE A 1 698 ? 14.975 -16.901 0.628 1.00 92.19 698 ILE A O 1
ATOM 5458 N N . VAL A 1 699 ? 13.531 -18.581 0.970 1.00 91.69 699 VAL A N 1
ATOM 5459 C CA . VAL A 1 699 ? 13.459 -18.437 2.424 1.00 91.69 699 VAL A CA 1
ATOM 5460 C C . VAL A 1 699 ? 14.313 -19.505 3.082 1.00 91.69 699 VAL A C 1
ATOM 5462 O O . VAL A 1 699 ? 14.224 -20.675 2.704 1.00 91.69 699 VAL A O 1
ATOM 5465 N N . HIS A 1 700 ? 15.120 -19.121 4.071 1.00 89.50 700 HIS A N 1
ATOM 5466 C CA . HIS A 1 700 ? 15.856 -20.095 4.865 1.00 89.50 700 HIS A CA 1
ATOM 5467 C C . HIS A 1 700 ? 14.878 -20.901 5.747 1.00 89.50 700 HIS A C 1
ATOM 5469 O O . HIS A 1 700 ? 14.129 -20.297 6.510 1.00 89.50 700 HIS A O 1
ATOM 5475 N N . PRO A 1 701 ? 14.871 -22.248 5.709 1.00 85.25 701 PRO A N 1
ATOM 5476 C CA . PRO A 1 701 ? 13.861 -23.043 6.419 1.00 85.25 701 PRO A CA 1
ATOM 5477 C C . PRO A 1 701 ? 13.864 -22.875 7.946 1.00 85.25 701 PRO A C 1
ATOM 5479 O O . PRO A 1 701 ? 12.820 -22.979 8.581 1.00 85.25 701 PRO A O 1
ATOM 5482 N N . LEU A 1 702 ? 15.041 -22.640 8.539 1.00 83.62 702 LEU A N 1
ATOM 5483 C CA . LEU A 1 702 ? 15.224 -22.582 9.998 1.00 83.62 702 LEU A CA 1
ATOM 5484 C C . LEU A 1 702 ? 15.432 -21.163 10.546 1.00 83.62 702 LEU A C 1
ATOM 5486 O O . LEU A 1 702 ? 15.315 -20.952 11.751 1.00 83.62 702 LEU A O 1
ATOM 5490 N N . ALA A 1 703 ? 15.768 -20.201 9.685 1.00 83.31 703 ALA A N 1
ATOM 5491 C CA . ALA A 1 703 ? 16.200 -18.866 10.094 1.00 83.31 703 ALA A CA 1
ATOM 5492 C C . ALA A 1 703 ? 15.255 -17.817 9.512 1.00 83.31 703 ALA A C 1
ATOM 5494 O O . ALA A 1 703 ? 14.649 -18.029 8.467 1.00 83.31 703 ALA A O 1
ATOM 5495 N N . THR A 1 704 ? 15.154 -16.658 10.156 1.00 85.38 704 THR A N 1
ATOM 5496 C CA . THR A 1 704 ? 14.314 -15.541 9.693 1.00 85.38 704 THR A CA 1
ATOM 5497 C C . THR A 1 704 ? 15.015 -14.720 8.607 1.00 85.38 704 THR A C 1
ATOM 5499 O O . THR A 1 704 ? 14.956 -13.489 8.617 1.00 85.38 704 THR A O 1
ATOM 5502 N N . SER A 1 705 ? 15.739 -15.387 7.707 1.00 89.94 705 SER A N 1
ATOM 5503 C CA . SER A 1 705 ? 16.514 -14.762 6.641 1.00 89.94 705 SER A CA 1
ATOM 5504 C C . SER A 1 705 ? 16.001 -15.158 5.259 1.00 89.94 705 SER A C 1
ATOM 5506 O O . SER A 1 705 ? 15.518 -16.268 5.017 1.00 89.94 705 SER A O 1
ATOM 5508 N N . LEU A 1 706 ? 16.083 -14.195 4.349 1.00 91.81 706 LEU A N 1
ATOM 5509 C CA . LEU A 1 706 ? 15.595 -14.277 2.982 1.00 91.81 706 LEU A CA 1
ATOM 5510 C C . LEU A 1 706 ? 16.756 -13.974 2.041 1.00 91.81 706 LEU A C 1
ATOM 5512 O O . LEU A 1 706 ? 17.428 -12.952 2.180 1.00 91.81 706 LEU A O 1
ATOM 5516 N N . MET A 1 707 ? 16.999 -14.872 1.091 1.00 93.75 707 MET A N 1
ATOM 5517 C CA . MET A 1 707 ? 17.988 -14.673 0.038 1.00 93.75 707 MET A CA 1
ATOM 5518 C C . MET A 1 707 ? 17.274 -14.356 -1.273 1.00 93.75 707 MET A C 1
ATOM 5520 O O . MET A 1 707 ? 16.297 -15.008 -1.634 1.00 93.75 707 MET A O 1
ATOM 5524 N N . MET A 1 708 ? 17.752 -13.352 -1.996 1.00 94.75 708 MET A N 1
ATOM 5525 C CA . MET A 1 708 ? 17.130 -12.871 -3.225 1.00 94.75 708 MET A CA 1
ATOM 5526 C C . MET A 1 708 ? 18.166 -12.535 -4.291 1.00 94.75 708 MET A C 1
ATOM 5528 O O . MET A 1 708 ? 19.340 -12.296 -3.996 1.00 94.75 708 MET A O 1
ATOM 5532 N N . ILE A 1 709 ? 17.703 -12.514 -5.538 1.00 95.62 709 ILE A N 1
ATOM 5533 C CA . ILE A 1 709 ? 18.494 -12.100 -6.695 1.00 95.62 709 ILE A CA 1
ATOM 5534 C C . ILE A 1 709 ? 17.925 -10.823 -7.304 1.00 95.62 709 ILE A C 1
ATOM 5536 O O . ILE A 1 709 ? 16.722 -10.719 -7.553 1.00 95.62 709 ILE A O 1
ATOM 5540 N N . GLU A 1 710 ? 18.808 -9.872 -7.575 1.00 95.38 710 GLU A N 1
ATOM 5541 C CA . GLU A 1 710 ? 18.492 -8.592 -8.201 1.00 95.38 710 GLU A CA 1
ATOM 5542 C C . GLU A 1 710 ? 19.225 -8.504 -9.546 1.00 95.38 710 GLU A C 1
ATOM 5544 O O . GLU A 1 710 ? 20.404 -8.864 -9.634 1.00 95.38 710 GLU A O 1
ATOM 5549 N N . THR A 1 711 ? 18.540 -8.082 -10.614 1.00 94.19 711 THR A N 1
ATOM 5550 C CA . THR A 1 711 ? 19.087 -8.096 -11.980 1.00 94.19 711 THR A CA 1
ATOM 5551 C C . THR A 1 711 ? 18.445 -7.055 -12.890 1.00 94.19 711 THR A C 1
ATOM 5553 O O . THR A 1 711 ? 17.252 -7.153 -13.218 1.00 94.19 711 THR A O 1
ATOM 5556 N N . ASP A 1 712 ? 19.286 -6.172 -13.430 1.00 92.12 712 ASP A N 1
ATOM 5557 C CA . ASP A 1 712 ? 18.900 -5.135 -14.384 1.00 92.12 712 ASP A CA 1
ATOM 5558 C C . ASP A 1 712 ? 19.620 -5.238 -15.729 1.00 92.12 712 ASP A C 1
ATOM 5560 O O . ASP A 1 712 ? 20.798 -5.592 -15.827 1.00 92.12 712 ASP A O 1
ATOM 5564 N N . HIS A 1 713 ? 18.864 -4.927 -16.783 1.00 89.06 713 HIS A N 1
ATOM 5565 C CA . HIS A 1 713 ? 19.357 -4.792 -18.151 1.00 89.06 713 HIS A CA 1
ATOM 5566 C C . HIS A 1 713 ? 19.762 -3.344 -18.412 1.00 89.06 713 HIS A C 1
ATOM 5568 O O . HIS A 1 713 ? 19.101 -2.432 -17.921 1.00 89.06 713 HIS A O 1
ATOM 5574 N N . ALA A 1 71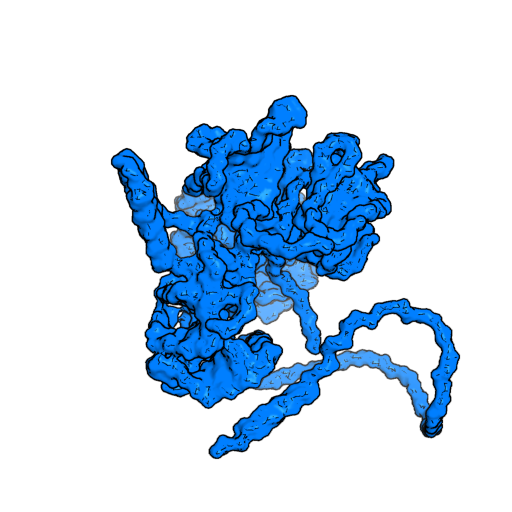4 ? 20.774 -3.146 -19.260 1.00 84.31 714 ALA A N 1
ATOM 5575 C CA . ALA A 1 714 ? 21.329 -1.833 -19.564 1.00 84.31 714 ALA A CA 1
ATOM 5576 C C . ALA A 1 714 ? 21.768 -1.107 -18.279 1.00 84.31 714 ALA A C 1
ATOM 5578 O O . ALA A 1 714 ? 21.512 0.079 -18.109 1.00 84.31 714 ALA A O 1
ATOM 5579 N N . ALA A 1 715 ? 22.442 -1.836 -17.385 1.00 86.31 715 ALA A N 1
ATOM 5580 C CA . ALA A 1 715 ? 22.963 -1.328 -16.119 1.00 86.31 715 ALA A CA 1
ATOM 5581 C C . ALA A 1 715 ? 24.442 -1.702 -15.933 1.00 86.31 715 ALA A C 1
ATOM 5583 O O . ALA A 1 715 ? 24.924 -2.703 -16.485 1.00 86.31 715 ALA A O 1
ATOM 5584 N N . TYR A 1 716 ? 25.155 -0.893 -15.149 1.00 86.69 716 TYR A N 1
ATOM 5585 C CA . TYR A 1 716 ? 26.533 -1.151 -14.737 1.00 86.69 716 TYR A CA 1
ATOM 5586 C C . TYR A 1 716 ? 26.581 -1.724 -13.320 1.00 86.69 716 TYR A C 1
ATOM 5588 O O . TYR A 1 716 ? 25.788 -1.370 -12.453 1.00 86.69 716 TYR A O 1
ATOM 5596 N N . THR A 1 717 ? 27.548 -2.603 -13.080 1.00 89.81 717 THR A N 1
ATOM 5597 C CA . THR A 1 717 ? 27.960 -2.982 -11.718 1.00 89.81 717 THR A CA 1
ATOM 5598 C C . THR A 1 717 ? 28.677 -1.812 -11.045 1.00 89.81 717 THR A C 1
ATOM 5600 O O . THR A 1 717 ? 29.276 -0.984 -11.738 1.00 89.81 717 THR A O 1
ATOM 5603 N N . THR A 1 718 ? 28.688 -1.752 -9.710 1.00 86.81 718 THR A N 1
ATOM 5604 C CA . THR A 1 718 ? 29.341 -0.642 -8.984 1.00 86.81 718 THR A CA 1
ATOM 5605 C C . THR A 1 718 ? 30.820 -0.521 -9.329 1.00 86.81 718 THR A C 1
ATOM 5607 O O . THR A 1 718 ? 31.314 0.574 -9.574 1.00 86.81 718 THR A O 1
ATOM 5610 N N . ILE A 1 719 ? 31.501 -1.658 -9.481 1.00 88.19 719 ILE A N 1
ATOM 5611 C CA . ILE A 1 719 ? 32.912 -1.709 -9.881 1.00 88.19 719 ILE A CA 1
ATOM 5612 C C . ILE A 1 719 ? 33.124 -1.118 -11.285 1.00 88.19 719 ILE A C 1
ATOM 5614 O O . ILE A 1 719 ? 34.119 -0.440 -11.534 1.00 88.19 719 ILE A O 1
ATOM 5618 N N . THR A 1 720 ? 32.220 -1.396 -12.227 1.00 86.81 720 THR A N 1
ATOM 5619 C CA . THR A 1 720 ? 32.356 -0.915 -13.613 1.00 86.81 720 THR A CA 1
ATOM 5620 C C . THR A 1 720 ? 31.992 0.561 -13.727 1.00 86.81 720 THR A C 1
ATOM 5622 O O . THR A 1 720 ? 32.627 1.286 -14.491 1.00 86.81 720 THR A O 1
ATOM 5625 N N . LEU A 1 721 ? 30.998 1.005 -12.958 1.00 83.94 721 LEU A N 1
ATOM 5626 C CA . LEU A 1 721 ? 30.592 2.403 -12.892 1.00 83.94 721 LEU A CA 1
ATOM 5627 C C . LEU A 1 721 ? 31.712 3.278 -12.316 1.00 83.94 721 LEU A C 1
ATOM 5629 O O . LEU A 1 721 ? 32.058 4.283 -12.928 1.00 83.94 721 LEU A O 1
ATOM 5633 N N . ASP A 1 722 ? 32.328 2.857 -11.208 1.00 85.31 722 ASP A N 1
ATOM 5634 C CA . ASP A 1 722 ? 33.435 3.588 -10.579 1.00 85.31 722 ASP A CA 1
ATOM 5635 C C . ASP A 1 722 ? 34.648 3.697 -11.514 1.00 85.31 722 ASP A C 1
ATOM 5637 O O . ASP A 1 722 ? 35.257 4.759 -11.622 1.00 85.31 722 ASP A O 1
ATOM 5641 N N . LYS A 1 723 ? 34.965 2.630 -12.261 1.00 86.94 723 LYS A N 1
ATOM 5642 C CA . LYS A 1 723 ? 36.011 2.678 -13.296 1.00 86.94 723 LYS A CA 1
ATOM 5643 C C . LYS A 1 723 ? 35.681 3.689 -14.388 1.00 86.94 723 LYS A C 1
ATOM 5645 O O . LYS A 1 723 ? 36.495 4.557 -14.657 1.00 86.94 723 LYS A O 1
ATOM 5650 N N . LYS A 1 724 ? 34.471 3.631 -14.952 1.00 80.88 724 LYS A N 1
ATOM 5651 C CA . LYS A 1 724 ? 34.043 4.573 -15.995 1.00 80.88 724 LYS A CA 1
ATOM 5652 C C . LYS A 1 724 ? 34.048 6.021 -15.529 1.00 80.88 724 LYS A C 1
ATOM 5654 O O . LYS A 1 724 ? 34.402 6.899 -16.301 1.00 80.88 724 LYS A O 1
ATOM 5659 N N . ARG A 1 725 ? 33.636 6.268 -14.288 1.00 79.56 725 ARG A N 1
ATOM 5660 C CA . ARG A 1 725 ? 33.654 7.598 -13.678 1.00 79.56 725 ARG A CA 1
ATOM 5661 C C . ARG A 1 725 ? 35.085 8.126 -13.574 1.00 79.56 725 ARG A C 1
ATOM 5663 O O . ARG A 1 725 ? 35.333 9.265 -13.945 1.00 79.56 725 ARG A O 1
ATOM 5670 N N . ASN A 1 726 ? 36.025 7.285 -13.147 1.00 84.50 726 ASN A N 1
ATOM 5671 C CA . ASN A 1 726 ? 37.439 7.651 -13.108 1.00 84.50 726 ASN A CA 1
ATOM 5672 C C . ASN A 1 726 ? 38.016 7.879 -14.512 1.00 84.50 726 ASN A C 1
ATOM 5674 O O . ASN A 1 726 ? 38.710 8.869 -14.710 1.00 84.50 726 ASN A O 1
ATOM 5678 N N . ASP A 1 727 ? 37.677 7.024 -15.481 1.00 82.75 727 ASP A N 1
ATOM 5679 C CA . ASP A 1 727 ? 38.121 7.165 -16.872 1.00 82.75 727 ASP A CA 1
ATOM 5680 C C . ASP A 1 727 ? 37.602 8.480 -17.492 1.00 82.75 727 ASP A C 1
ATOM 5682 O O . ASP A 1 727 ? 38.367 9.218 -18.104 1.00 82.75 727 ASP A O 1
ATOM 5686 N N . MET A 1 728 ? 36.326 8.829 -17.269 1.00 78.31 728 MET A N 1
ATOM 5687 C CA . MET A 1 728 ? 35.752 10.108 -17.717 1.00 78.31 728 MET A CA 1
ATOM 5688 C C . MET A 1 728 ? 36.435 11.309 -17.061 1.00 78.31 728 MET A C 1
ATOM 5690 O O . MET A 1 728 ? 36.717 12.294 -17.735 1.00 78.31 728 MET A O 1
ATOM 5694 N N . ALA A 1 729 ? 36.706 11.237 -15.755 1.00 80.69 729 ALA A N 1
ATOM 5695 C CA . ALA A 1 729 ? 37.422 12.288 -15.039 1.00 80.69 729 ALA A CA 1
ATOM 5696 C C . ALA A 1 729 ? 38.836 12.497 -15.615 1.00 80.69 729 ALA A C 1
ATOM 5698 O O . ALA A 1 729 ? 39.271 13.633 -15.786 1.00 80.69 729 ALA A O 1
ATOM 5699 N N . ASP A 1 730 ? 39.531 11.412 -15.967 1.00 83.38 730 ASP A N 1
ATOM 5700 C CA . ASP A 1 730 ? 40.849 11.475 -16.602 1.00 83.38 730 ASP A CA 1
ATOM 5701 C C . ASP A 1 730 ? 40.782 12.065 -18.017 1.00 83.38 730 ASP A C 1
ATOM 5703 O O . ASP A 1 730 ? 41.653 12.849 -18.397 1.00 83.38 730 ASP A O 1
ATOM 5707 N N . ASP A 1 731 ? 39.756 11.718 -18.794 1.00 80.12 731 ASP A N 1
ATOM 5708 C CA . ASP A 1 731 ? 39.574 12.230 -20.153 1.00 80.12 731 ASP A CA 1
ATOM 5709 C C . ASP A 1 731 ? 39.228 13.728 -20.168 1.00 80.12 731 ASP A C 1
ATOM 5711 O O . ASP A 1 731 ? 39.766 14.458 -21.000 1.00 80.12 731 ASP A O 1
ATOM 5715 N N . ILE A 1 732 ? 38.432 14.219 -19.209 1.00 77.94 732 ILE A N 1
ATOM 5716 C CA . ILE A 1 732 ? 38.147 15.658 -19.040 1.00 77.94 732 ILE A CA 1
ATOM 5717 C C . ILE A 1 732 ? 39.444 16.444 -18.809 1.00 77.94 732 ILE A C 1
ATOM 5719 O O . ILE A 1 732 ? 39.678 17.462 -19.455 1.00 77.94 732 ILE A O 1
ATOM 5723 N N . VAL A 1 733 ? 40.331 15.941 -17.945 1.00 81.94 733 VAL A N 1
ATOM 5724 C CA . VAL A 1 733 ? 41.629 16.583 -17.676 1.00 81.94 733 VAL A CA 1
ATOM 5725 C C . VAL A 1 733 ? 42.553 16.538 -18.900 1.00 81.94 733 VAL A C 1
ATOM 5727 O O . VAL A 1 733 ? 43.369 17.438 -19.079 1.00 81.94 733 VAL A O 1
ATOM 5730 N N . ARG A 1 734 ? 42.444 15.510 -19.752 1.00 81.19 734 ARG A N 1
ATOM 5731 C CA . ARG A 1 734 ? 43.249 15.381 -20.981 1.00 81.19 734 ARG A CA 1
ATOM 5732 C C . ARG A 1 734 ? 42.788 16.285 -22.119 1.00 81.19 734 ARG A C 1
ATOM 5734 O O . ARG A 1 734 ? 43.614 16.626 -22.961 1.00 81.19 734 ARG A O 1
ATOM 5741 N N . LEU A 1 735 ? 41.495 16.596 -22.185 1.00 78.50 735 LEU A N 1
ATOM 5742 C CA . LEU A 1 735 ? 40.904 17.416 -23.247 1.00 78.50 735 LEU A CA 1
ATOM 5743 C C . LEU A 1 735 ? 41.144 18.918 -23.046 1.00 78.50 735 LEU A C 1
ATOM 5745 O O . LEU A 1 735 ? 41.054 19.663 -24.016 1.00 78.50 735 LEU A O 1
ATOM 5749 N N . ALA A 1 736 ? 41.477 19.354 -21.828 1.00 77.00 736 ALA A N 1
ATOM 5750 C CA . ALA A 1 736 ? 41.809 20.745 -21.537 1.00 77.00 736 ALA A CA 1
ATOM 5751 C C . ALA A 1 736 ? 43.132 21.148 -22.212 1.00 77.00 736 ALA A C 1
ATOM 5753 O O . ALA A 1 736 ? 44.179 20.538 -21.972 1.00 77.00 736 ALA A O 1
ATOM 5754 N N . THR A 1 737 ? 43.084 22.175 -23.059 1.00 72.75 737 THR A N 1
ATOM 5755 C CA . THR A 1 737 ? 44.244 22.643 -23.831 1.00 72.75 737 THR A CA 1
ATOM 5756 C C . THR A 1 737 ? 44.980 23.799 -23.160 1.00 72.75 737 THR A C 1
ATOM 5758 O O . THR A 1 737 ? 46.204 23.884 -23.289 1.00 72.75 737 THR A O 1
ATOM 5761 N N . ASP A 1 738 ? 44.271 24.631 -22.391 1.00 78.81 738 ASP A N 1
ATOM 5762 C CA . ASP A 1 738 ? 44.818 25.839 -21.765 1.00 78.81 738 ASP A CA 1
ATOM 5763 C C . ASP A 1 738 ? 45.048 25.702 -20.248 1.00 78.81 738 ASP A C 1
ATOM 5765 O O . ASP A 1 738 ? 44.388 24.938 -19.552 1.00 78.81 738 ASP A O 1
ATOM 5769 N N . MET A 1 739 ? 45.989 26.481 -19.700 1.00 70.12 739 MET A N 1
ATOM 5770 C CA . MET A 1 739 ? 46.367 26.445 -18.273 1.00 70.12 739 MET A CA 1
ATOM 5771 C C . MET A 1 739 ? 45.196 26.721 -17.307 1.00 70.12 739 MET A C 1
ATOM 5773 O O . MET A 1 739 ? 45.125 26.076 -16.263 1.00 70.12 739 MET A O 1
ATOM 5777 N N . GLU A 1 740 ? 44.296 27.653 -17.642 1.00 68.62 740 GLU A N 1
ATOM 5778 C CA . GLU A 1 740 ? 43.105 27.978 -16.833 1.00 68.62 740 GLU A CA 1
ATOM 5779 C C . GLU A 1 740 ? 42.016 26.897 -16.967 1.00 68.62 740 GLU A C 1
ATOM 5781 O O . GLU A 1 740 ? 41.404 26.500 -15.974 1.00 68.62 740 GLU A O 1
ATOM 5786 N N . GLU A 1 741 ? 41.837 26.336 -18.168 1.00 72.75 741 GLU A N 1
ATOM 5787 C CA . GLU A 1 741 ? 40.927 25.209 -18.408 1.00 72.75 741 GLU A CA 1
ATOM 5788 C C . GLU A 1 741 ? 41.374 23.947 -17.670 1.00 72.75 741 GLU A C 1
ATOM 5790 O O . GLU A 1 741 ? 40.540 23.194 -17.182 1.00 72.75 741 GLU A O 1
ATOM 5795 N N . VAL A 1 742 ? 42.684 23.716 -17.544 1.00 74.88 742 VAL A N 1
ATOM 5796 C CA . VAL A 1 742 ? 43.237 22.562 -16.822 1.00 74.88 742 VAL A CA 1
ATOM 5797 C C . VAL A 1 742 ? 42.925 22.627 -15.324 1.00 74.88 742 VAL A C 1
ATOM 5799 O O . VAL A 1 742 ? 42.735 21.583 -14.698 1.00 74.88 742 VAL A O 1
ATOM 5802 N N . GLU A 1 743 ? 42.883 23.817 -14.721 1.00 77.19 743 GLU A N 1
ATOM 5803 C CA . GLU A 1 743 ? 42.549 23.977 -13.300 1.00 77.19 743 GLU A CA 1
ATOM 5804 C C . GLU A 1 743 ? 41.050 23.748 -13.055 1.00 77.19 743 GLU A C 1
ATOM 5806 O O . GLU A 1 743 ? 40.690 22.951 -12.186 1.00 77.19 743 GLU A O 1
ATOM 5811 N N . LEU A 1 744 ? 40.190 24.308 -13.912 1.00 75.69 744 LEU A N 1
ATOM 5812 C CA . LEU A 1 744 ? 38.746 24.059 -13.886 1.00 75.69 744 LEU A CA 1
ATOM 5813 C C . LEU A 1 744 ? 38.403 22.587 -14.191 1.00 75.69 744 LEU A C 1
ATOM 5815 O O . LEU A 1 744 ? 37.571 21.979 -13.520 1.00 75.69 744 LEU A O 1
ATOM 5819 N N . ALA A 1 745 ? 39.078 21.975 -15.165 1.00 76.50 745 ALA A N 1
ATOM 5820 C CA . ALA A 1 745 ? 38.897 20.571 -15.528 1.00 76.50 745 ALA A CA 1
ATOM 5821 C C . ALA A 1 745 ? 39.282 19.626 -14.382 1.00 76.50 745 ALA A C 1
ATOM 5823 O O . ALA A 1 745 ? 38.635 18.594 -14.200 1.00 76.50 745 ALA A O 1
ATOM 5824 N N . LYS A 1 746 ? 40.299 19.976 -13.582 1.00 79.88 746 LYS A N 1
ATOM 5825 C CA . LYS A 1 746 ? 40.655 19.226 -12.367 1.00 79.88 746 LYS A CA 1
ATOM 5826 C C . LYS A 1 746 ? 39.580 19.339 -11.296 1.00 79.88 746 LYS A C 1
ATOM 5828 O O . LYS A 1 746 ? 39.220 18.320 -10.716 1.00 79.88 746 LYS A O 1
ATOM 5833 N N . GLU A 1 747 ? 39.037 20.532 -11.072 1.00 80.75 747 GLU A N 1
ATOM 5834 C CA . GLU A 1 747 ? 37.937 20.725 -10.124 1.00 80.75 747 GLU A CA 1
ATOM 5835 C C . GLU A 1 747 ? 36.700 19.907 -10.536 1.00 80.75 747 GLU A C 1
ATOM 5837 O O . GLU A 1 747 ? 36.141 19.166 -9.727 1.00 80.75 747 GLU A O 1
ATOM 5842 N N . ILE A 1 748 ? 36.335 19.937 -11.823 1.00 76.81 748 ILE A N 1
ATOM 5843 C CA . ILE A 1 748 ? 35.237 19.132 -12.381 1.00 76.81 748 ILE A CA 1
ATOM 5844 C C . ILE A 1 748 ? 35.521 17.630 -12.237 1.00 76.81 748 ILE A C 1
ATOM 5846 O O . ILE A 1 748 ? 34.635 16.869 -11.843 1.00 76.81 748 ILE A O 1
ATOM 5850 N N . ALA A 1 749 ? 36.745 17.186 -12.526 1.00 77.44 749 ALA A N 1
ATOM 5851 C CA . ALA A 1 749 ? 37.153 15.791 -12.386 1.00 77.44 749 ALA A CA 1
ATOM 5852 C C . ALA A 1 749 ? 37.089 15.308 -10.926 1.00 77.44 749 ALA A C 1
ATOM 5854 O O . ALA A 1 749 ? 36.631 14.191 -10.666 1.00 77.44 749 ALA A O 1
ATOM 5855 N N . ASP A 1 750 ? 37.484 16.146 -9.968 1.00 80.62 750 ASP A N 1
ATOM 5856 C CA . ASP A 1 750 ? 37.407 15.840 -8.539 1.00 80.62 750 ASP A CA 1
ATOM 5857 C C . ASP A 1 750 ? 35.955 15.787 -8.047 1.00 80.62 750 ASP A C 1
ATOM 5859 O O . ASP A 1 750 ? 35.584 14.863 -7.313 1.00 80.62 750 ASP A O 1
ATOM 5863 N N . VAL A 1 751 ? 35.094 16.702 -8.507 1.00 79.69 751 VAL A N 1
ATOM 5864 C CA . VAL A 1 751 ? 33.647 16.643 -8.246 1.00 79.69 751 VAL A CA 1
ATOM 5865 C C . VAL A 1 751 ? 33.050 15.368 -8.836 1.00 79.69 751 VAL A C 1
ATOM 5867 O O . VAL A 1 751 ? 32.288 14.685 -8.158 1.00 79.69 751 VAL A O 1
ATOM 5870 N N . LEU A 1 752 ? 33.422 14.990 -10.058 1.00 74.31 752 LEU A N 1
ATOM 5871 C CA . LEU A 1 752 ? 32.891 13.805 -10.730 1.00 74.31 752 LEU A CA 1
ATOM 5872 C C . LEU A 1 752 ? 33.318 12.501 -10.043 1.00 74.31 752 LEU A C 1
ATOM 5874 O O . LEU A 1 752 ? 32.541 11.549 -10.021 1.00 74.31 752 LEU A O 1
ATOM 5878 N N . ARG A 1 753 ? 34.514 12.455 -9.442 1.00 77.75 753 ARG A N 1
ATOM 5879 C CA . ARG A 1 753 ? 35.003 11.315 -8.643 1.00 77.75 753 ARG A CA 1
ATOM 5880 C C . ARG A 1 753 ? 34.318 11.212 -7.279 1.00 77.75 753 ARG A C 1
ATOM 5882 O O . ARG A 1 753 ? 33.988 10.104 -6.847 1.00 77.75 753 ARG A O 1
ATOM 5889 N N . ASN A 1 754 ? 34.103 12.347 -6.614 1.00 76.00 754 ASN A N 1
ATOM 5890 C CA . ASN A 1 754 ? 33.603 12.396 -5.238 1.00 76.00 754 ASN A CA 1
ATOM 5891 C C . ASN A 1 754 ? 32.071 12.414 -5.146 1.00 76.00 754 ASN A C 1
ATOM 5893 O O . ASN A 1 754 ? 31.508 11.862 -4.199 1.00 76.00 754 ASN A O 1
ATOM 5897 N N . ASN A 1 755 ? 31.383 13.010 -6.120 1.00 73.00 755 ASN A N 1
ATOM 5898 C CA . ASN A 1 755 ? 29.933 13.130 -6.112 1.00 73.00 755 ASN A CA 1
ATOM 5899 C C . ASN A 1 755 ? 29.274 11.841 -6.627 1.00 73.00 755 ASN A C 1
ATOM 5901 O O . ASN A 1 755 ? 29.354 11.487 -7.807 1.00 73.00 755 ASN A O 1
ATOM 5905 N N . ARG A 1 756 ? 28.608 11.125 -5.718 1.00 72.75 756 ARG A N 1
ATOM 5906 C CA . ARG A 1 756 ? 27.795 9.947 -6.030 1.00 72.75 756 ARG A CA 1
ATOM 5907 C C . ARG A 1 756 ? 26.320 10.343 -5.906 1.00 72.75 756 ARG A C 1
ATOM 5909 O O . ARG A 1 756 ? 25.794 10.264 -4.797 1.00 72.75 756 ARG A O 1
ATOM 5916 N N . PRO A 1 757 ? 25.665 10.780 -6.998 1.00 71.06 757 PRO A N 1
ATOM 5917 C CA . PRO A 1 757 ? 24.255 11.136 -6.943 1.00 71.06 757 PRO A CA 1
ATOM 5918 C C . PRO A 1 757 ? 23.424 9.918 -6.538 1.00 71.06 757 PRO A C 1
ATOM 5920 O O . PRO A 1 757 ? 23.727 8.788 -6.932 1.00 71.06 757 PRO A O 1
ATOM 5923 N N . ASP A 1 758 ? 22.380 10.156 -5.749 1.00 78.31 758 ASP A N 1
ATOM 5924 C CA . ASP A 1 758 ? 21.456 9.108 -5.333 1.00 78.31 758 ASP A CA 1
ATOM 5925 C C . ASP A 1 758 ? 20.658 8.590 -6.542 1.00 78.31 758 ASP A C 1
ATOM 5927 O O . ASP A 1 758 ? 19.776 9.265 -7.080 1.00 78.31 758 ASP A O 1
ATOM 5931 N N . GLU A 1 759 ? 20.965 7.364 -6.967 1.00 81.06 759 GLU A N 1
ATOM 5932 C CA . GLU A 1 759 ? 20.314 6.700 -8.101 1.00 81.06 759 GLU A CA 1
ATOM 5933 C C . GLU A 1 759 ? 18.808 6.482 -7.871 1.00 81.06 759 GLU A C 1
ATOM 5935 O O . GLU A 1 759 ? 18.048 6.332 -8.832 1.00 81.06 759 GLU A O 1
ATOM 5940 N N . THR A 1 760 ? 18.346 6.475 -6.614 1.00 82.44 760 THR A N 1
ATOM 5941 C CA . THR A 1 760 ? 16.918 6.353 -6.297 1.00 82.44 760 THR A CA 1
ATOM 5942 C C . THR A 1 760 ? 16.149 7.621 -6.663 1.00 82.44 760 THR A C 1
ATOM 5944 O O . THR A 1 760 ? 14.979 7.541 -7.045 1.00 82.44 760 THR A O 1
ATOM 5947 N N . VAL A 1 761 ? 16.798 8.785 -6.629 1.00 80.56 761 VAL A N 1
ATOM 5948 C CA . VAL A 1 761 ? 16.185 10.077 -6.956 1.00 80.56 761 VAL A CA 1
ATOM 5949 C C . VAL A 1 761 ? 16.389 10.394 -8.432 1.00 80.56 761 VAL A C 1
ATOM 5951 O O . VAL A 1 761 ? 15.404 10.568 -9.150 1.00 80.56 761 VAL A O 1
ATOM 5954 N N . TYR A 1 762 ? 17.637 10.362 -8.899 1.00 78.94 762 TYR A N 1
ATOM 5955 C CA . TYR A 1 762 ? 18.029 10.829 -10.236 1.00 78.94 762 TYR A CA 1
ATOM 5956 C C . TYR A 1 762 ? 18.003 9.746 -11.320 1.00 78.94 762 TYR A C 1
ATOM 5958 O O . TYR A 1 762 ? 18.297 10.004 -12.482 1.00 78.94 762 TYR A O 1
ATOM 5966 N N . GLY A 1 763 ? 17.641 8.519 -10.943 1.00 75.75 763 GLY A N 1
ATOM 5967 C CA . GLY A 1 763 ? 17.677 7.372 -11.836 1.00 75.75 763 GLY A CA 1
ATOM 5968 C C . GLY A 1 763 ? 19.078 6.767 -11.958 1.00 75.75 763 GLY A C 1
ATOM 5969 O O . GLY A 1 763 ? 20.105 7.416 -11.771 1.00 75.75 763 GLY A O 1
ATOM 5970 N N . ALA A 1 764 ? 19.117 5.472 -12.266 1.00 75.94 764 ALA A N 1
ATOM 5971 C CA . ALA A 1 764 ? 20.369 4.750 -12.448 1.00 75.94 764 ALA A CA 1
ATOM 5972 C C . ALA A 1 764 ? 20.989 5.050 -13.823 1.00 75.94 764 ALA A C 1
ATOM 5974 O O . ALA A 1 764 ? 20.287 5.129 -14.837 1.00 75.94 764 ALA A O 1
ATOM 5975 N N . ALA A 1 765 ? 22.320 5.136 -13.873 1.00 75.88 765 ALA A N 1
ATOM 5976 C CA . ALA A 1 765 ? 23.053 5.348 -15.117 1.00 75.88 765 ALA A CA 1
ATOM 5977 C C . ALA A 1 765 ? 22.823 4.187 -16.105 1.00 75.88 765 ALA A C 1
ATOM 5979 O O . ALA A 1 765 ? 23.172 3.032 -15.836 1.00 75.88 765 ALA A O 1
ATOM 5980 N N . LYS A 1 766 ? 22.257 4.497 -17.278 1.00 75.38 766 LYS A N 1
ATOM 5981 C CA . LYS A 1 766 ? 21.958 3.498 -18.312 1.00 75.38 766 LYS A CA 1
ATOM 5982 C C . LYS A 1 766 ? 23.228 3.087 -19.065 1.00 75.38 766 LYS A C 1
ATOM 5984 O O . LYS A 1 766 ? 23.988 3.911 -19.571 1.00 75.38 766 LYS A O 1
ATOM 5989 N N . ALA A 1 767 ? 23.447 1.784 -19.170 1.00 74.69 767 ALA A N 1
ATOM 5990 C CA . ALA A 1 767 ? 24.493 1.184 -19.985 1.00 74.69 767 ALA A CA 1
ATOM 5991 C C . ALA A 1 767 ? 24.009 0.884 -21.411 1.00 74.69 767 ALA A C 1
ATOM 5993 O O . ALA A 1 767 ? 22.812 0.851 -21.691 1.00 74.69 767 ALA A O 1
ATOM 5994 N N . ALA A 1 768 ? 24.946 0.601 -22.321 1.00 72.38 768 ALA A N 1
ATOM 5995 C CA . ALA A 1 768 ? 24.599 0.171 -23.673 1.00 72.38 768 ALA A CA 1
ATOM 5996 C C . ALA A 1 768 ? 23.748 -1.125 -23.657 1.00 72.38 768 ALA A C 1
ATOM 5998 O O . ALA A 1 768 ? 23.963 -1.991 -22.796 1.00 72.38 768 ALA A O 1
ATOM 5999 N N . PRO A 1 769 ? 22.813 -1.309 -24.612 1.00 73.62 769 PRO A N 1
ATOM 6000 C CA . PRO A 1 769 ? 22.009 -2.526 -24.707 1.00 73.62 769 PRO A CA 1
ATOM 6001 C C . PRO A 1 769 ? 22.865 -3.803 -24.711 1.00 73.62 769 PRO A C 1
ATOM 6003 O O . PRO A 1 769 ? 23.845 -3.913 -25.448 1.00 73.62 769 PRO A O 1
ATOM 6006 N N . GLY A 1 770 ? 22.484 -4.794 -23.898 1.00 75.69 770 GLY A N 1
ATOM 6007 C CA . GLY A 1 770 ? 23.233 -6.046 -23.718 1.00 75.69 770 GLY A CA 1
ATOM 6008 C C . GLY A 1 770 ? 24.208 -6.063 -22.535 1.00 75.69 770 GLY A C 1
ATOM 6009 O O . GLY A 1 770 ? 24.769 -7.123 -22.252 1.00 75.69 770 GLY A O 1
ATOM 6010 N N . LYS A 1 771 ? 24.382 -4.940 -21.826 1.00 85.31 771 LYS A N 1
ATOM 6011 C CA . LYS A 1 771 ? 25.058 -4.893 -20.522 1.00 85.31 771 LYS A CA 1
ATOM 6012 C C . LYS A 1 771 ? 24.106 -5.281 -19.392 1.00 85.31 771 LYS A C 1
ATOM 6014 O O . LYS A 1 771 ? 22.937 -4.899 -19.416 1.00 85.31 771 LYS A O 1
ATOM 6019 N N . TRP A 1 772 ? 24.607 -6.033 -18.414 1.00 90.62 772 TRP A N 1
ATOM 6020 C CA . TRP A 1 772 ? 23.823 -6.493 -17.263 1.00 90.62 772 TRP A CA 1
ATOM 6021 C C . TRP A 1 772 ? 24.566 -6.281 -15.950 1.00 90.62 772 TRP A C 1
ATOM 6023 O O . TRP A 1 772 ? 25.779 -6.485 -15.885 1.00 90.62 772 TRP A O 1
ATOM 6033 N N . ALA A 1 773 ? 23.807 -5.945 -14.910 1.00 93.50 773 ALA A N 1
ATOM 6034 C CA . ALA A 1 773 ? 24.275 -5.898 -13.533 1.00 93.50 773 ALA A CA 1
ATOM 6035 C C . ALA A 1 773 ? 23.376 -6.783 -12.666 1.00 93.50 773 ALA A C 1
ATOM 6037 O O . ALA A 1 773 ? 22.152 -6.797 -12.838 1.00 93.50 773 ALA A O 1
ATOM 6038 N N . SER A 1 774 ? 23.979 -7.556 -11.762 1.00 94.94 774 SER A N 1
ATOM 6039 C CA . SER A 1 774 ? 23.230 -8.466 -10.906 1.00 94.94 774 SER A CA 1
ATOM 6040 C C . SER A 1 774 ? 23.902 -8.680 -9.555 1.00 94.94 774 SER A C 1
ATOM 6042 O O . SER A 1 774 ? 25.126 -8.641 -9.438 1.00 94.94 774 SER A O 1
ATOM 6044 N N . VAL A 1 775 ? 23.089 -8.895 -8.523 1.00 95.56 775 VAL A N 1
ATOM 6045 C CA . VAL A 1 775 ? 23.526 -9.056 -7.135 1.00 95.56 775 VAL A CA 1
ATOM 6046 C C . VAL A 1 775 ? 22.731 -10.177 -6.472 1.00 95.56 775 VAL A C 1
ATOM 6048 O O . VAL A 1 775 ? 21.537 -10.340 -6.725 1.00 95.56 775 VAL A O 1
ATOM 6051 N N . VAL A 1 776 ? 23.401 -10.938 -5.608 1.00 95.81 776 VAL A N 1
ATOM 6052 C CA . VAL A 1 776 ? 22.787 -11.891 -4.677 1.00 95.81 776 VAL A CA 1
ATOM 6053 C C . VAL A 1 776 ? 22.825 -11.274 -3.282 1.00 95.81 776 VAL A C 1
ATOM 6055 O O . VAL A 1 776 ? 23.895 -10.889 -2.806 1.00 95.81 776 VAL A O 1
ATOM 6058 N N . ARG A 1 777 ? 21.668 -11.167 -2.627 1.00 94.69 777 ARG A N 1
ATOM 6059 C CA . ARG A 1 777 ? 21.522 -10.535 -1.308 1.00 94.69 777 ARG A CA 1
ATOM 6060 C C . ARG A 1 777 ? 20.907 -11.501 -0.308 1.00 94.69 777 ARG A C 1
ATOM 6062 O O . ARG A 1 777 ? 19.949 -12.190 -0.642 1.00 94.69 777 ARG A O 1
ATOM 6069 N N . LEU A 1 778 ? 21.415 -11.492 0.921 1.00 93.69 778 LEU A N 1
ATOM 6070 C CA . LEU A 1 778 ? 20.816 -12.127 2.093 1.00 93.69 778 LEU A CA 1
ATOM 6071 C C . LEU A 1 778 ? 20.385 -11.042 3.090 1.00 93.69 778 LEU A C 1
ATOM 6073 O O . LEU A 1 778 ? 21.185 -10.176 3.445 1.00 93.69 778 LEU A O 1
ATOM 6077 N N . LEU A 1 779 ? 19.129 -11.085 3.528 1.00 91.88 779 LEU A N 1
ATOM 6078 C CA . LEU A 1 779 ? 18.505 -10.064 4.370 1.00 91.88 779 LEU A CA 1
ATOM 6079 C C . LEU A 1 779 ? 17.779 -10.703 5.560 1.00 91.88 779 LEU A C 1
ATOM 6081 O O . LEU A 1 779 ? 17.130 -11.741 5.412 1.00 91.88 779 LEU A O 1
ATOM 6085 N N . ASN A 1 780 ? 17.870 -10.074 6.735 1.00 90.50 780 ASN A N 1
ATOM 6086 C CA . ASN A 1 780 ? 17.059 -10.436 7.894 1.00 90.50 780 ASN A CA 1
ATOM 6087 C C . ASN A 1 780 ? 15.676 -9.794 7.788 1.00 90.50 780 ASN A C 1
ATOM 6089 O O . ASN A 1 780 ? 15.538 -8.579 7.685 1.00 90.50 780 ASN A O 1
ATOM 6093 N N . VAL A 1 781 ? 14.644 -10.621 7.856 1.00 83.50 781 VAL A N 1
ATOM 6094 C CA . VAL A 1 781 ? 13.260 -10.223 7.613 1.00 83.50 781 VAL A CA 1
ATOM 6095 C C . VAL A 1 781 ? 12.689 -9.326 8.712 1.00 83.50 781 VAL A C 1
ATOM 6097 O O . VAL A 1 781 ? 11.809 -8.516 8.436 1.00 83.50 781 VAL A O 1
ATOM 6100 N N . LYS A 1 782 ? 13.162 -9.471 9.956 1.00 81.75 782 LYS A N 1
ATOM 6101 C CA . LYS A 1 782 ? 12.649 -8.697 11.096 1.00 81.75 782 LYS A CA 1
ATOM 6102 C C . LYS A 1 782 ? 13.275 -7.308 11.181 1.00 81.75 782 LYS A C 1
ATOM 6104 O O . LYS A 1 782 ? 12.562 -6.338 11.409 1.00 81.75 782 LYS A O 1
ATOM 6109 N N . SER A 1 783 ? 14.596 -7.223 11.020 1.00 83.00 783 SER A N 1
ATOM 6110 C CA . SER A 1 783 ? 15.333 -5.958 11.133 1.00 83.00 783 SER A CA 1
ATOM 6111 C C . SER A 1 783 ? 15.470 -5.214 9.805 1.00 83.00 783 SER A C 1
ATOM 6113 O O . SER A 1 783 ? 15.686 -4.008 9.815 1.00 83.00 783 SER A O 1
ATOM 6115 N N . GLY A 1 784 ? 15.361 -5.903 8.666 1.00 83.44 784 GLY A N 1
ATOM 6116 C CA . GLY A 1 784 ? 15.697 -5.341 7.354 1.00 83.44 784 GLY A CA 1
ATOM 6117 C C . GLY A 1 784 ? 17.197 -5.249 7.081 1.00 83.44 784 GLY A C 1
ATOM 6118 O O . GLY A 1 784 ? 17.600 -4.728 6.043 1.00 83.44 784 GLY A O 1
ATOM 6119 N N . GLU A 1 785 ? 18.035 -5.734 7.999 1.00 89.38 785 GLU A N 1
ATOM 6120 C CA . GLU A 1 785 ? 19.485 -5.637 7.880 1.00 89.38 785 GLU A CA 1
ATOM 6121 C C . GLU A 1 785 ? 20.015 -6.561 6.780 1.00 89.38 785 GLU A C 1
ATOM 6123 O O . GLU A 1 785 ? 19.620 -7.727 6.652 1.00 89.38 785 GLU A O 1
ATOM 6128 N N . VAL A 1 786 ? 20.939 -6.030 5.981 1.00 89.75 786 VAL A N 1
ATOM 6129 C CA . VAL A 1 786 ? 21.625 -6.776 4.928 1.00 89.75 786 VAL A CA 1
ATOM 6130 C C . VAL A 1 786 ? 22.752 -7.571 5.569 1.00 89.75 786 VAL A C 1
ATOM 6132 O O . VAL A 1 786 ? 23.777 -7.012 5.941 1.00 89.75 786 VAL A O 1
ATOM 6135 N N . LEU A 1 787 ? 22.567 -8.883 5.670 1.00 89.88 787 LEU A N 1
ATOM 6136 C CA . LEU A 1 787 ? 23.515 -9.767 6.342 1.00 89.88 787 LEU A CA 1
ATOM 6137 C C . LEU A 1 787 ? 24.725 -10.086 5.453 1.00 89.88 787 LEU A C 1
ATOM 6139 O O . LEU A 1 787 ? 25.866 -10.112 5.906 1.00 89.88 787 LEU A O 1
ATOM 6143 N N . SER A 1 788 ? 24.485 -10.327 4.160 1.00 90.94 788 SER A N 1
ATOM 6144 C CA . SER A 1 788 ? 25.546 -10.621 3.196 1.00 90.94 788 SER A CA 1
ATOM 6145 C C . SER A 1 788 ? 25.140 -10.221 1.778 1.00 90.94 788 SER A C 1
ATOM 6147 O O . SER A 1 788 ? 23.966 -10.291 1.403 1.00 90.94 788 SER A O 1
ATOM 6149 N N . LEU A 1 789 ? 26.121 -9.796 0.983 1.00 93.31 789 LEU A N 1
ATOM 6150 C CA . LEU A 1 789 ? 25.934 -9.286 -0.370 1.00 93.31 789 LEU A CA 1
ATOM 6151 C C . LEU A 1 789 ? 27.051 -9.806 -1.278 1.00 93.31 789 LEU A C 1
ATOM 6153 O O . LEU A 1 789 ? 28.228 -9.697 -0.939 1.00 93.31 789 LEU A O 1
ATOM 6157 N N . PHE A 1 790 ? 26.690 -10.316 -2.452 1.00 94.62 790 PHE A N 1
ATOM 6158 C CA . PHE A 1 790 ? 27.640 -10.742 -3.475 1.00 94.62 790 PHE A CA 1
ATOM 6159 C C . PHE A 1 790 ? 27.269 -10.127 -4.826 1.00 94.62 790 PHE A C 1
ATOM 6161 O O . PHE A 1 790 ? 26.213 -10.423 -5.388 1.00 94.62 790 PHE A O 1
ATOM 6168 N N . GLU A 1 791 ? 28.134 -9.256 -5.345 1.00 93.69 791 GLU A N 1
ATOM 6169 C CA . GLU A 1 791 ? 27.961 -8.631 -6.659 1.00 93.69 791 GLU A CA 1
ATOM 6170 C C . GLU A 1 791 ? 28.526 -9.542 -7.757 1.00 93.69 791 GLU A C 1
ATOM 6172 O O . GLU A 1 791 ? 29.667 -10.003 -7.679 1.00 93.69 791 GLU A O 1
ATOM 6177 N N . LEU A 1 792 ? 27.712 -9.825 -8.777 1.00 93.81 792 LEU A N 1
ATOM 6178 C CA . LEU A 1 792 ? 28.129 -10.639 -9.914 1.00 93.81 792 LEU A CA 1
ATOM 6179 C C . LEU A 1 792 ? 28.991 -9.819 -10.887 1.00 93.81 792 LEU A C 1
ATOM 6181 O O . LEU A 1 792 ? 28.857 -8.594 -10.956 1.00 93.81 792 LEU A O 1
ATOM 6185 N N . PRO A 1 793 ? 29.864 -10.474 -11.675 1.00 93.62 793 PRO A N 1
ATOM 6186 C CA . PRO A 1 793 ? 30.624 -9.797 -12.717 1.00 93.62 793 PRO A CA 1
ATOM 6187 C C . PRO A 1 793 ? 29.720 -9.102 -13.742 1.00 93.62 793 PRO A C 1
ATOM 6189 O O . PRO A 1 793 ? 28.585 -9.513 -13.991 1.00 93.62 793 PRO A O 1
ATOM 6192 N N . GLN A 1 794 ? 30.263 -8.071 -14.391 1.00 91.69 794 GLN A N 1
ATOM 6193 C CA . GLN A 1 794 ? 29.582 -7.366 -15.473 1.00 91.69 794 GLN A CA 1
ATOM 6194 C C . GLN A 1 794 ? 29.160 -8.343 -16.585 1.00 91.69 794 GLN A C 1
ATOM 6196 O O . GLN A 1 794 ? 29.947 -9.187 -17.009 1.00 91.69 794 GLN A O 1
ATOM 6201 N N . ASP A 1 795 ? 27.934 -8.182 -17.085 1.00 91.12 795 ASP A N 1
ATOM 6202 C CA . ASP A 1 795 ? 27.314 -8.990 -18.149 1.00 91.12 795 ASP A CA 1
ATOM 6203 C C . ASP A 1 795 ? 26.859 -10.400 -17.730 1.00 91.12 795 ASP A C 1
ATOM 6205 O O . ASP A 1 795 ? 26.363 -11.155 -18.573 1.00 91.12 795 ASP A O 1
ATOM 6209 N N . GLU A 1 796 ? 26.940 -10.730 -16.437 1.00 92.50 796 GLU A N 1
ATOM 6210 C CA . GLU A 1 796 ? 26.290 -11.903 -15.849 1.00 92.50 796 GLU A CA 1
ATOM 6211 C C . GLU A 1 796 ? 24.966 -11.507 -15.181 1.00 92.50 796 GLU A C 1
ATOM 6213 O O . GLU A 1 796 ? 24.914 -10.688 -14.266 1.00 92.50 796 GLU A O 1
ATOM 6218 N N . ALA A 1 797 ? 23.869 -12.101 -15.646 1.00 91.75 797 ALA A N 1
ATOM 6219 C CA . ALA A 1 797 ? 22.520 -11.797 -15.183 1.00 91.75 797 ALA A CA 1
ATOM 6220 C C . ALA A 1 797 ? 21.908 -13.009 -14.480 1.00 91.75 797 ALA A C 1
ATOM 6222 O O . ALA A 1 797 ? 21.627 -14.011 -15.143 1.00 91.75 797 ALA A O 1
ATOM 6223 N N . ALA A 1 798 ? 21.665 -12.917 -13.169 1.00 93.75 798 ALA A N 1
ATOM 6224 C CA . ALA A 1 798 ? 20.925 -13.944 -12.442 1.00 93.75 798 ALA A CA 1
ATOM 6225 C C . ALA A 1 798 ? 19.467 -14.010 -12.928 1.00 93.75 798 ALA A C 1
ATOM 6227 O O . ALA A 1 798 ? 18.825 -12.996 -13.198 1.00 93.75 798 ALA A O 1
ATOM 6228 N N . LYS A 1 799 ? 18.930 -15.220 -13.082 1.00 89.31 799 LYS A N 1
ATOM 6229 C CA . LYS A 1 799 ? 17.547 -15.446 -13.543 1.00 89.31 799 LYS A CA 1
ATOM 6230 C C . LYS A 1 799 ? 16.737 -16.273 -12.564 1.00 89.31 799 LYS A C 1
ATOM 6232 O O . LYS A 1 799 ? 15.545 -16.037 -12.401 1.00 89.31 799 LYS A O 1
ATOM 6237 N N . CYS A 1 800 ? 17.375 -17.244 -11.923 1.00 90.31 800 CYS A N 1
ATOM 6238 C CA . CYS A 1 800 ? 16.714 -18.150 -11.000 1.00 90.31 800 CYS A CA 1
ATOM 6239 C C . CYS A 1 800 ? 17.609 -18.462 -9.805 1.00 90.31 800 CYS A C 1
ATOM 6241 O O . CYS A 1 800 ? 18.836 -18.417 -9.893 1.00 90.31 800 CYS A O 1
ATOM 6243 N N . ILE A 1 801 ? 16.965 -18.783 -8.690 1.00 93.69 801 ILE A N 1
ATOM 6244 C CA . ILE A 1 801 ? 17.604 -19.197 -7.450 1.00 93.69 801 ILE A CA 1
ATOM 6245 C C . ILE A 1 801 ? 16.778 -20.320 -6.824 1.00 93.69 801 ILE A C 1
ATOM 6247 O O . ILE A 1 801 ? 15.546 -20.287 -6.891 1.00 93.69 801 ILE A O 1
ATOM 6251 N N . ALA A 1 802 ? 17.448 -21.317 -6.253 1.00 91.88 802 ALA A N 1
ATOM 6252 C CA . ALA A 1 802 ? 16.814 -22.414 -5.530 1.00 91.88 802 ALA A CA 1
ATOM 6253 C C . ALA A 1 802 ? 17.707 -22.898 -4.383 1.00 91.88 802 ALA A C 1
ATOM 6255 O O . ALA A 1 802 ? 18.934 -22.907 -4.504 1.00 91.88 802 ALA A O 1
ATOM 6256 N N . LEU A 1 803 ? 17.080 -23.330 -3.288 1.00 91.88 803 LEU A N 1
ATOM 6257 C CA . LEU A 1 803 ? 17.749 -24.080 -2.228 1.00 91.88 803 LEU A CA 1
ATOM 6258 C C . LEU A 1 803 ? 17.776 -25.553 -2.615 1.00 91.88 803 LEU A C 1
ATOM 6260 O O . LEU A 1 803 ? 16.731 -26.124 -2.908 1.00 91.88 803 LEU A O 1
ATOM 6264 N N . VAL A 1 804 ? 18.959 -26.160 -2.609 1.00 90.81 804 VAL A N 1
ATOM 6265 C CA . VAL A 1 804 ? 19.145 -27.584 -2.879 1.00 90.81 804 VAL A CA 1
ATOM 6266 C C . VAL A 1 804 ? 19.949 -28.209 -1.751 1.00 90.81 804 VAL A C 1
ATOM 6268 O O . VAL A 1 804 ? 21.036 -27.751 -1.398 1.00 90.81 804 VAL A O 1
ATOM 6271 N N . GLN A 1 805 ? 19.409 -29.293 -1.212 1.00 91.06 805 GLN A N 1
ATOM 6272 C CA . GLN A 1 805 ? 20.091 -30.171 -0.276 1.00 91.06 805 GLN A CA 1
ATOM 6273 C C . GLN A 1 805 ? 20.541 -31.407 -1.054 1.00 91.06 805 GLN A C 1
ATOM 6275 O O . GLN A 1 805 ? 19.719 -32.194 -1.528 1.00 91.06 805 GLN A O 1
ATOM 6280 N N . PHE A 1 806 ? 21.847 -31.548 -1.267 1.00 91.56 806 PHE A N 1
ATOM 6281 C CA . PHE A 1 806 ? 22.382 -32.654 -2.059 1.00 91.56 806 PHE A CA 1
ATOM 6282 C C . PHE A 1 806 ? 22.472 -33.935 -1.227 1.00 91.56 806 PHE A C 1
ATOM 6284 O O . PHE A 1 806 ? 22.867 -33.901 -0.066 1.00 91.56 806 PHE A O 1
ATOM 6291 N N . ALA A 1 807 ? 22.207 -35.093 -1.835 1.00 88.75 807 ALA A N 1
ATOM 6292 C CA . ALA A 1 807 ? 22.278 -36.388 -1.154 1.00 88.75 807 ALA A CA 1
ATOM 6293 C C . ALA A 1 807 ? 23.671 -36.679 -0.565 1.00 88.75 807 ALA A C 1
ATOM 6295 O O . ALA A 1 807 ? 23.782 -37.346 0.459 1.00 88.75 807 ALA A O 1
ATOM 6296 N N . SER A 1 808 ? 24.730 -36.150 -1.189 1.00 83.94 808 SER A N 1
ATOM 6297 C CA . SER A 1 808 ? 26.112 -36.265 -0.711 1.00 83.94 808 SER A CA 1
ATOM 6298 C C . SER A 1 808 ? 26.408 -35.434 0.544 1.00 83.94 808 SER A C 1
ATOM 6300 O O . SER A 1 808 ? 27.389 -35.707 1.228 1.00 83.94 808 SER A O 1
ATOM 6302 N N . HIS A 1 809 ? 25.605 -34.403 0.819 1.00 83.50 809 HIS A N 1
ATOM 6303 C CA . HIS A 1 809 ? 25.769 -33.477 1.938 1.00 83.50 809 HIS A CA 1
ATOM 6304 C C . HIS A 1 809 ? 24.397 -33.117 2.514 1.00 83.50 809 HIS A C 1
ATOM 6306 O O . HIS A 1 809 ? 23.873 -32.033 2.275 1.00 83.50 809 HIS A O 1
ATOM 6312 N N . GLN A 1 810 ? 23.806 -34.050 3.262 1.00 78.75 810 GLN A N 1
ATOM 6313 C CA . GLN A 1 810 ? 22.479 -33.850 3.845 1.00 78.75 810 GLN A CA 1
ATOM 6314 C C . GLN A 1 810 ? 22.484 -32.783 4.946 1.00 78.75 810 GLN A C 1
ATOM 6316 O O . GLN A 1 810 ? 21.494 -32.095 5.120 1.00 78.75 810 GLN A O 1
ATOM 6321 N N . ASP A 1 811 ? 23.595 -32.555 5.640 1.00 81.75 811 ASP A N 1
ATOM 6322 C CA . ASP A 1 811 ? 23.611 -31.586 6.744 1.00 81.75 811 ASP A CA 1
ATOM 6323 C C . ASP A 1 811 ? 23.756 -30.126 6.285 1.00 81.75 811 ASP A C 1
ATOM 6325 O O . ASP A 1 811 ? 23.711 -29.214 7.110 1.00 81.75 811 ASP A O 1
ATOM 6329 N N . THR A 1 812 ? 23.951 -29.875 4.984 1.00 85.44 812 THR A N 1
ATOM 6330 C CA . THR A 1 812 ? 24.192 -28.524 4.468 1.00 85.44 812 THR A CA 1
ATOM 6331 C C . THR A 1 812 ? 23.183 -28.103 3.410 1.00 85.44 812 THR A C 1
ATOM 6333 O O . THR A 1 812 ? 22.855 -28.831 2.473 1.00 85.44 812 THR A O 1
ATOM 6336 N N . LEU A 1 813 ? 22.706 -26.867 3.552 1.00 88.62 813 LEU A N 1
ATOM 6337 C CA . LEU A 1 813 ? 21.858 -26.203 2.571 1.00 88.62 813 LEU A CA 1
ATOM 6338 C C . LEU A 1 813 ? 22.738 -25.409 1.607 1.00 88.62 813 LEU A C 1
ATOM 6340 O O . LEU A 1 813 ? 23.560 -24.590 2.023 1.00 88.62 813 LEU A O 1
ATOM 6344 N N . MET A 1 814 ? 22.557 -25.642 0.308 1.00 92.81 814 MET A N 1
ATOM 6345 C CA . MET A 1 814 ? 23.259 -24.902 -0.735 1.00 92.81 814 MET A CA 1
ATOM 6346 C C . MET A 1 814 ? 22.262 -24.096 -1.563 1.00 92.81 814 MET A C 1
ATOM 6348 O O . MET A 1 814 ? 21.246 -24.622 -2.011 1.00 92.81 814 MET A O 1
ATOM 6352 N N . ALA A 1 815 ? 22.555 -22.819 -1.795 1.00 93.44 815 ALA A N 1
ATOM 6353 C CA . ALA A 1 815 ? 21.813 -21.996 -2.740 1.00 93.44 815 ALA A CA 1
ATOM 6354 C C . ALA A 1 815 ? 22.480 -22.062 -4.114 1.00 93.44 815 ALA A C 1
ATOM 6356 O O . ALA A 1 815 ? 23.661 -21.749 -4.271 1.00 93.44 815 ALA A O 1
ATOM 6357 N N . LEU A 1 816 ? 21.709 -22.453 -5.124 1.00 95.06 816 LEU A N 1
ATOM 6358 C CA . LEU A 1 816 ? 22.131 -22.441 -6.517 1.00 95.06 816 LEU A CA 1
ATOM 6359 C C . LEU A 1 816 ? 21.531 -21.227 -7.216 1.00 95.06 816 LEU A C 1
ATOM 6361 O O . LEU A 1 816 ? 20.311 -21.067 -7.225 1.00 95.06 816 LEU A O 1
ATOM 6365 N N . VAL A 1 817 ? 22.377 -20.405 -7.834 1.00 95.75 817 VAL A N 1
ATOM 6366 C CA . VAL A 1 817 ? 21.958 -19.245 -8.632 1.00 95.75 817 VAL A CA 1
ATOM 6367 C C . VAL A 1 817 ? 22.297 -19.495 -10.095 1.00 95.75 817 VAL A C 1
ATOM 6369 O O . VAL A 1 817 ? 23.463 -19.666 -10.452 1.00 95.75 817 VAL A O 1
ATOM 6372 N N . GLY A 1 818 ? 21.269 -19.538 -10.939 1.00 93.44 818 GLY A N 1
ATOM 6373 C CA . GLY A 1 818 ? 21.394 -19.710 -12.381 1.00 93.44 818 GLY A CA 1
ATOM 6374 C C . GLY A 1 818 ? 21.462 -18.365 -13.087 1.00 93.44 818 GLY A C 1
ATOM 6375 O O . GLY A 1 818 ? 20.587 -17.515 -12.899 1.00 93.44 818 GLY A O 1
ATOM 6376 N N . CYS A 1 819 ? 22.487 -18.192 -13.914 1.00 92.50 819 CYS A N 1
ATOM 6377 C CA . CYS A 1 819 ? 22.793 -16.945 -14.595 1.00 92.50 819 CYS A CA 1
ATOM 6378 C C . CYS A 1 819 ? 22.939 -17.134 -16.111 1.00 92.50 819 CYS A C 1
ATOM 6380 O O . CYS A 1 819 ? 23.248 -18.216 -16.623 1.00 92.50 819 CYS A O 1
ATOM 6382 N N . THR A 1 820 ? 22.766 -16.031 -16.834 1.00 90.56 820 THR A N 1
ATOM 6383 C CA . THR A 1 820 ? 22.995 -15.910 -18.279 1.00 90.56 820 THR A CA 1
ATOM 6384 C C . THR A 1 820 ? 24.117 -14.921 -18.552 1.00 90.56 820 THR A C 1
ATOM 6386 O O . THR A 1 820 ? 24.187 -13.891 -17.886 1.00 90.56 820 THR A O 1
ATOM 6389 N N . ILE A 1 821 ? 24.946 -15.195 -19.558 1.00 89.25 821 ILE A N 1
ATOM 6390 C CA . ILE A 1 821 ? 26.123 -14.387 -19.893 1.00 89.25 821 ILE A CA 1
ATOM 6391 C C . ILE A 1 821 ? 25.884 -13.660 -21.219 1.00 89.25 821 ILE A C 1
ATOM 6393 O O . ILE A 1 821 ? 25.579 -14.299 -22.231 1.00 89.25 821 ILE A O 1
ATOM 6397 N N . SER A 1 822 ? 26.052 -12.334 -21.212 1.00 82.94 822 SER A N 1
ATOM 6398 C CA . SER A 1 822 ? 25.998 -11.452 -22.392 1.00 82.94 822 SER A CA 1
ATOM 6399 C C . SER A 1 822 ? 24.724 -11.613 -23.238 1.00 82.94 822 SER A C 1
ATOM 6401 O O . SER A 1 822 ? 24.766 -11.644 -24.471 1.00 82.94 822 SER A O 1
ATOM 6403 N N . GLN A 1 823 ? 23.569 -11.745 -22.583 1.00 80.75 823 GLN A N 1
ATOM 6404 C CA . GLN A 1 823 ? 22.289 -11.907 -23.270 1.00 80.75 823 GLN A CA 1
ATOM 6405 C C . GLN A 1 823 ? 21.848 -10.592 -23.936 1.00 80.75 823 GLN A C 1
ATOM 6407 O O . GLN A 1 823 ? 21.687 -9.574 -23.266 1.00 80.75 823 GLN A O 1
ATOM 6412 N N . LYS A 1 824 ? 21.571 -10.621 -25.244 1.00 80.81 824 LYS A N 1
ATOM 6413 C CA . LYS A 1 824 ? 20.898 -9.526 -25.965 1.00 80.81 824 LYS A CA 1
ATOM 6414 C C . LYS A 1 824 ? 19.429 -9.894 -26.180 1.00 80.81 824 LYS A C 1
ATOM 6416 O O . LYS A 1 824 ? 19.151 -10.973 -26.690 1.00 80.81 824 LYS A O 1
ATOM 6421 N N . LEU A 1 825 ? 18.498 -9.021 -25.785 1.00 74.75 825 LEU A N 1
ATOM 6422 C CA . LEU A 1 825 ? 17.055 -9.320 -25.808 1.00 74.75 825 LEU A CA 1
ATOM 6423 C C . LEU A 1 825 ? 16.433 -9.268 -27.218 1.00 74.75 825 LEU A C 1
ATOM 6425 O O . LEU A 1 825 ? 15.565 -10.078 -27.520 1.00 74.75 825 LEU A O 1
ATOM 6429 N N . ASN A 1 826 ? 16.901 -8.367 -28.089 1.00 65.50 826 ASN A N 1
ATOM 6430 C CA . ASN A 1 826 ? 16.295 -8.116 -29.410 1.00 65.50 826 ASN A CA 1
ATOM 6431 C C . ASN A 1 826 ? 16.845 -8.997 -30.551 1.00 65.50 826 ASN A C 1
ATOM 6433 O O . ASN A 1 826 ? 16.439 -8.834 -31.697 1.00 65.50 826 ASN A O 1
ATOM 6437 N N . GLN A 1 827 ? 17.782 -9.909 -30.278 1.00 59.84 827 GLN A N 1
ATOM 6438 C CA . GLN A 1 827 ? 18.382 -10.780 -31.294 1.00 59.84 827 GLN A CA 1
ATOM 6439 C C . GLN A 1 827 ? 18.132 -12.245 -30.939 1.00 59.84 827 GLN A C 1
ATOM 6441 O O . GLN A 1 827 ? 18.240 -12.633 -29.777 1.00 59.84 827 GLN A O 1
ATOM 6446 N N . VAL A 1 828 ? 17.821 -13.075 -31.941 1.00 51.81 828 VAL A N 1
ATOM 6447 C CA . VAL A 1 828 ? 17.653 -14.524 -31.756 1.00 51.81 828 VAL A CA 1
ATOM 6448 C C . VAL A 1 828 ? 18.956 -15.099 -31.184 1.00 51.81 828 VAL A C 1
ATOM 6450 O O . VAL A 1 828 ? 20.001 -15.072 -31.835 1.00 51.81 828 VAL A O 1
ATOM 6453 N N . ALA A 1 829 ? 18.880 -15.574 -29.940 1.00 56.41 829 ALA A N 1
ATOM 6454 C CA . ALA A 1 829 ? 19.985 -15.925 -29.049 1.00 56.41 829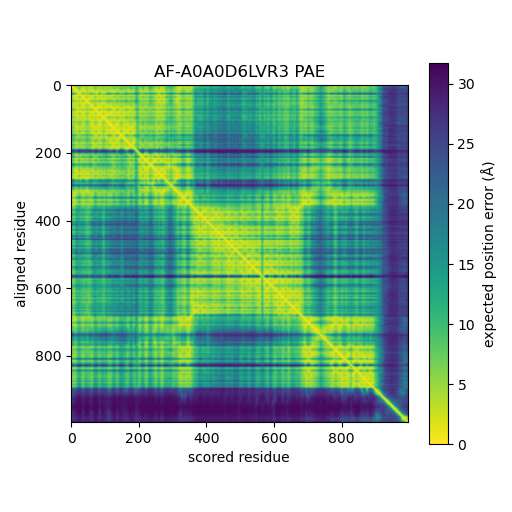 ALA A CA 1
ATOM 6455 C C . ALA A 1 829 ? 20.857 -17.094 -29.553 1.00 56.41 829 ALA A C 1
ATOM 6457 O O . ALA A 1 829 ? 20.774 -18.210 -29.046 1.00 56.41 829 ALA A O 1
ATOM 6458 N N . LYS A 1 830 ? 21.719 -16.857 -30.550 1.00 54.22 830 LYS A N 1
ATOM 6459 C CA . LYS A 1 830 ? 22.636 -17.885 -31.078 1.00 54.22 830 LYS A CA 1
ATOM 6460 C C . LYS A 1 830 ? 23.956 -18.033 -30.303 1.00 54.22 830 LYS A C 1
ATOM 6462 O O . LYS A 1 830 ? 24.615 -19.049 -30.490 1.00 54.22 830 LYS A O 1
ATOM 6467 N N . SER A 1 831 ? 24.352 -17.091 -29.433 1.00 59.53 831 SER A N 1
ATOM 6468 C CA . SER A 1 831 ? 25.635 -17.170 -28.689 1.00 59.53 831 SER A CA 1
ATOM 6469 C C . SER A 1 831 ? 25.549 -16.978 -27.166 1.00 59.53 831 SER A C 1
ATOM 6471 O O . SER A 1 831 ? 26.576 -16.802 -26.507 1.00 59.53 831 SER A O 1
ATOM 6473 N N . THR A 1 832 ? 24.350 -17.014 -26.576 1.00 73.62 832 THR A N 1
ATOM 6474 C CA . THR A 1 832 ? 24.176 -16.825 -25.126 1.00 73.62 832 THR A CA 1
ATOM 6475 C C . THR A 1 832 ? 24.595 -18.082 -24.359 1.00 73.62 832 THR A C 1
ATOM 6477 O O . THR A 1 832 ? 24.048 -19.160 -24.581 1.00 73.62 832 THR A O 1
ATOM 6480 N N . ARG A 1 833 ? 25.550 -17.933 -23.434 1.00 87.31 833 ARG A N 1
ATOM 6481 C CA . ARG A 1 833 ? 25.990 -18.984 -22.496 1.00 87.31 833 ARG A CA 1
ATOM 6482 C C . ARG A 1 833 ? 25.350 -18.771 -21.123 1.00 87.31 833 ARG A C 1
ATOM 6484 O O . ARG A 1 833 ? 24.755 -17.721 -20.873 1.00 87.31 833 ARG A O 1
ATOM 6491 N N . GLY A 1 834 ? 25.481 -19.742 -20.226 1.00 89.25 834 GLY A N 1
ATOM 6492 C CA . GLY A 1 834 ? 25.014 -19.618 -18.844 1.00 89.25 834 GLY A CA 1
ATOM 6493 C C . GLY A 1 834 ? 26.061 -20.057 -17.830 1.00 89.25 834 GLY A C 1
ATOM 6494 O O . GLY A 1 834 ? 27.048 -20.714 -18.169 1.00 89.25 834 GLY A O 1
ATOM 6495 N N . CYS A 1 835 ? 25.820 -19.760 -16.564 1.00 93.75 835 CYS A N 1
ATOM 6496 C CA . CYS A 1 835 ? 26.617 -20.260 -15.449 1.00 93.75 835 CYS A CA 1
ATOM 6497 C C . CYS A 1 835 ? 25.722 -20.548 -14.240 1.00 93.75 835 CYS A C 1
ATOM 6499 O O . CYS A 1 835 ? 24.608 -20.039 -14.134 1.00 93.75 835 CYS A O 1
ATOM 6501 N N . ILE A 1 836 ? 26.209 -21.402 -13.343 1.00 95.38 836 ILE A N 1
ATOM 6502 C CA . ILE A 1 836 ? 25.557 -21.736 -12.078 1.00 95.38 836 ILE A CA 1
ATOM 6503 C C . ILE A 1 836 ? 26.539 -21.438 -10.952 1.00 95.38 836 ILE A C 1
ATOM 6505 O O . ILE A 1 836 ? 27.625 -22.023 -10.900 1.00 95.38 836 ILE A O 1
ATOM 6509 N N . TYR A 1 837 ? 26.151 -20.548 -10.050 1.00 96.19 837 TYR A N 1
ATOM 6510 C CA . TYR A 1 837 ? 26.867 -20.279 -8.810 1.00 96.19 837 TYR A CA 1
ATOM 6511 C C . TYR A 1 837 ? 26.326 -21.180 -7.708 1.00 96.19 837 TYR A C 1
ATOM 6513 O O . TYR A 1 837 ? 25.114 -21.294 -7.545 1.00 96.19 837 TYR A O 1
ATOM 6521 N N . THR A 1 838 ? 27.226 -21.821 -6.965 1.00 95.62 838 THR A N 1
ATOM 6522 C CA . THR A 1 838 ? 26.870 -22.641 -5.801 1.00 95.62 838 THR A CA 1
ATOM 6523 C C . THR A 1 838 ? 27.356 -21.950 -4.538 1.00 95.62 838 THR A C 1
ATOM 6525 O O . THR A 1 838 ? 28.565 -21.834 -4.328 1.00 95.62 838 THR A O 1
ATOM 6528 N N . PHE A 1 839 ? 26.418 -21.504 -3.708 1.00 94.69 839 PHE A N 1
ATOM 6529 C CA . PHE A 1 839 ? 26.676 -20.882 -2.417 1.00 94.69 839 PHE A CA 1
ATOM 6530 C C . PHE A 1 839 ? 26.350 -21.854 -1.284 1.00 94.69 839 PHE A C 1
ATOM 6532 O O . PHE A 1 839 ? 25.316 -22.518 -1.309 1.00 94.69 839 PHE A O 1
ATOM 6539 N N . LEU A 1 840 ? 27.219 -21.923 -0.283 1.00 92.81 840 LEU A N 1
ATOM 6540 C CA . LEU A 1 840 ? 26.963 -22.620 0.971 1.00 92.81 840 LEU A CA 1
ATOM 6541 C C . LEU A 1 840 ? 26.298 -21.657 1.948 1.00 92.81 840 LEU A C 1
ATOM 6543 O O . LEU A 1 840 ? 26.845 -20.584 2.198 1.00 92.81 840 LEU A O 1
ATOM 6547 N N . LEU A 1 841 ? 25.155 -22.038 2.511 1.00 90.12 841 LEU A N 1
ATOM 6548 C CA . LEU A 1 841 ? 24.515 -21.283 3.586 1.00 90.12 841 LEU A CA 1
ATOM 6549 C C . LEU A 1 841 ? 24.987 -21.803 4.941 1.00 90.12 841 LEU A C 1
ATOM 6551 O O . LEU A 1 841 ? 25.103 -23.013 5.151 1.00 90.12 841 LEU A O 1
ATOM 6555 N N . THR A 1 842 ? 25.237 -20.892 5.877 1.00 87.44 842 THR A N 1
ATOM 6556 C CA . THR A 1 842 ? 25.462 -21.263 7.274 1.00 87.44 842 THR A CA 1
ATOM 6557 C C . THR A 1 842 ? 24.168 -21.744 7.924 1.00 87.44 842 THR A C 1
ATOM 6559 O O . THR A 1 842 ? 23.082 -21.269 7.606 1.00 87.44 842 THR A O 1
ATOM 6562 N N . ALA A 1 843 ? 24.276 -22.653 8.897 1.00 80.56 843 ALA A N 1
ATOM 6563 C CA . ALA A 1 843 ? 23.115 -23.155 9.640 1.00 80.56 843 ALA A CA 1
ATOM 6564 C C . ALA A 1 843 ? 22.358 -22.047 10.403 1.00 80.56 843 ALA A C 1
ATOM 6566 O O . ALA A 1 843 ? 21.146 -22.144 10.584 1.00 80.56 843 ALA A O 1
ATOM 6567 N N . ALA A 1 844 ? 23.064 -20.989 10.820 1.00 80.94 844 ALA A N 1
ATOM 6568 C CA . ALA A 1 844 ? 22.474 -19.813 11.457 1.00 80.94 844 ALA A CA 1
ATOM 6569 C C . ALA A 1 844 ? 21.737 -18.890 10.466 1.00 80.94 844 ALA A C 1
ATOM 6571 O O . ALA A 1 844 ? 20.957 -18.042 10.893 1.00 80.94 844 ALA A O 1
ATOM 6572 N N . GLY A 1 845 ? 21.959 -19.050 9.155 1.00 81.81 845 GLY A N 1
ATOM 6573 C CA . GLY A 1 845 ? 21.344 -18.225 8.116 1.00 81.81 845 GLY A CA 1
ATOM 6574 C C . GLY A 1 845 ? 21.832 -16.773 8.104 1.00 81.81 845 GLY A C 1
ATOM 6575 O O . GLY A 1 845 ? 21.091 -15.903 7.648 1.00 81.81 845 GLY A O 1
ATOM 6576 N N . ASP A 1 846 ? 23.038 -16.519 8.618 1.00 85.75 846 ASP A N 1
ATOM 6577 C CA . ASP A 1 846 ? 23.663 -15.200 8.767 1.00 85.75 846 ASP A CA 1
ATOM 6578 C C . ASP A 1 846 ? 24.580 -14.821 7.594 1.00 85.75 846 ASP A C 1
ATOM 6580 O O . ASP A 1 846 ? 24.706 -13.652 7.251 1.00 85.75 846 ASP A O 1
ATOM 6584 N N . ARG A 1 847 ? 25.206 -15.792 6.927 1.00 89.38 847 ARG A N 1
ATOM 6585 C CA . ARG A 1 847 ? 26.112 -15.538 5.800 1.00 89.38 847 ARG A CA 1
ATOM 6586 C C . ARG A 1 847 ? 26.063 -16.666 4.780 1.00 89.38 847 ARG A C 1
ATOM 6588 O O . ARG A 1 847 ? 25.638 -17.783 5.074 1.00 89.38 847 ARG A O 1
ATOM 6595 N N . PHE A 1 848 ? 26.539 -16.377 3.575 1.00 92.31 848 PHE A N 1
ATOM 6596 C CA . PHE A 1 848 ? 26.741 -17.387 2.546 1.00 92.31 848 PHE A CA 1
ATOM 6597 C C . PHE A 1 848 ? 28.139 -17.274 1.939 1.00 92.31 848 PHE A C 1
ATOM 6599 O O . PHE A 1 848 ? 28.686 -16.181 1.805 1.00 92.31 848 PHE A O 1
ATOM 6606 N N . GLU A 1 849 ? 28.719 -18.412 1.568 1.00 92.12 849 GLU A N 1
ATOM 6607 C CA . GLU A 1 849 ? 30.069 -18.495 1.005 1.00 92.12 849 GLU A CA 1
ATOM 6608 C C . GLU A 1 849 ? 30.023 -19.113 -0.395 1.00 92.12 849 GLU A C 1
ATOM 6610 O O . GLU A 1 849 ? 29.334 -20.106 -0.634 1.00 92.12 849 GLU A O 1
ATOM 6615 N N . LEU A 1 850 ? 30.753 -18.530 -1.348 1.00 93.94 850 LEU A N 1
ATOM 6616 C CA . LEU A 1 850 ? 30.844 -19.068 -2.704 1.00 93.94 850 LEU A CA 1
ATOM 6617 C C . LEU A 1 850 ? 31.730 -20.320 -2.722 1.00 93.94 850 LEU A C 1
ATOM 6619 O O . LEU A 1 850 ? 32.918 -20.236 -2.423 1.00 93.94 850 LEU A O 1
ATOM 6623 N N . ILE A 1 851 ? 31.180 -21.461 -3.150 1.00 93.50 851 ILE A N 1
ATOM 6624 C CA . ILE A 1 851 ? 31.951 -22.700 -3.325 1.00 93.50 851 ILE A CA 1
ATOM 6625 C C . ILE A 1 851 ? 32.625 -22.713 -4.701 1.00 93.50 851 ILE A C 1
ATOM 6627 O O . ILE A 1 851 ? 33.844 -22.829 -4.809 1.00 93.50 851 ILE A O 1
ATOM 6631 N N . HIS A 1 852 ? 31.830 -22.658 -5.773 1.00 93.88 852 HIS A N 1
ATOM 6632 C CA . HIS A 1 852 ? 32.334 -22.704 -7.145 1.00 93.88 852 HIS A CA 1
ATOM 6633 C C . HIS A 1 852 ? 31.318 -22.156 -8.155 1.00 93.88 852 HIS A C 1
ATOM 6635 O O . HIS A 1 852 ? 30.115 -22.075 -7.891 1.00 93.88 852 HIS A O 1
ATOM 6641 N N . ARG A 1 853 ? 31.820 -21.836 -9.352 1.00 94.88 853 ARG A N 1
ATOM 6642 C CA . ARG A 1 853 ? 31.047 -21.400 -10.520 1.00 94.88 853 ARG A CA 1
ATOM 6643 C C . ARG A 1 853 ? 31.153 -22.455 -11.621 1.00 94.88 853 ARG A C 1
ATOM 6645 O O . ARG A 1 853 ? 32.249 -22.749 -12.090 1.00 94.88 853 ARG A O 1
ATOM 6652 N N . THR A 1 854 ? 30.022 -23.016 -12.041 1.00 94.44 854 THR A N 1
ATOM 6653 C CA . THR A 1 854 ? 29.952 -24.023 -13.111 1.00 94.44 854 THR A CA 1
ATOM 6654 C C . THR A 1 854 ? 29.462 -23.384 -14.402 1.00 94.44 854 THR A C 1
ATOM 6656 O O . THR A 1 854 ? 28.357 -22.852 -14.446 1.00 94.44 854 THR A O 1
ATOM 6659 N N . GLU A 1 855 ? 30.255 -23.449 -15.469 1.00 93.00 855 GLU A N 1
ATOM 6660 C CA . GLU A 1 855 ? 29.831 -22.959 -16.783 1.00 93.00 855 GLU A CA 1
ATOM 6661 C C . GLU A 1 855 ? 28.909 -23.945 -17.492 1.00 93.00 855 GLU A C 1
ATOM 6663 O O . GLU A 1 855 ? 29.081 -25.165 -17.422 1.00 93.00 855 GLU A O 1
ATOM 6668 N N . THR A 1 856 ? 27.936 -23.393 -18.210 1.00 89.44 856 THR A N 1
ATOM 6669 C CA . THR A 1 856 ? 26.945 -24.149 -18.968 1.00 89.44 856 THR A CA 1
ATOM 6670 C C . THR A 1 856 ? 26.858 -23.625 -20.405 1.00 89.44 856 THR A C 1
ATOM 6672 O O . THR A 1 856 ? 27.023 -22.426 -20.647 1.00 89.44 856 THR A O 1
ATOM 6675 N N . PRO A 1 857 ? 26.607 -24.506 -21.388 1.00 86.38 857 PRO A N 1
ATOM 6676 C CA . PRO A 1 857 ? 26.595 -24.120 -22.799 1.00 86.38 857 PRO A CA 1
ATOM 6677 C C . PRO A 1 857 ? 25.407 -23.225 -23.183 1.00 86.38 857 PRO A C 1
ATOM 6679 O O . PRO A 1 857 ? 25.475 -22.545 -24.200 1.00 86.38 857 PRO A O 1
ATOM 6682 N N . TYR A 1 858 ? 24.345 -23.209 -22.377 1.00 86.62 858 TYR A N 1
ATOM 6683 C CA . TYR A 1 858 ? 23.077 -22.531 -22.651 1.00 86.62 858 TYR A CA 1
ATOM 6684 C C . TYR A 1 858 ? 22.653 -21.689 -21.438 1.00 86.62 858 TYR A C 1
ATOM 6686 O O . TYR A 1 858 ? 23.089 -21.986 -20.325 1.00 86.62 858 TYR A O 1
ATOM 6694 N N . PRO A 1 859 ? 21.798 -20.666 -21.612 1.00 86.31 859 PRO A N 1
ATOM 6695 C CA . PRO A 1 859 ? 21.291 -19.863 -20.503 1.00 86.31 859 PRO A CA 1
ATOM 6696 C C . PRO A 1 859 ? 20.491 -20.708 -19.503 1.00 86.31 859 PRO A C 1
ATOM 6698 O O . PRO A 1 859 ? 19.629 -21.496 -19.899 1.00 86.31 859 PRO A O 1
ATOM 6701 N N . VAL A 1 860 ? 20.758 -20.516 -18.209 1.00 87.56 860 VAL A N 1
ATOM 6702 C CA . VAL A 1 860 ? 20.061 -21.209 -17.119 1.00 87.56 860 VAL A CA 1
ATOM 6703 C C . VAL A 1 860 ? 18.859 -20.379 -16.680 1.00 87.56 860 VAL A C 1
ATOM 6705 O O . VAL A 1 860 ? 19.022 -19.300 -16.114 1.00 87.56 860 VAL A O 1
ATOM 6708 N N . ASN A 1 861 ? 17.652 -20.891 -16.926 1.00 85.06 861 ASN A N 1
ATOM 6709 C CA . ASN A 1 861 ? 16.402 -20.185 -16.616 1.00 85.06 861 ASN A CA 1
ATOM 6710 C C . ASN A 1 861 ? 15.659 -20.784 -15.416 1.00 85.06 861 ASN A C 1
ATOM 6712 O O . ASN A 1 861 ? 14.832 -20.105 -14.813 1.00 85.06 861 ASN A O 1
ATOM 6716 N N . ALA A 1 862 ? 15.935 -22.045 -15.074 1.00 86.56 862 ALA A N 1
ATOM 6717 C CA . ALA A 1 862 ? 15.250 -22.756 -14.002 1.00 86.56 862 ALA A CA 1
ATOM 6718 C C . ALA A 1 862 ? 16.220 -23.646 -13.224 1.00 86.56 862 ALA A C 1
ATOM 6720 O O . ALA A 1 862 ? 17.042 -24.340 -13.824 1.00 86.56 862 ALA A O 1
ATOM 6721 N N . ILE A 1 863 ? 16.078 -23.670 -11.901 1.00 89.94 863 ILE A N 1
ATOM 6722 C CA . ILE A 1 863 ? 16.744 -24.621 -11.009 1.00 89.94 863 ILE A CA 1
ATOM 6723 C C . ILE A 1 863 ? 15.703 -25.102 -9.999 1.00 89.94 863 ILE A C 1
ATOM 6725 O O . ILE A 1 863 ? 14.881 -24.308 -9.539 1.00 89.94 863 ILE A O 1
ATOM 6729 N N . HIS A 1 864 ? 15.735 -26.391 -9.676 1.00 88.94 864 HIS A N 1
ATOM 6730 C CA . HIS A 1 864 ? 14.869 -27.007 -8.679 1.00 88.94 864 HIS A CA 1
ATOM 6731 C C . HIS A 1 864 ? 15.611 -28.126 -7.937 1.00 88.94 864 HIS A C 1
ATOM 6733 O O . HIS A 1 864 ? 16.477 -28.791 -8.510 1.00 88.94 864 HIS A O 1
ATOM 6739 N N . ASP A 1 865 ? 15.265 -28.364 -6.676 1.00 89.56 865 ASP A N 1
ATOM 6740 C CA . ASP A 1 865 ? 15.729 -29.518 -5.911 1.00 89.56 865 ASP A CA 1
ATOM 6741 C C . ASP A 1 865 ? 14.948 -30.780 -6.311 1.00 89.56 865 ASP A C 1
ATOM 6743 O O . ASP A 1 865 ? 13.723 -30.807 -6.342 1.00 89.56 865 ASP A O 1
ATOM 6747 N N . PHE A 1 866 ? 15.631 -31.858 -6.675 1.00 88.44 866 PHE A N 1
ATOM 6748 C CA . PHE A 1 866 ? 14.974 -33.095 -7.087 1.00 88.44 866 PHE A CA 1
ATOM 6749 C C . PHE A 1 866 ? 15.722 -34.308 -6.548 1.00 88.44 866 PHE A C 1
ATOM 6751 O O . PHE A 1 866 ? 16.820 -34.622 -7.004 1.00 88.44 866 PHE A O 1
ATOM 6758 N N . ARG A 1 867 ? 15.111 -35.002 -5.577 1.00 87.06 867 ARG A N 1
ATOM 6759 C CA . ARG A 1 867 ? 15.618 -36.256 -4.981 1.00 87.06 867 ARG A CA 1
ATOM 6760 C C . ARG A 1 867 ? 17.095 -36.180 -4.554 1.00 87.06 867 ARG A C 1
ATOM 6762 O O . ARG A 1 867 ? 17.879 -37.079 -4.842 1.00 87.06 867 ARG A O 1
ATOM 6769 N N . GLY A 1 868 ? 17.490 -35.090 -3.896 1.00 86.00 868 GLY A N 1
ATOM 6770 C CA . GLY A 1 868 ? 18.874 -34.887 -3.453 1.00 86.00 868 GLY A CA 1
ATOM 6771 C C . GLY A 1 868 ? 19.861 -34.517 -4.571 1.00 86.00 868 GLY A C 1
ATOM 6772 O O . GLY A 1 868 ? 21.072 -34.620 -4.387 1.00 86.00 868 GLY A O 1
ATOM 6773 N N . SER A 1 869 ? 19.363 -34.107 -5.736 1.00 90.25 869 SER A N 1
ATOM 6774 C CA . SER A 1 869 ? 20.123 -33.563 -6.866 1.00 90.25 869 SER A CA 1
ATOM 6775 C C . SER A 1 869 ? 19.508 -32.237 -7.322 1.00 90.25 869 SER A C 1
ATOM 6777 O O . SER A 1 869 ? 18.400 -31.890 -6.925 1.00 90.25 869 SER A O 1
ATOM 6779 N N . ALA A 1 870 ? 20.209 -31.486 -8.166 1.00 90.69 870 ALA A N 1
ATOM 6780 C CA . ALA A 1 870 ? 19.701 -30.252 -8.753 1.00 90.69 870 ALA A CA 1
ATOM 6781 C C . ALA A 1 870 ? 19.198 -30.510 -10.176 1.00 90.69 870 ALA A C 1
ATOM 6783 O O . ALA A 1 870 ? 19.967 -30.902 -11.054 1.00 90.69 870 ALA A O 1
ATOM 6784 N N . LEU A 1 871 ? 17.916 -30.271 -10.425 1.00 91.50 871 LEU A N 1
ATOM 6785 C CA . LEU A 1 871 ? 17.340 -30.295 -11.763 1.00 91.50 871 LEU A CA 1
ATOM 6786 C C . LEU A 1 871 ? 17.433 -28.893 -12.371 1.00 91.50 871 LEU A C 1
ATOM 6788 O O . LEU A 1 871 ? 16.917 -27.929 -11.809 1.00 91.50 871 LEU A O 1
ATOM 6792 N N . VAL A 1 872 ? 18.109 -28.770 -13.510 1.00 90.00 872 VAL A N 1
ATOM 6793 C CA . VAL A 1 872 ? 18.443 -27.485 -14.130 1.00 90.00 872 VAL A CA 1
ATOM 6794 C C . VAL A 1 872 ? 17.888 -27.415 -15.548 1.00 90.00 872 VAL A C 1
ATOM 6796 O O . VAL A 1 872 ? 18.221 -28.233 -16.407 1.00 90.00 872 VAL A O 1
ATOM 6799 N N . GLY A 1 873 ? 17.066 -26.396 -15.793 1.00 87.00 873 GLY A N 1
ATOM 6800 C CA . GLY A 1 873 ? 16.510 -26.059 -17.098 1.00 87.00 873 GLY A CA 1
ATOM 6801 C C . GLY A 1 873 ? 17.383 -25.049 -17.841 1.00 87.00 873 GLY A C 1
ATOM 6802 O O . GLY A 1 873 ? 17.534 -23.898 -17.420 1.00 87.00 873 GLY A O 1
ATOM 6803 N N . MET A 1 874 ? 17.933 -25.481 -18.970 1.00 84.38 874 MET A N 1
ATOM 6804 C CA . MET A 1 874 ? 18.840 -24.736 -19.837 1.00 84.38 874 MET A CA 1
ATOM 6805 C C . MET A 1 874 ? 18.251 -24.618 -21.244 1.00 84.38 874 MET A C 1
ATOM 6807 O O . MET A 1 874 ? 18.465 -25.487 -22.087 1.00 84.38 874 MET A O 1
ATOM 6811 N N . SER A 1 875 ? 17.517 -23.540 -21.523 1.00 77.62 875 SER A N 1
ATOM 6812 C CA . SER A 1 875 ? 16.776 -23.377 -22.784 1.00 77.62 875 SER A CA 1
ATOM 6813 C C . SER A 1 875 ? 15.843 -24.574 -23.066 1.00 77.62 875 SER A C 1
ATOM 6815 O O . SER A 1 875 ? 14.842 -24.733 -22.380 1.00 77.62 875 SER A O 1
ATOM 6817 N N . ASN A 1 876 ? 16.173 -25.427 -24.037 1.00 78.75 876 ASN A N 1
ATOM 6818 C CA . ASN A 1 876 ? 15.470 -26.652 -24.436 1.00 78.75 876 ASN A CA 1
ATOM 6819 C C . ASN A 1 876 ? 16.102 -27.940 -23.856 1.00 78.75 876 ASN A C 1
ATOM 6821 O O . ASN A 1 876 ? 15.750 -29.048 -24.253 1.00 78.75 876 ASN A O 1
ATOM 6825 N N . HIS A 1 877 ? 17.057 -27.809 -22.934 1.00 84.25 877 HIS A N 1
ATOM 6826 C CA . HIS A 1 877 ? 17.754 -28.919 -22.288 1.00 84.25 877 HIS A CA 1
ATOM 6827 C C . HIS A 1 877 ? 17.393 -28.979 -20.805 1.00 84.25 877 HIS A C 1
ATOM 6829 O O . HIS A 1 877 ? 17.539 -27.993 -20.085 1.00 84.25 877 HIS A O 1
ATOM 6835 N N . LEU A 1 878 ? 16.979 -30.147 -20.325 1.00 87.88 878 LEU A N 1
ATOM 6836 C CA . LEU A 1 878 ? 16.767 -30.424 -18.910 1.00 87.88 878 LEU A CA 1
ATOM 6837 C C . LEU A 1 878 ? 17.899 -31.325 -18.420 1.00 87.88 878 LEU A C 1
ATOM 6839 O O . LEU A 1 878 ? 18.058 -32.438 -18.920 1.00 87.88 878 LEU A O 1
ATOM 6843 N N . ARG A 1 879 ? 18.704 -30.860 -17.463 1.00 89.44 879 ARG A N 1
ATOM 6844 C CA . ARG A 1 879 ? 19.833 -31.635 -16.932 1.00 89.44 879 ARG A CA 1
ATOM 6845 C C . ARG A 1 879 ? 19.726 -31.859 -15.440 1.00 89.44 879 ARG A C 1
ATOM 6847 O O . ARG A 1 879 ? 19.391 -30.947 -14.693 1.00 89.44 879 ARG A O 1
ATOM 6854 N N . LEU A 1 880 ? 20.089 -33.063 -15.015 1.00 92.12 880 LEU A N 1
ATOM 6855 C CA . LEU A 1 880 ? 20.264 -33.398 -13.610 1.00 92.12 880 LEU A CA 1
ATOM 6856 C C . LEU A 1 880 ? 21.735 -33.225 -13.230 1.00 92.12 880 LEU A C 1
ATOM 6858 O O . LEU A 1 880 ? 22.620 -33.812 -13.861 1.00 92.12 880 LEU A O 1
ATOM 6862 N N . TYR A 1 881 ? 21.979 -32.433 -12.195 1.00 92.94 881 TYR A N 1
ATOM 6863 C CA . TYR A 1 881 ? 23.290 -32.143 -11.642 1.00 92.94 881 TYR A CA 1
ATOM 6864 C C . TYR A 1 881 ? 23.421 -32.696 -10.224 1.00 92.94 881 TYR A C 1
ATOM 6866 O O . TYR A 1 881 ? 22.547 -32.510 -9.382 1.00 92.94 881 TYR A O 1
ATOM 6874 N N . GLU A 1 882 ? 24.563 -33.312 -9.947 1.00 93.19 882 GLU A N 1
ATOM 6875 C CA . GLU A 1 882 ? 25.006 -33.647 -8.595 1.00 93.19 882 GLU A CA 1
ATOM 6876 C C . GLU A 1 882 ? 26.119 -32.705 -8.133 1.00 93.19 882 GLU A C 1
ATOM 6878 O O . GLU A 1 882 ? 26.816 -32.073 -8.939 1.00 93.19 882 GLU A O 1
ATOM 6883 N N . PHE A 1 883 ? 26.312 -32.646 -6.818 1.00 93.19 883 PHE A N 1
ATOM 6884 C CA . PHE A 1 883 ? 27.374 -31.861 -6.216 1.00 93.19 883 PHE A CA 1
ATOM 6885 C C . PHE A 1 883 ? 28.760 -32.416 -6.565 1.00 93.19 883 PHE A C 1
ATOM 6887 O O . PHE A 1 883 ? 29.031 -33.613 -6.460 1.00 93.19 883 PHE A O 1
ATOM 6894 N N . GLY A 1 884 ? 29.676 -31.522 -6.929 1.00 91.00 884 GLY A N 1
ATOM 6895 C CA . GLY A 1 884 ? 31.091 -31.831 -7.078 1.00 91.00 884 GLY A CA 1
ATOM 6896 C C . GLY A 1 884 ? 31.944 -30.711 -6.494 1.00 91.00 884 GLY A C 1
ATOM 6897 O O . GLY A 1 884 ? 31.593 -29.539 -6.581 1.00 91.00 884 GLY A O 1
ATOM 6898 N N . LYS A 1 885 ? 33.102 -31.058 -5.918 1.00 87.75 885 LYS A N 1
ATOM 6899 C CA . LYS A 1 885 ? 33.955 -30.099 -5.185 1.00 87.75 885 LYS A CA 1
ATOM 6900 C C . LYS A 1 885 ? 34.439 -28.911 -6.031 1.00 87.75 885 LYS A C 1
ATOM 6902 O O . LYS A 1 885 ? 34.650 -27.836 -5.491 1.00 87.75 885 LYS A O 1
ATOM 6907 N N . LYS A 1 886 ? 34.649 -29.112 -7.340 1.00 89.88 886 LYS A N 1
ATOM 6908 C CA . LYS A 1 886 ? 35.136 -28.073 -8.275 1.00 89.88 886 LYS A CA 1
ATOM 6909 C C . LYS A 1 886 ? 34.048 -27.507 -9.193 1.00 89.88 886 LYS A C 1
ATOM 6911 O O . LYS A 1 886 ? 34.179 -26.383 -9.659 1.00 89.88 886 LYS A O 1
ATOM 6916 N N . LYS A 1 887 ? 33.047 -28.321 -9.528 1.00 93.00 887 LYS A N 1
ATOM 6917 C CA . LYS A 1 887 ? 31.934 -27.996 -10.425 1.00 93.00 887 LYS A CA 1
ATOM 6918 C C . LYS A 1 887 ? 30.794 -28.983 -10.207 1.00 93.00 887 LYS A C 1
ATOM 6920 O O . LYS A 1 887 ? 31.051 -30.113 -9.786 1.00 93.00 887 LYS A O 1
ATOM 6925 N N . LEU A 1 888 ? 29.582 -28.598 -10.588 1.00 93.25 888 LEU A N 1
ATOM 6926 C CA . LEU A 1 888 ? 28.440 -29.503 -10.637 1.00 93.25 888 LEU A CA 1
ATOM 6927 C C . LEU A 1 888 ? 28.639 -30.554 -11.738 1.00 93.25 888 LEU A C 1
ATOM 6929 O O . LEU A 1 888 ? 29.081 -30.250 -12.852 1.00 93.25 888 LEU A O 1
ATOM 6933 N N . LEU A 1 889 ? 28.316 -31.806 -11.421 1.00 93.44 889 LEU A N 1
ATOM 6934 C CA . LEU A 1 889 ? 28.504 -32.947 -12.312 1.00 93.44 889 LEU A CA 1
ATOM 6935 C C . LEU A 1 889 ? 27.178 -33.299 -12.979 1.00 93.44 889 LEU A C 1
ATOM 6937 O O . LEU A 1 889 ? 26.232 -33.696 -12.305 1.00 93.44 889 LEU A O 1
ATOM 6941 N N . ALA A 1 890 ? 27.111 -33.164 -14.303 1.00 90.88 890 ALA A N 1
ATOM 6942 C CA . ALA A 1 890 ? 25.939 -33.577 -15.065 1.00 90.88 890 ALA A CA 1
ATOM 6943 C C . ALA A 1 890 ? 25.828 -35.110 -15.067 1.00 90.88 890 ALA A C 1
ATOM 6945 O O . ALA A 1 890 ? 26.786 -35.800 -15.421 1.00 90.88 890 ALA A O 1
ATOM 6946 N N . LYS A 1 891 ? 24.666 -35.632 -14.670 1.00 91.56 891 LYS A N 1
ATOM 6947 C CA . LYS A 1 891 ? 24.371 -37.074 -14.624 1.00 91.56 891 LYS A CA 1
ATOM 6948 C C . LYS A 1 891 ? 23.445 -37.523 -15.735 1.00 91.56 891 LYS A C 1
ATOM 6950 O O . LYS A 1 891 ? 23.625 -38.600 -16.289 1.00 91.56 891 LYS A O 1
ATOM 6955 N N . CYS A 1 892 ? 22.461 -36.690 -16.045 1.00 87.88 892 CYS A N 1
ATOM 6956 C CA . CYS A 1 892 ? 21.461 -36.965 -17.060 1.00 87.88 892 CYS A CA 1
ATOM 6957 C C . CYS A 1 892 ? 21.153 -35.679 -17.825 1.00 87.88 892 CYS A C 1
ATOM 6959 O O . CYS A 1 892 ? 21.191 -34.585 -17.257 1.00 87.88 892 CYS A O 1
ATOM 6961 N N . GLU A 1 893 ? 20.850 -35.820 -19.109 1.00 88.19 893 GLU A N 1
ATOM 6962 C CA . GLU A 1 893 ? 20.381 -34.745 -19.971 1.00 88.19 893 GLU A CA 1
ATOM 6963 C C . GLU A 1 893 ? 19.229 -35.264 -20.821 1.00 88.19 893 GLU A C 1
ATOM 6965 O O . GLU A 1 893 ? 19.363 -36.280 -21.499 1.00 88.19 893 GLU A O 1
ATOM 6970 N N . ASN A 1 894 ? 18.127 -34.526 -20.815 1.00 85.75 894 ASN A N 1
ATOM 6971 C CA . ASN A 1 894 ? 17.024 -34.707 -21.737 1.00 85.75 894 ASN A CA 1
ATOM 6972 C C . ASN A 1 894 ? 16.882 -33.456 -22.616 1.00 85.75 894 ASN A C 1
ATOM 6974 O O . ASN A 1 894 ? 17.046 -32.328 -22.144 1.00 85.75 894 ASN A O 1
ATOM 6978 N N . LYS A 1 895 ? 16.599 -33.655 -23.903 1.00 82.62 895 LYS A N 1
ATOM 6979 C CA . LYS A 1 895 ? 16.319 -32.583 -24.861 1.00 82.62 895 LYS A CA 1
ATOM 6980 C C . LYS A 1 895 ? 14.814 -32.555 -25.088 1.00 82.62 895 LYS A C 1
ATOM 6982 O O . LYS A 1 895 ? 14.300 -33.386 -25.829 1.00 82.62 895 LYS A O 1
ATOM 6987 N N . CYS A 1 896 ? 14.133 -31.612 -24.453 1.00 66.06 896 CYS A N 1
ATOM 6988 C CA . CYS A 1 896 ? 12.686 -31.459 -24.584 1.00 66.06 896 CYS A CA 1
ATOM 6989 C C . CYS A 1 896 ? 12.357 -30.389 -25.636 1.00 66.06 896 CYS A C 1
ATOM 6991 O O . CYS A 1 896 ? 13.180 -29.515 -25.936 1.00 66.06 896 CYS A O 1
ATOM 6993 N N . GLY A 1 897 ? 11.150 -30.422 -26.202 1.00 59.00 897 GLY A N 1
ATOM 6994 C CA . GLY A 1 897 ? 10.677 -29.333 -27.062 1.00 59.00 897 GLY A CA 1
ATOM 6995 C C . GLY A 1 897 ? 10.597 -28.005 -26.291 1.00 59.00 897 GLY A C 1
ATOM 6996 O O . GLY A 1 897 ? 10.331 -27.994 -25.091 1.00 59.00 897 GLY A O 1
ATOM 6997 N N . LEU A 1 898 ? 10.790 -26.862 -26.967 1.00 53.19 898 LEU A N 1
ATOM 6998 C CA . LEU A 1 898 ? 10.742 -25.513 -26.357 1.00 53.19 898 LEU A CA 1
ATOM 6999 C C . LEU A 1 898 ? 9.456 -25.245 -25.541 1.00 53.19 898 LEU A C 1
ATOM 7001 O O . LEU A 1 898 ? 9.500 -24.510 -24.557 1.00 53.19 898 LEU A O 1
ATOM 7005 N N . TYR A 1 899 ? 8.334 -25.865 -25.922 1.00 49.81 899 TYR A N 1
ATOM 7006 C CA . TYR A 1 899 ? 7.057 -25.791 -25.202 1.00 49.81 899 TYR A CA 1
ATOM 7007 C C . TYR A 1 899 ? 7.027 -26.633 -23.916 1.00 49.81 899 TYR A C 1
ATOM 7009 O O . TYR A 1 899 ? 6.421 -26.222 -22.932 1.00 49.81 899 TYR A O 1
ATOM 7017 N N . GLU A 1 900 ? 7.703 -27.782 -23.890 1.00 41.97 900 GLU A N 1
ATOM 7018 C CA . GLU A 1 900 ? 7.674 -28.730 -22.767 1.00 41.97 900 GLU A CA 1
ATOM 7019 C C . GLU A 1 900 ? 8.505 -28.241 -21.580 1.00 41.97 900 GLU A C 1
ATOM 7021 O O . GLU A 1 900 ? 8.159 -28.506 -20.437 1.00 41.97 900 GLU A O 1
ATOM 7026 N N . LEU A 1 901 ? 9.571 -27.469 -21.813 1.00 48.31 901 LEU A N 1
ATOM 7027 C CA . LEU A 1 901 ? 10.387 -26.919 -20.726 1.00 48.31 901 LEU A CA 1
ATOM 7028 C C . LEU A 1 901 ? 9.726 -25.696 -20.070 1.00 48.31 901 LEU A C 1
ATOM 7030 O O . LEU A 1 901 ? 9.824 -25.534 -18.856 1.00 48.31 901 LEU A O 1
ATOM 7034 N N . TYR A 1 902 ? 8.980 -24.900 -20.848 1.00 47.62 902 TYR A N 1
ATOM 7035 C CA . TYR A 1 902 ? 8.059 -23.886 -20.319 1.00 47.62 902 TYR A CA 1
ATOM 7036 C C . TYR A 1 902 ? 6.897 -24.537 -19.553 1.00 47.62 902 TYR A C 1
ATOM 7038 O O . TYR A 1 902 ? 6.523 -24.044 -18.494 1.00 47.62 902 TYR A O 1
ATOM 7046 N N . ALA A 1 903 ? 6.374 -25.672 -20.035 1.00 40.94 903 ALA A N 1
ATOM 7047 C CA . ALA A 1 903 ? 5.362 -26.456 -19.332 1.00 40.94 903 ALA A CA 1
ATOM 7048 C C . ALA A 1 903 ? 5.900 -27.084 -18.038 1.00 40.94 903 ALA A C 1
ATOM 7050 O O . ALA A 1 903 ? 5.207 -27.015 -17.044 1.00 40.94 903 ALA A O 1
ATOM 7051 N N . ILE A 1 904 ? 7.140 -27.585 -17.978 1.00 46.97 904 ILE A N 1
ATOM 7052 C CA . ILE A 1 904 ? 7.766 -28.050 -16.723 1.00 46.97 904 ILE A CA 1
ATOM 7053 C C . ILE A 1 904 ? 8.009 -26.872 -15.767 1.00 46.97 904 ILE A C 1
ATOM 7055 O O . ILE A 1 904 ? 7.782 -26.998 -14.571 1.00 46.97 904 ILE A O 1
ATOM 7059 N N . LEU A 1 905 ? 8.419 -25.705 -16.274 1.00 46.50 905 LEU A N 1
ATOM 7060 C CA . LEU A 1 905 ? 8.540 -24.467 -15.492 1.00 46.50 905 LEU A CA 1
ATOM 7061 C C . LEU A 1 905 ? 7.196 -24.032 -14.887 1.00 46.50 905 LEU A C 1
ATOM 7063 O O . LEU A 1 905 ? 7.156 -23.672 -13.715 1.00 46.50 905 LEU A O 1
ATOM 7067 N N . VAL A 1 906 ? 6.107 -24.096 -15.658 1.00 44.09 906 VAL A N 1
ATOM 7068 C CA . VAL A 1 906 ? 4.759 -23.717 -15.210 1.00 44.09 906 VAL A CA 1
ATOM 7069 C C . VAL A 1 906 ? 4.115 -24.815 -14.362 1.00 44.09 906 VAL A C 1
ATOM 7071 O O . VAL A 1 906 ? 3.533 -24.501 -13.333 1.00 44.09 906 VAL A O 1
ATOM 7074 N N . GLU A 1 907 ? 4.235 -26.094 -14.711 1.00 39.94 907 GLU A N 1
ATOM 7075 C CA . GLU A 1 907 ? 3.656 -27.220 -13.970 1.00 39.94 907 GLU A CA 1
ATOM 7076 C C . GLU A 1 907 ? 4.408 -27.504 -12.676 1.00 39.94 907 GLU A C 1
ATOM 7078 O O . GLU A 1 907 ? 3.744 -27.706 -11.670 1.00 39.94 907 GLU A O 1
ATOM 7083 N N . VAL A 1 908 ? 5.745 -27.436 -12.625 1.00 41.00 908 VAL A N 1
ATOM 7084 C CA . VAL A 1 908 ? 6.465 -27.516 -11.340 1.00 41.00 908 VAL A CA 1
ATOM 7085 C C . VAL A 1 908 ? 6.052 -26.338 -10.458 1.00 41.00 908 VAL A C 1
ATOM 7087 O O . VAL A 1 908 ? 5.732 -26.555 -9.295 1.00 41.00 908 VAL A O 1
ATOM 7090 N N . MET A 1 909 ? 5.924 -25.121 -11.006 1.00 36.16 909 MET A N 1
ATOM 7091 C CA . MET A 1 909 ? 5.399 -23.966 -10.262 1.00 36.16 909 MET A CA 1
ATOM 7092 C C . MET A 1 909 ? 3.923 -24.113 -9.840 1.00 36.16 909 MET A C 1
ATOM 7094 O O . MET A 1 909 ? 3.561 -23.683 -8.748 1.00 36.16 909 MET A O 1
ATOM 7098 N N . THR A 1 910 ? 3.068 -24.759 -10.636 1.00 34.94 910 THR A N 1
ATOM 7099 C CA . THR A 1 910 ? 1.636 -24.953 -10.321 1.00 34.94 910 THR A CA 1
ATOM 7100 C C . THR A 1 910 ? 1.428 -26.107 -9.327 1.00 34.94 910 THR A C 1
ATOM 7102 O O . THR A 1 910 ? 0.617 -26.008 -8.403 1.00 34.94 910 THR A O 1
ATOM 7105 N N . PHE A 1 911 ? 2.222 -27.178 -9.433 1.00 32.19 911 PHE A N 1
ATOM 7106 C CA . PHE A 1 911 ? 2.275 -28.269 -8.456 1.00 32.19 911 PHE A CA 1
ATOM 7107 C C . PHE A 1 911 ? 2.852 -27.771 -7.113 1.00 32.19 911 PHE A C 1
ATOM 7109 O O . PHE A 1 911 ? 2.356 -28.162 -6.057 1.00 32.19 911 PHE A O 1
ATOM 7116 N N . MET A 1 912 ? 3.813 -26.829 -7.136 1.00 36.94 912 MET A N 1
ATOM 7117 C CA . MET A 1 912 ? 4.344 -26.143 -5.942 1.00 36.94 912 MET A CA 1
ATOM 7118 C C . MET A 1 912 ? 3.275 -25.341 -5.184 1.00 36.94 912 MET A C 1
ATOM 7120 O O . MET A 1 912 ? 3.251 -25.389 -3.954 1.00 36.94 912 MET A O 1
ATOM 7124 N N . TYR A 1 913 ? 2.384 -24.627 -5.885 1.00 34.62 913 TYR A N 1
ATOM 7125 C CA . TYR A 1 913 ? 1.336 -23.820 -5.240 1.00 34.62 913 TYR A CA 1
ATOM 7126 C C . TYR A 1 913 ? 0.231 -24.662 -4.594 1.00 34.62 913 TYR A C 1
ATOM 7128 O O . TYR A 1 913 ? -0.373 -24.229 -3.616 1.00 34.62 913 TYR A O 1
ATOM 7136 N N . THR A 1 914 ? -0.019 -25.867 -5.109 1.00 28.42 914 THR A N 1
ATOM 7137 C CA . THR A 1 914 ? -1.132 -26.707 -4.640 1.00 28.42 914 THR A CA 1
ATOM 7138 C C . THR A 1 914 ? -0.746 -27.594 -3.450 1.00 28.42 914 THR A C 1
ATOM 7140 O O . THR A 1 914 ? -1.617 -27.950 -2.668 1.00 28.42 914 THR A O 1
ATOM 7143 N N . PHE A 1 915 ? 0.541 -27.936 -3.275 1.00 26.62 915 PHE A N 1
ATOM 7144 C CA . PHE A 1 915 ? 0.981 -28.858 -2.213 1.00 26.62 915 PHE A CA 1
ATOM 7145 C C . PHE A 1 915 ? 1.692 -28.201 -1.017 1.00 26.62 915 PHE A C 1
ATOM 7147 O O . PHE A 1 915 ? 1.665 -28.779 0.071 1.00 26.62 915 PHE A O 1
ATOM 7154 N N . ARG A 1 916 ? 2.281 -26.998 -1.154 1.00 28.48 916 ARG A N 1
ATOM 7155 C CA . ARG A 1 916 ? 2.908 -26.292 -0.010 1.00 28.48 916 ARG A CA 1
ATOM 7156 C C . ARG A 1 916 ? 1.908 -25.719 0.999 1.00 28.48 916 ARG A C 1
ATOM 7158 O O . ARG A 1 916 ? 2.307 -25.411 2.114 1.00 28.48 916 ARG A O 1
ATOM 7165 N N . THR A 1 917 ? 0.627 -25.616 0.654 1.00 28.84 917 THR A N 1
ATOM 7166 C CA . THR A 1 917 ? -0.436 -25.193 1.582 1.00 28.84 917 THR A CA 1
ATOM 7167 C C . THR A 1 917 ? -0.986 -26.330 2.448 1.00 28.84 917 THR A C 1
ATOM 7169 O O . THR A 1 917 ? -1.720 -26.054 3.389 1.00 28.84 917 THR A O 1
ATOM 7172 N N . THR A 1 918 ? -0.621 -27.591 2.186 1.00 26.81 918 THR A N 1
ATOM 7173 C CA . THR A 1 918 ? -1.198 -28.761 2.882 1.00 26.81 918 THR A CA 1
ATOM 7174 C C . THR A 1 918 ? -0.258 -29.505 3.826 1.00 26.81 918 THR A C 1
ATOM 7176 O O . THR A 1 918 ? -0.718 -30.416 4.502 1.00 26.81 918 THR A O 1
ATOM 7179 N N . ILE A 1 919 ? 1.029 -29.156 3.917 1.00 29.95 919 ILE A N 1
ATOM 7180 C CA . ILE A 1 919 ? 1.953 -29.835 4.844 1.00 29.95 919 ILE A CA 1
ATOM 7181 C C . ILE A 1 919 ? 2.819 -28.793 5.551 1.00 29.95 919 ILE A C 1
ATOM 7183 O O . ILE A 1 919 ? 3.979 -28.568 5.216 1.00 29.95 919 ILE A O 1
ATOM 7187 N N . ALA A 1 920 ? 2.210 -28.139 6.534 1.00 28.03 920 ALA A N 1
ATOM 7188 C CA . ALA A 1 920 ? 2.902 -27.432 7.601 1.00 28.03 920 ALA A CA 1
ATOM 7189 C C . ALA A 1 920 ? 2.403 -27.974 8.949 1.00 28.03 920 ALA A C 1
ATOM 7191 O O . ALA A 1 920 ? 1.938 -27.226 9.796 1.00 28.03 920 ALA A O 1
ATOM 7192 N N . GLU A 1 921 ? 2.489 -29.290 9.137 1.00 26.30 921 GLU A N 1
ATOM 7193 C CA . GLU A 1 921 ? 2.518 -29.905 10.464 1.00 26.30 921 GLU A CA 1
ATOM 7194 C C . GLU A 1 921 ? 3.660 -30.931 10.481 1.00 26.30 921 GLU A C 1
ATOM 7196 O O . GLU A 1 921 ? 3.716 -31.795 9.602 1.00 26.30 921 GLU A O 1
ATOM 7201 N N . PRO A 1 922 ? 4.611 -30.853 11.428 1.00 31.00 922 PRO A N 1
ATOM 7202 C CA . PRO A 1 922 ? 5.518 -31.958 11.676 1.00 31.00 922 PRO A CA 1
ATOM 7203 C C . PRO A 1 922 ? 4.735 -33.045 12.421 1.00 31.00 922 PRO A C 1
ATOM 7205 O O . PRO A 1 922 ? 4.348 -32.852 13.573 1.00 31.00 922 PRO A O 1
ATOM 7208 N N . GLU A 1 923 ? 4.496 -34.187 11.772 1.00 27.58 923 GLU A N 1
ATOM 7209 C CA . GLU A 1 923 ? 3.900 -35.366 12.409 1.00 27.58 923 GLU A CA 1
ATOM 7210 C C . GLU A 1 923 ? 4.766 -35.823 13.599 1.00 27.58 923 GLU A C 1
ATOM 7212 O O . GLU A 1 923 ? 5.760 -36.534 13.451 1.00 27.58 923 GLU A O 1
ATOM 7217 N N . GLN A 1 924 ? 4.375 -35.430 14.813 1.00 27.88 924 GLN A N 1
ATOM 7218 C CA . GLN A 1 924 ? 4.694 -36.172 16.026 1.00 27.88 924 GLN A CA 1
ATOM 7219 C C . GLN A 1 924 ? 3.487 -37.036 16.389 1.00 27.88 924 GLN A C 1
ATOM 7221 O O . GLN A 1 924 ? 2.399 -36.541 16.668 1.00 27.88 924 GLN A O 1
ATOM 7226 N N . HIS A 1 925 ? 3.711 -38.349 16.388 1.00 30.33 925 HIS A N 1
ATOM 7227 C CA . HIS A 1 925 ? 2.786 -39.394 16.817 1.00 30.33 925 HIS A CA 1
ATOM 7228 C C . HIS A 1 925 ? 1.896 -39.010 18.014 1.00 30.33 925 HIS A C 1
ATOM 7230 O O . HIS A 1 925 ? 2.391 -38.972 19.140 1.00 30.33 925 HIS A O 1
ATOM 7236 N N . ARG A 1 926 ? 0.575 -38.892 17.799 1.00 23.58 926 ARG A N 1
ATOM 7237 C CA . ARG A 1 926 ? -0.477 -39.304 18.756 1.00 23.58 926 ARG A CA 1
ATOM 7238 C C . ARG A 1 926 ? -1.741 -39.765 18.009 1.00 23.58 926 ARG A C 1
ATOM 7240 O O . ARG A 1 926 ? -2.103 -39.134 17.022 1.00 23.58 926 ARG A O 1
ATOM 7247 N N . PRO A 1 927 ? -2.421 -40.837 18.456 1.00 29.03 927 PRO A N 1
ATOM 7248 C CA . PRO A 1 927 ? -3.648 -41.318 17.832 1.00 29.03 927 PRO A CA 1
ATOM 7249 C C . PRO A 1 927 ? -4.862 -40.632 18.475 1.00 29.03 927 PRO A C 1
ATOM 7251 O O . PRO A 1 927 ? -5.020 -40.730 19.687 1.00 29.03 927 PRO A O 1
ATOM 7254 N N . TYR A 1 928 ? -5.725 -39.978 17.693 1.00 25.27 928 TYR A N 1
ATOM 7255 C CA . TYR A 1 928 ? -7.075 -39.627 18.149 1.00 25.27 928 TYR A CA 1
ATOM 7256 C C . TYR A 1 928 ? -8.125 -39.798 17.042 1.00 25.27 928 TYR A C 1
ATOM 7258 O O . TYR A 1 928 ? -8.073 -39.183 15.982 1.00 25.27 928 TYR A O 1
ATOM 7266 N N . ASP A 1 929 ? -9.031 -40.718 17.360 1.00 24.73 929 ASP A N 1
ATOM 7267 C CA . ASP A 1 929 ? -10.414 -40.956 16.957 1.00 24.73 929 ASP A CA 1
ATOM 7268 C C . ASP A 1 929 ? -11.048 -40.137 15.821 1.00 24.73 929 ASP A C 1
ATOM 7270 O O . ASP A 1 929 ? -11.340 -38.945 15.909 1.00 24.73 929 ASP A O 1
ATOM 7274 N N . VAL A 1 930 ? -11.421 -40.885 14.781 1.00 23.31 930 VAL A N 1
ATOM 7275 C CA . VAL A 1 930 ? -12.319 -40.484 13.699 1.00 23.31 930 VAL A CA 1
ATOM 7276 C C . VAL A 1 930 ? -13.753 -40.384 14.234 1.00 23.31 930 VAL A C 1
ATOM 7278 O O . VAL A 1 930 ? -14.461 -41.388 14.346 1.00 23.31 930 VAL A O 1
ATOM 7281 N N . VAL A 1 931 ? -14.226 -39.168 14.514 1.00 24.66 931 VAL A N 1
ATOM 7282 C CA . VAL A 1 931 ? -15.659 -38.901 14.706 1.00 24.66 931 VAL A CA 1
ATOM 7283 C C . VAL A 1 931 ? -16.330 -38.785 13.334 1.00 24.66 931 VAL A C 1
ATOM 7285 O O . VAL A 1 931 ? -16.159 -37.814 12.601 1.00 24.66 931 VAL A O 1
ATOM 7288 N N . ARG A 1 932 ? -17.108 -39.815 12.981 1.00 23.66 932 ARG A N 1
ATOM 7289 C CA . ARG A 1 932 ? -18.046 -39.834 11.848 1.00 23.66 932 ARG A CA 1
ATOM 7290 C C . ARG A 1 932 ? -19.087 -38.717 11.999 1.00 23.66 932 ARG A C 1
ATOM 7292 O O . ARG A 1 932 ? -19.959 -38.811 12.858 1.00 23.66 932 ARG A O 1
ATOM 7299 N N . LEU A 1 933 ? -19.082 -37.741 11.095 1.00 23.69 933 LEU A N 1
ATOM 7300 C CA . LEU A 1 933 ? -20.251 -36.898 10.833 1.00 23.69 933 LEU A CA 1
ATOM 7301 C C . LEU A 1 933 ? -21.202 -37.643 9.884 1.00 23.69 933 LEU A C 1
ATOM 7303 O O . LEU A 1 933 ? -20.949 -37.767 8.686 1.00 23.69 933 LEU A O 1
ATOM 7307 N N . GLN A 1 934 ? -22.289 -38.177 10.447 1.00 23.81 934 GLN A N 1
ATOM 7308 C CA . GLN A 1 934 ? -23.463 -38.620 9.698 1.00 23.81 934 GLN A CA 1
ATOM 7309 C C . GLN A 1 934 ? -24.189 -37.394 9.129 1.00 23.81 934 GLN A C 1
ATOM 7311 O O . GLN A 1 934 ? -24.689 -36.558 9.877 1.00 23.81 934 GLN A O 1
ATOM 7316 N N . LEU A 1 935 ? -24.281 -37.311 7.803 1.00 25.03 935 LEU A N 1
ATOM 7317 C CA . LEU A 1 935 ? -25.214 -36.418 7.119 1.00 25.03 935 LEU A CA 1
ATOM 7318 C C . LEU A 1 935 ? -26.634 -36.982 7.273 1.00 25.03 935 LEU A C 1
ATOM 7320 O O . LEU A 1 935 ? -26.963 -38.018 6.697 1.00 25.03 935 LEU A O 1
ATOM 7324 N N . GLN A 1 936 ? -27.471 -36.301 8.059 1.00 25.03 936 GLN A N 1
ATOM 7325 C CA . GLN A 1 936 ? -28.921 -36.490 8.052 1.00 25.03 936 GLN A CA 1
ATOM 7326 C C . GLN A 1 936 ? -29.505 -35.846 6.787 1.00 25.03 936 GLN A C 1
ATOM 7328 O O . GLN A 1 936 ? -29.551 -34.626 6.651 1.00 25.03 936 GLN A O 1
ATOM 7333 N N . THR A 1 937 ? -29.967 -36.676 5.857 1.00 25.80 937 THR A N 1
ATOM 7334 C CA . THR A 1 937 ? -30.829 -36.280 4.737 1.00 25.80 937 THR A CA 1
ATOM 7335 C C . THR A 1 937 ? -32.242 -35.979 5.238 1.00 25.80 937 THR A C 1
ATOM 7337 O O . THR A 1 937 ? -32.936 -36.871 5.726 1.00 25.80 937 THR A O 1
ATOM 7340 N N . VAL A 1 938 ? -32.678 -34.727 5.084 1.00 26.92 938 VAL A N 1
ATOM 7341 C CA . VAL A 1 938 ? -34.079 -34.311 5.236 1.00 26.92 938 VAL A CA 1
ATOM 7342 C C . VAL A 1 938 ? -34.856 -34.727 3.984 1.00 26.92 938 VAL A C 1
ATOM 7344 O O . VAL A 1 938 ? -34.481 -34.396 2.862 1.00 26.92 938 VAL A O 1
ATOM 7347 N N . GLN A 1 939 ? -35.930 -35.483 4.205 1.00 25.42 939 GLN A N 1
ATOM 7348 C CA . GLN A 1 939 ? -36.874 -35.981 3.207 1.00 25.42 939 GLN A CA 1
ATOM 7349 C C . GLN A 1 939 ? -37.644 -34.840 2.522 1.00 25.42 939 GLN A C 1
ATOM 7351 O O . GLN A 1 939 ? -38.252 -34.011 3.198 1.00 25.42 939 GLN A O 1
ATOM 7356 N N . GLN A 1 940 ? -37.741 -34.875 1.191 1.00 26.55 940 GLN A N 1
ATOM 7357 C CA . GLN A 1 940 ? -38.877 -34.303 0.465 1.00 26.55 940 GLN A CA 1
ATOM 7358 C C . GLN A 1 940 ? -39.534 -35.378 -0.406 1.00 26.55 940 GLN A C 1
ATOM 7360 O O . GLN A 1 940 ? -38.873 -36.232 -0.987 1.00 26.55 940 GLN A O 1
ATOM 7365 N N . ARG A 1 941 ? -40.867 -35.357 -0.366 1.00 25.44 941 ARG A N 1
ATOM 7366 C CA . ARG A 1 941 ? -41.817 -36.343 -0.884 1.00 25.44 941 ARG A CA 1
ATOM 7367 C C . ARG A 1 941 ? -41.846 -36.357 -2.415 1.00 25.44 941 ARG A C 1
ATOM 7369 O O . ARG A 1 941 ? -42.110 -35.322 -3.015 1.00 25.44 941 ARG A O 1
ATOM 7376 N N . GLU A 1 942 ? -41.733 -37.544 -3.003 1.00 25.05 942 GLU A N 1
ATOM 7377 C CA . GLU A 1 942 ? -42.172 -37.839 -4.371 1.00 25.05 942 GLU A CA 1
ATOM 7378 C C . GLU A 1 942 ? -43.375 -38.792 -4.329 1.00 25.05 942 GLU A C 1
ATOM 7380 O O . GLU A 1 942 ? -43.376 -39.793 -3.610 1.00 25.05 942 GLU A O 1
ATOM 7385 N N . SER A 1 943 ? -44.408 -38.463 -5.104 1.00 25.34 943 SER A N 1
ATOM 7386 C CA . SER A 1 943 ? -45.518 -39.347 -5.459 1.00 25.34 943 SER A CA 1
ATOM 7387 C C . SER A 1 943 ? -45.452 -39.633 -6.962 1.00 25.34 943 SER A C 1
ATOM 7389 O O . SER A 1 943 ? -45.294 -38.706 -7.753 1.00 25.34 943 SER A O 1
ATOM 7391 N N . GLN A 1 944 ? -45.565 -40.922 -7.283 1.00 24.72 944 GLN A N 1
ATOM 7392 C CA . GLN A 1 944 ? -45.365 -41.639 -8.555 1.00 24.72 944 GLN A CA 1
ATOM 7393 C C . GLN A 1 944 ? -46.089 -41.064 -9.796 1.00 24.72 944 GLN A C 1
ATOM 7395 O O . GLN A 1 944 ? -47.038 -40.289 -9.663 1.00 24.72 944 GLN A O 1
ATOM 7400 N N . PRO A 1 945 ? -45.715 -41.530 -11.007 1.00 28.03 945 PRO A N 1
ATOM 7401 C CA . PRO A 1 945 ? -46.499 -42.628 -11.590 1.00 28.03 945 PRO A CA 1
ATOM 7402 C C . PRO A 1 945 ? -45.678 -43.744 -12.271 1.00 28.03 945 PRO A C 1
ATOM 7404 O O . PRO A 1 945 ? -44.499 -43.610 -12.575 1.00 28.03 945 PRO A O 1
ATOM 7407 N N . THR A 1 946 ? -46.373 -44.865 -12.446 1.00 26.17 946 THR A N 1
ATOM 7408 C CA . THR A 1 946 ? -45.999 -46.201 -12.931 1.00 26.17 946 THR A CA 1
ATOM 7409 C C . THR A 1 946 ? -45.713 -46.286 -14.437 1.00 26.17 946 THR A C 1
ATOM 7411 O O . THR A 1 946 ? -46.439 -45.690 -15.230 1.00 26.17 946 THR A O 1
ATOM 7414 N N . GLU A 1 947 ? -44.720 -47.098 -14.819 1.00 26.28 947 GLU A N 1
ATOM 7415 C CA . GLU A 1 947 ? -44.492 -47.593 -16.187 1.00 26.28 947 GLU A CA 1
ATOM 7416 C C . GLU A 1 947 ? -45.184 -48.951 -16.394 1.00 26.28 947 GLU A C 1
ATOM 7418 O O . GLU A 1 947 ? -45.007 -49.854 -15.575 1.00 26.28 947 GLU A O 1
ATOM 7423 N N . ASP A 1 948 ? -45.897 -49.097 -17.516 1.00 27.22 948 ASP A N 1
ATOM 7424 C CA . ASP A 1 948 ? -46.263 -50.383 -18.117 1.00 27.22 948 ASP A CA 1
ATOM 7425 C C . ASP A 1 948 ? -45.419 -50.616 -19.388 1.00 27.22 948 ASP A C 1
ATOM 7427 O O . ASP A 1 948 ? -45.364 -49.785 -20.293 1.00 27.22 948 ASP A O 1
ATOM 7431 N N . GLU A 1 949 ? -44.757 -51.773 -19.385 1.00 26.86 949 GLU A N 1
ATOM 7432 C CA . GLU A 1 949 ? -44.393 -52.684 -20.481 1.00 26.86 949 GLU A CA 1
ATOM 7433 C C . GLU A 1 949 ? -43.831 -52.161 -21.829 1.00 26.86 949 GLU A C 1
ATOM 7435 O O . GLU A 1 949 ? -44.529 -51.857 -22.788 1.00 26.86 949 GLU A O 1
ATOM 7440 N N . ALA A 1 950 ? -42.501 -52.269 -21.919 1.00 25.83 950 ALA A N 1
ATOM 7441 C CA . ALA A 1 950 ? -41.755 -53.177 -22.806 1.00 25.83 950 ALA A CA 1
ATOM 7442 C C . ALA A 1 950 ? -41.923 -53.139 -24.352 1.00 25.83 950 ALA A C 1
ATOM 7444 O O . ALA A 1 950 ? -42.883 -53.631 -24.933 1.00 25.83 950 ALA A O 1
ATOM 7445 N N . ALA A 1 951 ? -40.766 -52.851 -24.969 1.00 26.41 951 ALA A N 1
ATOM 7446 C CA . ALA A 1 951 ? -40.141 -53.552 -26.101 1.00 26.41 951 ALA A CA 1
ATOM 7447 C C . ALA A 1 951 ? -40.275 -52.995 -27.540 1.00 26.41 951 ALA A C 1
ATOM 7449 O O . ALA A 1 951 ? -41.339 -52.965 -28.143 1.00 26.41 951 ALA A O 1
ATOM 7450 N N . ARG A 1 952 ? -39.068 -52.812 -28.108 1.00 25.12 952 ARG A N 1
ATOM 7451 C CA . ARG A 1 952 ? -38.622 -52.975 -29.507 1.00 25.12 952 ARG A CA 1
ATOM 7452 C C . ARG A 1 952 ? -38.674 -51.796 -30.493 1.00 25.12 952 ARG A C 1
ATOM 7454 O O . ARG A 1 952 ? -39.712 -51.404 -30.999 1.00 25.12 952 ARG A O 1
ATOM 7461 N N . ASP A 1 953 ? -37.439 -51.456 -30.862 1.00 26.66 953 ASP A N 1
ATOM 7462 C CA . ASP A 1 953 ? -36.880 -51.343 -32.212 1.00 26.66 953 ASP A CA 1
ATOM 7463 C C . ASP A 1 953 ? -37.026 -50.070 -33.052 1.00 26.66 953 ASP A C 1
ATOM 7465 O O . ASP A 1 953 ? -38.095 -49.541 -33.323 1.00 26.66 953 ASP A O 1
ATOM 7469 N N . ASP A 1 954 ? -35.835 -49.731 -33.546 1.00 23.80 954 ASP A N 1
ATOM 7470 C CA . ASP A 1 954 ? -35.472 -49.190 -34.845 1.00 23.80 954 ASP A CA 1
ATOM 7471 C C . ASP A 1 954 ? -35.866 -47.765 -35.258 1.00 23.80 954 ASP A C 1
ATOM 7473 O O . ASP A 1 954 ? -37.001 -47.417 -35.555 1.00 23.80 954 ASP A O 1
ATOM 7477 N N . ARG A 1 955 ? -34.784 -46.982 -35.369 1.00 23.72 955 ARG A N 1
ATOM 7478 C CA . ARG A 1 955 ? -34.301 -46.286 -36.571 1.00 23.72 955 ARG A CA 1
ATOM 7479 C C . ARG A 1 955 ? -35.313 -45.546 -37.453 1.00 23.72 955 ARG A C 1
ATOM 7481 O O . ARG A 1 955 ? -36.269 -46.084 -37.989 1.00 23.72 955 ARG A O 1
ATOM 7488 N N . ASP A 1 956 ? -34.839 -44.350 -37.793 1.00 24.05 956 ASP A N 1
ATOM 7489 C CA . ASP A 1 956 ? -35.165 -43.519 -38.947 1.00 24.05 956 ASP A CA 1
ATOM 7490 C C . ASP A 1 956 ? -36.267 -42.456 -38.796 1.00 24.05 956 ASP A C 1
ATOM 7492 O O . ASP A 1 956 ? -37.449 -42.728 -38.636 1.00 24.05 956 ASP A O 1
ATOM 7496 N N . ARG A 1 957 ? -35.817 -41.217 -39.074 1.00 23.48 957 ARG A N 1
ATOM 7497 C CA . ARG A 1 957 ? -36.559 -40.032 -39.559 1.00 23.48 957 ARG A CA 1
ATOM 7498 C C . ARG A 1 957 ? -37.003 -38.995 -38.525 1.00 23.48 957 ARG A C 1
ATOM 7500 O O . ARG A 1 957 ? -38.177 -38.672 -38.413 1.00 23.48 957 ARG A O 1
ATOM 7507 N N . LEU A 1 958 ? -36.025 -38.259 -37.999 1.00 23.50 958 LEU A N 1
ATOM 7508 C CA . LEU A 1 958 ? -36.178 -36.811 -37.800 1.00 23.50 958 LEU A CA 1
ATOM 7509 C C . LEU A 1 958 ? -35.637 -36.075 -39.037 1.00 23.50 958 LEU A C 1
ATOM 7511 O O . LEU A 1 958 ? -34.491 -35.635 -39.097 1.00 23.50 958 LEU A O 1
ATOM 7515 N N . ARG A 1 959 ? -36.481 -35.980 -40.075 1.00 23.69 959 ARG A N 1
ATOM 7516 C CA . ARG A 1 959 ? -36.341 -34.986 -41.146 1.00 23.69 959 ARG A CA 1
ATOM 7517 C C . ARG A 1 959 ? -37.166 -33.754 -40.770 1.00 23.69 959 ARG A C 1
ATOM 7519 O O . ARG A 1 959 ? -38.383 -33.829 -40.783 1.00 23.69 959 ARG A O 1
ATOM 7526 N N . ARG A 1 960 ? -36.434 -32.657 -40.548 1.00 22.81 960 ARG A N 1
ATOM 7527 C CA . ARG A 1 960 ? -36.688 -31.266 -40.977 1.00 22.81 960 ARG A CA 1
ATOM 7528 C C . ARG A 1 960 ? -38.062 -30.648 -40.666 1.00 22.81 960 ARG A C 1
ATOM 7530 O O . ARG A 1 960 ? -39.061 -31.041 -41.250 1.00 22.81 960 ARG A O 1
ATOM 7537 N N . PHE A 1 961 ? -38.082 -29.562 -39.902 1.00 22.12 961 PHE A N 1
ATOM 7538 C CA . PHE A 1 961 ? -37.885 -28.150 -40.303 1.00 22.12 961 PHE A CA 1
ATOM 7539 C C . PHE A 1 961 ? -38.130 -27.319 -39.017 1.00 22.12 961 PHE A C 1
ATOM 7541 O O . PHE A 1 961 ? -39.101 -27.580 -38.318 1.00 22.12 961 PHE A O 1
ATOM 7548 N N . ASP A 1 962 ? -37.128 -26.583 -38.509 1.00 25.08 962 ASP A N 1
ATOM 7549 C CA . ASP A 1 962 ? -36.898 -25.130 -38.724 1.00 25.08 962 ASP A CA 1
ATOM 7550 C C . ASP A 1 962 ? -37.994 -24.256 -38.072 1.00 25.08 962 ASP A C 1
ATOM 7552 O O . ASP A 1 962 ? -39.172 -24.538 -38.219 1.00 25.08 962 ASP A O 1
ATOM 7556 N N . LEU A 1 963 ? -37.728 -23.166 -37.345 1.00 24.45 963 LEU A N 1
ATOM 7557 C CA . LEU A 1 963 ? -36.712 -22.122 -37.505 1.00 24.45 963 LEU A CA 1
ATOM 7558 C C . LEU A 1 963 ? -36.682 -21.263 -36.218 1.00 24.45 963 LEU A C 1
ATOM 7560 O O . LEU A 1 963 ? -37.748 -20.910 -35.726 1.00 24.45 963 LEU A O 1
ATOM 7564 N N . GLN A 1 964 ? -35.483 -20.872 -35.757 1.00 23.72 964 GLN A N 1
ATOM 7565 C CA . GLN A 1 964 ? -35.087 -19.579 -35.140 1.00 23.72 964 GLN A CA 1
ATOM 7566 C C . GLN A 1 964 ? -34.047 -19.761 -34.018 1.00 23.72 964 GLN A C 1
ATOM 7568 O O . GLN A 1 964 ? -34.315 -20.383 -32.998 1.00 23.72 964 GLN A O 1
ATOM 7573 N N . GLY A 1 965 ? -32.859 -19.165 -34.204 1.00 23.88 965 GLY A N 1
ATOM 7574 C CA . GLY A 1 965 ? -31.851 -19.007 -33.146 1.00 23.88 965 GLY A CA 1
ATOM 7575 C C . GLY A 1 965 ? -30.402 -19.283 -33.563 1.00 23.88 965 GLY A C 1
ATOM 7576 O O . GLY A 1 965 ? -29.782 -20.211 -33.058 1.00 23.88 965 GLY A O 1
ATOM 7577 N N . LYS A 1 966 ? -29.829 -18.474 -34.465 1.00 22.61 966 LYS A N 1
ATOM 7578 C CA . LYS A 1 966 ? -28.368 -18.369 -34.654 1.00 22.61 966 LYS A CA 1
ATOM 7579 C C . LYS A 1 966 ? -27.868 -17.099 -33.964 1.00 22.61 966 LYS A C 1
ATOM 7581 O O . LYS A 1 966 ? -28.254 -16.022 -34.402 1.00 22.61 966 LYS A O 1
ATOM 7586 N N . ALA A 1 967 ? -26.971 -17.231 -32.983 1.00 23.33 967 ALA A N 1
ATOM 7587 C CA . ALA A 1 967 ? -25.651 -16.578 -32.951 1.00 23.33 967 ALA A CA 1
ATOM 7588 C C . ALA A 1 967 ? -24.902 -16.858 -31.626 1.00 23.33 967 ALA A C 1
ATOM 7590 O O . ALA A 1 967 ? -25.504 -16.846 -30.561 1.00 23.33 967 ALA A O 1
ATOM 7591 N N . PHE A 1 968 ? -23.574 -16.998 -31.744 1.00 22.80 968 PHE A N 1
ATOM 7592 C CA . PHE A 1 968 ? -22.519 -17.023 -30.711 1.00 22.80 968 PHE A CA 1
ATOM 7593 C C . PHE A 1 968 ? -22.115 -18.364 -30.072 1.00 22.80 968 PHE A C 1
ATOM 7595 O O . PHE A 1 968 ? -22.447 -18.670 -28.936 1.00 22.80 968 PHE A O 1
ATOM 7602 N N . LEU A 1 969 ? -21.231 -19.083 -30.777 1.00 23.11 969 LEU A N 1
ATOM 7603 C CA . LEU A 1 969 ? -20.149 -19.874 -30.175 1.00 23.11 969 LEU A CA 1
ATOM 7604 C C . LEU A 1 969 ? -18.978 -19.955 -31.168 1.00 23.11 969 LEU A C 1
ATOM 7606 O O . LEU A 1 969 ? -19.017 -20.686 -32.153 1.00 23.11 969 LEU A O 1
ATOM 7610 N N . VAL A 1 970 ? -17.944 -19.153 -30.916 1.00 23.61 970 VAL A N 1
ATOM 7611 C CA . VAL A 1 970 ? -16.591 -19.330 -31.455 1.00 23.61 970 VAL A CA 1
ATOM 7612 C C . VAL A 1 970 ? -15.659 -19.236 -30.254 1.00 23.61 970 VAL A C 1
ATOM 7614 O O . VAL A 1 970 ? -15.609 -18.188 -29.616 1.00 23.61 970 VAL A O 1
ATOM 7617 N N . GLY A 1 971 ? -14.938 -20.323 -29.961 1.00 23.88 971 GLY A N 1
ATOM 7618 C CA . GLY A 1 971 ? -13.791 -20.305 -29.049 1.00 23.88 971 GLY A CA 1
ATOM 7619 C C . GLY A 1 971 ? -13.834 -21.280 -27.870 1.00 23.88 971 GLY A C 1
ATOM 7620 O O . GLY A 1 971 ? -13.660 -20.849 -26.739 1.00 23.88 971 GLY A O 1
ATOM 7621 N N . THR A 1 972 ? -13.995 -22.583 -28.111 1.00 24.06 972 THR A N 1
ATOM 7622 C CA . THR A 1 972 ? -13.645 -23.633 -27.134 1.00 24.06 972 THR A CA 1
ATOM 7623 C C . THR A 1 972 ? -12.889 -24.764 -27.831 1.00 24.06 972 THR A C 1
ATOM 7625 O O . THR A 1 972 ? -13.447 -25.786 -28.213 1.00 24.06 972 THR A O 1
ATOM 7628 N N . ALA A 1 973 ? -11.581 -24.572 -28.001 1.00 25.67 973 ALA A N 1
ATOM 7629 C CA . ALA A 1 973 ? -10.630 -25.652 -28.242 1.00 25.67 973 ALA A CA 1
ATOM 7630 C C . ALA A 1 973 ? -9.628 -25.632 -27.081 1.00 25.67 973 ALA A C 1
ATOM 7632 O O . ALA A 1 973 ? -8.793 -24.737 -26.997 1.00 25.67 973 ALA A O 1
ATOM 7633 N N . GLY A 1 974 ? -9.782 -26.570 -26.146 1.00 28.66 974 GLY A N 1
ATOM 7634 C CA . GLY A 1 974 ? -8.955 -26.657 -24.938 1.00 28.66 974 GLY A CA 1
ATOM 7635 C C . GLY A 1 974 ? -9.555 -27.557 -23.857 1.00 28.66 974 GLY A C 1
ATOM 7636 O O . GLY A 1 974 ? -9.550 -27.198 -22.690 1.00 28.66 974 GLY A O 1
ATOM 7637 N N . LEU A 1 975 ? -10.141 -28.691 -24.248 1.00 28.75 975 LEU A N 1
ATOM 7638 C CA . LEU A 1 975 ? -10.700 -29.702 -23.342 1.00 28.75 975 LEU A CA 1
ATOM 7639 C C . LEU A 1 975 ? -10.465 -31.093 -23.947 1.00 28.75 975 LEU A C 1
ATOM 7641 O O . LEU A 1 975 ? -11.386 -31.836 -24.252 1.00 28.75 975 LEU A O 1
ATOM 7645 N N . PHE A 1 976 ? -9.195 -31.422 -24.172 1.00 26.22 976 PHE A N 1
ATOM 7646 C CA . PHE A 1 976 ? -8.728 -32.788 -24.399 1.00 26.22 976 PHE A CA 1
ATOM 7647 C C . PHE A 1 976 ? -7.349 -32.907 -23.753 1.00 26.22 976 PHE A C 1
ATOM 7649 O O . PHE A 1 976 ? -6.423 -32.224 -24.179 1.00 26.22 976 PHE A O 1
ATOM 7656 N N . GLY A 1 977 ? -7.217 -33.733 -22.710 1.00 32.97 977 GLY A N 1
ATOM 7657 C CA . GLY A 1 977 ? -5.900 -33.997 -22.123 1.00 32.97 977 GLY A CA 1
ATOM 7658 C C . GLY A 1 977 ? -5.827 -34.531 -20.693 1.00 32.97 977 GLY A C 1
ATOM 7659 O O . GLY A 1 977 ? -4.761 -34.439 -20.110 1.00 32.97 977 GLY A O 1
ATOM 7660 N N . LEU A 1 978 ? -6.897 -35.077 -20.096 1.00 30.41 978 LEU A N 1
ATOM 7661 C CA . LEU A 1 978 ? -6.792 -35.782 -18.799 1.00 30.41 978 LEU A CA 1
ATOM 7662 C C . LEU A 1 978 ? -6.540 -37.295 -18.949 1.00 30.41 978 LEU A C 1
ATOM 7664 O O . LEU A 1 978 ? -5.973 -37.911 -18.053 1.00 30.41 978 LEU A O 1
ATOM 7668 N N . SER A 1 979 ? -6.884 -37.902 -20.091 1.00 29.72 979 SER A N 1
ATOM 7669 C CA . SER A 1 979 ? -6.633 -39.332 -20.348 1.00 29.72 979 SER A CA 1
ATOM 7670 C C . SER A 1 979 ? -5.199 -39.631 -20.806 1.00 29.72 979 SER A C 1
ATOM 7672 O O . SER A 1 979 ? -4.686 -40.716 -20.542 1.00 29.72 979 SER A O 1
ATOM 7674 N N . SER A 1 980 ? -4.519 -38.666 -21.430 1.00 35.41 980 SER A N 1
ATOM 7675 C CA . SER A 1 980 ? -3.117 -38.779 -21.856 1.00 35.41 980 SER A CA 1
ATOM 7676 C C . SER A 1 980 ? -2.122 -38.670 -20.691 1.00 35.41 980 SER A C 1
ATOM 7678 O O . SER A 1 980 ? -1.025 -39.211 -20.781 1.00 35.41 980 SER A O 1
ATOM 7680 N N . LEU A 1 981 ? -2.513 -38.048 -19.571 1.00 37.47 981 LEU A N 1
ATOM 7681 C CA . LEU A 1 981 ? -1.699 -37.891 -18.355 1.00 37.47 981 LEU A CA 1
ATOM 7682 C C . LEU A 1 981 ? -1.430 -39.219 -17.629 1.00 37.47 981 LEU A C 1
ATOM 7684 O O . LEU A 1 981 ? -0.324 -39.439 -17.139 1.00 37.47 981 LEU A O 1
ATOM 7688 N N . HIS A 1 982 ? -2.402 -40.138 -17.601 1.00 34.84 982 HIS A N 1
ATOM 7689 C CA . HIS A 1 982 ? -2.193 -41.460 -16.997 1.00 34.84 982 HIS A CA 1
ATOM 7690 C C . HIS A 1 982 ? -1.269 -42.332 -17.858 1.00 34.84 982 HIS A C 1
ATOM 7692 O O . HIS A 1 982 ? -0.443 -43.071 -17.327 1.00 34.84 982 HIS A O 1
ATOM 7698 N N . GLN A 1 983 ? -1.338 -42.179 -19.185 1.00 34.81 983 GLN A N 1
ATOM 7699 C CA . GLN A 1 983 ? -0.428 -42.852 -20.109 1.00 34.81 983 GLN A CA 1
ATOM 7700 C C . GLN A 1 983 ? 0.993 -42.290 -20.041 1.00 34.81 983 GLN A C 1
ATOM 7702 O O . GLN A 1 983 ? 1.928 -43.075 -20.072 1.00 34.81 983 GLN A O 1
ATOM 7707 N N . LEU A 1 984 ? 1.180 -40.976 -19.877 1.00 34.72 984 LEU A N 1
ATOM 7708 C CA . LEU A 1 984 ? 2.516 -40.369 -19.794 1.00 34.72 984 LEU A CA 1
ATOM 7709 C C . LEU A 1 984 ? 3.216 -40.691 -18.465 1.00 34.72 984 LEU A C 1
ATOM 7711 O O . LEU A 1 984 ? 4.399 -41.019 -18.458 1.00 34.72 984 LEU A O 1
ATOM 7715 N N . ALA A 1 985 ? 2.473 -40.707 -17.352 1.00 35.75 985 ALA A N 1
ATOM 7716 C CA . ALA A 1 985 ? 2.988 -41.176 -16.066 1.00 35.75 985 ALA A CA 1
ATOM 7717 C C . ALA A 1 985 ? 3.338 -42.674 -16.103 1.00 35.75 985 ALA A C 1
ATOM 7719 O O . ALA A 1 985 ? 4.396 -43.063 -15.614 1.00 35.75 985 ALA A O 1
ATOM 7720 N N . GLN A 1 986 ? 2.510 -43.513 -16.738 1.00 34.38 986 GLN A N 1
ATOM 7721 C CA . GLN A 1 986 ? 2.837 -44.928 -16.945 1.00 34.38 986 GLN A CA 1
ATOM 7722 C C . GLN A 1 986 ? 4.017 -45.132 -17.904 1.00 34.38 986 GLN A C 1
ATOM 7724 O O . GLN A 1 986 ? 4.795 -46.057 -17.698 1.00 34.38 986 GLN A O 1
ATOM 7729 N N . TRP A 1 987 ? 4.198 -44.265 -18.903 1.00 35.09 987 TRP A N 1
ATOM 7730 C CA . TRP A 1 987 ? 5.307 -44.351 -19.855 1.00 35.09 987 TRP A CA 1
ATOM 7731 C C . TRP A 1 987 ? 6.646 -43.973 -19.208 1.00 35.09 987 TRP A C 1
ATOM 7733 O O . TRP A 1 987 ? 7.622 -44.704 -19.343 1.00 35.09 987 TRP A O 1
ATOM 7743 N N . VAL A 1 988 ? 6.666 -42.914 -18.389 1.00 38.97 988 VAL A N 1
ATOM 7744 C CA . VAL A 1 988 ? 7.832 -42.550 -17.567 1.00 38.97 988 VAL A CA 1
ATOM 7745 C C . VAL A 1 988 ? 8.118 -43.644 -16.526 1.00 38.97 988 VAL A C 1
ATOM 7747 O O . VAL A 1 988 ? 9.259 -44.054 -16.353 1.00 38.97 988 VAL A O 1
ATOM 7750 N N . ILE A 1 989 ? 7.105 -44.212 -15.870 1.00 39.56 989 ILE A N 1
ATOM 7751 C CA . ILE A 1 989 ? 7.323 -45.321 -14.923 1.00 39.56 989 ILE A CA 1
ATOM 7752 C C . ILE A 1 989 ? 7.849 -46.586 -15.636 1.00 39.56 989 ILE A C 1
ATOM 7754 O O . ILE A 1 989 ? 8.678 -47.299 -15.069 1.00 39.56 989 ILE A O 1
ATOM 7758 N N . ALA A 1 990 ? 7.432 -46.848 -16.879 1.00 36.47 990 ALA A N 1
ATOM 7759 C CA . ALA A 1 990 ? 7.870 -48.009 -17.653 1.00 36.47 990 ALA A CA 1
ATOM 7760 C C . ALA A 1 990 ? 9.315 -47.890 -18.176 1.00 36.47 990 ALA A C 1
ATOM 7762 O O . ALA A 1 990 ? 10.041 -48.882 -18.148 1.00 36.47 990 ALA A O 1
ATOM 7763 N N . GLU A 1 991 ? 9.770 -46.705 -18.599 1.00 36.97 991 GLU A N 1
ATOM 7764 C CA . GLU A 1 991 ? 11.148 -46.517 -19.092 1.00 36.97 991 GLU A CA 1
ATOM 7765 C C . GLU A 1 991 ? 12.197 -46.435 -17.969 1.00 36.97 991 GLU A C 1
ATOM 7767 O O . GLU A 1 991 ? 13.337 -46.866 -18.151 1.00 36.97 991 GLU A O 1
ATOM 7772 N N . PHE A 1 992 ? 11.823 -45.946 -16.781 1.00 40.69 992 PHE A N 1
ATOM 7773 C CA . PHE A 1 992 ? 12.739 -45.826 -15.637 1.00 40.69 992 PHE A CA 1
ATOM 7774 C C . PHE A 1 992 ? 12.794 -47.078 -14.740 1.00 40.69 992 PHE A C 1
ATOM 7776 O O . PHE A 1 992 ? 13.619 -47.139 -13.828 1.00 40.69 992 PHE A O 1
ATOM 7783 N N . GLY A 1 993 ? 11.959 -48.091 -15.004 1.00 33.09 993 GLY A N 1
ATOM 7784 C CA . GLY A 1 993 ? 11.942 -49.372 -14.286 1.00 33.09 993 GLY A CA 1
ATOM 7785 C C . GLY A 1 993 ? 12.860 -50.461 -14.859 1.00 33.09 993 GLY A C 1
ATOM 7786 O O . GLY A 1 993 ? 13.061 -51.483 -14.206 1.00 33.09 993 GLY A O 1
ATOM 7787 N N . SER A 1 994 ? 13.443 -50.276 -16.050 1.00 34.28 994 SER A N 1
ATOM 7788 C CA . SER A 1 994 ? 14.288 -51.294 -16.691 1.00 34.28 994 SER A CA 1
ATOM 7789 C C . SER A 1 994 ? 15.687 -50.772 -17.016 1.00 34.28 994 SER A C 1
ATOM 7791 O O . SER A 1 994 ? 16.012 -50.511 -18.173 1.00 34.28 994 SER A O 1
ATOM 7793 N N . LYS A 1 995 ? 16.515 -50.624 -15.980 1.00 31.20 995 LYS A N 1
ATOM 7794 C CA . LYS A 1 995 ? 17.984 -50.733 -16.026 1.00 31.20 995 LYS A CA 1
ATOM 7795 C C . LYS A 1 995 ? 18.497 -50.771 -14.585 1.00 31.20 995 LYS A C 1
ATOM 7797 O O . LYS A 1 995 ? 18.700 -49.731 -13.963 1.00 31.20 995 LYS A O 1
ATOM 7802 N N . GLY A 1 996 ? 18.600 -51.993 -14.065 1.00 35.09 996 GLY A N 1
ATOM 7803 C CA . GLY A 1 996 ? 19.545 -52.327 -12.999 1.00 35.09 996 GLY A CA 1
ATOM 7804 C C . GLY A 1 996 ? 20.954 -52.452 -13.556 1.00 35.09 996 GLY A C 1
ATOM 7805 O O . GLY A 1 996 ? 21.074 -52.690 -14.784 1.00 35.09 996 GLY A O 1
#

Organism: NCBI:txid53326

Radius of gyration: 36.22 Å; Cα contacts (8 Å, |Δi|>4): 2331; chains: 1; bounding box: 93×93×104 Å

InterPro domains:
  IPR004871 RSE1/DDB1/CPSF1, C-terminal [PF03178] (773-899)
  IPR015943 WD40/YVTN repeat-like-containing domain superfamily [G3DSA:2.130.10.10] (13-201)
  IPR015943 WD40/YVTN repeat-like-containing domain superfamily [G3DSA:2.130.10.10] (359-680)
  IPR018846 RSE1/DDB1/CPSF1, first beta-propeller [PF10433] (13-192)
  IPR018846 RSE1/DDB1/CPSF1, first beta-propeller [PF10433] (196-315)
  IPR050358 RSE1/DDB1/CPSF1 [PTHR10644] (200-894)
  IPR058543 RSE1/DDB1/CPSF1, second beta-propeller [PF23726] (361-675)

Secondary structure (DSSP, 8-state):
-------SS-----SEEEEE--S--TT--EEEEEETTEEEEEEE-TTT--EEEEEEEE-SS-EEEEEEE--TT-SS-EEEEEETTSEEEEEEEETTTTEEEEEEEEE-S-SSS-SSSS-SEEEE-TTSSEEEEE-SBS-EEEEEEEE-TT--EEEPPPEE---TTEEEEEEEEE--TTSSPEEEEEEEE-SS-------PPPEEEEEEEE-SS-EEEEEEETT-EEEEEEEEEETTEEEEEEEEEEEE---EEEEEE-TTSEEEEEESSS-EEEEEE---S--TTS-EEETTS---TT----------SSEEEEEEE----SEEEEEEE-SS-SSSPEEEEEE-SGGG-EEEEEEESB--EEEEEEE-SS---EEEEE-SSTT-SS--EEEEE-SS-EEEEEESSSEEE-SSS---SSS--SEEEEETTTEEEEEETTEEEEE-TTS-EEEEEPGGGPPEEEEEE-SSEEEEEETTTEEEEEEE-TTS-EEEPS--EE-SS-EEEEEEPPPPTT-SS-SEEEEEETTTEEEEEE-STTSTT-EEEEEE-SS-EEEEEEEEE--TTSSSPPEEEEEEEETTSEEEEEEE-TTT--EEEEEEEE--SSPPEEEEEEETTEEEEEEESSSEEEEEEETTEEEEEEBSSPPPSEEEEE--SS-SSEEEEEETTEEEEEE---TT-SEEEEEEE-SS-EEEEEE-SSSSEEEEEEEEESB--HHHHHHHHHHHHHHHHHH--SHHHHHHHHHHHHHHHH----HHHH-PPBPPTT-EEEEEEEEETTT--EEEEEEPPTTEEEEEEEEE--TT-TT--EEEEEEEES--SSS--SS-EEEEEEEEEPTTSS-EEEEEEEEESS-EEEEEEETTEEEEEETTEEEEEE--SSSPEEEEEEE--HHHHHHHHHHHHHHHHHHTTS------------------PPP--------------------------------------SHHHHHHHHHHHHHHTS--

Sequence (996 aa):
MHLYNLTLQGQTAINQAVHGNFSGTPKAQEICVGRGSTLQLLFCDPTTGKIKVLCSHEVFGIIRSLMPFRLTGGTKDYISVGSDSGRIVILEYSSEKNAFVRVHQETFGKTGCRRIVPGHYLAVDPKGRAIMIGAVERQKLVYIMNRDAEARLTISSPLEAHKQYTLCYGMVGIDVGFENPTFACLEFDYENDLDDPDRSLMIICAATHKTKLMYFFLLQTEQGDLFKVTLETDEDLVTEMKVKYFDTVPAANAMCILKTGFLFVASEFGDHHLYQIANLGDDPEEPEFSSKMHLDEGETFFYGIRELKSLVPIDRIESLCPLTDAYIGDLAREDAPQIYALVGRGARSTLRVLRNGLEVSEMAVSELPGNPNAVWTVKKNIDDKHDAYIVVSFVNATLVLAIGETVEEANDSGFMATTPTLGCGIIGDDALLQIYPEGIRHIRSDRRVNEWKTPGKRQIVKCAMNRRQVAVALAGGELVYFELDPTGQLNEFTERTSWPHEVLCMSLSEIPEGELRSRFLTVGIADSTVRVISLDPQDTLSPLSMQALPSQPESLLLLETTSEDGKGSSTIHLNIGLQNGCLLRTTVDNVTGDMMDTRTRYLGTRPVRVFRVRSQNKDAVLCTSSRSWLLYHYQNRFHLTPLSYVTLESASSFSSEQCLEGIVAIAENTLRIMAVEKLGASFNHITYPLKFTPRRMIVHPLATSLMMIETDHAAYTTITLDKKRNDMADDIVRLATDMEEVELAKEIADVLRNNRPDETVYGAAKAAPGKWASVVRLLNVKSGEVLSLFELPQDEAAKCIALVQFASHQDTLMALVGCTISQKLNQVAKSTRGCIYTFLLTAAGDRFELIHRTETPYPVNAIHDFRGSALVGMSNHLRLYEFGKKKLLAKCENKCGLYELYAILVEVMTFMYTFRTTIAEPEQHRPYDVVRLQLQTVQQRESQPTEDEAARDDRDRLRRFDLQGKAFLVGTAGLFGLSSLHQLAQWVIAEFGSKG